Protein 5XU1 (pdb70)

InterPro domains:
  IPR003439 ABC transporter-like, ATP-binding domain [PF00005] (24-172)
  IPR003439 ABC transporter-like, ATP-binding domain [PS50893] (5-233)
  IPR003593 AAA+ ATPase domain [SM00382] (33-220)
  IPR017871 ABC transporter-like, conserved site [PS00211] (145-159)
  IPR017911 MacB-like, ATP-binding domain [cd03255] (5-221)
  IPR027417 P-loop containing nucleoside triphosphate hydrolase [G3DSA:3.40.50.300] (1-233)
  IPR027417 P-loop containing nucleoside triphosphate hydrolase [SSF52540] (4-224)

Structure (mmCIF, N/CA/C/O backbone):
data_5XU1
#
_entry.id   5XU1
#
_cell.length_a   141.053
_cell.length_b   154.987
_cell.length_c   205.892
_cell.angle_alpha   90.00
_cell.angle_beta   90.00
_cell.angle_gamma   90.00
#
_symmetry.space_group_name_H-M   'C 2 2 21'
#
loop_
_entity.id
_entity.type
_entity.pdbx_description
1 polymer 'ABC transporter ATP-binding protein'
2 polymer 'ABC transporter permeae'
3 non-polymer 'MAGNESIUM ION'
4 water water
#
loop_
_atom_site.group_PDB
_atom_site.id
_atom_site.type_symbol
_atom_site.label_atom_id
_atom_site.label_alt_id
_atom_site.label_comp_id
_atom_site.label_asym_id
_atom_site.label_entity_id
_atom_site.label_seq_id
_atom_site.pdbx_PDB_ins_code
_atom_site.Cartn_x
_atom_site.Cartn_y
_atom_site.Cartn_z
_atom_site.occupancy
_atom_site.B_iso_or_equiv
_atom_site.auth_seq_id
_atom_site.auth_comp_id
_atom_site.auth_asym_id
_atom_site.auth_atom_id
_atom_site.pdbx_PDB_model_num
ATOM 1 N N . LYS A 1 14 ? 68.552 23.306 10.829 1.00 91.60 2 LYS A N 1
ATOM 2 C CA . LYS A 1 14 ? 69.183 24.023 9.675 1.00 92.17 2 LYS A CA 1
ATOM 3 C C . LYS A 1 14 ? 68.230 24.997 8.986 1.00 91.58 2 LYS A C 1
ATOM 4 O O . LYS A 1 14 ? 67.016 24.952 9.187 1.00 88.72 2 LYS A O 1
ATOM 10 N N . GLN A 1 15 ? 68.810 25.843 8.142 1.00 92.68 3 GLN A N 1
ATOM 11 C CA . GLN A 1 15 ? 68.088 26.884 7.411 1.00 91.08 3 GLN A CA 1
ATOM 12 C C . GLN A 1 15 ? 67.583 26.333 6.069 1.00 88.21 3 GLN A C 1
ATOM 13 O O . GLN A 1 15 ? 68.324 25.629 5.375 1.00 89.37 3 GLN A O 1
ATOM 19 N N . LEU A 1 16 ? 66.334 26.646 5.714 1.00 81.69 4 LEU A N 1
ATOM 20 C CA . LEU A 1 16 ? 65.763 26.242 4.426 1.00 77.69 4 LEU A CA 1
ATOM 21 C C . LEU A 1 16 ? 65.443 27.447 3.553 1.00 75.52 4 LEU A C 1
ATOM 22 O O . LEU A 1 16 ? 66.021 27.592 2.483 1.00 73.79 4 LEU A O 1
ATOM 27 N N . ILE A 1 17 ? 64.524 28.297 4.005 1.00 76.82 5 ILE A N 1
ATOM 28 C CA . ILE A 1 17 ? 64.163 29.523 3.285 1.00 76.48 5 ILE A CA 1
ATOM 29 C C . ILE A 1 17 ? 65.024 30.667 3.796 1.00 76.21 5 ILE A C 1
ATOM 30 O O . ILE A 1 17 ? 65.230 30.795 4.998 1.00 75.47 5 ILE A O 1
ATOM 35 N N . SER A 1 18 ? 65.523 31.490 2.877 1.00 78.65 6 SER A N 1
ATOM 36 C CA . SER A 1 18 ? 66.193 32.732 3.234 1.00 79.81 6 SER A CA 1
ATOM 37 C C . SER A 1 18 ? 65.993 33.776 2.146 1.00 81.29 6 SER A C 1
ATOM 38 O O . SER A 1 18 ? 66.806 33.909 1.229 1.00 79.86 6 SER A O 1
ATOM 41 N N . LEU A 1 19 ? 64.883 34.499 2.261 1.00 85.85 7 LEU A N 1
ATOM 42 C CA . LEU A 1 19 ? 64.594 35.636 1.395 1.00 90.01 7 LEU A CA 1
ATOM 43 C C . LEU A 1 19 ? 65.357 36.838 1.947 1.00 92.42 7 LEU A C 1
ATOM 44 O O . LEU A 1 19 ? 65.361 37.055 3.159 1.00 92.25 7 LEU A O 1
ATOM 49 N N . LYS A 1 20 ? 66.018 37.596 1.075 1.00 98.54 8 LYS A N 1
ATOM 50 C CA . LYS A 1 20 ? 66.679 38.839 1.491 1.00 104.81 8 LYS A CA 1
ATOM 51 C C . LYS A 1 20 ? 66.621 39.923 0.404 1.00 106.31 8 LYS A C 1
ATOM 52 O O . LYS A 1 20 ? 67.138 39.749 -0.705 1.00 104.69 8 LYS A O 1
ATOM 58 N N . ASN A 1 21 ? 65.960 41.030 0.749 1.00 109.00 9 ASN A N 1
ATOM 59 C CA . ASN A 1 21 ? 65.769 42.197 -0.121 1.00 110.82 9 ASN A CA 1
ATOM 60 C C . ASN A 1 21 ? 64.904 41.870 -1.343 1.00 108.21 9 ASN A C 1
ATOM 61 O O . ASN A 1 21 ? 65.147 42.394 -2.429 1.00 110.57 9 ASN A O 1
ATOM 66 N N . ILE A 1 22 ? 63.882 41.029 -1.149 1.00 102.89 10 ILE A N 1
ATOM 67 C CA . ILE A 1 22 ? 63.018 40.576 -2.251 1.00 96.68 10 ILE A CA 1
ATOM 68 C C . ILE A 1 22 ? 61.973 41.637 -2.609 1.00 95.36 10 ILE A C 1
ATOM 69 O O . ILE A 1 22 ? 61.068 41.929 -1.818 1.00 88.86 10 ILE A O 1
ATOM 74 N N . PHE A 1 23 ? 62.132 42.205 -3.807 1.00 97.93 11 PHE A N 1
ATOM 75 C CA . PHE A 1 23 ? 61.169 43.129 -4.402 1.00 101.03 11 PHE A CA 1
ATOM 76 C C . PHE A 1 23 ? 60.389 42.417 -5.501 1.00 96.23 11 PHE A C 1
ATOM 77 O O . PHE A 1 23 ? 60.959 41.625 -6.258 1.00 87.99 11 PHE A O 1
ATOM 85 N N . ARG A 1 24 ? 59.094 42.716 -5.588 1.00 95.88 12 ARG A N 1
ATOM 86 C CA . ARG A 1 24 ? 58.259 42.293 -6.707 1.00 99.09 12 ARG A CA 1
ATOM 87 C C . ARG A 1 24 ? 57.358 43.447 -7.106 1.00 102.27 12 ARG A C 1
ATOM 88 O O . ARG A 1 24 ? 56.617 43.975 -6.271 1.00 108.99 12 ARG A O 1
ATOM 96 N N . SER A 1 25 ? 57.435 43.820 -8.384 1.00 101.49 13 SER A N 1
ATOM 97 C CA . SER A 1 25 ? 56.661 44.919 -8.956 1.00 99.74 13 SER A CA 1
ATOM 98 C C . SER A 1 25 ? 56.188 44.566 -10.367 1.00 100.58 13 SER A C 1
ATOM 99 O O . SER A 1 25 ? 56.790 43.728 -11.041 1.00 100.03 13 SER A O 1
ATOM 102 N N . TYR A 1 26 ? 55.112 45.227 -10.791 1.00 105.69 14 TYR A N 1
ATOM 103 C CA . TYR A 1 26 ? 54.394 44.937 -12.034 1.00 107.01 14 TYR A CA 1
ATOM 104 C C . TYR A 1 26 ? 54.215 46.224 -12.854 1.00 107.85 14 TYR A C 1
ATOM 105 O O . TYR A 1 26 ? 53.973 46.195 -14.066 1.00 101.54 14 TYR A O 1
ATOM 114 N N . GLU A 1 32 ? 51.792 50.667 -13.303 1.00 126.13 20 GLU A N 1
ATOM 115 C CA . GLU A 1 32 ? 52.968 50.195 -12.573 1.00 129.72 20 GLU A CA 1
ATOM 116 C C . GLU A 1 32 ? 52.672 50.022 -11.070 1.00 130.07 20 GLU A C 1
ATOM 117 O O . GLU A 1 32 ? 52.580 51.011 -10.338 1.00 132.24 20 GLU A O 1
ATOM 123 N N . LEU A 1 33 ? 52.533 48.764 -10.632 1.00 126.20 21 LEU A N 1
ATOM 124 C CA . LEU A 1 33 ? 52.131 48.404 -9.255 1.00 122.85 21 LEU A CA 1
ATOM 125 C C . LEU A 1 33 ? 53.261 47.652 -8.552 1.00 119.29 21 LEU A C 1
ATOM 126 O O . LEU A 1 33 ? 53.880 46.775 -9.148 1.00 118.40 21 LEU A O 1
ATOM 131 N N . GLN A 1 34 ? 53.523 48.002 -7.291 1.00 116.97 22 GLN A N 1
ATOM 132 C CA . GLN A 1 34 ? 54.583 47.382 -6.489 1.00 114.92 22 GLN A CA 1
ATOM 133 C C . GLN A 1 34 ? 53.975 46.499 -5.398 1.00 108.28 22 GLN A C 1
ATOM 134 O O . GLN A 1 34 ? 53.271 47.001 -4.523 1.00 107.43 22 GLN A O 1
ATOM 140 N N . VAL A 1 35 ? 54.253 45.193 -5.448 1.00 98.82 23 VAL A N 1
ATOM 141 C CA . VAL A 1 35 ? 53.616 44.227 -4.549 1.00 93.73 23 VAL A CA 1
ATOM 142 C C . VAL A 1 35 ? 54.484 43.877 -3.357 1.00 87.94 23 VAL A C 1
ATOM 143 O O . VAL A 1 35 ? 54.024 44.003 -2.233 1.00 85.43 23 VAL A O 1
ATOM 147 N N . LEU A 1 36 ? 55.705 43.411 -3.603 1.00 87.09 24 LEU A N 1
ATOM 148 C CA . LEU A 1 36 ? 56.652 43.090 -2.526 1.00 91.33 24 LEU A CA 1
ATOM 149 C C . LEU A 1 36 ? 57.766 44.139 -2.467 1.00 94.09 24 LEU A C 1
ATOM 150 O O . LEU A 1 36 ? 58.177 44.670 -3.504 1.00 93.22 24 LEU A O 1
ATOM 155 N N . LYS A 1 37 ? 58.240 44.428 -1.250 1.00 99.18 25 LYS A N 1
ATOM 156 C CA . LYS A 1 37 ? 59.144 45.564 -0.967 1.00 101.36 25 LYS A CA 1
ATOM 157 C C . LYS A 1 37 ? 60.105 45.249 0.193 1.00 99.62 25 LYS A C 1
ATOM 158 O O . LYS A 1 37 ? 59.725 45.340 1.368 1.00 98.67 25 LYS A O 1
ATOM 164 N N . ASN A 1 38 ? 61.344 44.890 -0.142 1.00 97.35 26 ASN A N 1
ATOM 165 C CA . ASN A 1 38 ? 62.371 44.555 0.845 1.00 97.97 26 ASN A CA 1
ATOM 166 C C . ASN A 1 38 ? 61.830 43.481 1.807 1.00 95.61 26 ASN A C 1
ATOM 167 O O . ASN A 1 38 ? 61.641 43.724 3.005 1.00 96.07 26 ASN A O 1
ATOM 172 N N . ILE A 1 39 ? 61.526 42.311 1.242 1.00 93.03 27 ILE A N 1
ATOM 173 C CA . ILE A 1 39 ? 61.119 41.138 2.024 1.00 90.12 27 ILE A CA 1
ATOM 174 C C . ILE A 1 39 ? 62.387 40.471 2.552 1.00 88.59 27 ILE A C 1
ATOM 175 O O . ILE A 1 39 ? 63.260 40.077 1.770 1.00 86.14 27 ILE A O 1
ATOM 180 N N . ASN A 1 40 ? 62.473 40.352 3.875 1.00 85.60 28 ASN A N 1
ATOM 181 C CA . ASN A 1 40 ? 63.579 39.680 4.535 1.00 83.76 28 ASN A CA 1
ATOM 182 C C . ASN A 1 40 ? 63.021 38.700 5.535 1.00 85.17 28 ASN A C 1
ATOM 183 O O . ASN A 1 40 ? 62.566 39.103 6.602 1.00 91.46 28 ASN A O 1
ATOM 188 N N . LEU A 1 41 ? 63.048 37.418 5.176 1.00 87.52 29 LEU A N 1
ATOM 189 C CA . LEU A 1 41 ? 62.517 36.346 6.020 1.00 90.49 29 LEU A CA 1
ATOM 190 C C . LEU A 1 41 ? 63.435 35.137 5.972 1.00 87.97 29 LEU A C 1
ATOM 191 O O . LEU A 1 41 ? 63.857 34.722 4.890 1.00 85.41 29 LEU A O 1
ATOM 196 N N . GLU A 1 42 ? 63.736 34.578 7.140 1.00 86.26 30 GLU A N 1
ATOM 197 C CA . GLU A 1 42 ? 64.425 33.299 7.222 1.00 90.78 30 GLU A CA 1
ATOM 198 C C . GLU A 1 42 ? 63.490 32.287 7.866 1.00 85.93 30 GLU A C 1
ATOM 199 O O . GLU A 1 42 ? 62.694 32.650 8.733 1.00 87.48 30 GLU A O 1
ATOM 205 N N . VAL A 1 43 ? 63.563 31.036 7.402 1.00 79.95 31 VAL A N 1
ATOM 206 C CA . VAL A 1 43 ? 62.759 29.933 7.942 1.00 75.80 31 VAL A CA 1
ATOM 207 C C . VAL A 1 43 ? 63.612 28.668 8.031 1.00 73.50 31 VAL A C 1
ATOM 208 O O . VAL A 1 43 ? 64.193 28.232 7.036 1.00 69.97 31 VAL A O 1
ATOM 212 N N . ASN A 1 44 ? 63.662 28.081 9.226 1.00 74.46 32 ASN A N 1
ATOM 213 C CA . ASN A 1 44 ? 64.463 26.887 9.494 1.00 74.97 32 ASN A CA 1
ATOM 214 C C . ASN A 1 44 ? 63.622 25.616 9.414 1.00 71.44 32 ASN A C 1
ATOM 215 O O . ASN A 1 44 ? 62.420 25.648 9.671 1.00 66.53 32 ASN A O 1
ATOM 220 N N . GLU A 1 45 ? 64.274 24.499 9.084 1.00 70.69 33 GLU A N 1
ATOM 221 C CA . GLU A 1 45 ? 63.634 23.172 9.058 1.00 72.47 33 GLU A CA 1
ATOM 222 C C . GLU A 1 45 ? 62.812 22.893 10.335 1.00 69.52 33 GLU A C 1
ATOM 223 O O . GLU A 1 45 ? 63.174 23.330 11.427 1.00 68.24 33 GLU A O 1
ATOM 229 N N . GLY A 1 46 ? 61.689 22.194 10.180 1.00 67.93 34 GLY A N 1
ATOM 230 C CA . GLY A 1 46 ? 60.818 21.870 11.305 1.00 67.32 34 GLY A CA 1
ATOM 231 C C . GLY A 1 46 ? 59.845 22.966 11.720 1.00 68.36 34 GLY A C 1
ATOM 232 O O . GLY A 1 46 ? 58.859 22.666 12.406 1.00 67.99 34 GLY A O 1
ATOM 233 N N . GLU A 1 47 ? 60.097 24.221 11.315 1.00 67.13 35 GLU A N 1
ATOM 234 C CA . GLU A 1 47 ? 59.208 25.346 11.644 1.00 68.67 35 GLU A CA 1
ATOM 235 C C . GLU A 1 47 ? 57.784 25.157 11.106 1.00 71.70 35 GLU A C 1
ATOM 236 O O . GLU A 1 47 ? 57.521 24.300 10.260 1.00 76.04 35 GLU A O 1
ATOM 242 N N . PHE A 1 48 ? 56.869 25.968 11.627 1.00 70.54 36 PHE A N 1
ATOM 243 C CA . PHE A 1 48 ? 55.491 26.003 11.156 1.00 66.03 36 PHE A CA 1
ATOM 244 C C . PHE A 1 48 ? 55.082 27.469 11.208 1.00 65.45 36 PHE A C 1
ATOM 245 O O . PHE A 1 48 ? 54.630 27.950 12.237 1.00 69.62 36 PHE A O 1
ATOM 253 N N . VAL A 1 49 ? 55.257 28.167 10.090 1.00 64.42 37 VAL A N 1
ATOM 254 C CA . VAL A 1 49 ? 55.025 29.611 10.007 1.00 66.19 37 VAL A CA 1
ATOM 255 C C . VAL A 1 49 ? 53.626 29.877 9.453 1.00 68.75 37 VAL A C 1
ATOM 256 O O . VAL A 1 49 ? 53.260 29.317 8.416 1.00 77.25 37 VAL A O 1
ATOM 260 N N . ALA A 1 50 ? 52.847 30.720 10.131 1.00 66.65 38 ALA A N 1
ATOM 261 C CA . ALA A 1 50 ? 51.535 31.139 9.617 1.00 69.56 38 ALA A CA 1
ATOM 262 C C . ALA A 1 50 ? 51.590 32.609 9.193 1.00 72.24 38 ALA A C 1
ATOM 263 O O . ALA A 1 50 ? 51.810 33.499 10.021 1.00 80.51 38 ALA A O 1
ATOM 265 N N . ILE A 1 51 ? 51.389 32.850 7.900 1.00 69.11 39 ILE A N 1
ATOM 266 C CA . ILE A 1 51 ? 51.400 34.189 7.329 1.00 66.60 39 ILE A CA 1
ATOM 267 C C . ILE A 1 51 ? 49.965 34.713 7.194 1.00 70.29 39 ILE A C 1
ATOM 268 O O . ILE A 1 51 ? 49.131 34.093 6.533 1.00 67.96 39 ILE A O 1
ATOM 273 N N . MET A 1 52 ? 49.692 35.853 7.830 1.00 74.22 40 MET A N 1
ATOM 274 C CA . MET A 1 52 ? 48.421 36.571 7.688 1.00 74.26 40 MET A CA 1
ATOM 275 C C . MET A 1 52 ? 48.701 37.990 7.212 1.00 75.61 40 MET A C 1
ATOM 276 O O . MET A 1 52 ? 49.844 38.443 7.221 1.00 72.78 40 MET A O 1
ATOM 281 N N . GLY A 1 53 ? 47.651 38.683 6.784 1.00 78.54 41 GLY A N 1
ATOM 282 C CA . GLY A 1 53 ? 47.779 40.066 6.336 1.00 80.42 41 GLY A CA 1
ATOM 283 C C . GLY A 1 53 ? 46.535 40.578 5.635 1.00 83.13 41 GLY A C 1
ATOM 284 O O . GLY A 1 53 ? 45.669 39.781 5.277 1.00 82.03 41 GLY A O 1
ATOM 285 N N . PRO A 1 54 ? 46.427 41.913 5.442 1.00 91.04 42 PRO A N 1
ATOM 286 C CA . PRO A 1 54 ? 45.315 42.472 4.660 1.00 94.35 42 PRO A CA 1
ATOM 287 C C . PRO A 1 54 ? 45.389 42.142 3.164 1.00 94.88 42 PRO A C 1
ATOM 288 O O . PRO A 1 54 ? 46.416 41.650 2.684 1.00 97.64 42 PRO A O 1
ATOM 292 N N . SER A 1 55 ? 44.305 42.425 2.443 1.00 97.56 43 SER A N 1
ATOM 293 C CA . SER A 1 55 ? 44.188 42.053 1.022 1.00 100.99 43 SER A CA 1
ATOM 294 C C . SER A 1 55 ? 45.151 42.838 0.143 1.00 99.96 43 SER A C 1
ATOM 295 O O . SER A 1 55 ? 45.263 44.061 0.270 1.00 95.35 43 SER A O 1
ATOM 298 N N . GLY A 1 56 ? 45.823 42.117 -0.755 1.00 101.79 44 GLY A N 1
ATOM 299 C CA . GLY A 1 56 ? 46.839 42.688 -1.636 1.00 102.55 44 GLY A CA 1
ATOM 300 C C . GLY A 1 56 ? 48.050 43.234 -0.905 1.00 100.19 44 GLY A C 1
ATOM 301 O O . GLY A 1 56 ? 48.578 44.288 -1.269 1.00 93.58 44 GLY A O 1
ATOM 302 N N . SER A 1 57 ? 48.484 42.512 0.126 1.00 100.65 45 SER A N 1
ATOM 303 C CA . SER A 1 57 ? 49.725 42.827 0.826 1.00 103.12 45 SER A CA 1
ATOM 304 C C . SER A 1 57 ? 50.930 42.122 0.183 1.00 103.35 45 SER A C 1
ATOM 305 O O . SER A 1 57 ? 52.062 42.318 0.627 1.00 105.82 45 SER A O 1
ATOM 308 N N . GLY A 1 58 ? 50.695 41.339 -0.874 1.00 103.04 46 GLY A N 1
ATOM 309 C CA . GLY A 1 58 ? 51.694 40.415 -1.418 1.00 100.59 46 GLY A CA 1
ATOM 310 C C . GLY A 1 58 ? 51.660 39.071 -0.710 1.00 95.83 46 GLY A C 1
ATOM 311 O O . GLY A 1 58 ? 52.633 38.316 -0.735 1.00 92.55 46 GLY A O 1
ATOM 312 N N . LYS A 1 59 ? 50.527 38.783 -0.075 1.00 91.28 47 LYS A N 1
ATOM 313 C CA . LYS A 1 59 ? 50.324 37.558 0.684 1.00 88.95 47 LYS A CA 1
ATOM 314 C C . LYS A 1 59 ? 50.633 36.337 -0.180 1.00 86.69 47 LYS A C 1
ATOM 315 O O . LYS A 1 59 ? 51.446 35.487 0.196 1.00 82.35 47 LYS A O 1
ATOM 321 N N . SER A 1 60 ? 50.004 36.287 -1.353 1.00 87.53 48 SER A N 1
ATOM 322 C CA . SER A 1 60 ? 50.171 35.174 -2.298 1.00 87.36 48 SER A CA 1
ATOM 323 C C . SER A 1 60 ? 51.434 35.299 -3.181 1.00 86.74 48 SER A C 1
ATOM 324 O O . SER A 1 60 ? 52.031 34.284 -3.553 1.00 87.41 48 SER A O 1
ATOM 327 N N . THR A 1 61 ? 51.836 36.527 -3.513 1.00 82.11 49 THR A N 1
ATOM 328 C CA . THR A 1 61 ? 53.040 36.760 -4.327 1.00 81.40 49 THR A CA 1
ATOM 329 C C . THR A 1 61 ? 54.317 36.306 -3.609 1.00 78.61 49 THR A C 1
ATOM 330 O O . THR A 1 61 ? 55.268 35.859 -4.244 1.00 80.87 49 THR A O 1
ATOM 334 N N . LEU A 1 62 ? 54.334 36.440 -2.288 1.00 78.59 50 LEU A N 1
ATOM 335 C CA . LEU A 1 62 ? 55.386 35.865 -1.457 1.00 78.60 50 LEU A CA 1
ATOM 336 C C . LEU A 1 62 ? 55.393 34.345 -1.580 1.00 80.99 50 LEU A C 1
ATOM 337 O O . LEU A 1 62 ? 56.438 33.734 -1.817 1.00 84.71 50 LEU A O 1
ATOM 342 N N . MET A 1 63 ? 54.220 33.747 -1.402 1.00 81.95 51 MET A N 1
ATOM 343 C CA . MET A 1 63 ? 54.069 32.289 -1.447 1.00 84.51 51 MET A CA 1
ATOM 344 C C . MET A 1 63 ? 54.502 31.697 -2.792 1.00 84.29 51 MET A C 1
ATOM 345 O O . MET A 1 63 ? 55.275 30.735 -2.830 1.00 83.65 51 MET A O 1
ATOM 350 N N . ASN A 1 64 ? 54.012 32.293 -3.879 1.00 82.17 52 ASN A N 1
ATOM 351 C CA . ASN A 1 64 ? 54.390 31.891 -5.235 1.00 80.11 52 ASN A CA 1
ATOM 352 C C . ASN A 1 64 ? 55.850 32.198 -5.550 1.00 79.55 52 ASN A C 1
ATOM 353 O O . ASN A 1 64 ? 56.422 31.564 -6.430 1.00 85.03 52 ASN A O 1
ATOM 358 N N . THR A 1 65 ? 56.439 33.172 -4.850 1.00 78.97 53 THR A N 1
ATOM 359 C CA . THR A 1 65 ? 57.893 33.396 -4.873 1.00 78.52 53 THR A CA 1
ATOM 360 C C . THR A 1 65 ? 58.649 32.259 -4.170 1.00 77.25 53 THR A C 1
ATOM 361 O O . THR A 1 65 ? 59.645 31.754 -4.700 1.00 75.68 53 THR A O 1
ATOM 365 N N . ILE A 1 66 ? 58.171 31.858 -2.992 1.00 76.97 54 ILE A N 1
ATOM 366 C CA . ILE A 1 66 ? 58.766 30.735 -2.245 1.00 77.98 54 ILE A CA 1
ATOM 367 C C . ILE A 1 66 ? 58.583 29.403 -2.994 1.00 75.89 54 ILE A C 1
ATOM 368 O O . ILE A 1 66 ? 59.442 28.526 -2.928 1.00 77.67 54 ILE A O 1
ATOM 373 N N . GLY A 1 67 ? 57.470 29.264 -3.707 1.00 73.95 55 GLY A N 1
ATOM 374 C CA . GLY A 1 67 ? 57.205 28.072 -4.514 1.00 72.74 55 GLY A CA 1
ATOM 375 C C . GLY A 1 67 ? 57.853 28.055 -5.887 1.00 69.26 55 GLY A C 1
ATOM 376 O O . GLY A 1 67 ? 57.752 27.060 -6.596 1.00 69.66 55 GLY A O 1
ATOM 377 N N . MET A 1 68 ? 58.502 29.153 -6.268 1.00 65.77 56 MET A N 1
ATOM 378 C CA . MET A 1 68 ? 59.173 29.287 -7.563 1.00 65.84 56 MET A CA 1
ATOM 379 C C . MET A 1 68 ? 58.219 29.299 -8.764 1.00 66.90 56 MET A C 1
ATOM 380 O O . MET A 1 68 ? 58.592 28.906 -9.863 1.00 67.31 56 MET A O 1
ATOM 385 N N . LEU A 1 69 ? 56.993 29.770 -8.548 1.00 71.84 57 LEU A N 1
ATOM 386 C CA . LEU A 1 69 ? 56.046 30.047 -9.634 1.00 75.64 57 LEU A CA 1
ATOM 387 C C . LEU A 1 69 ? 56.101 31.518 -10.074 1.00 76.68 57 LEU A C 1
ATOM 388 O O . LEU A 1 69 ? 55.472 31.899 -11.060 1.00 79.70 57 LEU A O 1
ATOM 393 N N . ASP A 1 70 ? 56.856 32.326 -9.333 1.00 78.07 58 ASP A N 1
ATOM 394 C CA . ASP A 1 70 ? 57.025 33.751 -9.575 1.00 80.01 58 ASP A CA 1
ATOM 395 C C . ASP A 1 70 ? 58.491 34.050 -9.265 1.00 82.56 58 ASP A C 1
ATOM 396 O O . ASP A 1 70 ? 59.013 33.590 -8.239 1.00 81.89 58 ASP A O 1
ATOM 401 N N . THR A 1 71 ? 59.166 34.783 -10.150 1.00 85.23 59 THR A N 1
ATOM 402 C CA . THR A 1 71 ? 60.556 35.196 -9.903 1.00 87.31 59 THR A CA 1
ATOM 403 C C . THR A 1 71 ? 60.594 36.686 -9.538 1.00 87.66 59 THR A C 1
ATOM 404 O O . THR A 1 71 ? 59.941 37.496 -10.204 1.00 84.17 59 THR A O 1
ATOM 408 N N . PRO A 1 72 ? 61.360 37.054 -8.483 1.00 90.30 60 PRO A N 1
ATOM 409 C CA . PRO A 1 72 ? 61.275 38.429 -8.000 1.00 93.44 60 PRO A CA 1
ATOM 410 C C . PRO A 1 72 ? 61.952 39.423 -8.955 1.00 93.97 60 PRO A C 1
ATOM 411 O O . PRO A 1 72 ? 62.853 39.034 -9.705 1.00 96.48 60 PRO A O 1
ATOM 415 N N . THR A 1 73 ? 61.508 40.681 -8.935 1.00 88.72 61 THR A N 1
ATOM 416 C CA . THR A 1 73 ? 62.127 41.724 -9.760 1.00 85.62 61 THR A CA 1
ATOM 417 C C . THR A 1 73 ? 63.554 42.029 -9.299 1.00 84.32 61 THR A C 1
ATOM 418 O O . THR A 1 73 ? 64.390 42.373 -10.121 1.00 85.55 61 THR A O 1
ATOM 422 N N . SER A 1 74 ? 63.823 41.912 -7.999 1.00 85.91 62 SER A N 1
ATOM 423 C CA . SER A 1 74 ? 65.199 41.923 -7.478 1.00 85.86 62 SER A CA 1
ATOM 424 C C . SER A 1 74 ? 65.266 41.232 -6.120 1.00 83.97 62 SER A C 1
ATOM 425 O O . SER A 1 74 ? 64.231 40.880 -5.547 1.00 79.55 62 SER A O 1
ATOM 428 N N . GLY A 1 75 ? 66.484 41.053 -5.612 1.00 84.46 63 GLY A N 1
ATOM 429 C CA . GLY A 1 75 ? 66.710 40.393 -4.322 1.00 85.12 63 GLY A CA 1
ATOM 430 C C . GLY A 1 75 ? 66.987 38.924 -4.505 1.00 85.62 63 GLY A C 1
ATOM 431 O O . GLY A 1 75 ? 67.060 38.441 -5.632 1.00 90.25 63 GLY A O 1
ATOM 432 N N . GLU A 1 76 ? 67.110 38.208 -3.393 1.00 89.44 64 GLU A N 1
ATOM 433 C CA . GLU A 1 76 ? 67.630 36.836 -3.399 1.00 94.84 64 GLU A CA 1
ATOM 434 C C . GLU A 1 76 ? 66.777 35.876 -2.567 1.00 89.39 64 GLU A C 1
ATOM 435 O O . GLU A 1 76 ? 66.201 36.274 -1.552 1.00 88.28 64 GLU A O 1
ATOM 441 N N . TYR A 1 77 ? 66.727 34.614 -3.004 1.00 83.36 65 TYR A N 1
ATOM 442 C CA . TYR A 1 77 ? 65.996 33.541 -2.321 1.00 78.80 65 TYR A CA 1
ATOM 443 C C . TYR A 1 77 ? 66.849 32.271 -2.328 1.00 75.97 65 TYR A C 1
ATOM 444 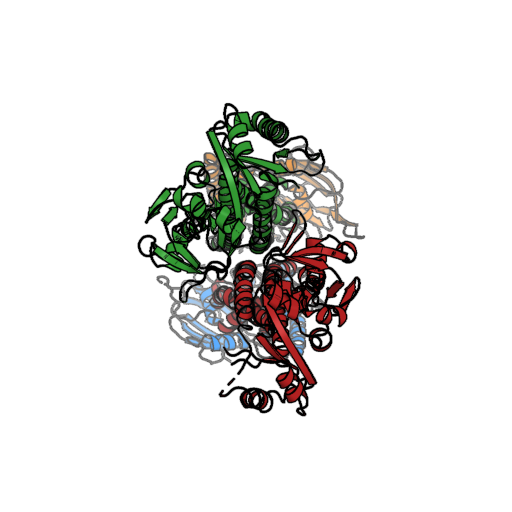O O . TYR A 1 77 ? 67.119 31.711 -3.379 1.00 73.61 65 TYR A O 1
ATOM 453 N N . TYR A 1 78 ? 67.277 31.838 -1.145 1.00 78.89 66 TYR A N 1
ATOM 454 C CA . TYR A 1 78 ? 68.066 30.624 -0.993 1.00 83.94 66 TYR A CA 1
ATOM 455 C C . TYR A 1 78 ? 67.152 29.533 -0.483 1.00 86.43 66 TYR A C 1
ATOM 456 O O . TYR A 1 78 ? 66.613 29.662 0.615 1.00 89.29 66 TYR A O 1
ATOM 465 N N . LEU A 1 79 ? 66.970 28.479 -1.282 1.00 86.83 67 LEU A N 1
ATOM 466 C CA . LEU A 1 79 ? 66.176 27.307 -0.893 1.00 85.99 67 LEU A CA 1
ATOM 467 C C . LEU A 1 79 ? 67.105 26.145 -0.537 1.00 86.10 67 LEU A C 1
ATOM 468 O O . LEU A 1 79 ? 67.852 25.667 -1.393 1.00 86.04 67 LEU A O 1
ATOM 473 N N . GLU A 1 80 ? 67.032 25.692 0.720 1.00 87.74 68 GLU A N 1
ATOM 474 C CA . GLU A 1 80 ? 68.003 24.751 1.333 1.00 87.82 68 GLU A CA 1
ATOM 475 C C . GLU A 1 80 ? 69.471 25.124 1.039 1.00 85.46 68 GLU A C 1
ATOM 476 O O . GLU A 1 80 ? 70.318 24.252 0.830 1.00 83.68 68 GLU A O 1
ATOM 482 N N . GLY A 1 81 ? 69.756 26.428 1.023 1.00 82.85 69 GLY A N 1
ATOM 483 C CA . GLY A 1 81 ? 71.075 26.939 0.662 1.00 80.65 69 GLY A CA 1
ATOM 484 C C . GLY A 1 81 ? 71.315 27.199 -0.819 1.00 79.38 69 GLY A C 1
ATOM 485 O O . GLY A 1 81 ? 72.218 27.961 -1.148 1.00 73.46 69 GLY A O 1
ATOM 486 N N . GLN A 1 82 ? 70.539 26.572 -1.713 1.00 82.54 70 GLN A N 1
ATOM 487 C CA . GLN A 1 82 ? 70.652 26.817 -3.168 1.00 85.21 70 GLN A CA 1
ATOM 488 C C . GLN A 1 82 ? 70.020 28.152 -3.556 1.00 85.51 70 GLN A C 1
ATOM 489 O O . GLN A 1 82 ? 68.899 28.439 -3.148 1.00 83.91 70 GLN A O 1
ATOM 495 N N . GLU A 1 83 ? 70.729 28.940 -4.366 1.00 87.91 71 GLU A N 1
ATOM 496 C CA . GLU A 1 83 ? 70.186 30.185 -4.917 1.00 90.42 71 GLU A CA 1
ATOM 497 C C . GLU A 1 83 ? 69.281 29.853 -6.097 1.00 93.05 71 GLU A C 1
ATOM 498 O O . GLU A 1 83 ? 69.738 29.268 -7.081 1.00 97.44 71 GLU A O 1
ATOM 504 N N . VAL A 1 84 ? 68.013 30.252 -5.994 1.00 92.19 72 VAL A N 1
ATOM 505 C CA . VAL A 1 84 ? 66.975 29.876 -6.961 1.00 86.03 72 VAL A CA 1
ATOM 506 C C . VAL A 1 84 ? 66.344 31.030 -7.729 1.00 85.76 72 VAL A C 1
ATOM 507 O O . VAL A 1 84 ? 65.797 30.801 -8.803 1.00 91.60 72 VAL A O 1
ATOM 511 N N . ALA A 1 85 ? 66.391 32.250 -7.194 1.00 89.22 73 ALA A N 1
ATOM 512 C CA . ALA A 1 85 ? 65.865 33.414 -7.920 1.00 92.31 73 ALA A CA 1
ATOM 513 C C . ALA A 1 85 ? 66.692 33.655 -9.184 1.00 91.34 73 ALA A C 1
ATOM 514 O O . ALA A 1 85 ? 67.924 33.676 -9.131 1.00 87.53 73 ALA A O 1
ATOM 516 N N . GLY A 1 86 ? 66.007 33.802 -10.316 1.00 91.35 74 GLY A N 1
ATOM 517 C CA . GLY A 1 86 ? 66.667 33.942 -11.613 1.00 93.02 74 GLY A CA 1
ATOM 518 C C . GLY A 1 86 ? 67.345 32.687 -12.154 1.00 93.14 74 GLY A C 1
ATOM 519 O O . GLY A 1 86 ? 68.366 32.792 -12.834 1.00 97.20 74 GLY A O 1
ATOM 520 N N . LEU A 1 87 ? 66.798 31.507 -11.853 1.00 88.69 75 LEU A N 1
ATOM 521 C CA . LEU A 1 87 ? 67.203 30.264 -12.524 1.00 85.77 75 LEU A CA 1
ATOM 522 C C . LEU A 1 87 ? 66.332 30.068 -13.767 1.00 87.84 75 LEU A C 1
ATOM 523 O O . LEU A 1 87 ? 65.292 30.716 -13.916 1.00 82.20 75 LEU A O 1
ATOM 528 N N . GLY A 1 88 ? 66.760 29.169 -14.650 1.00 92.35 76 GLY A N 1
ATOM 529 C CA . GLY A 1 88 ? 66.009 28.846 -15.869 1.00 96.46 76 GLY A CA 1
ATOM 530 C C . GLY A 1 88 ? 64.727 28.072 -15.602 1.00 96.33 76 GLY A C 1
ATOM 531 O O . GLY A 1 88 ? 64.566 27.483 -14.535 1.00 101.49 76 GLY A O 1
ATOM 532 N N . GLU A 1 89 ? 63.828 28.059 -16.586 1.00 93.19 77 GLU A N 1
ATOM 533 C CA . GLU A 1 89 ? 62.502 27.435 -16.438 1.00 91.37 77 GLU A CA 1
ATOM 534 C C . GLU A 1 89 ? 62.602 25.920 -16.278 1.00 89.29 77 GLU A C 1
ATOM 535 O O . GLU A 1 89 ? 61.874 25.337 -15.472 1.00 88.42 77 GLU A O 1
ATOM 541 N N . LYS A 1 90 ? 63.506 25.295 -17.031 1.00 88.84 78 LYS A N 1
ATOM 542 C CA . LYS A 1 90 ? 63.722 23.851 -16.923 1.00 93.25 78 LYS A CA 1
ATOM 543 C C . LYS A 1 90 ? 64.323 23.498 -15.563 1.00 90.11 78 LYS A C 1
ATOM 544 O O . LYS A 1 90 ? 63.932 22.502 -14.957 1.00 92.38 78 LYS A O 1
ATOM 550 N N . GLN A 1 91 ? 65.259 24.318 -15.088 1.00 90.11 79 GLN A N 1
ATOM 551 C CA . GLN A 1 91 ? 65.917 24.090 -13.793 1.00 91.70 79 GLN A CA 1
ATOM 552 C C . GLN A 1 91 ? 64.969 24.296 -12.628 1.00 83.91 79 GLN A C 1
ATOM 553 O O . GLN A 1 91 ? 64.922 23.493 -11.698 1.00 75.77 79 GLN A O 1
ATOM 559 N N . LEU A 1 92 ? 64.206 25.378 -12.701 1.00 83.47 80 LEU A N 1
ATOM 560 C CA . LEU A 1 92 ? 63.349 25.795 -11.600 1.00 83.39 80 LEU A CA 1
ATOM 561 C C . LEU A 1 92 ? 62.139 24.876 -11.406 1.00 82.04 80 LEU A C 1
ATOM 562 O O . LEU A 1 92 ? 61.551 24.859 -10.331 1.00 82.25 80 LEU A O 1
ATOM 567 N N . ALA A 1 93 ? 61.779 24.113 -12.437 1.00 82.84 81 ALA A N 1
ATOM 568 C CA . ALA A 1 93 ? 60.761 23.062 -12.316 1.00 80.38 81 ALA A CA 1
ATOM 569 C C . ALA A 1 93 ? 61.257 21.845 -11.533 1.00 77.01 81 ALA A C 1
ATOM 570 O O . ALA A 1 93 ? 60.523 21.308 -10.704 1.00 76.51 81 ALA A O 1
ATOM 572 N N . LYS A 1 94 ? 62.484 21.401 -11.804 1.00 72.75 82 LYS A N 1
ATOM 573 C CA . LYS A 1 94 ? 63.078 20.302 -11.044 1.00 70.86 82 LYS A CA 1
ATOM 574 C C . LYS A 1 94 ? 63.228 20.678 -9.564 1.00 69.68 82 LYS A C 1
ATOM 575 O O . LYS A 1 94 ? 62.928 19.869 -8.690 1.00 64.87 82 LYS A O 1
ATOM 581 N N . VAL A 1 95 ? 63.686 21.902 -9.294 1.00 73.40 83 VAL A N 1
ATOM 582 C CA . VAL A 1 95 ? 63.904 22.374 -7.914 1.00 75.24 83 VAL A CA 1
ATOM 583 C C . VAL A 1 95 ? 62.577 22.356 -7.162 1.00 75.10 83 VAL A C 1
ATOM 584 O O . VAL A 1 95 ? 62.474 21.795 -6.071 1.00 74.78 83 VAL A O 1
ATOM 588 N N . ARG A 1 96 ? 61.583 22.994 -7.775 1.00 74.94 84 ARG A N 1
ATOM 589 C CA . ARG A 1 96 ? 60.186 22.954 -7.345 1.00 70.61 84 ARG A CA 1
ATOM 590 C C . ARG A 1 96 ? 59.738 21.533 -7.004 1.00 67.94 84 ARG A C 1
ATOM 591 O O . ARG A 1 96 ? 59.235 21.286 -5.909 1.00 65.75 84 ARG A O 1
ATOM 599 N N . ASN A 1 97 ? 59.948 20.615 -7.947 1.00 67.64 85 ASN A N 1
ATOM 600 C CA . ASN A 1 97 ? 59.539 19.209 -7.813 1.00 67.16 85 ASN A CA 1
ATOM 601 C C . ASN A 1 97 ? 60.160 18.538 -6.581 1.00 69.57 85 ASN A C 1
ATOM 602 O O . ASN A 1 97 ? 59.441 17.991 -5.739 1.00 68.23 85 ASN A O 1
ATOM 607 N N . GLN A 1 98 ? 61.487 18.607 -6.479 1.00 72.46 86 GLN A N 1
ATOM 608 C CA . GLN A 1 98 ? 62.226 17.988 -5.369 1.00 73.84 86 GLN A CA 1
ATOM 609 C C . GLN A 1 98 ? 61.914 18.626 -4.007 1.00 74.73 86 GLN A C 1
ATOM 610 O O . GLN A 1 98 ? 61.842 17.912 -3.003 1.00 76.70 86 GLN A O 1
ATOM 616 N N . GLN A 1 99 ? 61.715 19.950 -3.984 1.00 70.48 87 GLN A N 1
ATOM 617 C CA . GLN A 1 99 ? 61.724 20.735 -2.740 1.00 66.96 87 GLN A CA 1
ATOM 618 C C . GLN A 1 99 ? 60.380 21.252 -2.209 1.00 65.63 87 GLN A C 1
ATOM 619 O O . GLN A 1 99 ? 60.266 21.517 -1.007 1.00 66.51 87 GLN A O 1
ATOM 625 N N . ILE A 1 100 ? 59.389 21.432 -3.078 1.00 61.90 88 ILE A N 1
ATOM 626 C CA . ILE A 1 100 ? 58.134 22.083 -2.691 1.00 59.19 88 ILE A CA 1
ATOM 627 C C . ILE A 1 100 ? 56.983 21.097 -2.757 1.00 56.79 88 ILE A C 1
ATOM 628 O O . ILE A 1 100 ? 56.947 20.228 -3.622 1.00 59.26 88 ILE A O 1
ATOM 633 N N . GLY A 1 101 ? 56.046 21.247 -1.830 1.00 55.20 89 GLY A N 1
ATOM 634 C CA . GLY A 1 101 ? 54.838 20.441 -1.796 1.00 56.84 89 GLY A CA 1
ATOM 635 C C . GLY A 1 101 ? 53.655 21.365 -1.636 1.00 58.13 89 GLY A C 1
ATOM 636 O O . GLY A 1 101 ? 53.268 21.692 -0.519 1.00 62.19 89 GLY A O 1
ATOM 637 N N . PHE A 1 102 ? 53.082 21.788 -2.757 1.00 57.50 90 PHE A N 1
ATOM 638 C CA . PHE A 1 102 ? 51.972 22.736 -2.735 1.00 54.81 90 PHE A CA 1
ATOM 639 C C . PHE A 1 102 ? 50.714 22.072 -2.199 1.00 53.90 90 PHE A C 1
ATOM 640 O O . PHE A 1 102 ? 50.357 20.976 -2.633 1.00 54.66 90 PHE A O 1
ATOM 648 N N . VAL A 1 103 ? 50.051 22.742 -1.263 1.00 55.11 91 VAL A N 1
ATOM 649 C CA . VAL A 1 103 ? 48.706 22.377 -0.831 1.00 57.04 91 VAL A CA 1
ATOM 650 C C . VAL A 1 103 ? 47.801 23.579 -1.100 1.00 57.03 91 VAL A C 1
ATOM 651 O O . VAL A 1 103 ? 48.187 24.733 -0.891 1.00 54.41 91 VAL A O 1
ATOM 655 N N . PHE A 1 104 ? 46.601 23.279 -1.584 1.00 59.54 92 PHE A N 1
ATOM 656 C CA . PHE A 1 104 ? 45.679 24.271 -2.109 1.00 60.69 92 PHE A CA 1
ATOM 657 C C . PHE A 1 104 ? 44.366 24.185 -1.344 1.00 63.52 92 PHE A C 1
ATOM 658 O O . PHE A 1 104 ? 43.978 23.102 -0.901 1.00 63.00 92 PHE A O 1
ATOM 666 N N . GLN A 1 105 ? 43.679 25.321 -1.216 1.00 68.78 93 GLN A N 1
ATOM 667 C CA . GLN A 1 105 ? 42.364 25.385 -0.552 1.00 72.06 93 GLN A CA 1
ATOM 668 C C . GLN A 1 105 ? 41.366 24.445 -1.204 1.00 72.73 93 GLN A C 1
ATOM 669 O O . GLN A 1 105 ? 40.676 23.676 -0.521 1.00 72.18 93 GLN A O 1
ATOM 675 N N . GLN A 1 106 ? 41.322 24.538 -2.532 1.00 74.09 94 GLN A N 1
ATOM 676 C CA . GLN A 1 106 ? 40.346 23.849 -3.376 1.00 74.78 94 GLN A CA 1
ATOM 677 C C . GLN A 1 106 ? 40.759 22.413 -3.788 1.00 70.87 94 GLN A C 1
ATOM 678 O O . GLN A 1 106 ? 40.008 21.737 -4.493 1.00 67.24 94 GLN A O 1
ATOM 684 N N . PHE A 1 107 ? 41.950 21.977 -3.357 1.00 69.85 95 PHE A N 1
ATOM 685 C CA . PHE A 1 107 ? 42.471 20.586 -3.460 1.00 69.95 95 PHE A CA 1
ATOM 686 C C . PHE A 1 107 ? 43.222 20.327 -4.760 1.00 69.67 95 PHE A C 1
ATOM 687 O O . PHE A 1 107 ? 44.329 19.789 -4.733 1.00 73.46 95 PHE A O 1
ATOM 695 N N . PHE A 1 108 ? 42.599 20.675 -5.883 1.00 68.54 96 PHE A N 1
ATOM 696 C CA . PHE A 1 108 ? 43.223 20.608 -7.213 1.00 69.99 96 PHE A CA 1
ATOM 697 C C . PHE A 1 108 ? 43.691 19.194 -7.558 1.00 69.04 96 PHE A C 1
ATOM 698 O O . PHE A 1 108 ? 44.835 18.978 -7.963 1.00 70.71 96 PHE A O 1
ATOM 706 N N . LEU A 1 109 ? 42.783 18.237 -7.378 1.00 66.31 97 LEU A N 1
ATOM 707 C CA . LEU A 1 109 ? 42.998 16.853 -7.788 1.00 63.82 97 LEU A CA 1
ATOM 708 C C . LEU A 1 109 ? 42.465 16.668 -9.206 1.00 64.13 97 LEU A C 1
ATOM 709 O O . LEU A 1 109 ? 41.420 17.227 -9.555 1.00 69.51 97 LEU A O 1
ATOM 714 N N . LEU A 1 110 ? 43.174 15.885 -10.019 1.00 60.30 98 LEU A N 1
ATOM 715 C CA . LEU A 1 110 ? 42.728 15.602 -11.377 1.00 56.57 98 LEU A CA 1
ATOM 716 C C . LEU A 1 110 ? 41.601 14.598 -11.305 1.00 58.26 98 LEU A C 1
ATOM 717 O O . LEU A 1 110 ? 41.693 13.578 -10.623 1.00 53.95 98 LEU A O 1
ATOM 722 N N . SER A 1 111 ? 40.540 14.919 -12.038 1.00 64.32 99 SER A N 1
ATOM 723 C CA . SER A 1 111 ? 39.228 14.326 -11.860 1.00 63.93 99 SER A CA 1
ATOM 724 C C . SER A 1 111 ? 39.172 12.878 -12.328 1.00 65.10 99 SER A C 1
ATOM 725 O O . SER A 1 111 ? 38.437 12.070 -11.757 1.00 64.92 99 SER A O 1
ATOM 728 N N . LYS A 1 112 ? 39.957 12.564 -13.358 1.00 67.89 100 LYS A N 1
ATOM 729 C CA . LYS A 1 112 ? 39.954 11.248 -13.996 1.00 69.81 100 LYS A CA 1
ATOM 730 C C . LYS A 1 112 ? 40.999 10.295 -13.439 1.00 67.47 100 LYS A C 1
ATOM 731 O O . LYS A 1 112 ? 41.024 9.133 -13.829 1.00 67.95 100 LYS A O 1
ATOM 737 N N . LEU A 1 113 ? 41.867 10.785 -12.556 1.00 67.12 101 LEU A N 1
ATOM 738 C CA . LEU A 1 113 ? 42.828 9.941 -11.850 1.00 66.49 101 LEU A CA 1
ATOM 739 C C . LEU A 1 113 ? 42.303 9.632 -10.457 1.00 63.84 101 LEU A C 1
ATOM 740 O O . LEU A 1 113 ? 41.797 10.529 -9.780 1.00 62.05 101 LEU A O 1
ATOM 745 N N . ASN A 1 114 ? 42.446 8.375 -10.028 1.00 61.70 102 ASN A N 1
ATOM 746 C CA . ASN A 1 114 ? 42.084 7.971 -8.661 1.00 61.48 102 ASN A CA 1
ATOM 747 C C . ASN A 1 114 ? 43.090 8.492 -7.606 1.00 64.23 102 ASN A C 1
ATOM 748 O O . ASN A 1 114 ? 44.100 9.119 -7.947 1.00 65.43 102 ASN A O 1
ATOM 753 N N . ALA A 1 115 ? 42.799 8.250 -6.330 1.00 65.52 103 ALA A N 1
ATOM 754 C CA . ALA A 1 115 ? 43.628 8.769 -5.239 1.00 65.72 103 ALA A CA 1
ATOM 755 C C . ALA A 1 115 ? 45.095 8.404 -5.417 1.00 63.90 103 ALA A C 1
ATOM 756 O O . ALA A 1 115 ? 45.955 9.279 -5.395 1.00 64.47 103 ALA A O 1
ATOM 758 N N . LEU A 1 116 ? 45.358 7.116 -5.623 1.00 62.94 104 LEU A N 1
ATOM 759 C CA . LEU A 1 116 ? 46.725 6.597 -5.771 1.00 61.56 104 LEU A CA 1
ATOM 760 C C . LEU A 1 116 ? 47.473 7.266 -6.911 1.00 62.22 104 LEU A C 1
ATOM 761 O O . LEU A 1 116 ? 48.626 7.650 -6.758 1.00 61.09 104 LEU A O 1
ATOM 766 N N . GLN A 1 117 ? 46.797 7.400 -8.046 1.00 63.89 105 GLN A N 1
ATOM 767 C CA . GLN A 1 117 ? 47.379 7.994 -9.249 1.00 64.15 105 GLN A CA 1
ATOM 768 C C . GLN A 1 117 ? 47.646 9.485 -9.114 1.00 63.43 105 GLN A C 1
ATOM 769 O O . GLN A 1 117 ? 48.665 9.985 -9.596 1.00 64.14 105 GLN A O 1
ATOM 775 N N . ASN A 1 118 ? 46.706 10.188 -8.493 1.00 62.80 106 ASN A N 1
ATOM 776 C CA . ASN A 1 118 ? 46.884 11.605 -8.160 1.00 64.72 106 ASN A CA 1
ATOM 777 C C . ASN A 1 118 ? 48.130 11.865 -7.325 1.00 65.10 106 ASN A C 1
ATOM 778 O O . ASN A 1 118 ? 48.838 12.850 -7.540 1.00 67.58 106 ASN A O 1
ATOM 783 N N . VAL A 1 119 ? 48.352 10.981 -6.360 1.00 63.10 107 VAL A N 1
ATOM 784 C CA . VAL A 1 119 ? 49.514 11.020 -5.486 1.00 63.39 107 VAL A CA 1
ATOM 785 C C . VAL A 1 119 ? 50.779 10.624 -6.254 1.00 63.27 107 VAL A C 1
ATOM 786 O O . VAL A 1 119 ? 51.851 11.163 -5.991 1.00 66.29 107 VAL A O 1
ATOM 790 N N . GLU A 1 120 ? 50.656 9.677 -7.183 1.00 63.11 108 GLU A N 1
ATOM 791 C CA . GLU A 1 120 ? 51.793 9.239 -8.004 1.00 62.06 108 GLU A CA 1
ATOM 792 C C . GLU A 1 120 ? 52.312 10.313 -8.976 1.00 59.69 108 GLU A C 1
ATOM 793 O O . GLU A 1 120 ? 53.445 10.210 -9.433 1.00 57.66 108 GLU A O 1
ATOM 799 N N . LEU A 1 121 ? 51.504 11.330 -9.291 1.00 58.20 109 LEU A N 1
ATOM 800 C CA . LEU A 1 121 ? 51.839 12.269 -10.376 1.00 57.84 109 LEU A CA 1
ATOM 801 C C . LEU A 1 121 ? 53.126 13.087 -10.177 1.00 56.94 109 LEU A C 1
ATOM 802 O O . LEU A 1 121 ? 53.946 13.122 -11.085 1.00 57.98 109 LEU A O 1
ATOM 807 N N . PRO A 1 122 ? 53.319 13.742 -9.011 1.00 56.63 110 PRO A N 1
ATOM 808 C CA . PRO A 1 122 ? 54.623 14.399 -8.805 1.00 58.58 110 PRO A CA 1
ATOM 809 C C . PRO A 1 122 ? 55.838 13.461 -8.972 1.00 60.96 110 PRO A C 1
ATOM 810 O O . PRO A 1 122 ? 56.891 13.911 -9.432 1.00 65.20 110 PRO A O 1
ATOM 814 N N . LEU A 1 123 ? 55.682 12.181 -8.616 1.00 59.37 111 LEU A N 1
ATOM 815 C CA . LEU A 1 123 ? 56.743 11.190 -8.796 1.00 57.67 111 LEU A CA 1
ATOM 816 C C . LEU A 1 123 ? 56.993 10.820 -10.258 1.00 57.08 111 LEU A C 1
ATOM 817 O O . LEU A 1 123 ? 58.085 10.361 -10.580 1.00 60.98 111 LEU A O 1
ATOM 822 N N . ILE A 1 124 ? 55.993 10.975 -11.126 1.00 55.26 112 ILE A N 1
ATOM 823 C CA . ILE A 1 124 ? 56.196 10.818 -12.574 1.00 56.02 112 ILE A CA 1
ATOM 824 C C . ILE A 1 124 ? 57.117 11.915 -13.117 1.00 56.06 112 ILE A C 1
ATOM 825 O O . ILE A 1 124 ? 57.926 11.638 -13.993 1.00 54.18 112 ILE A O 1
ATOM 830 N N . TYR A 1 125 ? 56.997 13.142 -12.594 1.00 60.76 113 TYR A N 1
ATOM 831 C CA . TYR A 1 125 ? 57.816 14.297 -13.041 1.00 61.85 113 TYR A CA 1
ATOM 832 C C . TYR A 1 125 ? 59.217 14.322 -12.413 1.00 64.88 113 TYR A C 1
ATOM 833 O O . TYR A 1 125 ? 60.112 14.991 -12.921 1.00 69.09 113 TYR A O 1
ATOM 842 N N . ALA A 1 126 ? 59.391 13.623 -11.294 1.00 65.89 114 ALA A N 1
ATOM 843 C CA . ALA A 1 126 ? 60.688 13.056 -10.940 1.00 66.33 114 ALA A CA 1
ATOM 844 C C . ALA A 1 126 ? 60.852 11.825 -11.829 1.00 67.25 114 ALA A C 1
ATOM 845 O O . ALA A 1 126 ? 59.901 11.395 -12.459 1.00 69.77 114 ALA A O 1
ATOM 847 N N . GLY A 1 127 ? 62.028 11.226 -11.886 1.00 67.17 115 GLY A N 1
ATOM 848 C CA . GLY A 1 127 ? 62.219 10.102 -12.807 1.00 70.67 115 GLY A CA 1
ATOM 849 C C . GLY A 1 127 ? 62.043 8.714 -12.218 1.00 73.62 115 GLY A C 1
ATOM 850 O O . GLY A 1 127 ? 62.851 7.830 -12.522 1.00 87.50 115 GLY A O 1
ATOM 851 N N . VAL A 1 128 ? 60.996 8.477 -11.422 1.00 69.15 116 VAL A N 1
ATOM 852 C CA . VAL A 1 128 ? 60.975 7.259 -10.580 1.00 69.55 116 VAL A CA 1
ATOM 853 C C . VAL A 1 128 ? 60.224 6.079 -11.218 1.00 71.18 116 VAL A C 1
ATOM 854 O O . VAL A 1 128 ? 59.265 6.280 -11.964 1.00 68.80 116 VAL A O 1
ATOM 858 N N . SER A 1 129 ? 60.681 4.862 -10.891 1.00 75.18 117 SER A N 1
ATOM 859 C CA . SER A 1 129 ? 60.160 3.593 -11.434 1.00 78.80 117 SER A CA 1
ATOM 860 C C . SER A 1 129 ? 58.651 3.496 -11.285 1.00 77.82 117 SER A C 1
ATOM 861 O O . SER A 1 129 ? 58.114 3.845 -10.242 1.00 74.41 117 SER A O 1
ATOM 864 N N . SER A 1 130 ? 57.977 3.005 -12.324 1.00 85.65 118 SER A N 1
ATOM 865 C CA . SER A 1 130 ? 56.512 2.881 -12.328 1.00 86.40 118 SER A CA 1
ATOM 866 C C . SER A 1 130 ? 56.031 1.983 -11.198 1.00 85.01 118 SER A C 1
ATOM 867 O O . SER A 1 130 ? 55.031 2.270 -10.553 1.00 83.79 118 SER A O 1
ATOM 870 N N . SER A 1 131 ? 56.774 0.909 -10.958 1.00 88.49 119 SER A N 1
ATOM 871 C CA . SER A 1 131 ? 56.536 0.009 -9.836 1.00 88.04 119 SER A CA 1
ATOM 872 C C . SER A 1 131 ? 56.771 0.663 -8.469 1.00 84.78 119 SER A C 1
ATOM 873 O O . SER A 1 131 ? 56.003 0.423 -7.543 1.00 85.46 119 SER A O 1
ATOM 876 N N . LYS A 1 132 ? 57.828 1.468 -8.346 1.00 86.73 120 LYS A N 1
ATOM 877 C CA . LYS A 1 132 ? 58.159 2.153 -7.077 1.00 89.76 120 LYS A CA 1
ATOM 878 C C . LYS A 1 132 ? 57.171 3.263 -6.697 1.00 89.86 120 LYS A C 1
ATOM 879 O O . LYS A 1 132 ? 56.951 3.514 -5.507 1.00 89.76 120 LYS A O 1
ATOM 885 N N . ARG A 1 133 ? 56.605 3.935 -7.701 1.00 87.90 121 ARG A N 1
ATOM 886 C CA . ARG A 1 133 ? 55.579 4.961 -7.480 1.00 84.38 121 ARG A CA 1
ATOM 887 C C . ARG A 1 133 ? 54.437 4.399 -6.651 1.00 80.20 121 ARG A C 1
ATOM 888 O O . ARG A 1 133 ? 54.038 4.992 -5.656 1.00 78.01 121 ARG A O 1
ATOM 896 N N . ARG A 1 134 ? 53.939 3.242 -7.074 1.00 81.36 122 ARG A N 1
ATOM 897 C CA . ARG A 1 134 ? 52.876 2.517 -6.378 1.00 86.03 122 ARG A CA 1
ATOM 898 C C . ARG A 1 134 ? 53.204 2.304 -4.892 1.00 81.77 122 ARG A C 1
ATOM 899 O O . ARG A 1 134 ? 52.344 2.496 -4.033 1.00 78.31 122 ARG A O 1
ATOM 907 N N . LYS A 1 135 ? 54.448 1.940 -4.590 1.00 79.26 123 LYS A N 1
ATOM 908 C CA . LYS A 1 135 ? 54.860 1.732 -3.203 1.00 82.16 123 LYS A CA 1
ATOM 909 C C . LYS A 1 135 ? 54.818 3.038 -2.407 1.00 79.42 123 LYS A C 1
ATOM 910 O O . LYS A 1 135 ? 54.198 3.092 -1.346 1.00 77.05 123 LYS A O 1
ATOM 916 N N . LEU A 1 136 ? 55.461 4.082 -2.934 1.00 78.01 124 LEU A N 1
ATOM 917 C CA . LEU A 1 136 ? 55.503 5.410 -2.281 1.00 75.46 124 LEU A CA 1
ATOM 918 C C . LEU A 1 136 ? 54.132 6.084 -2.114 1.00 71.86 124 LEU A C 1
ATOM 919 O O . LEU A 1 136 ? 53.885 6.741 -1.105 1.00 71.24 124 LEU A O 1
ATOM 924 N N . ALA A 1 137 ? 53.258 5.936 -3.104 1.00 68.89 125 ALA A N 1
ATOM 925 C CA . ALA A 1 137 ? 51.919 6.511 -3.030 1.00 66.57 125 ALA A CA 1
ATOM 926 C C . ALA A 1 137 ? 51.108 5.888 -1.907 1.00 67.53 125 ALA A C 1
ATOM 927 O O . ALA A 1 137 ? 50.442 6.602 -1.156 1.00 69.57 125 ALA A O 1
ATOM 929 N N . GLU A 1 138 ? 51.175 4.562 -1.795 1.00 69.48 126 GLU A N 1
ATOM 930 C CA . GLU A 1 138 ? 50.460 3.830 -0.745 1.00 70.69 126 GLU A CA 1
ATOM 931 C C . GLU A 1 138 ? 50.992 4.128 0.653 1.00 68.14 126 GLU A C 1
ATOM 932 O O . GLU A 1 138 ? 50.213 4.165 1.597 1.00 72.33 126 GLU A O 1
ATOM 938 N N . GLU A 1 139 ? 52.306 4.327 0.781 1.00 67.34 127 GLU A N 1
ATOM 939 C CA . GLU A 1 139 ? 52.928 4.728 2.058 1.00 67.67 127 GLU A CA 1
ATOM 940 C C . GLU A 1 139 ? 52.428 6.098 2.526 1.00 65.45 127 GLU A C 1
ATOM 941 O O . GLU A 1 139 ? 52.245 6.318 3.723 1.00 66.22 127 GLU A O 1
ATOM 947 N N . TYR A 1 140 ? 52.207 7.007 1.579 1.00 64.67 128 TYR A N 1
ATOM 948 C CA . TYR A 1 140 ? 51.775 8.373 1.893 1.00 65.26 128 TYR A CA 1
ATOM 949 C C . TYR A 1 140 ? 50.251 8.581 2.007 1.00 66.32 128 TYR A C 1
ATOM 950 O O . TYR A 1 140 ? 49.796 9.546 2.637 1.00 66.02 128 TYR A O 1
ATOM 959 N N . LEU A 1 141 ? 49.470 7.689 1.401 1.00 64.89 129 LEU A N 1
ATOM 960 C CA . LEU A 1 141 ? 48.044 7.586 1.713 1.00 61.26 129 LEU A CA 1
ATOM 961 C C . LEU A 1 141 ? 47.852 7.015 3.120 1.00 61.66 129 LEU A C 1
ATOM 962 O O . LEU A 1 141 ? 46.880 7.346 3.797 1.00 59.90 129 LEU A O 1
ATOM 967 N N . ASP A 1 142 ? 48.787 6.166 3.549 1.00 64.67 130 ASP A N 1
ATOM 968 C CA . ASP A 1 142 ? 48.843 5.677 4.935 1.00 68.82 130 ASP A CA 1
ATOM 969 C C . ASP A 1 142 ? 49.230 6.752 5.940 1.00 68.83 130 ASP A C 1
ATOM 970 O O . ASP A 1 142 ? 48.644 6.831 7.020 1.00 67.81 130 ASP A O 1
ATOM 975 N N . LYS A 1 143 ? 50.225 7.564 5.595 1.00 68.37 131 LYS A N 1
ATOM 976 C CA . LYS A 1 143 ? 50.657 8.649 6.475 1.00 69.99 131 LYS A CA 1
ATOM 977 C C . LYS A 1 143 ? 49.521 9.622 6.805 1.00 67.42 131 LYS A C 1
ATOM 978 O O . LYS A 1 143 ? 49.475 10.166 7.906 1.00 65.87 131 LYS A O 1
ATOM 984 N N . VAL A 1 144 ? 48.601 9.807 5.860 1.00 68.07 132 VAL A N 1
ATOM 985 C CA . VAL A 1 144 ? 47.474 10.736 6.018 1.00 67.90 132 VAL A CA 1
ATOM 986 C C . VAL A 1 144 ? 46.158 10.060 6.425 1.00 68.87 132 VAL A C 1
ATOM 987 O O . VAL A 1 144 ? 45.098 10.665 6.271 1.00 71.97 132 VAL A O 1
ATOM 991 N N . GLU A 1 145 ? 46.216 8.833 6.949 1.00 71.42 133 GLU A N 1
ATOM 992 C CA . GLU A 1 145 ? 45.019 8.105 7.427 1.00 75.45 133 GLU A CA 1
ATOM 993 C C . GLU A 1 145 ? 43.872 8.108 6.413 1.00 73.94 133 GLU A C 1
ATOM 994 O O . GLU A 1 145 ? 42.820 8.718 6.633 1.00 73.05 133 GLU A O 1
ATOM 1000 N N . LEU A 1 146 ? 44.122 7.437 5.293 1.00 73.11 134 LEU A N 1
ATOM 1001 C CA . LEU A 1 146 ? 43.162 7.277 4.210 1.00 71.51 134 LEU A CA 1
ATOM 1002 C C . LEU A 1 146 ? 43.184 5.790 3.870 1.00 71.21 134 LEU A C 1
ATOM 1003 O O . LEU A 1 146 ? 44.122 5.307 3.239 1.00 70.71 134 LEU A O 1
ATOM 1008 N N . THR A 1 147 ? 42.178 5.056 4.337 1.00 72.78 135 THR A N 1
ATOM 1009 C CA . THR A 1 147 ? 42.185 3.595 4.233 1.00 76.64 135 THR A CA 1
ATOM 1010 C C . THR A 1 147 ? 41.130 3.108 3.229 1.00 74.60 135 THR A C 1
ATOM 1011 O O . THR A 1 147 ? 39.991 3.572 3.246 1.00 73.09 135 THR A O 1
ATOM 1015 N N . GLU A 1 148 ? 41.532 2.193 2.347 1.00 75.16 136 GLU A N 1
ATOM 1016 C CA . GLU A 1 148 ? 40.636 1.535 1.387 1.00 75.70 136 GLU A CA 1
ATOM 1017 C C . GLU A 1 148 ? 39.961 2.480 0.380 1.00 74.38 136 GLU A C 1
ATOM 1018 O O . GLU A 1 148 ? 38.927 2.130 -0.189 1.00 75.30 136 GLU A O 1
ATOM 1024 N N . ARG A 1 149 ? 40.542 3.661 0.150 1.00 75.55 137 ARG A N 1
ATOM 1025 C CA . ARG A 1 149 ? 40.104 4.547 -0.942 1.00 76.52 137 ARG A CA 1
ATOM 1026 C C . ARG A 1 149 ? 41.291 4.800 -1.902 1.00 70.62 137 ARG A C 1
ATOM 1027 O O . ARG A 1 149 ? 41.416 5.878 -2.483 1.00 64.31 137 ARG A O 1
ATOM 1035 N N . SER A 1 150 ? 42.136 3.776 -2.066 1.00 71.43 138 SER A N 1
ATOM 1036 C CA . SER A 1 150 ? 43.309 3.793 -2.956 1.00 67.73 138 SER A CA 1
ATOM 1037 C C . SER A 1 150 ? 42.875 4.078 -4.389 1.00 64.56 138 SER A C 1
ATOM 1038 O O . SER A 1 150 ? 43.481 4.895 -5.071 1.00 61.53 138 SER A O 1
ATOM 1041 N N . HIS A 1 151 ? 41.804 3.407 -4.813 1.00 64.96 139 HIS A N 1
ATOM 1042 C CA . HIS A 1 151 ? 41.274 3.479 -6.185 1.00 64.58 139 HIS A CA 1
ATOM 1043 C C . HIS A 1 151 ? 39.985 4.294 -6.359 1.00 61.15 139 HIS A C 1
ATOM 1044 O O . HIS A 1 151 ? 39.344 4.233 -7.412 1.00 58.84 139 HIS A O 1
ATOM 1051 N N . HIS A 1 152 ? 39.609 5.071 -5.352 1.00 60.92 140 HIS A N 1
ATOM 1052 C CA . HIS A 1 152 ? 38.471 5.978 -5.495 1.00 60.75 140 HIS A CA 1
ATOM 1053 C C . HIS A 1 152 ? 38.889 7.189 -6.339 1.00 58.84 140 HIS A C 1
ATOM 1054 O O . HIS A 1 152 ? 40.003 7.699 -6.194 1.00 58.56 140 HIS A O 1
ATOM 1061 N N . LEU A 1 153 ? 38.000 7.635 -7.225 1.00 57.01 141 LEU A N 1
ATOM 1062 C CA . LEU A 1 153 ? 38.147 8.944 -7.881 1.00 55.37 141 LEU A CA 1
ATOM 1063 C C . LEU A 1 153 ? 37.774 10.052 -6.875 1.00 54.40 141 LEU A C 1
ATOM 1064 O O . LEU A 1 153 ? 37.099 9.781 -5.877 1.00 55.46 141 LEU A O 1
ATOM 1069 N N . PRO A 1 154 ? 38.172 11.310 -7.138 1.00 52.79 142 PRO A N 1
ATOM 1070 C CA . PRO A 1 154 ? 37.683 12.403 -6.290 1.00 53.23 142 PRO A CA 1
ATOM 1071 C C . PRO A 1 154 ? 36.154 12.532 -6.278 1.00 53.90 142 PRO A C 1
ATOM 1072 O O . PRO A 1 154 ? 35.598 12.958 -5.270 1.00 51.54 142 PRO A O 1
ATOM 1076 N N . SER A 1 155 ? 35.498 12.148 -7.380 1.00 56.43 143 SER A N 1
ATOM 1077 C CA . SER A 1 155 ? 34.034 11.998 -7.447 1.00 57.17 143 SER A CA 1
ATOM 1078 C C . SER A 1 155 ? 33.486 11.307 -6.226 1.00 58.64 143 SER A C 1
ATOM 1079 O O . SER A 1 155 ? 32.456 11.720 -5.693 1.00 62.28 143 SER A O 1
ATOM 1082 N N . GLU A 1 156 ? 34.190 10.254 -5.802 1.00 59.24 144 GLU A N 1
ATOM 1083 C CA . GLU A 1 156 ? 33.746 9.354 -4.738 1.00 60.69 144 GLU A CA 1
ATOM 1084 C C . GLU A 1 156 ? 34.248 9.702 -3.322 1.00 58.65 144 GLU A C 1
ATOM 1085 O O . GLU A 1 156 ? 33.917 8.993 -2.376 1.00 61.79 144 GLU A O 1
ATOM 1091 N N . LEU A 1 157 ? 35.015 10.784 -3.165 1.00 57.30 145 LEU A N 1
ATOM 1092 C CA . LEU A 1 157 ? 35.629 11.148 -1.872 1.00 55.06 145 LEU A CA 1
ATOM 1093 C C . LEU A 1 157 ? 34.967 12.380 -1.269 1.00 55.24 145 LEU A C 1
ATOM 1094 O O . LEU A 1 157 ? 34.491 13.244 -1.993 1.00 55.08 145 LEU A O 1
ATOM 1099 N N . SER A 1 158 ? 34.953 12.457 0.061 1.00 58.27 146 SER A N 1
ATOM 1100 C CA . SER A 1 158 ? 34.563 13.677 0.788 1.00 58.79 146 SER A CA 1
ATOM 1101 C C . SER A 1 158 ? 35.669 14.736 0.722 1.00 60.28 146 SER A C 1
ATOM 1102 O O . SER A 1 158 ? 36.797 14.458 0.309 1.00 62.71 146 SER A O 1
ATOM 1105 N N . GLY A 1 159 ? 35.348 15.949 1.151 1.00 60.55 147 GLY A N 1
ATOM 1106 C CA . GLY A 1 159 ? 36.295 17.062 1.083 1.00 58.89 147 GLY A CA 1
ATOM 1107 C C . GLY A 1 159 ? 37.527 16.826 1.923 1.00 56.70 147 GLY A C 1
ATOM 1108 O O . GLY A 1 159 ? 38.638 17.158 1.506 1.00 53.72 147 GLY A O 1
ATOM 1109 N N . GLY A 1 160 ? 37.312 16.267 3.116 1.00 57.47 148 GLY A N 1
ATOM 1110 C CA . GLY A 1 160 ? 38.397 15.864 4.009 1.00 57.03 148 GLY A CA 1
ATOM 1111 C C . GLY A 1 160 ? 39.260 14.829 3.328 1.00 57.15 148 GLY A C 1
ATOM 1112 O O . GLY A 1 160 ? 40.484 14.973 3.278 1.00 57.25 148 GLY A O 1
ATOM 1113 N N . GLN A 1 161 ? 38.608 13.805 2.776 1.00 55.67 149 GLN A N 1
ATOM 1114 C CA . GLN A 1 161 ? 39.296 12.765 2.004 1.00 56.34 149 GLN A CA 1
ATOM 1115 C C . GLN A 1 161 ? 40.091 13.352 0.826 1.00 57.39 149 GLN A C 1
ATOM 1116 O O . GLN A 1 161 ? 41.249 12.984 0.599 1.00 53.36 149 GLN A O 1
ATOM 1122 N N . LYS A 1 162 ? 39.478 14.288 0.108 1.00 60.67 150 LYS A N 1
ATOM 1123 C CA . LYS A 1 162 ? 40.141 14.946 -1.019 1.00 63.24 150 LYS A CA 1
ATOM 1124 C C . LYS A 1 162 ? 41.408 15.681 -0.586 1.00 61.95 150 LYS A C 1
ATOM 1125 O O . LYS A 1 162 ? 42.470 15.461 -1.160 1.00 65.01 150 LYS A O 1
ATOM 1131 N N . GLN A 1 163 ? 41.307 16.535 0.429 1.00 60.25 151 GLN A N 1
ATOM 1132 C CA . GLN A 1 163 ? 42.483 17.278 0.898 1.00 60.01 151 GLN A CA 1
ATOM 1133 C C . GLN A 1 163 ? 43.527 16.350 1.513 1.00 60.73 151 GLN A C 1
ATOM 1134 O O . GLN A 1 163 ? 44.722 16.614 1.397 1.00 56.61 151 GLN A O 1
ATOM 1140 N N . ARG A 1 164 ? 43.069 15.276 2.162 1.00 63.35 152 ARG A N 1
ATOM 1141 C CA . ARG A 1 164 ? 43.952 14.190 2.592 1.00 64.38 152 ARG A CA 1
ATOM 1142 C C . ARG A 1 164 ? 44.745 13.596 1.426 1.00 63.79 152 ARG A C 1
ATOM 1143 O O . ARG A 1 164 ? 45.961 13.414 1.531 1.00 61.65 152 ARG A O 1
ATOM 1151 N N . VAL A 1 165 ? 44.058 13.316 0.317 1.00 64.25 153 VAL A N 1
ATOM 1152 C CA . VAL A 1 165 ? 44.731 12.853 -0.907 1.00 63.49 153 VAL A CA 1
ATOM 1153 C C . VAL A 1 165 ? 45.711 13.931 -1.395 1.00 63.50 153 VAL A C 1
ATOM 1154 O O . VAL A 1 165 ? 46.868 13.623 -1.674 1.00 66.74 153 VAL A O 1
ATOM 1158 N N . ALA A 1 166 ? 45.255 15.183 -1.468 1.00 62.19 154 ALA A N 1
ATOM 1159 C CA . ALA A 1 166 ? 46.088 16.296 -1.951 1.00 64.03 154 ALA A CA 1
ATOM 1160 C C . ALA A 1 166 ? 47.312 16.548 -1.075 1.00 65.58 154 ALA A C 1
ATOM 1161 O O . ALA A 1 166 ? 48.363 16.950 -1.585 1.00 65.36 154 ALA A O 1
ATOM 1163 N N . ILE A 1 167 ? 47.162 16.326 0.235 1.00 66.08 155 ILE A N 1
ATOM 1164 C CA . ILE A 1 167 ? 48.267 16.462 1.194 1.00 62.28 155 ILE A CA 1
ATOM 1165 C C . ILE A 1 167 ? 49.254 15.320 1.038 1.00 58.21 155 ILE A C 1
ATOM 1166 O O . ILE A 1 167 ? 50.445 15.546 1.137 1.00 56.20 155 ILE A O 1
ATOM 1171 N N . ALA A 1 168 ? 48.768 14.107 0.791 1.00 57.78 156 ALA A N 1
ATOM 1172 C CA . ALA A 1 168 ? 49.656 12.991 0.436 1.00 60.01 156 ALA A CA 1
ATOM 1173 C C . ALA A 1 168 ? 50.510 13.284 -0.829 1.00 59.66 156 ALA A C 1
ATOM 1174 O O . ALA A 1 168 ? 51.707 12.965 -0.874 1.00 57.94 156 ALA A O 1
ATOM 1176 N N . ARG A 1 169 ? 49.898 13.912 -1.832 1.00 58.04 157 ARG A N 1
ATOM 1177 C CA . ARG A 1 169 ? 50.606 14.324 -3.047 1.00 58.87 157 ARG A CA 1
ATOM 1178 C C . ARG A 1 169 ? 51.743 15.332 -2.767 1.00 61.27 157 ARG A C 1
ATOM 1179 O O . ARG A 1 169 ? 52.790 15.306 -3.434 1.00 61.72 157 ARG A O 1
ATOM 1187 N N . ALA A 1 170 ? 51.529 16.222 -1.796 1.00 62.00 158 ALA A N 1
ATOM 1188 C CA . ALA A 1 170 ? 52.564 17.184 -1.371 1.00 62.29 158 ALA A CA 1
ATOM 1189 C C . ALA A 1 170 ? 53.733 16.523 -0.639 1.00 60.36 158 ALA A C 1
ATOM 1190 O O . ALA A 1 170 ? 54.858 16.992 -0.736 1.00 61.00 158 ALA A O 1
ATOM 1192 N N . LEU A 1 171 ? 53.459 15.441 0.081 1.00 58.06 159 LEU A N 1
ATOM 1193 C CA . LEU A 1 171 ? 54.468 14.761 0.873 1.00 58.53 159 LEU A CA 1
ATOM 1194 C C . LEU A 1 171 ? 55.311 13.745 0.093 1.00 61.33 159 LEU A C 1
ATOM 1195 O O . LEU A 1 171 ? 56.448 13.490 0.494 1.00 59.96 159 LEU A O 1
ATOM 1200 N N . VAL A 1 172 ? 54.770 13.160 -0.987 1.00 66.28 160 VAL A N 1
ATOM 1201 C CA . VAL A 1 172 ? 55.413 11.986 -1.647 1.00 69.80 160 VAL A CA 1
ATOM 1202 C C . VAL A 1 172 ? 56.838 12.163 -2.125 1.00 71.30 160 VAL A C 1
ATOM 1203 O O . VAL A 1 172 ? 57.574 11.175 -2.173 1.00 74.99 160 VAL A O 1
ATOM 1207 N N . ASN A 1 173 ? 57.216 13.390 -2.491 1.00 70.53 161 ASN A N 1
ATOM 1208 C CA . ASN A 1 173 ? 58.566 13.656 -2.996 1.00 70.06 161 ASN A CA 1
ATOM 1209 C C . ASN A 1 173 ? 59.548 14.148 -1.904 1.00 68.72 161 ASN A C 1
ATOM 1210 O O . ASN A 1 173 ? 60.625 14.662 -2.228 1.00 69.36 161 ASN A O 1
ATOM 1215 N N . ASN A 1 174 ? 59.192 13.961 -0.628 1.00 66.09 162 ASN A N 1
ATOM 1216 C CA . ASN A 1 174 ? 60.003 14.407 0.501 1.00 66.11 162 ASN A CA 1
ATOM 1217 C C . ASN A 1 174 ? 60.477 15.846 0.294 1.00 63.64 162 ASN A C 1
ATOM 1218 O O . ASN A 1 174 ? 61.670 16.100 0.151 1.00 63.05 162 ASN A O 1
ATOM 1223 N N . PRO A 1 175 ? 59.532 16.791 0.244 1.00 63.56 163 PRO A N 1
ATOM 1224 C CA . PRO A 1 175 ? 59.905 18.175 0.042 1.00 66.49 163 PRO A CA 1
ATOM 1225 C C . PRO A 1 175 ? 60.479 18.806 1.317 1.00 70.83 163 PRO A C 1
ATOM 1226 O O . PRO A 1 175 ? 60.215 18.330 2.427 1.00 74.75 163 PRO A O 1
ATOM 1230 N N . SER A 1 176 ? 61.266 19.865 1.140 1.00 70.34 164 SER A N 1
ATOM 1231 C CA . SER A 1 176 ? 61.742 20.683 2.248 1.00 68.01 164 SER A CA 1
ATOM 1232 C C . SER A 1 176 ? 60.613 21.524 2.819 1.00 65.43 164 SER A C 1
ATOM 1233 O O . SER A 1 176 ? 60.605 21.788 4.017 1.00 67.70 164 SER A O 1
ATOM 1236 N N . ILE A 1 177 ? 59.677 21.935 1.957 1.00 63.56 165 ILE A N 1
ATOM 1237 C CA . ILE A 1 177 ? 58.623 22.884 2.306 1.00 65.03 165 ILE A CA 1
ATOM 1238 C C . ILE A 1 177 ? 57.251 22.406 1.857 1.00 62.59 165 ILE A C 1
ATOM 1239 O O . ILE A 1 177 ? 57.071 22.001 0.713 1.00 62.41 165 ILE A O 1
ATOM 1244 N N . ILE A 1 178 ? 56.285 22.504 2.761 1.00 62.20 166 ILE A N 1
ATOM 1245 C CA . ILE A 1 178 ? 54.876 22.388 2.432 1.00 61.76 166 ILE A CA 1
ATOM 1246 C C . ILE A 1 178 ? 54.275 23.796 2.388 1.00 62.78 166 ILE A C 1
ATOM 1247 O O . ILE A 1 178 ? 54.103 24.432 3.432 1.00 61.74 166 ILE A O 1
ATOM 1252 N N . LEU A 1 179 ? 53.977 24.279 1.177 1.00 64.35 167 LEU A N 1
ATOM 1253 C CA . LEU A 1 179 ? 53.248 25.544 0.980 1.00 63.66 167 LEU A CA 1
ATOM 1254 C C . LEU A 1 179 ? 51.740 25.299 0.989 1.00 63.51 167 LEU A C 1
ATOM 1255 O O . LEU A 1 179 ? 51.222 24.593 0.135 1.00 65.51 167 LEU A O 1
ATOM 1260 N N . ALA A 1 180 ? 51.044 25.900 1.947 1.00 64.53 168 ALA A N 1
ATOM 1261 C CA . ALA A 1 180 ? 49.632 25.626 2.191 1.00 65.23 168 ALA A CA 1
ATOM 1262 C C . ALA A 1 180 ? 48.832 26.923 2.111 1.00 65.92 168 ALA A C 1
ATOM 1263 O O . ALA A 1 180 ? 49.161 27.890 2.783 1.00 68.96 168 ALA A O 1
ATOM 1265 N N . ASP A 1 181 ? 47.787 26.945 1.293 1.00 66.41 169 ASP A N 1
ATOM 1266 C CA . ASP A 1 181 ? 47.037 28.168 1.038 1.00 68.81 169 ASP A CA 1
ATOM 1267 C C . ASP A 1 181 ? 45.604 27.958 1.492 1.00 68.18 169 ASP A C 1
ATOM 1268 O O . ASP A 1 181 ? 44.777 27.446 0.746 1.00 69.35 169 ASP A O 1
ATOM 1273 N N . GLU A 1 182 ? 45.325 28.357 2.725 1.00 69.35 170 GLU A N 1
ATOM 1274 C CA . GLU A 1 182 ? 44.001 28.218 3.331 1.00 71.95 170 GLU A CA 1
ATOM 1275 C C . GLU A 1 182 ? 43.466 26.783 3.223 1.00 70.60 170 GLU A C 1
ATOM 1276 O O . GLU A 1 182 ? 42.434 26.551 2.599 1.00 71.03 170 GLU A O 1
ATOM 1282 N N . PRO A 1 183 ? 44.175 25.812 3.832 1.00 71.76 171 PRO A N 1
ATOM 1283 C CA . PRO A 1 183 ? 43.849 24.394 3.605 1.00 72.45 171 PRO A CA 1
ATOM 1284 C C . PRO A 1 183 ? 42.424 23.969 3.962 1.00 73.32 171 PRO A C 1
ATOM 1285 O O . PRO A 1 183 ? 41.873 23.079 3.309 1.00 74.31 171 PRO A O 1
ATOM 1289 N N . THR A 1 184 ? 41.831 24.620 4.958 1.00 74.60 172 THR A N 1
ATOM 1290 C CA . THR A 1 184 ? 40.504 24.248 5.456 1.00 75.82 172 THR A CA 1
ATOM 1291 C C . THR A 1 184 ? 39.375 25.197 5.013 1.00 73.27 172 THR A C 1
ATOM 1292 O O . THR A 1 184 ? 38.331 25.286 5.674 1.00 69.73 172 THR A O 1
ATOM 1296 N N . GLY A 1 185 ? 39.571 25.874 3.882 1.00 72.21 173 GLY A N 1
ATOM 1297 C CA . GLY A 1 185 ? 38.614 26.862 3.390 1.00 73.71 173 GLY A CA 1
ATOM 1298 C C . GLY A 1 185 ? 37.386 26.227 2.763 1.00 75.18 173 GLY A C 1
ATOM 1299 O O . GLY A 1 185 ? 36.256 26.673 2.990 1.00 74.35 173 GLY A O 1
ATOM 1300 N N . ALA A 1 186 ? 37.620 25.186 1.969 1.00 76.36 174 ALA A N 1
ATOM 1301 C CA . ALA A 1 186 ? 36.548 24.377 1.390 1.00 75.43 174 ALA A CA 1
ATOM 1302 C C . ALA A 1 186 ? 35.938 23.403 2.396 1.00 73.98 174 ALA A C 1
ATOM 1303 O O . ALA A 1 186 ? 34.845 22.894 2.163 1.00 78.13 174 ALA A O 1
ATOM 1305 N N . LEU A 1 187 ? 36.651 23.129 3.488 1.00 74.65 175 LEU A N 1
ATOM 1306 C CA . LEU A 1 187 ? 36.170 22.250 4.557 1.00 77.61 175 LEU A CA 1
ATOM 1307 C C . LEU A 1 187 ? 35.333 23.002 5.599 1.00 77.23 175 LEU A C 1
ATOM 1308 O O . LEU A 1 187 ? 35.570 24.188 5.862 1.00 76.54 175 LEU A O 1
ATOM 1313 N N . ASP A 1 188 ? 34.370 22.287 6.189 1.00 76.79 176 ASP A N 1
ATOM 1314 C CA . ASP A 1 188 ? 33.637 22.740 7.395 1.00 80.02 176 ASP A CA 1
ATOM 1315 C C . ASP A 1 188 ? 34.542 22.800 8.640 1.00 83.33 176 ASP A C 1
ATOM 1316 O O . ASP A 1 188 ? 35.636 22.232 8.642 1.00 85.89 176 ASP A O 1
ATOM 1321 N N . THR A 1 189 ? 34.079 23.477 9.696 1.00 83.62 177 THR A N 1
ATOM 1322 C CA . THR A 1 189 ? 34.915 23.747 10.890 1.00 78.98 177 THR A CA 1
ATOM 1323 C C . THR A 1 189 ? 35.376 22.482 11.608 1.00 72.98 177 THR A C 1
ATOM 1324 O O . THR A 1 189 ? 36.491 22.437 12.110 1.00 68.03 177 THR A O 1
ATOM 1328 N N . LYS A 1 190 ? 34.512 21.473 11.660 1.00 73.97 178 LYS A N 1
ATOM 1329 C CA . LYS A 1 190 ? 34.853 20.166 12.241 1.00 78.01 178 LYS A CA 1
ATOM 1330 C C . LYS A 1 190 ? 36.012 19.502 11.494 1.00 75.90 178 LYS A C 1
ATOM 1331 O O . LYS A 1 190 ? 37.033 19.141 12.092 1.00 78.63 178 LYS A O 1
ATOM 1337 N N . THR A 1 191 ? 35.824 19.339 10.188 1.00 72.48 179 THR A N 1
ATOM 1338 C CA . THR A 1 191 ? 36.765 18.626 9.329 1.00 68.80 179 THR A CA 1
ATOM 1339 C C . THR A 1 191 ? 38.060 19.410 9.107 1.00 68.53 179 THR A C 1
ATOM 1340 O O . THR A 1 191 ? 39.109 18.823 8.882 1.00 67.41 179 THR A O 1
ATOM 1344 N N . GLY A 1 192 ? 37.988 20.735 9.176 1.00 72.84 180 GLY A N 1
ATOM 1345 C CA . GLY A 1 192 ? 39.184 21.568 9.157 1.00 73.14 180 GLY A CA 1
ATOM 1346 C C . GLY A 1 192 ? 40.103 21.262 10.326 1.00 73.04 180 GLY A C 1
ATOM 1347 O O . GLY A 1 192 ? 41.280 20.992 10.129 1.00 73.04 180 GLY A O 1
ATOM 1348 N N . ASN A 1 193 ? 39.549 21.285 11.538 1.00 77.60 181 ASN A N 1
ATOM 1349 C CA . ASN A 1 193 ? 40.279 20.933 12.763 1.00 79.58 181 ASN A CA 1
ATOM 1350 C C . ASN A 1 193 ? 40.983 19.579 12.642 1.00 78.88 181 ASN A C 1
ATOM 1351 O O . ASN A 1 193 ? 42.137 19.452 13.065 1.00 81.16 181 ASN A O 1
ATOM 1356 N N . GLN A 1 194 ? 40.296 18.587 12.061 1.00 74.35 182 GLN A N 1
ATOM 1357 C CA . GLN A 1 194 ? 40.905 17.275 11.762 1.00 71.12 182 GLN A CA 1
ATOM 1358 C C . GLN A 1 194 ? 42.101 17.384 10.805 1.00 66.69 182 GLN A C 1
ATOM 1359 O O . GLN A 1 194 ? 43.152 16.802 11.061 1.00 60.12 182 GLN A O 1
ATOM 1365 N N . ILE A 1 195 ? 41.922 18.127 9.708 1.00 67.39 183 ILE A N 1
ATOM 1366 C CA . ILE A 1 195 ? 42.983 18.353 8.700 1.00 65.00 183 ILE A CA 1
ATOM 1367 C C . ILE A 1 195 ? 44.109 19.219 9.245 1.00 66.54 183 ILE A C 1
ATOM 1368 O O . ILE A 1 195 ? 45.269 19.022 8.891 1.00 66.91 183 ILE A O 1
ATOM 1373 N N . MET A 1 196 ? 43.760 20.184 10.090 1.00 68.77 184 MET A N 1
ATOM 1374 C CA . MET A 1 196 ? 44.753 21.021 10.756 1.00 70.27 184 MET A CA 1
ATOM 1375 C C . MET A 1 196 ? 45.603 20.239 11.750 1.00 72.75 184 MET A C 1
ATOM 1376 O O . MET A 1 196 ? 46.810 20.479 11.855 1.00 71.66 184 MET A O 1
ATOM 1381 N N . GLN A 1 197 ? 44.973 19.309 12.469 1.00 74.73 185 GLN A N 1
ATOM 1382 C CA . GLN A 1 197 ? 45.705 18.364 13.316 1.00 75.44 185 GLN A CA 1
ATOM 1383 C C . GLN A 1 197 ? 46.655 17.493 12.478 1.00 69.62 185 GLN A C 1
ATOM 1384 O O . GLN A 1 197 ? 47.799 17.285 12.867 1.00 70.92 185 GLN A O 1
ATOM 1390 N N . LEU A 1 198 ? 46.191 17.009 11.330 1.00 64.41 186 LEU A N 1
ATOM 1391 C CA . LEU A 1 198 ? 47.046 16.239 10.428 1.00 64.07 186 LEU A CA 1
ATOM 1392 C C . LEU A 1 198 ? 48.337 16.984 10.088 1.00 64.30 186 LEU A C 1
ATOM 1393 O O . LEU A 1 198 ? 49.411 16.401 10.133 1.00 66.04 186 LEU A O 1
ATOM 1398 N N . LEU A 1 199 ? 48.226 18.264 9.748 1.00 64.96 187 LEU A N 1
ATOM 1399 C CA . LEU A 1 199 ? 49.403 19.079 9.430 1.00 66.46 187 LEU A CA 1
ATOM 1400 C C . LEU A 1 199 ? 50.345 19.214 10.629 1.00 66.87 187 LEU A C 1
ATOM 1401 O O . LEU A 1 199 ? 51.560 19.056 10.484 1.00 62.59 187 LEU A O 1
ATOM 1406 N N . VAL A 1 200 ? 49.767 19.503 11.799 1.00 70.48 188 VAL A N 1
ATOM 1407 C CA . VAL A 1 200 ? 50.508 19.600 13.074 1.00 71.88 188 VAL A CA 1
ATOM 1408 C C . VAL A 1 200 ? 51.342 18.349 13.344 1.00 72.08 188 VAL A C 1
ATOM 1409 O O . VAL A 1 200 ? 52.506 18.458 13.740 1.00 72.61 188 VAL A O 1
ATOM 1413 N N . ASP A 1 201 ? 50.731 17.180 13.134 1.00 72.28 189 ASP A N 1
ATOM 1414 C CA . ASP A 1 201 ? 51.398 15.881 13.309 1.00 72.24 189 ASP A CA 1
ATOM 1415 C C . ASP A 1 201 ? 52.556 15.708 12.347 1.00 72.42 189 ASP A C 1
ATOM 1416 O O . ASP A 1 201 ? 53.600 15.181 12.724 1.00 78.31 189 ASP A O 1
ATOM 1421 N N . LEU A 1 202 ? 52.357 16.141 11.107 1.00 73.55 190 LEU A N 1
ATOM 1422 C CA . LEU A 1 202 ? 53.406 16.103 10.091 1.00 75.52 190 LEU A CA 1
ATOM 1423 C C . LEU A 1 202 ? 54.512 17.118 10.407 1.00 76.13 190 LEU A C 1
ATOM 1424 O O . LEU A 1 202 ? 55.683 16.865 10.119 1.00 74.49 190 LEU A O 1
ATOM 1429 N N . ASN A 1 203 ? 54.143 18.253 11.006 1.00 79.70 191 ASN A N 1
ATOM 1430 C CA . ASN A 1 203 ? 55.130 19.213 11.528 1.00 84.23 191 ASN A CA 1
ATOM 1431 C C . ASN A 1 203 ? 55.922 18.641 12.708 1.00 82.84 191 ASN A C 1
ATOM 1432 O O . ASN A 1 203 ? 57.112 18.931 12.861 1.00 79.60 191 ASN A O 1
ATOM 1437 N N . LYS A 1 204 ? 55.253 17.834 13.528 1.00 84.80 192 LYS A N 1
ATOM 1438 C CA . LYS A 1 204 ? 55.887 17.162 14.671 1.00 85.47 192 LYS A CA 1
ATOM 1439 C C . LYS A 1 204 ? 56.941 16.131 14.233 1.00 82.37 192 LYS A C 1
ATOM 1440 O O . LYS A 1 204 ? 57.992 16.025 14.864 1.00 80.69 192 LYS A O 1
ATOM 1446 N N . GLU A 1 205 ? 56.651 15.386 13.161 1.00 79.81 193 GLU A N 1
ATOM 1447 C CA . GLU A 1 205 ? 57.618 14.457 12.548 1.00 77.12 193 GLU A CA 1
ATOM 1448 C C . GLU A 1 205 ? 58.768 15.152 11.803 1.00 71.77 193 GLU A C 1
ATOM 1449 O O . GLU A 1 205 ? 59.763 14.496 11.491 1.00 70.93 193 GLU A O 1
ATOM 1455 N N . GLY A 1 206 ? 58.614 16.441 11.479 1.00 67.28 194 GLY A N 1
ATOM 1456 C CA . GLY A 1 206 ? 59.734 17.295 11.042 1.00 67.38 194 GLY A CA 1
ATOM 1457 C C . GLY A 1 206 ? 59.643 18.046 9.719 1.00 68.03 194 GLY A C 1
ATOM 1458 O O . GLY A 1 206 ? 60.648 18.629 9.282 1.00 65.24 194 GLY A O 1
ATOM 1459 N N . LYS A 1 207 ? 58.465 18.052 9.086 1.00 69.97 195 LYS A N 1
ATOM 1460 C CA . LYS A 1 207 ? 58.261 18.768 7.815 1.00 71.43 195 LYS A CA 1
ATOM 1461 C C . LYS A 1 207 ? 57.929 20.235 8.061 1.00 68.31 195 LYS A C 1
ATOM 1462 O O . LYS A 1 207 ? 57.050 20.554 8.860 1.00 64.17 195 LYS A O 1
ATOM 1468 N N . THR A 1 208 ? 58.635 21.113 7.351 1.00 67.02 196 THR A N 1
ATOM 1469 C CA . THR A 1 208 ? 58.454 22.560 7.453 1.00 64.44 196 THR A CA 1
ATOM 1470 C C . THR A 1 208 ? 57.194 23.005 6.700 1.00 65.88 196 THR A C 1
ATOM 1471 O O . THR A 1 208 ? 57.011 22.633 5.538 1.00 68.81 196 THR A O 1
ATOM 1475 N N . ILE A 1 209 ? 56.339 23.799 7.349 1.00 65.85 197 ILE A N 1
ATOM 1476 C CA . ILE A 1 209 ? 55.096 24.292 6.730 1.00 65.80 197 ILE A CA 1
ATOM 1477 C C . ILE A 1 209 ? 55.031 25.820 6.777 1.00 65.31 197 ILE A C 1
ATOM 1478 O O . ILE A 1 209 ? 54.970 26.409 7.850 1.00 64.80 197 ILE A O 1
ATOM 1483 N N . ILE A 1 210 ? 55.034 26.452 5.611 1.00 66.32 198 ILE A N 1
ATOM 1484 C CA . ILE A 1 210 ? 54.674 27.856 5.499 1.00 70.77 198 ILE A CA 1
ATOM 1485 C C . ILE A 1 210 ? 53.241 27.861 4.985 1.00 70.87 198 ILE A C 1
ATOM 1486 O O . ILE A 1 210 ? 53.011 27.477 3.837 1.00 69.58 198 ILE A O 1
ATOM 1491 N N . MET A 1 211 ? 52.285 28.264 5.833 1.00 70.14 199 MET A N 1
ATOM 1492 C CA . MET A 1 211 ? 50.868 28.368 5.429 1.00 68.89 199 MET A CA 1
ATOM 1493 C C . MET A 1 211 ? 50.340 29.805 5.449 1.00 69.22 199 MET A C 1
ATOM 1494 O O . MET A 1 211 ? 50.879 30.658 6.151 1.00 72.55 199 MET A O 1
ATOM 1499 N N . VAL A 1 212 ? 49.268 30.032 4.687 1.00 68.77 200 VAL A N 1
ATOM 1500 C CA . VAL A 1 212 ? 48.575 31.320 4.595 1.00 68.13 200 VAL A CA 1
ATOM 1501 C C . VAL A 1 212 ? 47.095 31.128 4.912 1.00 70.04 200 VAL A C 1
ATOM 1502 O O . VAL A 1 212 ? 46.485 30.148 4.494 1.00 71.18 200 VAL A O 1
ATOM 1506 N N . THR A 1 213 ? 46.520 32.084 5.634 1.00 73.82 201 THR A N 1
ATOM 1507 C CA . THR A 1 213 ? 45.156 31.957 6.135 1.00 76.74 201 THR A CA 1
ATOM 1508 C C . THR A 1 213 ? 44.541 33.326 6.481 1.00 80.59 201 THR A C 1
ATOM 1509 O O . THR A 1 213 ? 45.247 34.257 6.867 1.00 82.24 201 THR A O 1
ATOM 1513 N N . HIS A 1 214 ? 43.228 33.442 6.313 1.00 85.17 202 HIS A N 1
ATOM 1514 C CA . HIS A 1 214 ? 42.489 34.629 6.733 1.00 87.77 202 HIS A CA 1
ATOM 1515 C C . HIS A 1 214 ? 41.967 34.499 8.167 1.00 92.43 202 HIS A C 1
ATOM 1516 O O . HIS A 1 214 ? 41.630 35.515 8.773 1.00 101.41 202 HIS A O 1
ATOM 1523 N N . GLU A 1 215 ? 41.912 33.273 8.708 1.00 94.25 203 GLU A N 1
ATOM 1524 C CA . GLU A 1 215 ? 41.285 32.998 10.017 1.00 94.52 203 GLU A CA 1
ATOM 1525 C C . GLU A 1 215 ? 42.330 32.888 11.131 1.00 89.59 203 GLU A C 1
ATOM 1526 O O . GLU A 1 215 ? 43.318 32.176 10.963 1.00 85.99 203 GLU A O 1
ATOM 1532 N N . PRO A 1 216 ? 42.115 33.583 12.271 1.00 87.84 204 PRO A N 1
ATOM 1533 C CA . PRO A 1 216 ? 42.991 33.334 13.419 1.00 86.64 204 PRO A CA 1
ATOM 1534 C C . PRO A 1 216 ? 42.805 31.937 14.041 1.00 83.54 204 PRO A C 1
ATOM 1535 O O . PRO A 1 216 ? 43.759 31.390 14.592 1.00 79.85 204 PRO A O 1
ATOM 1539 N N . GLU A 1 217 ? 41.607 31.360 13.941 1.00 81.45 205 GLU A N 1
ATOM 1540 C CA . GLU A 1 217 ? 41.360 30.016 14.477 1.00 84.51 205 GLU A CA 1
ATOM 1541 C C . GLU A 1 217 ? 42.241 28.942 13.828 1.00 83.22 205 GLU A C 1
ATOM 1542 O O . GLU A 1 217 ? 42.509 27.902 14.437 1.00 79.96 205 GLU A O 1
ATOM 1548 N N . ILE A 1 218 ? 42.662 29.212 12.589 1.00 83.39 206 ILE A N 1
ATOM 1549 C CA . ILE A 1 218 ? 43.546 28.349 11.787 1.00 81.37 206 ILE A CA 1
ATOM 1550 C C . ILE A 1 218 ? 45.045 28.654 12.000 1.00 82.67 206 ILE A C 1
ATOM 1551 O O . ILE A 1 218 ? 45.871 27.734 12.018 1.00 80.30 206 ILE A O 1
ATOM 1556 N N . ALA A 1 219 ? 45.393 29.936 12.129 1.00 84.49 207 ALA A N 1
ATOM 1557 C CA . ALA A 1 219 ? 46.789 30.353 12.352 1.00 83.27 207 ALA A CA 1
ATOM 1558 C C . ALA A 1 219 ? 47.314 29.891 13.717 1.00 83.82 207 ALA A C 1
ATOM 1559 O O . ALA A 1 219 ? 48.481 29.503 13.840 1.00 81.34 207 ALA A O 1
ATOM 1561 N N . ALA A 1 220 ? 46.433 29.938 14.723 1.00 83.30 208 ALA A N 1
ATOM 1562 C CA . ALA A 1 220 ? 46.640 29.355 16.066 1.00 80.68 208 ALA A CA 1
ATOM 1563 C C . ALA A 1 220 ? 47.511 28.094 16.107 1.00 78.55 208 ALA A C 1
ATOM 1564 O O . ALA A 1 220 ? 48.390 27.963 16.961 1.00 84.84 208 ALA A O 1
ATOM 1566 N N . TYR A 1 221 ? 47.250 27.180 15.176 1.00 74.19 209 TYR A N 1
ATOM 1567 C CA . TYR A 1 221 ? 47.931 25.887 15.105 1.00 68.54 209 TYR A CA 1
ATOM 1568 C C . TYR A 1 221 ? 49.430 25.984 14.839 1.00 65.36 209 TYR A C 1
ATOM 1569 O O . TYR A 1 221 ? 50.161 25.052 15.147 1.00 65.02 209 TYR A O 1
ATOM 1578 N N . ALA A 1 222 ? 49.884 27.092 14.264 1.00 66.09 210 ALA A N 1
ATOM 1579 C CA . ALA A 1 222 ? 51.297 27.259 13.913 1.00 73.03 210 ALA A CA 1
ATOM 1580 C C . ALA A 1 222 ? 52.168 27.773 15.079 1.00 74.95 210 ALA A C 1
ATOM 1581 O O . ALA A 1 222 ? 51.676 28.428 16.002 1.00 76.39 210 ALA A O 1
ATOM 1583 N N . LYS A 1 223 ? 53.463 27.457 15.015 1.00 74.92 211 LYS A N 1
ATOM 1584 C CA . LYS A 1 223 ? 54.472 27.953 15.965 1.00 75.63 211 LYS A CA 1
ATOM 1585 C C . LYS A 1 223 ? 54.638 29.461 15.843 1.00 71.73 211 LYS A C 1
ATOM 1586 O O . LYS A 1 223 ? 54.396 30.200 16.787 1.00 74.48 211 LYS A O 1
ATOM 1592 N N . ARG A 1 224 ? 55.051 29.884 14.656 1.00 69.91 212 ARG A N 1
ATOM 1593 C CA . ARG A 1 224 ? 55.425 31.260 14.355 1.00 70.20 212 ARG A CA 1
ATOM 1594 C C . ARG A 1 224 ? 54.234 31.982 13.710 1.00 71.11 212 ARG A C 1
ATOM 1595 O O . ARG A 1 224 ? 53.298 31.332 13.250 1.00 72.38 212 ARG A O 1
ATOM 1603 N N . GLN A 1 225 ? 54.259 33.318 13.712 1.00 72.53 213 GLN A N 1
ATOM 1604 C CA . GLN A 1 225 ? 53.162 34.151 13.186 1.00 70.63 213 GLN A CA 1
ATOM 1605 C C . GLN A 1 225 ? 53.710 35.397 12.479 1.00 71.79 213 GLN A C 1
ATOM 1606 O O . GLN A 1 225 ? 54.126 36.352 13.142 1.00 74.41 213 GLN A O 1
ATOM 1612 N N . ILE A 1 226 ? 53.707 35.387 11.145 1.00 71.02 214 ILE A N 1
ATOM 1613 C CA . ILE A 1 226 ? 54.143 36.538 10.339 1.00 72.03 214 ILE A CA 1
ATOM 1614 C C . ILE A 1 226 ? 52.917 37.335 9.914 1.00 73.61 214 ILE A C 1
ATOM 1615 O O . ILE A 1 226 ? 51.866 36.752 9.647 1.00 72.40 214 ILE A O 1
ATOM 1620 N N . VAL A 1 227 ? 53.061 38.662 9.858 1.00 76.58 215 VAL A N 1
ATOM 1621 C CA . VAL A 1 227 ? 52.032 39.552 9.304 1.00 79.22 215 VAL A CA 1
ATOM 1622 C C . VAL A 1 227 ? 52.667 40.481 8.271 1.00 82.55 215 VAL A C 1
ATOM 1623 O O . VAL A 1 227 ? 53.571 41.248 8.602 1.00 82.34 215 VAL A O 1
ATOM 1627 N N . ILE A 1 228 ? 52.199 40.397 7.025 1.00 87.74 216 ILE A N 1
ATOM 1628 C CA . ILE A 1 228 ? 52.641 41.290 5.952 1.00 92.67 216 ILE A CA 1
ATOM 1629 C C . ILE A 1 228 ? 51.611 42.401 5.753 1.00 91.32 216 ILE A C 1
ATOM 1630 O O . ILE A 1 228 ? 50.416 42.127 5.646 1.00 90.79 216 ILE A O 1
ATOM 1635 N N . ARG A 1 229 ? 52.093 43.647 5.706 1.00 90.10 217 ARG A N 1
ATOM 1636 C CA . ARG A 1 229 ? 51.298 44.809 5.303 1.00 88.62 217 ARG A CA 1
ATOM 1637 C C . ARG A 1 229 ? 52.041 45.534 4.184 1.00 88.64 217 ARG A C 1
ATOM 1638 O O . ARG A 1 229 ? 53.169 45.983 4.385 1.00 88.12 217 ARG A O 1
ATOM 1646 N N . ASP A 1 230 ? 51.413 45.622 3.010 1.00 91.48 218 ASP A N 1
ATOM 1647 C CA . ASP A 1 230 ? 51.947 46.357 1.846 1.00 96.26 218 ASP A CA 1
ATOM 1648 C C . ASP A 1 230 ? 53.409 45.995 1.496 1.00 98.29 218 ASP A C 1
ATOM 1649 O O . ASP A 1 230 ? 54.331 46.812 1.625 1.00 100.26 218 ASP A O 1
ATOM 1654 N N . GLY A 1 231 ? 53.603 44.746 1.085 1.00 97.17 219 GLY A N 1
ATOM 1655 C CA . GLY A 1 231 ? 54.880 44.284 0.551 1.00 93.58 219 GLY A CA 1
ATOM 1656 C C . GLY A 1 231 ? 56.027 44.103 1.517 1.00 93.39 219 GLY A C 1
ATOM 1657 O O . GLY A 1 231 ? 57.127 43.748 1.094 1.00 90.24 219 GLY A O 1
ATOM 1658 N N . VAL A 1 232 ? 55.788 44.331 2.803 1.00 95.79 220 VAL A N 1
ATOM 1659 C CA . VAL A 1 232 ? 56.842 44.236 3.799 1.00 99.88 220 VAL A CA 1
ATOM 1660 C C . VAL A 1 232 ? 56.280 43.638 5.084 1.00 98.08 220 VAL A C 1
ATOM 1661 O O . VAL A 1 232 ? 55.141 43.919 5.477 1.00 93.98 220 VAL A O 1
ATOM 1665 N N . ILE A 1 233 ? 57.100 42.810 5.723 1.00 96.25 221 ILE A N 1
ATOM 1666 C CA . ILE A 1 233 ? 56.728 42.147 6.960 1.00 95.54 221 ILE A CA 1
ATOM 1667 C C . ILE A 1 233 ? 56.579 43.237 8.017 1.00 93.65 221 ILE A C 1
ATOM 1668 O O . ILE A 1 233 ? 57.442 44.108 8.127 1.00 98.90 221 ILE A O 1
ATOM 1673 N N . SER A 1 234 ? 55.478 43.197 8.764 1.00 90.06 222 SER A N 1
ATOM 1674 C CA . SER A 1 234 ? 55.241 44.141 9.862 1.00 88.44 222 SER A CA 1
ATOM 1675 C C . SER A 1 234 ? 55.398 43.494 11.255 1.00 88.47 222 SER A C 1
ATOM 1676 O O . SER A 1 234 ? 56.013 44.086 12.151 1.00 89.41 222 SER A O 1
ATOM 1679 N N . SER A 1 235 ? 54.854 42.288 11.425 1.00 85.73 223 SER A N 1
ATOM 1680 C CA . SER A 1 235 ? 54.972 41.528 12.668 1.00 82.24 223 SER A CA 1
ATOM 1681 C C . SER A 1 235 ? 55.696 40.206 12.415 1.00 82.26 223 SER A C 1
ATOM 1682 O O . SER A 1 235 ? 55.911 39.804 11.271 1.00 77.12 223 SER A O 1
ATOM 1685 N N . ASP A 1 236 ? 56.065 39.543 13.506 1.00 84.61 224 ASP A N 1
ATOM 1686 C CA . ASP A 1 236 ? 56.791 38.263 13.482 1.00 83.41 224 ASP A CA 1
ATOM 1687 C C . ASP A 1 236 ? 56.875 37.780 14.931 1.00 85.80 224 ASP A C 1
ATOM 1688 O O . ASP A 1 236 ? 57.637 38.343 15.722 1.00 86.11 224 ASP A O 1
ATOM 1693 N N . SER A 1 237 ? 56.114 36.744 15.286 1.00 85.67 225 SER A N 1
ATOM 1694 C CA . SER A 1 237 ? 56.123 36.239 16.668 1.00 86.43 225 SER A CA 1
ATOM 1695 C C . SER A 1 237 ? 57.452 35.588 17.082 1.00 88.53 225 SER A C 1
ATOM 1696 O O . SER A 1 237 ? 57.629 35.253 18.249 1.00 92.35 225 SER A O 1
ATOM 1699 N N . ALA A 1 238 ? 58.365 35.394 16.131 1.00 93.23 226 ALA A N 1
ATOM 1700 C CA . ALA A 1 238 ? 59.757 35.043 16.426 1.00 99.98 226 ALA A CA 1
ATOM 1701 C C . ALA A 1 238 ? 60.668 36.262 16.650 1.00 106.27 226 ALA A C 1
ATOM 1702 O O . ALA A 1 238 ? 61.819 36.085 17.052 1.00 108.94 226 ALA A O 1
ATOM 1704 N N . GLN A 1 239 ? 60.154 37.475 16.402 1.00 110.86 227 GLN A N 1
ATOM 1705 C CA . GLN A 1 239 ? 60.930 38.733 16.394 1.00 109.69 227 GLN A CA 1
ATOM 1706 C C . GLN A 1 239 ? 62.030 38.729 15.333 1.00 106.41 227 GLN A C 1
ATOM 1707 O O . GLN A 1 239 ? 62.242 39.729 14.649 1.00 103.49 227 GLN A O 1
ATOM 1713 N N . LYS B 1 14 ? -0.098 35.250 5.698 1.00 118.83 2 LYS B N 1
ATOM 1714 C CA . LYS B 1 14 ? 1.257 35.031 6.299 1.00 114.68 2 LYS B CA 1
ATOM 1715 C C . LYS B 1 14 ? 1.819 33.610 6.078 1.00 111.14 2 LYS B C 1
ATOM 1716 O O . LYS B 1 14 ? 3.034 33.437 6.073 1.00 116.38 2 LYS B O 1
ATOM 1722 N N . GLN B 1 15 ? 0.963 32.600 5.921 1.00 101.77 3 GLN B N 1
ATOM 1723 C CA . GLN B 1 15 ? 1.419 31.204 5.850 1.00 98.16 3 GLN B CA 1
ATOM 1724 C C . GLN B 1 15 ? 1.928 30.835 4.434 1.00 97.27 3 GLN B C 1
ATOM 1725 O O . GLN B 1 15 ? 1.151 30.869 3.472 1.00 94.49 3 GLN B O 1
ATOM 1731 N N . LEU B 1 16 ? 3.226 30.500 4.323 1.00 92.92 4 LEU B N 1
ATOM 1732 C CA . LEU B 1 16 ? 3.871 30.139 3.044 1.00 86.47 4 LEU B CA 1
ATOM 1733 C C . LEU B 1 16 ? 4.061 28.626 2.916 1.00 84.50 4 LEU B C 1
ATOM 1734 O O . LEU B 1 16 ? 3.238 27.961 2.289 1.00 92.73 4 LEU B O 1
ATOM 1739 N N . ILE B 1 17 ? 5.115 28.078 3.520 1.00 79.25 5 ILE B N 1
ATOM 1740 C CA . ILE B 1 17 ? 5.474 26.671 3.325 1.00 77.43 5 ILE B CA 1
ATOM 1741 C C . ILE B 1 17 ? 4.628 25.832 4.274 1.00 74.66 5 ILE B C 1
ATOM 1742 O O . ILE B 1 17 ? 4.466 26.183 5.437 1.00 70.80 5 ILE B O 1
ATOM 1747 N N . SER B 1 18 ? 4.109 24.719 3.771 1.00 75.14 6 SER B N 1
ATOM 1748 C CA . SER B 1 18 ? 3.312 23.809 4.572 1.00 73.69 6 SER B CA 1
ATOM 1749 C C . SER B 1 18 ? 3.529 22.400 4.059 1.00 71.30 6 SER B C 1
ATOM 1750 O O . SER B 1 18 ? 2.786 21.914 3.227 1.00 70.38 6 SER B O 1
ATOM 1753 N N . LEU B 1 19 ? 4.592 21.766 4.528 1.00 72.95 7 LEU B N 1
ATOM 1754 C CA . LEU B 1 19 ? 4.834 20.359 4.224 1.00 75.62 7 LEU B CA 1
ATOM 1755 C C . LEU B 1 19 ? 3.934 19.537 5.132 1.00 77.68 7 LEU B C 1
ATOM 1756 O O . LEU B 1 19 ? 3.358 20.065 6.085 1.00 79.85 7 LEU B O 1
ATOM 1761 N N . LYS B 1 20 ? 3.805 18.253 4.819 1.00 81.21 8 LYS B N 1
ATOM 1762 C CA . LYS B 1 20 ? 2.831 17.378 5.469 1.00 84.94 8 LYS B CA 1
ATOM 1763 C C . LYS B 1 20 ? 3.029 15.934 5.018 1.00 81.25 8 LYS B C 1
ATOM 1764 O O . LYS B 1 20 ? 2.796 15.607 3.859 1.00 76.57 8 LYS B O 1
ATOM 1770 N N . ASN B 1 21 ? 3.463 15.083 5.940 1.00 86.34 9 ASN B N 1
ATOM 1771 C CA . ASN B 1 21 ? 3.596 13.639 5.699 1.00 89.63 9 ASN B CA 1
ATOM 1772 C C . ASN B 1 21 ? 4.503 13.330 4.505 1.00 87.28 9 ASN B C 1
ATOM 1773 O O . ASN B 1 21 ? 4.277 12.368 3.770 1.00 89.35 9 ASN B O 1
ATOM 1778 N N . ILE B 1 22 ? 5.538 14.154 4.350 1.00 82.20 10 ILE B N 1
ATOM 1779 C CA . ILE B 1 22 ? 6.414 14.130 3.187 1.00 77.72 10 ILE B CA 1
ATOM 1780 C C . ILE B 1 22 ? 7.405 12.981 3.335 1.00 78.73 10 ILE B C 1
ATOM 1781 O O . ILE B 1 22 ? 8.105 12.894 4.339 1.00 78.93 10 ILE B O 1
ATOM 1786 N N . PHE B 1 23 ? 7.435 12.099 2.336 1.00 82.31 11 PHE B N 1
ATOM 1787 C CA . PHE B 1 23 ? 8.460 11.061 2.209 1.00 86.03 11 PHE B CA 1
ATOM 1788 C C . PHE B 1 23 ? 9.227 11.281 0.910 1.00 87.56 11 PHE B C 1
ATOM 1789 O O . PHE B 1 23 ? 8.698 11.862 -0.038 1.00 84.70 11 PHE B O 1
ATOM 1797 N N . ARG B 1 24 ? 10.474 10.824 0.875 1.00 92.95 12 ARG B N 1
ATOM 1798 C CA . ARG B 1 24 ? 11.253 10.781 -0.365 1.00 98.62 12 ARG B CA 1
ATOM 1799 C C . ARG B 1 24 ? 12.167 9.556 -0.337 1.00 101.07 12 ARG B C 1
ATOM 1800 O O . ARG B 1 24 ? 13.110 9.483 0.464 1.00 96.28 12 ARG B O 1
ATOM 1808 N N . SER B 1 25 ? 11.860 8.600 -1.213 1.00 103.28 13 SER B N 1
ATOM 1809 C CA . SER B 1 25 ? 12.564 7.330 -1.299 1.00 106.04 13 SER B CA 1
ATOM 1810 C C . SER B 1 25 ? 13.333 7.295 -2.613 1.00 106.27 13 SER B C 1
ATOM 1811 O O . SER B 1 25 ? 12.732 7.432 -3.677 1.00 110.04 13 SER B O 1
ATOM 1814 N N . TYR B 1 26 ? 14.653 7.129 -2.543 1.00 108.37 14 TYR B N 1
ATOM 1815 C CA . TYR B 1 26 ? 15.490 7.088 -3.749 1.00 110.78 14 TYR B CA 1
ATOM 1816 C C . TYR B 1 26 ? 15.844 5.665 -4.177 1.00 109.26 14 TYR B C 1
ATOM 1817 O O . TYR B 1 26 ? 16.932 5.159 -3.888 1.00 107.89 14 TYR B O 1
ATOM 1826 N N . ARG B 1 27 ? 14.870 5.028 -4.828 1.00 108.63 15 ARG B N 1
ATOM 1827 C CA . ARG B 1 27 ? 15.076 3.897 -5.763 1.00 108.49 15 ARG B CA 1
ATOM 1828 C C . ARG B 1 27 ? 16.439 3.884 -6.495 1.00 102.17 15 ARG B C 1
ATOM 1829 O O . ARG B 1 27 ? 16.907 4.921 -6.962 1.00 103.37 15 ARG B O 1
ATOM 1837 N N . ASN B 1 28 ? 17.063 2.711 -6.595 1.00 100.32 16 ASN B N 1
ATOM 1838 C CA . ASN B 1 28 ? 18.397 2.584 -7.211 1.00 103.29 16 ASN B CA 1
ATOM 1839 C C . ASN B 1 28 ? 18.709 1.113 -7.540 1.00 106.22 16 ASN B C 1
ATOM 1840 O O . ASN B 1 28 ? 19.616 0.503 -6.960 1.00 110.78 16 ASN B O 1
ATOM 1845 N N . GLY B 1 29 ? 17.960 0.556 -8.488 1.00 104.33 17 GLY B N 1
ATOM 1846 C CA . GLY B 1 29 ? 18.017 -0.874 -8.785 1.00 103.69 17 GLY B CA 1
ATOM 1847 C C . GLY B 1 29 ? 17.094 -1.605 -7.832 1.00 104.81 17 GLY B C 1
ATOM 1848 O O . GLY B 1 29 ? 15.878 -1.542 -7.990 1.00 104.95 17 GLY B O 1
ATOM 1849 N N . ASP B 1 30 ? 17.666 -2.289 -6.842 1.00 110.27 18 ASP B N 1
ATOM 1850 C CA . ASP B 1 30 ? 16.886 -2.932 -5.772 1.00 115.02 18 ASP B CA 1
ATOM 1851 C C . ASP B 1 30 ? 16.662 -2.014 -4.566 1.00 115.99 18 ASP B C 1
ATOM 1852 O O . ASP B 1 30 ? 15.597 -2.068 -3.943 1.00 111.57 18 ASP B O 1
ATOM 1857 N N . GLN B 1 31 ? 17.662 -1.185 -4.244 1.00 120.17 19 GLN B N 1
ATOM 1858 C CA . GLN B 1 31 ? 17.621 -0.318 -3.056 1.00 124.97 19 GLN B CA 1
ATOM 1859 C C . GLN B 1 31 ? 16.542 0.759 -3.164 1.00 125.16 19 GLN B C 1
ATOM 1860 O O . GLN B 1 31 ? 16.743 1.782 -3.817 1.00 131.12 19 GLN B O 1
ATOM 1866 N N . GLU B 1 32 ? 15.399 0.507 -2.532 1.00 125.53 20 GLU B N 1
ATOM 1867 C CA . GLU B 1 32 ? 14.441 1.563 -2.199 1.00 127.33 20 GLU B CA 1
ATOM 1868 C C . GLU B 1 32 ? 14.974 2.258 -0.940 1.00 133.01 20 GLU B C 1
ATOM 1869 O O . GLU B 1 32 ? 14.542 1.961 0.180 1.00 140.94 20 GLU B O 1
ATOM 1875 N N . LEU B 1 33 ? 15.935 3.164 -1.137 1.00 133.91 21 LEU B N 1
ATOM 1876 C CA . LEU B 1 33 ? 16.605 3.862 -0.032 1.00 126.75 21 LEU B CA 1
ATOM 1877 C C . LEU B 1 33 ? 15.781 5.069 0.422 1.00 121.52 21 LEU B C 1
ATOM 1878 O O . LEU B 1 33 ? 15.591 6.014 -0.347 1.00 115.48 21 LEU B O 1
ATOM 1883 N N . GLN B 1 34 ? 15.296 5.031 1.665 1.00 117.85 22 GLN B N 1
ATOM 1884 C CA . GLN B 1 34 ? 14.484 6.116 2.221 1.00 114.01 22 GLN B CA 1
ATOM 1885 C C . GLN B 1 34 ? 15.381 7.231 2.760 1.00 108.28 22 GLN B C 1
ATOM 1886 O O . GLN B 1 34 ? 16.421 6.956 3.370 1.00 98.00 22 GLN B O 1
ATOM 1892 N N . VAL B 1 35 ? 14.972 8.480 2.518 1.00 103.15 23 VAL B N 1
ATOM 1893 C CA . VAL B 1 35 ? 15.682 9.655 3.028 1.00 98.59 23 VAL B CA 1
ATOM 1894 C C . VAL B 1 35 ? 14.739 10.488 3.889 1.00 94.30 23 VAL B C 1
ATOM 1895 O O . VAL B 1 35 ? 14.833 10.423 5.104 1.00 97.79 23 VAL B O 1
ATOM 1899 N N . LEU B 1 36 ? 13.831 11.252 3.287 1.00 89.99 24 LEU B N 1
ATOM 1900 C CA . LEU B 1 36 ? 12.830 11.973 4.073 1.00 92.42 24 LEU B CA 1
ATOM 1901 C C . LEU B 1 36 ? 11.700 11.012 4.455 1.00 98.86 24 LEU B C 1
ATOM 1902 O O . LEU B 1 36 ? 11.313 10.148 3.654 1.00 101.40 24 LEU B O 1
ATOM 1907 N N . LYS B 1 37 ? 11.207 11.161 5.690 1.00 99.49 25 LYS B N 1
ATOM 1908 C CA . LYS B 1 37 ? 10.070 10.389 6.216 1.00 93.60 25 LYS B CA 1
ATOM 1909 C C . LYS B 1 37 ? 9.277 11.235 7.213 1.00 85.88 25 LYS B C 1
ATOM 1910 O O . LYS B 1 37 ? 9.842 11.900 8.074 1.00 78.52 25 LYS B O 1
ATOM 1916 N N . ASN B 1 38 ? 7.960 11.202 7.048 1.00 88.87 26 ASN B N 1
ATOM 1917 C CA . ASN B 1 38 ? 6.991 12.045 7.748 1.00 91.45 26 ASN B CA 1
ATOM 1918 C C . ASN B 1 38 ? 7.508 13.427 8.178 1.00 93.03 26 ASN B C 1
ATOM 1919 O O . ASN B 1 38 ? 7.403 13.820 9.340 1.00 97.78 26 ASN B O 1
ATOM 1924 N N . ILE B 1 39 ? 8.058 14.163 7.213 1.00 96.19 27 ILE B N 1
ATOM 1925 C CA . ILE B 1 39 ? 8.432 15.562 7.431 1.00 96.92 27 ILE B CA 1
ATOM 1926 C C . ILE B 1 39 ? 7.135 16.362 7.550 1.00 96.31 27 ILE B C 1
ATOM 1927 O O . ILE B 1 39 ? 6.439 16.595 6.553 1.00 98.53 27 ILE B O 1
ATOM 1932 N N . ASN B 1 40 ? 6.793 16.738 8.777 1.00 90.25 28 ASN B N 1
ATOM 1933 C CA . ASN B 1 40 ? 5.739 17.710 8.995 1.00 88.91 28 ASN B CA 1
ATOM 1934 C C . ASN B 1 40 ? 6.415 19.007 9.359 1.00 83.21 28 ASN B C 1
ATOM 1935 O O . ASN B 1 40 ? 7.352 19.011 10.153 1.00 81.91 28 ASN B O 1
ATOM 1940 N N . LEU B 1 41 ? 5.954 20.097 8.752 1.00 79.41 29 LEU B N 1
ATOM 1941 C CA . LEU B 1 41 ? 6.598 21.395 8.897 1.00 82.43 29 LEU B CA 1
ATOM 1942 C C . LEU B 1 41 ? 5.714 22.495 8.333 1.00 79.95 29 LEU B C 1
ATOM 1943 O O . LEU B 1 41 ? 5.058 22.290 7.314 1.00 86.13 29 LEU B O 1
ATOM 1948 N N . GLU B 1 42 ? 5.688 23.653 8.990 1.00 77.62 30 GLU B N 1
ATOM 1949 C CA . GLU B 1 42 ? 5.067 24.857 8.411 1.00 79.00 30 GLU B CA 1
ATOM 1950 C C . GLU B 1 42 ? 5.942 26.070 8.668 1.00 73.92 30 GLU B C 1
ATOM 1951 O O . GLU B 1 42 ? 6.607 26.141 9.696 1.00 76.96 30 GLU B O 1
ATOM 1957 N N . VAL B 1 43 ? 5.941 27.002 7.714 1.00 70.68 31 VAL B N 1
ATOM 1958 C CA . VAL B 1 43 ? 6.753 28.230 7.760 1.00 70.25 31 VAL B CA 1
ATOM 1959 C C . VAL B 1 43 ? 5.894 29.425 7.332 1.00 69.65 31 VAL B C 1
ATOM 1960 O O . VAL B 1 43 ? 5.261 29.385 6.272 1.00 71.31 31 VAL B O 1
ATOM 1964 N N . ASN B 1 44 ? 5.892 30.484 8.142 1.00 69.40 32 ASN B N 1
ATOM 1965 C CA . ASN B 1 44 ? 5.123 31.699 7.850 1.00 72.38 32 ASN B CA 1
ATOM 1966 C C . ASN B 1 44 ? 6.000 32.834 7.330 1.00 72.01 32 ASN B C 1
ATOM 1967 O O . ASN B 1 44 ? 7.220 32.783 7.421 1.00 73.27 32 ASN B O 1
ATOM 1972 N N . GLU B 1 45 ? 5.354 33.860 6.788 1.00 72.82 33 GLU B N 1
ATOM 1973 C CA . GLU B 1 45 ? 6.032 34.932 6.064 1.00 78.86 33 GLU B CA 1
ATOM 1974 C C . GLU B 1 45 ? 6.885 35.767 7.027 1.00 83.15 33 GLU B C 1
ATOM 1975 O O . GLU B 1 45 ? 6.538 35.919 8.199 1.00 87.05 33 GLU B O 1
ATOM 1981 N N . GLY B 1 46 ? 8.013 36.278 6.535 1.00 86.67 34 GLY B N 1
ATOM 1982 C CA . GLY B 1 46 ? 8.948 37.058 7.355 1.00 85.19 34 GLY B CA 1
ATOM 1983 C C . GLY B 1 46 ? 9.805 36.257 8.330 1.00 83.04 34 GLY B C 1
ATOM 1984 O O . GLY B 1 46 ? 10.559 36.845 9.111 1.00 82.77 34 GLY B O 1
ATOM 1985 N N . GLU B 1 47 ? 9.721 34.927 8.267 1.00 78.19 35 GLU B N 1
ATOM 1986 C CA . GLU B 1 47 ? 10.458 34.051 9.171 1.00 78.04 35 GLU B CA 1
ATOM 1987 C C . GLU B 1 47 ? 11.904 33.901 8.690 1.00 80.59 35 GLU B C 1
ATOM 1988 O O . GLU B 1 47 ? 12.216 34.165 7.524 1.00 84.23 35 GLU B O 1
ATOM 1994 N N . PHE B 1 48 ? 12.783 33.495 9.602 1.00 78.31 36 PHE B N 1
ATOM 1995 C CA . PHE B 1 48 ? 14.175 33.175 9.275 1.00 76.41 36 PHE B CA 1
ATOM 1996 C C . PHE B 1 48 ? 14.468 31.850 9.979 1.00 78.29 36 PHE B C 1
ATOM 1997 O O . PHE B 1 48 ? 14.864 31.816 11.144 1.00 81.67 36 PHE B O 1
ATOM 2005 N N . VAL B 1 49 ? 14.225 30.759 9.259 1.00 77.82 37 VAL B N 1
ATOM 2006 C CA . VAL B 1 49 ? 14.453 29.410 9.766 1.00 75.51 37 VAL B CA 1
ATOM 2007 C C . VAL B 1 49 ? 15.860 28.991 9.389 1.00 73.26 37 VAL B C 1
ATOM 2008 O O . VAL B 1 49 ? 16.360 29.369 8.328 1.00 70.85 37 VAL B O 1
ATOM 2012 N N . ALA B 1 50 ? 16.492 28.217 10.267 1.00 72.73 38 ALA B N 1
ATOM 2013 C CA . ALA B 1 50 ? 17.797 27.624 9.999 1.00 72.60 38 ALA B CA 1
ATOM 2014 C C . ALA B 1 50 ? 17.710 26.123 10.253 1.00 70.52 38 ALA B C 1
ATOM 2015 O O . ALA B 1 50 ? 17.335 25.703 11.345 1.00 69.99 38 ALA B O 1
ATOM 2017 N N . ILE B 1 51 ? 18.046 25.329 9.238 1.00 72.54 39 ILE B N 1
ATOM 2018 C CA . ILE B 1 51 ? 17.945 23.866 9.300 1.00 74.89 39 ILE B CA 1
ATOM 2019 C C . ILE B 1 51 ? 19.345 23.262 9.424 1.00 77.62 39 ILE B C 1
ATOM 2020 O O . ILE B 1 51 ? 20.223 23.520 8.598 1.00 76.46 39 ILE B O 1
ATOM 2025 N N . MET B 1 52 ? 19.524 22.439 10.455 1.00 80.04 40 MET B N 1
ATOM 2026 C CA . MET B 1 52 ? 20.816 21.852 10.792 1.00 81.99 40 MET B CA 1
ATOM 2027 C C . MET B 1 52 ? 20.699 20.327 10.842 1.00 84.51 40 MET B C 1
ATOM 2028 O O . MET B 1 52 ? 19.595 19.777 10.843 1.00 86.93 40 MET B O 1
ATOM 2033 N N . GLY B 1 53 ? 21.838 19.645 10.861 1.00 83.28 41 GLY B N 1
ATOM 2034 C CA . GLY B 1 53 ? 21.846 18.188 10.957 1.00 82.78 41 GLY B CA 1
ATOM 2035 C C . GLY B 1 53 ? 23.051 17.562 10.287 1.00 84.72 41 GLY B C 1
ATOM 2036 O O . GLY B 1 53 ? 23.747 18.227 9.514 1.00 80.22 41 GLY B O 1
ATOM 2037 N N . PRO B 1 54 ? 23.301 16.270 10.573 1.00 89.59 42 PRO B N 1
ATOM 2038 C CA . PRO B 1 54 ? 24.435 15.553 9.988 1.00 92.72 42 PRO B CA 1
ATOM 2039 C C . PRO B 1 54 ? 24.231 15.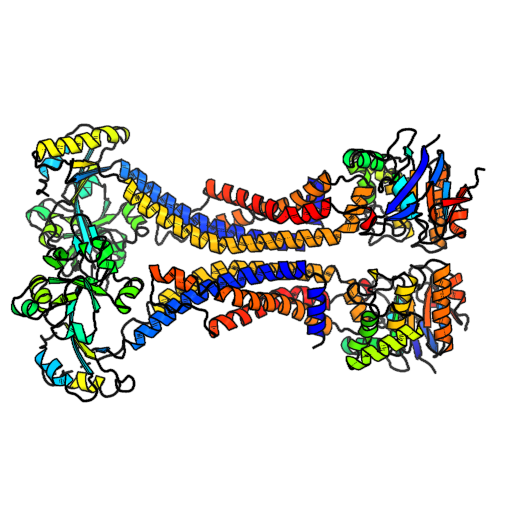216 8.504 1.00 94.15 42 PRO B C 1
ATOM 2040 O O . PRO B 1 54 ? 23.149 15.450 7.955 1.00 96.40 42 PRO B O 1
ATOM 2044 N N . SER B 1 55 ? 25.274 14.681 7.870 1.00 93.20 43 SER B N 1
ATOM 2045 C CA . SER B 1 55 ? 25.196 14.225 6.478 1.00 93.74 43 SER B CA 1
ATOM 2046 C C . SER B 1 55 ? 24.330 12.973 6.381 1.00 96.69 43 SER B C 1
ATOM 2047 O O . SER B 1 55 ? 24.314 12.148 7.300 1.00 98.91 43 SER B O 1
ATOM 2050 N N . GLY B 1 56 ? 23.593 12.856 5.276 1.00 97.94 44 GLY B N 1
ATOM 2051 C CA . GLY B 1 56 ? 22.607 11.787 5.097 1.00 95.86 44 GLY B CA 1
ATOM 2052 C C . GLY B 1 56 ? 21.207 12.103 5.608 1.00 93.24 44 GLY B C 1
ATOM 2053 O O . GLY B 1 56 ? 20.262 11.389 5.270 1.00 88.37 44 GLY B O 1
ATOM 2054 N N . SER B 1 57 ? 21.063 13.163 6.411 1.00 95.02 45 SER B N 1
ATOM 2055 C CA . SER B 1 57 ? 19.749 13.594 6.917 1.00 98.74 45 SER B CA 1
ATOM 2056 C C . SER B 1 57 ? 18.832 14.138 5.823 1.00 97.46 45 SER B C 1
ATOM 2057 O O . SER B 1 57 ? 17.609 14.163 5.997 1.00 92.84 45 SER B O 1
ATOM 2060 N N . GLY B 1 58 ? 19.427 14.593 4.718 1.00 94.47 46 GLY B N 1
ATOM 2061 C CA . GLY B 1 58 ? 18.677 15.098 3.578 1.00 89.71 46 GLY B CA 1
ATOM 2062 C C . GLY B 1 58 ? 18.089 16.469 3.835 1.00 85.54 46 GLY B C 1
ATOM 2063 O O . GLY B 1 58 ? 16.890 16.686 3.621 1.00 76.21 46 GLY B O 1
ATOM 2064 N N . LYS B 1 59 ? 18.933 17.387 4.312 1.00 84.32 47 LYS B N 1
ATOM 2065 C CA . LYS B 1 59 ? 18.589 18.813 4.342 1.00 85.26 47 LYS B CA 1
ATOM 2066 C C . LYS B 1 59 ? 18.471 19.249 2.884 1.00 85.27 47 LYS B C 1
ATOM 2067 O O . LYS B 1 59 ? 17.530 19.939 2.494 1.00 87.55 47 LYS B O 1
ATOM 2073 N N . SER B 1 60 ? 19.469 18.836 2.104 1.00 84.09 48 SER B N 1
ATOM 2074 C CA . SER B 1 60 ? 19.453 18.867 0.642 1.00 80.44 48 SER B CA 1
ATOM 2075 C C . SER B 1 60 ? 18.106 18.470 0.028 1.00 75.41 48 SER B C 1
ATOM 2076 O O . SER B 1 60 ? 17.498 19.252 -0.696 1.00 72.40 48 SER B O 1
ATOM 2079 N N . THR B 1 61 ? 17.654 17.257 0.333 1.00 73.84 49 THR B N 1
ATOM 2080 C CA . THR B 1 61 ? 16.407 16.716 -0.212 1.00 72.82 49 THR B CA 1
ATOM 2081 C C . THR B 1 61 ? 15.174 17.486 0.267 1.00 71.07 49 THR B C 1
ATOM 2082 O O . THR B 1 61 ? 14.220 17.671 -0.491 1.00 69.56 49 THR B O 1
ATOM 2086 N N . LEU B 1 62 ? 15.195 17.923 1.524 1.00 72.80 50 LEU B N 1
ATOM 2087 C CA . LEU B 1 62 ? 14.128 18.770 2.064 1.00 73.23 50 LEU B CA 1
ATOM 2088 C C . LEU B 1 62 ? 14.081 20.107 1.333 1.00 71.34 50 LEU B C 1
ATOM 2089 O O . LEU B 1 62 ? 13.013 20.563 0.920 1.00 71.60 50 LEU B O 1
ATOM 2094 N N . MET B 1 63 ? 15.252 20.719 1.190 1.00 71.09 51 MET B N 1
ATOM 2095 C CA . MET B 1 63 ? 15.396 22.040 0.565 1.00 72.32 51 MET B CA 1
ATOM 2096 C C . MET B 1 63 ? 14.926 22.094 -0.882 1.00 68.66 51 MET B C 1
ATOM 2097 O O . MET B 1 63 ? 14.228 23.029 -1.270 1.00 67.68 51 MET B O 1
ATOM 2102 N N . ASN B 1 64 ? 15.336 21.106 -1.673 1.00 65.16 52 ASN B N 1
ATOM 2103 C CA . ASN B 1 64 ? 14.904 21.004 -3.064 1.00 63.10 52 ASN B CA 1
ATOM 2104 C C . ASN B 1 64 ? 13.410 20.714 -3.137 1.00 61.89 52 ASN B C 1
ATOM 2105 O O . ASN B 1 64 ? 12.708 21.261 -4.000 1.00 62.00 52 ASN B O 1
ATOM 2110 N N . THR B 1 65 ? 12.928 19.861 -2.233 1.00 59.59 53 THR B N 1
ATOM 2111 C CA . THR B 1 65 ? 11.493 19.618 -2.115 1.00 60.58 53 THR B CA 1
ATOM 2112 C C . THR B 1 65 ? 10.759 20.968 -2.002 1.00 58.64 53 THR B C 1
ATOM 2113 O O . THR B 1 65 ? 9.867 21.253 -2.796 1.00 56.44 53 THR B O 1
ATOM 2117 N N . ILE B 1 66 ? 11.195 21.813 -1.073 1.00 58.23 54 ILE B N 1
ATOM 2118 C CA . ILE B 1 66 ? 10.582 23.130 -0.876 1.00 59.46 54 ILE B CA 1
ATOM 2119 C C . ILE B 1 66 ? 10.807 24.055 -2.092 1.00 59.79 54 ILE B C 1
ATOM 2120 O O . ILE B 1 66 ? 9.894 24.764 -2.515 1.00 60.68 54 ILE B O 1
ATOM 2125 N N . GLY B 1 67 ? 12.011 24.027 -2.658 1.00 59.87 55 GLY B N 1
ATOM 2126 C CA . GLY B 1 67 ? 12.357 24.858 -3.816 1.00 58.82 55 GLY B CA 1
ATOM 2127 C C . GLY B 1 67 ? 11.803 24.379 -5.147 1.00 59.74 55 GLY B C 1
ATOM 2128 O O . GLY B 1 67 ? 12.028 25.024 -6.172 1.00 55.14 55 GLY B O 1
ATOM 2129 N N . MET B 1 68 ? 11.102 23.239 -5.134 1.00 62.41 56 MET B N 1
ATOM 2130 C CA . MET B 1 68 ? 10.410 22.677 -6.302 1.00 63.87 56 MET B CA 1
ATOM 2131 C C . MET B 1 68 ? 11.371 22.144 -7.369 1.00 65.67 56 MET B C 1
ATOM 2132 O O . MET B 1 68 ? 11.025 22.090 -8.555 1.00 68.37 56 MET B O 1
ATOM 2137 N N . LEU B 1 69 ? 12.573 21.755 -6.941 1.00 66.12 57 LEU B N 1
ATOM 2138 C CA . LEU B 1 69 ? 13.518 21.038 -7.794 1.00 66.20 57 LEU B CA 1
ATOM 2139 C C . LEU B 1 69 ? 13.417 19.529 -7.587 1.00 66.36 57 LEU B C 1
ATOM 2140 O O . LEU B 1 69 ? 13.996 18.771 -8.360 1.00 68.31 57 LEU B O 1
ATOM 2145 N N . ASP B 1 70 ? 12.680 19.109 -6.556 1.00 65.35 58 ASP B N 1
ATOM 2146 C CA . ASP B 1 70 ? 12.448 17.706 -6.250 1.00 66.70 58 ASP B CA 1
ATOM 2147 C C . ASP B 1 70 ? 10.978 17.526 -5.884 1.00 68.26 58 ASP B C 1
ATOM 2148 O O . ASP B 1 70 ? 10.411 18.361 -5.168 1.00 66.76 58 ASP B O 1
ATOM 2153 N N . THR B 1 71 ? 10.360 16.452 -6.379 1.00 69.67 59 THR B N 1
ATOM 2154 C CA . THR B 1 71 ? 8.970 16.127 -6.021 1.00 71.09 59 THR B CA 1
ATOM 2155 C C . THR B 1 71 ? 8.966 14.950 -5.037 1.00 73.94 59 THR B C 1
ATOM 2156 O O . THR B 1 71 ? 9.610 13.928 -5.291 1.00 73.28 59 THR B O 1
ATOM 2160 N N . PRO B 1 72 ? 8.239 15.091 -3.913 1.00 75.86 60 PRO B N 1
ATOM 2161 C CA . PRO B 1 72 ? 8.226 14.067 -2.873 1.00 76.88 60 PRO B CA 1
ATOM 2162 C C . PRO B 1 72 ? 7.463 12.801 -3.286 1.00 77.10 60 PRO B C 1
ATOM 2163 O O . PRO B 1 72 ? 6.463 12.900 -4.007 1.00 69.95 60 PRO B O 1
ATOM 2167 N N . THR B 1 73 ? 7.936 11.642 -2.803 1.00 80.17 61 THR B N 1
ATOM 2168 C CA . THR B 1 73 ? 7.353 10.316 -3.094 1.00 79.86 61 THR B CA 1
ATOM 2169 C C . THR B 1 73 ? 5.887 10.218 -2.687 1.00 81.85 61 THR B C 1
ATOM 2170 O O . THR B 1 73 ? 5.054 9.769 -3.469 1.00 84.93 61 THR B O 1
ATOM 2174 N N . SER B 1 74 ? 5.602 10.608 -1.448 1.00 84.44 62 SER B N 1
ATOM 2175 C CA . SER B 1 74 ? 4.233 10.736 -0.934 1.00 85.75 62 SER B CA 1
ATOM 2176 C C . SER B 1 74 ? 4.158 11.943 -0.001 1.00 86.23 62 SER B C 1
ATOM 2177 O O . SER B 1 74 ? 5.189 12.501 0.377 1.00 87.48 62 SER B O 1
ATOM 2180 N N . GLY B 1 75 ? 2.942 12.344 0.360 1.00 86.36 63 GLY B N 1
ATOM 2181 C CA . GLY B 1 75 ? 2.722 13.524 1.205 1.00 85.78 63 GLY B CA 1
ATOM 2182 C C . GLY B 1 75 ? 2.244 14.730 0.419 1.00 83.41 63 GLY B C 1
ATOM 2183 O O . GLY B 1 75 ? 1.843 14.605 -0.738 1.00 86.74 63 GLY B O 1
ATOM 2184 N N . GLU B 1 76 ? 2.277 15.895 1.064 1.00 82.00 64 GLU B N 1
ATOM 2185 C CA . GLU B 1 76 ? 1.759 17.142 0.490 1.00 81.61 64 GLU B CA 1
ATOM 2186 C C . GLU B 1 76 ? 2.645 18.341 0.804 1.00 76.20 64 GLU B C 1
ATOM 2187 O O . GLU B 1 76 ? 3.281 18.391 1.852 1.00 77.46 64 GLU B O 1
ATOM 2193 N N . TYR B 1 77 ? 2.663 19.305 -0.111 1.00 71.94 65 TYR B N 1
ATOM 2194 C CA . TYR B 1 77 ? 3.374 20.567 0.078 1.00 72.03 65 TYR B CA 1
ATOM 2195 C C . TYR B 1 77 ? 2.497 21.694 -0.468 1.00 71.70 65 TYR B C 1
ATOM 2196 O O . TYR B 1 77 ? 2.270 21.774 -1.677 1.00 74.30 65 TYR B O 1
ATOM 2205 N N . TYR B 1 78 ? 2.009 22.550 0.433 1.00 71.54 66 TYR B N 1
ATOM 2206 C CA . TYR B 1 78 ? 1.082 23.623 0.077 1.00 75.88 66 TYR B CA 1
ATOM 2207 C C . TYR B 1 78 ? 1.844 24.939 0.114 1.00 73.59 66 TYR B C 1
ATOM 2208 O O . TYR B 1 78 ? 2.114 25.471 1.192 1.00 72.45 66 TYR B O 1
ATOM 2217 N N . LEU B 1 79 ? 2.209 25.443 -1.062 1.00 71.66 67 LEU B N 1
ATOM 2218 C CA . LEU B 1 79 ? 2.794 26.774 -1.178 1.00 74.61 67 LEU B CA 1
ATOM 2219 C C . LEU B 1 79 ? 1.674 27.802 -1.284 1.00 77.65 67 LEU B C 1
ATOM 2220 O O . LEU B 1 79 ? 0.909 27.790 -2.254 1.00 80.53 67 LEU B O 1
ATOM 2225 N N . GLU B 1 80 ? 1.608 28.702 -0.301 1.00 81.40 68 GLU B N 1
ATOM 2226 C CA . GLU B 1 80 ? 0.505 29.660 -0.155 1.00 82.59 68 GLU B CA 1
ATOM 2227 C C . GLU B 1 80 ? -0.855 28.960 -0.234 1.00 83.58 68 GLU B C 1
ATOM 2228 O O . GLU B 1 80 ? -1.774 29.443 -0.898 1.00 85.76 68 GLU B O 1
ATOM 2234 N N . GLY B 1 81 ? -0.962 27.798 0.415 1.00 83.20 69 GLY B N 1
ATOM 2235 C CA . GLY B 1 81 ? -2.214 27.038 0.458 1.00 85.49 69 GLY B CA 1
ATOM 2236 C C . GLY B 1 81 ? -2.499 26.098 -0.707 1.00 85.64 69 GLY B C 1
ATOM 2237 O O . GLY B 1 81 ? -3.154 25.071 -0.515 1.00 88.82 69 GLY B O 1
ATOM 2238 N N . GLN B 1 82 ? -2.024 26.436 -1.906 1.00 83.91 70 GLN B N 1
ATOM 2239 C CA . GLN B 1 82 ? -2.237 25.607 -3.091 1.00 80.47 70 GLN B CA 1
ATOM 2240 C C . GLN B 1 82 ? -1.167 24.506 -3.165 1.00 77.78 70 GLN B C 1
ATOM 2241 O O . GLN B 1 82 ? 0.019 24.765 -2.965 1.00 72.90 70 GLN B O 1
ATOM 2247 N N . GLU B 1 83 ? -1.609 23.279 -3.437 1.00 77.57 71 GLU B N 1
ATOM 2248 C CA . GLU B 1 83 ? -0.732 22.106 -3.468 1.00 77.32 71 GLU B CA 1
ATOM 2249 C C . GLU B 1 83 ? 0.116 22.215 -4.714 1.00 76.93 71 GLU B C 1
ATOM 2250 O O . GLU B 1 83 ? -0.418 22.494 -5.787 1.00 81.00 71 GLU B O 1
ATOM 2256 N N . VAL B 1 84 ? 1.422 21.989 -4.571 1.00 74.19 72 VAL B N 1
ATOM 2257 C CA . VAL B 1 84 ? 2.375 22.135 -5.687 1.00 70.24 72 VAL B CA 1
ATOM 2258 C C . VAL B 1 84 ? 3.252 20.922 -5.984 1.00 68.49 72 VAL B C 1
ATOM 2259 O O . VAL B 1 84 ? 3.974 20.945 -6.967 1.00 68.05 72 VAL B O 1
ATOM 2263 N N . ALA B 1 85 ? 3.206 19.878 -5.160 1.00 73.60 73 ALA B N 1
ATOM 2264 C CA . ALA B 1 85 ? 3.885 18.616 -5.480 1.00 80.18 73 ALA B CA 1
ATOM 2265 C C . ALA B 1 85 ? 3.023 17.833 -6.461 1.00 88.70 73 ALA B C 1
ATOM 2266 O O . ALA B 1 85 ? 2.001 17.263 -6.071 1.00 98.37 73 ALA B O 1
ATOM 2268 N N . GLY B 1 86 ? 3.427 17.818 -7.731 1.00 96.07 74 GLY B N 1
ATOM 2269 C CA . GLY B 1 86 ? 2.670 17.148 -8.791 1.00 95.46 74 GLY B CA 1
ATOM 2270 C C . GLY B 1 86 ? 2.435 17.969 -10.053 1.00 95.69 74 GLY B C 1
ATOM 2271 O O . GLY B 1 86 ? 2.139 17.397 -11.108 1.00 101.44 74 GLY B O 1
ATOM 2272 N N . LEU B 1 87 ? 2.551 19.297 -9.959 1.00 89.33 75 LEU B N 1
ATOM 2273 C CA . LEU B 1 87 ? 2.415 20.164 -11.134 1.00 87.97 75 LEU B CA 1
ATOM 2274 C C . LEU B 1 87 ? 3.374 19.748 -12.239 1.00 90.21 75 LEU B C 1
ATOM 2275 O O . LEU B 1 87 ? 4.494 19.293 -11.967 1.00 89.00 75 LEU B O 1
ATOM 2280 N N . GLY B 1 88 ? 2.932 19.921 -13.483 1.00 89.81 76 GLY B N 1
ATOM 2281 C CA . GLY B 1 88 ? 3.779 19.678 -14.638 1.00 86.12 76 GLY B CA 1
ATOM 2282 C C . GLY B 1 88 ? 5.000 20.578 -14.610 1.00 81.76 76 GLY B C 1
ATOM 2283 O O . GLY B 1 88 ? 4.931 21.715 -14.134 1.00 79.70 76 GLY B O 1
ATOM 2284 N N . GLU B 1 89 ? 6.114 20.055 -15.115 1.00 77.76 77 GLU B N 1
ATOM 2285 C CA . GLU B 1 89 ? 7.403 20.764 -15.158 1.00 75.39 77 GLU B CA 1
ATOM 2286 C C . GLU B 1 89 ? 7.303 22.183 -15.737 1.00 70.60 77 GLU B C 1
ATOM 2287 O O . GLU B 1 89 ? 7.873 23.124 -15.182 1.00 66.28 77 GLU B O 1
ATOM 2293 N N . LYS B 1 90 ? 6.554 22.315 -16.829 1.00 70.46 78 LYS B N 1
ATOM 2294 C CA . LYS B 1 90 ? 6.393 23.584 -17.547 1.00 73.56 78 LYS B CA 1
ATOM 2295 C C . LYS B 1 90 ? 5.697 24.641 -16.693 1.00 74.02 78 LYS B C 1
ATOM 2296 O O . LYS B 1 90 ? 6.050 25.820 -16.747 1.00 71.25 78 LYS B O 1
ATOM 2302 N N . GLN B 1 91 ? 4.706 24.200 -15.920 1.00 77.35 79 GLN B N 1
ATOM 2303 C CA . GLN B 1 91 ? 3.957 25.060 -14.990 1.00 78.63 79 GLN B CA 1
ATOM 2304 C C . GLN B 1 91 ? 4.710 25.244 -13.666 1.00 76.86 79 GLN B C 1
ATOM 2305 O O . GLN B 1 91 ? 4.720 26.352 -13.109 1.00 75.23 79 GLN B O 1
ATOM 2311 N N . LEU B 1 92 ? 5.312 24.157 -13.168 1.00 71.36 80 LEU B N 1
ATOM 2312 C CA . LEU B 1 92 ? 6.112 24.166 -11.930 1.00 67.43 80 LEU B CA 1
ATOM 2313 C C . LEU B 1 92 ? 7.315 25.099 -12.037 1.00 65.92 80 LEU B C 1
ATOM 2314 O O . LEU B 1 92 ? 7.623 25.814 -11.091 1.00 62.90 80 LEU B O 1
ATOM 2319 N N . ALA B 1 93 ? 7.981 25.084 -13.192 1.00 67.43 81 ALA B N 1
ATOM 2320 C CA . ALA B 1 93 ? 9.072 26.025 -13.488 1.00 67.40 81 ALA B CA 1
ATOM 2321 C C . ALA B 1 93 ? 8.649 27.506 -13.530 1.00 66.35 81 ALA B C 1
ATOM 2322 O O . ALA B 1 93 ? 9.472 28.380 -13.290 1.00 63.85 81 ALA B O 1
ATOM 2324 N N . LYS B 1 94 ? 7.383 27.784 -13.838 1.00 70.38 82 LYS B N 1
ATOM 2325 C CA . LYS B 1 94 ? 6.819 29.129 -13.641 1.00 75.07 82 LYS B CA 1
ATOM 2326 C C . LYS B 1 94 ? 6.728 29.498 -12.154 1.00 77.32 82 LYS B C 1
ATOM 2327 O O . LYS B 1 94 ? 7.121 30.597 -11.754 1.00 75.61 82 LYS B O 1
ATOM 2333 N N . VAL B 1 95 ? 6.206 28.574 -11.347 1.00 80.18 83 VAL B N 1
ATOM 2334 C CA . VAL B 1 95 ? 6.013 28.804 -9.902 1.00 80.85 83 VAL B CA 1
ATOM 2335 C C . VAL B 1 95 ? 7.362 29.038 -9.209 1.00 75.63 83 VAL B C 1
ATOM 2336 O O . VAL B 1 95 ? 7.480 29.906 -8.343 1.00 71.27 83 VAL B O 1
ATOM 2340 N N . ARG B 1 96 ? 8.362 28.252 -9.608 1.00 72.19 84 ARG B N 1
ATOM 2341 C CA . ARG B 1 96 ? 9.730 28.361 -9.098 1.00 67.51 84 ARG B CA 1
ATOM 2342 C C . ARG B 1 96 ? 10.310 29.747 -9.360 1.00 64.39 84 ARG B C 1
ATOM 2343 O O . ARG B 1 96 ? 10.845 30.376 -8.452 1.00 60.09 84 ARG B O 1
ATOM 2351 N N . ASN B 1 97 ? 10.179 30.213 -10.603 1.00 66.43 85 ASN B N 1
ATOM 2352 C CA . ASN B 1 97 ? 10.672 31.537 -11.028 1.00 68.40 85 ASN B CA 1
ATOM 2353 C C . ASN B 1 97 ? 10.084 32.699 -10.223 1.00 68.67 85 ASN B C 1
ATOM 2354 O O . ASN B 1 97 ? 10.774 33.673 -9.920 1.00 63.49 85 ASN B O 1
ATOM 2359 N N . GLN B 1 98 ? 8.806 32.581 -9.884 1.00 75.24 86 GLN B N 1
ATOM 2360 C CA . GLN B 1 98 ? 8.098 33.626 -9.153 1.00 77.35 86 GLN B CA 1
ATOM 2361 C C . GLN B 1 98 ? 8.236 33.550 -7.636 1.00 76.61 86 GLN B C 1
ATOM 2362 O O . GLN B 1 98 ? 8.151 34.587 -6.986 1.00 80.96 86 GLN B O 1
ATOM 2368 N N . GLN B 1 99 ? 8.454 32.354 -7.079 1.00 75.33 87 GLN B N 1
ATOM 2369 C CA . GLN B 1 99 ? 8.364 32.137 -5.618 1.00 75.64 87 GLN B CA 1
ATOM 2370 C C . GLN B 1 99 ? 9.666 31.792 -4.871 1.00 74.36 87 GLN B C 1
ATOM 2371 O O . GLN B 1 99 ? 9.745 32.024 -3.661 1.00 76.47 87 GLN B O 1
ATOM 2377 N N . ILE B 1 100 ? 10.660 31.236 -5.566 1.00 70.33 88 ILE B N 1
ATOM 2378 C CA . ILE B 1 100 ? 11.899 30.780 -4.932 1.00 65.21 88 ILE B CA 1
ATOM 2379 C C . ILE B 1 100 ? 13.097 31.588 -5.429 1.00 63.95 88 ILE B C 1
ATOM 2380 O O . ILE B 1 100 ? 13.310 31.733 -6.632 1.00 65.14 88 ILE B O 1
ATOM 2385 N N . GLY B 1 101 ? 13.871 32.112 -4.486 1.00 62.15 89 GLY B N 1
ATOM 2386 C CA . GLY B 1 101 ? 15.144 32.754 -4.776 1.00 63.08 89 GLY B CA 1
ATOM 2387 C C . GLY B 1 101 ? 16.233 31.855 -4.242 1.00 64.39 89 GLY B C 1
ATOM 2388 O O . GLY B 1 101 ? 16.358 31.691 -3.029 1.00 64.59 89 GLY B O 1
ATOM 2389 N N . PHE B 1 102 ? 17.012 31.254 -5.137 1.00 66.52 90 PHE B N 1
ATOM 2390 C CA . PHE B 1 102 ? 18.054 30.310 -4.729 1.00 65.82 90 PHE B CA 1
ATOM 2391 C C . PHE B 1 102 ? 19.375 31.044 -4.455 1.00 66.69 90 PHE B C 1
ATOM 2392 O O . PHE B 1 102 ? 19.853 31.809 -5.307 1.00 64.66 90 PHE B O 1
ATOM 2400 N N . VAL B 1 103 ? 19.939 30.808 -3.262 1.00 67.60 91 VAL B N 1
ATOM 2401 C CA . VAL B 1 103 ? 21.272 31.294 -2.869 1.00 69.06 91 VAL B CA 1
ATOM 2402 C C . VAL B 1 103 ? 22.156 30.080 -2.572 1.00 67.92 91 VAL B C 1
ATOM 2403 O O . VAL B 1 103 ? 21.820 29.254 -1.718 1.00 64.10 91 VAL B O 1
ATOM 2407 N N . PHE B 1 104 ? 23.293 29.996 -3.265 1.00 67.81 92 PHE B N 1
ATOM 2408 C CA . PHE B 1 104 ? 24.175 28.821 -3.206 1.00 66.76 92 PHE B CA 1
ATOM 2409 C C . PHE B 1 104 ? 25.515 29.116 -2.497 1.00 69.57 92 PHE B C 1
ATOM 2410 O O . PHE B 1 104 ? 25.949 30.281 -2.439 1.00 67.72 92 PHE B O 1
ATOM 2418 N N . GLN B 1 105 ? 26.173 28.053 -2.005 1.00 68.88 93 GLN B N 1
ATOM 2419 C CA . GLN B 1 105 ? 27.411 28.174 -1.207 1.00 69.99 93 GLN B CA 1
ATOM 2420 C C . GLN B 1 105 ? 28.565 28.727 -2.019 1.00 71.78 93 GLN B C 1
ATOM 2421 O O . GLN B 1 105 ? 29.129 29.766 -1.664 1.00 73.86 93 GLN B O 1
ATOM 2427 N N . GLN B 1 106 ? 28.933 28.019 -3.084 1.00 77.31 94 GLN B N 1
ATOM 2428 C CA . GLN B 1 106 ? 29.688 28.649 -4.171 1.00 85.95 94 GLN B CA 1
ATOM 2429 C C . GLN B 1 106 ? 28.564 29.318 -4.917 1.00 83.50 94 GLN B C 1
ATOM 2430 O O . GLN B 1 106 ? 27.444 28.827 -4.903 1.00 96.46 94 GLN B O 1
ATOM 2436 N N . PHE B 1 107 ? 28.852 30.410 -5.593 1.00 75.34 95 PHE B N 1
ATOM 2437 C CA . PHE B 1 107 ? 27.822 31.421 -5.847 1.00 72.78 95 PHE B CA 1
ATOM 2438 C C . PHE B 1 107 ? 27.031 31.179 -7.142 1.00 69.90 95 PHE B C 1
ATOM 2439 O O . PHE B 1 107 ? 25.929 31.714 -7.314 1.00 65.38 95 PHE B O 1
ATOM 2447 N N . PHE B 1 108 ? 27.589 30.339 -8.018 1.00 68.48 96 PHE B N 1
ATOM 2448 C CA . PHE B 1 108 ? 26.981 29.951 -9.295 1.00 67.98 96 PHE B CA 1
ATOM 2449 C C . PHE B 1 108 ? 26.612 31.178 -10.103 1.00 66.06 96 PHE B C 1
ATOM 2450 O O . PHE B 1 108 ? 25.439 31.425 -10.396 1.00 64.47 96 PHE B O 1
ATOM 2458 N N . LEU B 1 109 ? 27.641 31.954 -10.423 1.00 62.35 97 LEU B N 1
ATOM 2459 C CA . LEU B 1 109 ? 27.512 33.041 -11.364 1.00 60.76 97 LEU B CA 1
ATOM 2460 C C . LEU B 1 109 ? 28.037 32.569 -12.713 1.00 61.00 97 LEU B C 1
ATOM 2461 O O . LEU B 1 109 ? 29.115 31.973 -12.799 1.00 60.88 97 LEU B O 1
ATOM 2466 N N . LEU B 1 110 ? 27.252 32.829 -13.758 1.00 63.08 98 LEU B N 1
ATOM 2467 C CA . LEU B 1 110 ? 27.637 32.518 -15.129 1.00 67.12 98 LEU B CA 1
ATOM 2468 C C . LEU B 1 110 ? 28.780 33.445 -15.545 1.00 69.58 98 LEU B C 1
ATOM 2469 O O . LEU B 1 110 ? 28.618 34.666 -15.590 1.00 70.41 98 LEU B O 1
ATOM 2474 N N . SER B 1 111 ? 29.933 32.853 -15.842 1.00 72.35 99 SER B N 1
ATOM 2475 C CA . SER B 1 111 ? 31.186 33.601 -15.967 1.00 75.00 99 SER B CA 1
ATOM 2476 C C . SER B 1 111 ? 31.313 34.479 -17.221 1.00 75.40 99 SER B C 1
ATOM 2477 O O . SER B 1 111 ? 32.172 35.357 -17.260 1.00 78.06 99 SER B O 1
ATOM 2480 N N . LYS B 1 112 ? 30.477 34.242 -18.233 1.00 76.51 100 LYS B N 1
ATOM 2481 C CA . LYS B 1 112 ? 30.443 35.076 -19.450 1.00 75.33 100 LYS B CA 1
ATOM 2482 C C . LYS B 1 112 ? 29.445 36.234 -19.376 1.00 73.63 100 LYS B C 1
ATOM 2483 O O . LYS B 1 112 ? 29.341 37.010 -20.324 1.00 76.82 100 LYS B O 1
ATOM 2489 N N . LEU B 1 113 ? 28.701 36.332 -18.275 1.00 70.34 101 LEU B N 1
ATOM 2490 C CA . LEU B 1 113 ? 27.779 37.432 -18.036 1.00 68.43 101 LEU B CA 1
ATOM 2491 C C . LEU B 1 113 ? 28.340 38.286 -16.923 1.00 69.61 101 LEU B C 1
ATOM 2492 O O . LEU B 1 113 ? 28.874 37.754 -15.951 1.00 73.89 101 LEU B O 1
ATOM 2497 N N . ASN B 1 114 ? 28.220 39.604 -17.063 1.00 67.46 102 ASN B N 1
ATOM 2498 C CA . ASN B 1 114 ? 28.525 40.517 -15.967 1.00 65.30 102 ASN B CA 1
ATOM 2499 C C . ASN B 1 114 ? 27.494 40.409 -14.840 1.00 66.66 102 ASN B C 1
ATOM 2500 O O . ASN B 1 114 ? 26.423 39.833 -15.023 1.00 64.71 102 ASN B O 1
ATOM 2505 N N . ALA B 1 115 ? 27.830 40.988 -13.689 1.00 69.25 103 ALA B N 1
ATOM 2506 C CA . ALA B 1 115 ? 26.945 41.025 -12.516 1.00 70.40 103 ALA B CA 1
ATOM 2507 C C . ALA B 1 115 ? 25.532 41.527 -12.827 1.00 69.84 103 ALA B C 1
ATOM 2508 O O . ALA B 1 115 ? 24.553 40.991 -12.309 1.00 68.29 103 ALA B O 1
ATOM 2510 N N . LEU B 1 116 ? 25.438 42.547 -13.674 1.00 71.75 104 LEU B N 1
ATOM 2511 C CA . LEU B 1 116 ? 24.152 43.157 -14.007 1.00 74.45 104 LEU B CA 1
ATOM 2512 C C . LEU B 1 116 ? 23.259 42.135 -14.701 1.00 71.70 104 LEU B C 1
ATOM 2513 O O . LEU B 1 116 ? 22.185 41.810 -14.202 1.00 72.74 104 LEU B O 1
ATOM 2518 N N . GLN B 1 117 ? 23.736 41.604 -15.823 1.00 68.81 105 GLN B N 1
ATOM 2519 C CA . GLN B 1 117 ? 22.955 40.664 -16.636 1.00 67.46 105 GLN B CA 1
ATOM 2520 C C . GLN B 1 117 ? 22.884 39.248 -16.032 1.00 67.17 105 GLN B C 1
ATOM 2521 O O . GLN B 1 117 ? 22.020 38.455 -16.412 1.00 67.85 105 GLN B O 1
ATOM 2527 N N . ASN B 1 118 ? 23.767 38.944 -15.082 1.00 66.94 106 ASN B N 1
ATOM 2528 C CA . ASN B 1 118 ? 23.659 37.709 -14.295 1.00 66.06 106 ASN B CA 1
ATOM 2529 C C . ASN B 1 118 ? 22.473 37.803 -13.336 1.00 63.12 106 ASN B C 1
ATOM 2530 O O . ASN B 1 118 ? 21.826 36.797 -13.038 1.00 64.70 106 ASN B O 1
ATOM 2535 N N . VAL B 1 119 ? 22.226 39.018 -12.851 1.00 61.38 107 VAL B N 1
ATOM 2536 C CA . VAL B 1 119 ? 21.067 39.343 -12.016 1.00 62.34 107 VAL B CA 1
ATOM 2537 C C . VAL B 1 119 ? 19.783 39.486 -12.841 1.00 61.46 107 VAL B C 1
ATOM 2538 O O . VAL B 1 119 ? 18.708 39.193 -12.342 1.00 56.69 107 VAL B O 1
ATOM 2542 N N . GLU B 1 120 ? 19.900 39.965 -14.079 1.00 65.04 108 GLU B N 1
ATOM 2543 C CA . GLU B 1 120 ? 18.759 40.062 -15.008 1.00 67.88 108 GLU B CA 1
ATOM 2544 C C . GLU B 1 120 ? 18.175 38.706 -15.410 1.00 66.69 108 GLU B C 1
ATOM 2545 O O . GLU B 1 120 ? 16.989 38.611 -15.724 1.00 63.47 108 GLU B O 1
ATOM 2551 N N . LEU B 1 121 ? 19.016 37.670 -15.420 1.00 66.68 109 LEU B N 1
ATOM 2552 C CA . LEU B 1 121 ? 18.649 36.359 -15.963 1.00 65.50 109 LEU B CA 1
ATOM 2553 C C . LEU B 1 121 ? 17.286 35.830 -15.501 1.00 63.94 109 LEU B C 1
ATOM 2554 O O . LEU B 1 121 ? 16.495 35.405 -16.339 1.00 66.18 109 LEU B O 1
ATOM 2559 N N . PRO B 1 122 ? 16.994 35.863 -14.184 1.00 60.60 110 PRO B N 1
ATOM 2560 C CA . PRO B 1 122 ? 15.673 35.387 -13.780 1.00 60.40 110 PRO B CA 1
ATOM 2561 C C . PRO B 1 122 ? 14.524 36.220 -14.347 1.00 62.52 110 PRO B C 1
ATOM 2562 O O . PRO B 1 122 ? 13.457 35.658 -14.604 1.00 65.33 110 PRO B O 1
ATOM 2566 N N . LEU B 1 123 ? 14.737 37.525 -14.555 1.00 63.12 111 LEU B N 1
ATOM 2567 C CA . LEU B 1 123 ? 13.711 38.370 -15.175 1.00 65.88 111 LEU B CA 1
ATOM 2568 C C . LEU B 1 123 ? 13.374 37.943 -16.605 1.00 68.22 111 LEU B C 1
ATOM 2569 O O . LEU B 1 123 ? 12.228 38.105 -17.022 1.00 75.31 111 LEU B O 1
ATOM 2574 N N . ILE B 1 124 ? 14.340 37.409 -17.356 1.00 66.93 112 ILE B N 1
ATOM 2575 C CA . ILE B 1 124 ? 14.044 36.923 -18.713 1.00 66.41 112 ILE B CA 1
ATOM 2576 C C . ILE B 1 124 ? 13.018 35.797 -18.643 1.00 67.41 112 ILE B C 1
ATOM 2577 O O . ILE B 1 124 ? 11.972 35.868 -19.295 1.00 70.67 112 ILE B O 1
ATOM 2582 N N . TYR B 1 125 ? 13.296 34.790 -17.824 1.00 65.95 113 TYR B N 1
ATOM 2583 C CA . TYR B 1 125 ? 12.374 33.673 -17.665 1.00 66.68 113 TYR B CA 1
ATOM 2584 C C . TYR B 1 125 ? 11.022 34.116 -17.074 1.00 67.79 113 TYR B C 1
ATOM 2585 O O . TYR B 1 125 ? 9.998 33.509 -17.357 1.00 66.19 113 TYR B O 1
ATOM 2594 N N . ALA B 1 126 ? 11.022 35.181 -16.274 1.00 72.12 114 ALA B N 1
ATOM 2595 C CA . ALA B 1 126 ? 9.776 35.844 -15.853 1.00 75.76 114 ALA B CA 1
ATOM 2596 C C . ALA B 1 126 ? 9.039 36.537 -17.014 1.00 75.98 114 ALA B C 1
ATOM 2597 O O . ALA B 1 126 ? 7.817 36.665 -16.980 1.00 79.60 114 ALA B O 1
ATOM 2599 N N . GLY B 1 127 ? 9.781 36.997 -18.019 1.00 73.00 115 GLY B N 1
ATOM 2600 C CA . GLY B 1 127 ? 9.199 37.585 -19.223 1.00 74.20 115 GLY B CA 1
ATOM 2601 C C . GLY B 1 127 ? 9.046 39.083 -19.085 1.00 75.02 115 GLY B C 1
ATOM 2602 O O . GLY B 1 127 ? 8.000 39.647 -19.397 1.00 77.96 115 GLY B O 1
ATOM 2603 N N . VAL B 1 128 ? 10.119 39.723 -18.642 1.00 76.71 116 VAL B N 1
ATOM 2604 C CA . VAL B 1 128 ? 10.144 41.148 -18.359 1.00 78.19 116 VAL B CA 1
ATOM 2605 C C . VAL B 1 128 ? 10.774 41.868 -19.557 1.00 82.42 116 VAL B C 1
ATOM 2606 O O . VAL B 1 128 ? 11.651 41.322 -20.228 1.00 82.31 116 VAL B O 1
ATOM 2610 N N . SER B 1 129 ? 10.315 43.087 -19.823 1.00 89.61 117 SER B N 1
ATOM 2611 C CA . SER B 1 129 ? 10.837 43.901 -20.928 1.00 99.41 117 SER B CA 1
ATOM 2612 C C . SER B 1 129 ? 12.253 44.398 -20.625 1.00 101.45 117 SER B C 1
ATOM 2613 O O . SER B 1 129 ? 12.599 44.602 -19.461 1.00 107.12 117 SER B O 1
ATOM 2616 N N . SER B 1 130 ? 13.060 44.606 -21.666 1.00 101.50 118 SER B N 1
ATOM 2617 C CA . SER B 1 130 ? 14.472 44.999 -21.489 1.00 104.30 118 SER B CA 1
ATOM 2618 C C . SER B 1 130 ? 14.667 46.347 -20.791 1.00 108.68 118 SER B C 1
ATOM 2619 O O . SER B 1 130 ? 15.627 46.514 -20.032 1.00 107.31 118 SER B O 1
ATOM 2622 N N . SER B 1 131 ? 13.765 47.296 -21.060 1.00 114.08 119 SER B N 1
ATOM 2623 C CA . SER B 1 131 ? 13.715 48.584 -20.349 1.00 113.19 119 SER B CA 1
ATOM 2624 C C . SER B 1 131 ? 13.739 48.374 -18.840 1.00 110.25 119 SER B C 1
ATOM 2625 O O . SER B 1 131 ? 14.593 48.912 -18.135 1.00 106.51 119 SER B O 1
ATOM 2628 N N . LYS B 1 132 ? 12.809 47.549 -18.372 1.00 110.17 120 LYS B N 1
ATOM 2629 C CA . LYS B 1 132 ? 12.618 47.308 -16.948 1.00 110.23 120 LYS B CA 1
ATOM 2630 C C . LYS B 1 132 ? 13.777 46.488 -16.389 1.00 107.49 120 LYS B C 1
ATOM 2631 O O . LYS B 1 132 ? 14.351 46.866 -15.370 1.00 112.42 120 LYS B O 1
ATOM 2637 N N . ARG B 1 133 ? 14.116 45.386 -17.071 1.00 100.97 121 ARG B N 1
ATOM 2638 C CA . ARG B 1 133 ? 15.126 44.412 -16.602 1.00 96.10 121 ARG B CA 1
ATOM 2639 C C . ARG B 1 133 ? 16.433 45.015 -16.082 1.00 96.51 121 ARG B C 1
ATOM 2640 O O . ARG B 1 133 ? 16.923 44.603 -15.026 1.00 93.84 121 ARG B O 1
ATOM 2648 N N . ARG B 1 134 ? 16.992 45.972 -16.825 1.00 95.09 122 ARG B N 1
ATOM 2649 C CA . ARG B 1 134 ? 18.231 46.642 -16.409 1.00 94.65 122 ARG B CA 1
ATOM 2650 C C . ARG B 1 134 ? 18.016 47.502 -15.162 1.00 89.79 122 ARG B C 1
ATOM 2651 O O . ARG B 1 134 ? 18.910 47.608 -14.331 1.00 84.56 122 ARG B O 1
ATOM 2659 N N . LYS B 1 135 ? 16.836 48.107 -15.037 1.00 92.49 123 LYS B N 1
ATOM 2660 C CA . LYS B 1 135 ? 16.523 48.972 -13.894 1.00 96.70 123 LYS B CA 1
ATOM 2661 C C . LYS B 1 135 ? 16.079 48.189 -12.655 1.00 94.40 123 LYS B C 1
ATOM 2662 O O . LYS B 1 135 ? 16.399 48.587 -11.534 1.00 94.88 123 LYS B O 1
ATOM 2668 N N . LEU B 1 136 ? 15.335 47.096 -12.852 1.00 91.19 124 LEU B N 1
ATOM 2669 C CA . LEU B 1 136 ? 15.050 46.144 -11.760 1.00 90.20 124 LEU B CA 1
ATOM 2670 C C . LEU B 1 136 ? 16.369 45.605 -11.206 1.00 86.74 124 LEU B C 1
ATOM 2671 O O . LEU B 1 136 ? 16.573 45.600 -9.992 1.00 81.78 124 LEU B O 1
ATOM 2676 N N . ALA B 1 137 ? 17.258 45.182 -12.109 1.00 84.45 125 ALA B N 1
ATOM 2677 C CA . ALA B 1 137 ? 18.598 44.696 -11.745 1.00 83.59 125 ALA B CA 1
ATOM 2678 C C . ALA B 1 137 ? 19.396 45.735 -10.954 1.00 83.71 125 ALA B C 1
ATOM 2679 O O . ALA B 1 137 ? 19.964 45.424 -9.905 1.00 81.66 125 ALA B O 1
ATOM 2681 N N . GLU B 1 138 ? 19.423 46.966 -11.461 1.00 85.45 126 GLU B N 1
ATOM 2682 C CA . GLU B 1 138 ? 20.147 48.059 -10.810 1.00 86.46 126 GLU B CA 1
ATOM 2683 C C . GLU B 1 138 ? 19.644 48.299 -9.389 1.00 85.19 126 GLU B C 1
ATOM 2684 O O . GLU B 1 138 ? 20.441 48.381 -8.456 1.00 81.56 126 GLU B O 1
ATOM 2690 N N . GLU B 1 139 ? 18.324 48.386 -9.235 1.00 88.81 127 GLU B N 1
ATOM 2691 C CA . GLU B 1 139 ? 17.700 48.621 -7.925 1.00 93.15 127 GLU B CA 1
ATOM 2692 C C . GLU B 1 139 ? 18.078 47.543 -6.906 1.00 91.10 127 GLU B C 1
ATOM 2693 O O . GLU B 1 139 ? 18.384 47.853 -5.753 1.00 93.36 127 GLU B O 1
ATOM 2699 N N . TYR B 1 140 ? 18.077 46.287 -7.345 1.00 87.79 128 TYR B N 1
ATOM 2700 C CA . TYR B 1 140 ? 18.377 45.153 -6.462 1.00 82.72 128 TYR B CA 1
ATOM 2701 C C . TYR B 1 140 ? 19.877 44.971 -6.176 1.00 80.06 128 TYR B C 1
ATOM 2702 O O . TYR B 1 140 ? 20.242 44.517 -5.087 1.00 77.80 128 TYR B O 1
ATOM 2711 N N . LEU B 1 141 ? 20.738 45.317 -7.133 1.00 77.20 129 LEU B N 1
ATOM 2712 C CA . LEU B 1 141 ? 22.173 45.415 -6.849 1.00 76.76 129 LEU B CA 1
ATOM 2713 C C . LEU B 1 141 ? 22.473 46.552 -5.874 1.00 81.81 129 LEU B C 1
ATOM 2714 O O . LEU B 1 141 ? 23.457 46.471 -5.137 1.00 84.71 129 LEU B O 1
ATOM 2719 N N . ASP B 1 142 ? 21.639 47.600 -5.882 1.00 85.63 130 ASP B N 1
ATOM 2720 C CA . ASP B 1 142 ? 21.679 48.659 -4.850 1.00 88.35 130 ASP B CA 1
ATOM 2721 C C . ASP B 1 142 ? 21.237 48.124 -3.488 1.00 86.43 130 ASP B C 1
ATOM 2722 O O . ASP B 1 142 ? 21.860 48.437 -2.473 1.00 85.70 130 ASP B O 1
ATOM 2727 N N . LYS B 1 143 ? 20.172 47.324 -3.470 1.00 84.76 131 LYS B N 1
ATOM 2728 C CA . LYS B 1 143 ? 19.643 46.760 -2.220 1.00 85.13 131 LYS B CA 1
ATOM 2729 C C . LYS B 1 143 ? 20.677 45.930 -1.450 1.00 86.54 131 LYS B C 1
ATOM 2730 O O . LYS B 1 143 ? 20.742 46.012 -0.222 1.00 90.35 131 LYS B O 1
ATOM 2736 N N . VAL B 1 144 ? 21.475 45.144 -2.174 1.00 87.12 132 VAL B N 1
ATOM 2737 C CA . VAL B 1 144 ? 22.544 44.321 -1.568 1.00 87.58 132 VAL B CA 1
ATOM 2738 C C . VAL B 1 144 ? 23.876 45.062 -1.314 1.00 88.17 132 VAL B C 1
ATOM 2739 O O . VAL B 1 144 ? 24.788 44.486 -0.705 1.00 92.26 132 VAL B O 1
ATOM 2743 N N . GLU B 1 145 ? 23.984 46.315 -1.776 1.00 81.71 133 GLU B N 1
ATOM 2744 C CA . GLU B 1 145 ? 25.127 47.201 -1.490 1.00 81.17 133 GLU B CA 1
ATOM 2745 C C . GLU B 1 145 ? 26.375 46.748 -2.263 1.00 78.43 133 GLU B C 1
ATOM 2746 O O . GLU B 1 145 ? 27.358 46.322 -1.662 1.00 82.52 133 GLU B O 1
ATOM 2752 N N . LEU B 1 146 ? 26.326 46.833 -3.591 1.00 78.39 134 LEU B N 1
ATOM 2753 C CA . LEU B 1 146 ? 27.464 46.478 -4.455 1.00 82.42 134 LEU B CA 1
ATOM 2754 C C . LEU B 1 146 ? 28.212 47.736 -4.907 1.00 90.28 134 LEU B C 1
ATOM 2755 O O . LEU B 1 146 ? 27.644 48.566 -5.625 1.00 90.89 134 LEU B O 1
ATOM 2760 N N . THR B 1 147 ? 29.487 47.856 -4.514 1.00 102.05 135 THR B N 1
ATOM 2761 C CA . THR B 1 147 ? 30.328 49.034 -4.839 1.00 109.95 135 THR B CA 1
ATOM 2762 C C . THR B 1 147 ? 31.105 48.876 -6.162 1.00 111.29 135 THR B C 1
ATOM 2763 O O . THR B 1 147 ? 31.030 49.752 -7.031 1.00 106.33 135 THR B O 1
ATOM 2767 N N . GLU B 1 148 ? 31.864 47.779 -6.288 1.00 113.00 136 GLU B N 1
ATOM 2768 C CA . GLU B 1 148 ? 32.509 47.384 -7.557 1.00 113.08 136 GLU B CA 1
ATOM 2769 C C . GLU B 1 148 ? 31.450 47.291 -8.646 1.00 109.10 136 GLU B C 1
ATOM 2770 O O . GLU B 1 148 ? 30.399 46.680 -8.460 1.00 106.65 136 GLU B O 1
ATOM 2776 N N . ARG B 1 149 ? 31.756 47.878 -9.793 1.00 109.41 137 ARG B N 1
ATOM 2777 C CA . ARG B 1 149 ? 30.742 48.179 -10.795 1.00 108.37 137 ARG B CA 1
ATOM 2778 C C . ARG B 1 149 ? 30.031 46.911 -11.286 1.00 99.26 137 ARG B C 1
ATOM 2779 O O . ARG B 1 149 ? 30.612 45.816 -11.328 1.00 87.57 137 ARG B O 1
ATOM 2787 N N . SER B 1 150 ? 28.759 47.088 -11.631 1.00 94.47 138 SER B N 1
ATOM 2788 C CA . SER B 1 150 ? 27.904 46.002 -12.086 1.00 92.50 138 SER B CA 1
ATOM 2789 C C . SER B 1 150 ? 28.306 45.447 -13.455 1.00 91.05 138 SER B C 1
ATOM 2790 O O . SER B 1 150 ? 27.941 44.320 -13.778 1.00 89.75 138 SER B O 1
ATOM 2793 N N . HIS B 1 151 ? 29.062 46.218 -14.244 1.00 91.72 139 HIS B N 1
ATOM 2794 C CA . HIS B 1 151 ? 29.501 45.799 -15.585 1.00 93.29 139 HIS B CA 1
ATOM 2795 C C . HIS B 1 151 ? 30.816 44.989 -15.583 1.00 91.22 139 HIS B C 1
ATOM 2796 O O . HIS B 1 151 ? 31.576 45.053 -16.550 1.00 94.49 139 HIS B O 1
ATOM 2803 N N . HIS B 1 152 ? 31.068 44.218 -14.519 1.00 90.19 140 HIS B N 1
ATOM 2804 C CA . HIS B 1 152 ? 32.255 43.354 -14.401 1.00 89.00 140 HIS B CA 1
ATOM 2805 C C . HIS B 1 152 ? 31.833 41.887 -14.414 1.00 79.96 140 HIS B C 1
ATOM 2806 O O . HIS B 1 152 ? 30.762 41.538 -13.917 1.00 76.68 140 HIS B O 1
ATOM 2813 N N . LEU B 1 153 ? 32.682 41.029 -14.971 1.00 74.63 141 LEU B N 1
ATOM 2814 C CA . LEU B 1 153 ? 32.451 39.587 -14.912 1.00 74.65 141 LEU B CA 1
ATOM 2815 C C . LEU B 1 153 ? 32.707 39.095 -13.480 1.00 73.08 141 LEU B C 1
ATOM 2816 O O . LEU B 1 153 ? 33.429 39.757 -12.729 1.00 73.79 141 LEU B O 1
ATOM 2821 N N . PRO B 1 154 ? 32.138 37.928 -13.098 1.00 69.53 142 PRO B N 1
ATOM 2822 C CA . PRO B 1 154 ? 32.472 37.355 -11.785 1.00 69.56 142 PRO B CA 1
ATOM 2823 C C . PRO B 1 154 ? 33.969 37.035 -11.616 1.00 72.73 142 PRO B C 1
ATOM 2824 O O . PRO B 1 154 ? 34.437 36.915 -10.486 1.00 71.38 142 PRO B O 1
ATOM 2828 N N . SER B 1 155 ? 34.687 36.884 -12.737 1.00 77.61 143 SER B N 1
ATOM 2829 C CA . SER B 1 155 ? 36.165 36.836 -12.791 1.00 77.77 143 SER B CA 1
ATOM 2830 C C . SER B 1 155 ? 36.865 37.911 -11.950 1.00 75.08 143 SER B C 1
ATOM 2831 O O . SER B 1 155 ? 37.796 37.611 -11.206 1.00 70.98 143 SER B O 1
ATOM 2834 N N . GLU B 1 156 ? 36.400 39.153 -12.083 1.00 76.69 144 GLU B N 1
ATOM 2835 C CA . GLU B 1 156 ? 37.010 40.326 -11.437 1.00 78.27 144 GLU B CA 1
ATOM 2836 C C . GLU B 1 156 ? 36.280 40.755 -10.145 1.00 75.87 144 GLU B C 1
ATOM 2837 O O . GLU B 1 156 ? 36.479 41.874 -9.661 1.00 73.67 144 GLU B O 1
ATOM 2843 N N . LEU B 1 157 ? 35.432 39.880 -9.601 1.00 74.26 145 LEU B N 1
ATOM 2844 C CA . LEU B 1 157 ? 34.694 40.142 -8.366 1.00 70.69 145 LEU B CA 1
ATOM 2845 C C . LEU B 1 157 ? 35.303 39.339 -7.229 1.00 68.93 145 LEU B C 1
ATOM 2846 O O . LEU B 1 157 ? 35.874 38.279 -7.453 1.00 70.23 145 LEU B O 1
ATOM 2851 N N . SER B 1 158 ? 35.152 39.844 -6.008 1.00 69.57 146 SER B N 1
ATOM 2852 C CA . SER B 1 158 ? 35.597 39.149 -4.800 1.00 70.23 146 SER B CA 1
ATOM 2853 C C . SER B 1 158 ? 34.518 38.157 -4.349 1.00 71.37 146 SER B C 1
ATOM 2854 O O . SER B 1 158 ? 33.507 37.993 -5.026 1.00 72.56 146 SER B O 1
ATOM 2857 N N . GLY B 1 159 ? 34.733 37.500 -3.210 1.00 72.80 147 GLY B N 1
ATOM 2858 C CA . GLY B 1 159 ? 33.790 36.508 -2.699 1.00 70.18 147 GLY B CA 1
ATOM 2859 C C . GLY B 1 159 ? 32.473 37.136 -2.309 1.00 68.51 147 GLY B C 1
ATOM 2860 O O . GLY B 1 159 ? 31.429 36.821 -2.887 1.00 68.66 147 GLY B O 1
ATOM 2861 N N . GLY B 1 160 ? 32.539 38.043 -1.340 1.00 68.90 148 GLY B N 1
ATOM 2862 C CA . GLY B 1 160 ? 31.361 38.718 -0.804 1.00 71.37 148 GLY B CA 1
ATOM 2863 C C . GLY B 1 160 ? 30.590 39.503 -1.844 1.00 72.75 148 GLY B C 1
ATOM 2864 O O . GLY B 1 160 ? 29.366 39.639 -1.749 1.00 71.23 148 GLY B O 1
ATOM 2865 N N . GLN B 1 161 ? 31.310 40.005 -2.844 1.00 76.61 149 GLN B N 1
ATOM 2866 C CA . GLN B 1 161 ? 30.689 40.689 -3.982 1.00 79.53 149 GLN B CA 1
ATOM 2867 C C . GLN B 1 161 ? 29.946 39.727 -4.912 1.00 72.37 149 GLN B C 1
ATOM 2868 O O . GLN B 1 161 ? 28.857 40.049 -5.387 1.00 67.92 149 GLN B O 1
ATOM 2874 N N . LYS B 1 162 ? 30.521 38.549 -5.146 1.00 66.69 150 LYS B N 1
ATOM 2875 C CA . LYS B 1 162 ? 29.852 37.524 -5.936 1.00 65.39 150 LYS B CA 1
ATOM 2876 C C . LYS B 1 162 ? 28.608 37.009 -5.232 1.00 65.57 150 LYS B C 1
ATOM 2877 O O . LYS B 1 162 ? 27.574 36.803 -5.877 1.00 68.41 150 LYS B O 1
ATOM 2883 N N . GLN B 1 163 ? 28.696 36.806 -3.918 1.00 65.09 151 GLN B N 1
ATOM 2884 C CA . GLN B 1 163 ? 27.536 36.337 -3.152 1.00 65.68 151 GLN B CA 1
ATOM 2885 C C . GLN B 1 163 ? 26.459 37.415 -3.038 1.00 66.71 151 GLN B C 1
ATOM 2886 O O . GLN B 1 163 ? 25.281 37.084 -2.913 1.00 66.52 151 GLN B O 1
ATOM 2892 N N . ARG B 1 164 ? 26.859 38.690 -3.088 1.00 67.91 152 ARG B N 1
ATOM 2893 C CA . ARG B 1 164 ? 25.903 39.809 -3.190 1.00 69.50 152 ARG B CA 1
ATOM 2894 C C . ARG B 1 164 ? 25.106 39.760 -4.499 1.00 65.84 152 ARG B C 1
ATOM 2895 O O . ARG B 1 164 ? 23.878 39.861 -4.495 1.00 63.97 152 ARG B O 1
ATOM 2903 N N . VAL B 1 165 ? 25.814 39.595 -5.610 1.00 63.86 153 VAL B N 1
ATOM 2904 C CA . VAL B 1 165 ? 25.185 39.478 -6.927 1.00 64.69 153 VAL B CA 1
ATOM 2905 C C . VAL B 1 165 ? 24.233 38.279 -6.894 1.00 64.27 153 VAL B C 1
ATOM 2906 O O . VAL B 1 165 ? 23.072 38.394 -7.265 1.00 67.39 153 VAL B O 1
ATOM 2910 N N . ALA B 1 166 ? 24.729 37.146 -6.415 1.00 63.76 154 ALA B N 1
ATOM 2911 C CA . ALA B 1 166 ? 23.917 35.943 -6.269 1.00 66.87 154 ALA B CA 1
ATOM 2912 C C . ALA B 1 166 ? 22.641 36.151 -5.450 1.00 64.74 154 ALA B C 1
ATOM 2913 O O . ALA B 1 166 ? 21.622 35.541 -5.752 1.00 67.84 154 ALA B O 1
ATOM 2915 N N . ILE B 1 167 ? 22.713 36.986 -4.413 1.00 62.41 155 ILE B N 1
ATOM 2916 C CA . ILE B 1 167 ? 21.544 37.333 -3.594 1.00 61.24 155 ILE B CA 1
ATOM 2917 C C . ILE B 1 167 ? 20.659 38.372 -4.293 1.00 60.09 155 ILE B C 1
ATOM 2918 O O . ILE B 1 167 ? 19.442 38.335 -4.151 1.00 58.55 155 ILE B O 1
ATOM 2923 N N . ALA B 1 168 ? 21.254 39.295 -5.043 1.00 61.68 156 ALA B N 1
ATOM 2924 C CA . ALA B 1 168 ? 20.468 40.206 -5.885 1.00 63.91 156 ALA B CA 1
ATOM 2925 C C . ALA B 1 168 ? 19.626 39.415 -6.887 1.00 64.84 156 ALA B C 1
ATOM 2926 O O . ALA B 1 168 ? 18.416 39.619 -6.983 1.00 67.17 156 ALA B O 1
ATOM 2928 N N . ARG B 1 169 ? 20.272 38.491 -7.596 1.00 63.76 157 ARG B N 1
ATOM 2929 C CA . ARG B 1 169 ? 19.596 37.574 -8.525 1.00 62.64 157 ARG B CA 1
ATOM 2930 C C . ARG B 1 169 ? 18.492 36.759 -7.838 1.00 61.45 157 ARG B C 1
ATOM 2931 O O . ARG B 1 169 ? 17.448 36.496 -8.433 1.00 62.35 157 ARG B O 1
ATOM 2939 N N . ALA B 1 170 ? 18.728 36.355 -6.592 1.00 59.31 158 ALA B N 1
ATOM 2940 C CA . ALA B 1 170 ? 17.710 35.656 -5.801 1.00 60.30 158 ALA B CA 1
ATOM 2941 C C . ALA B 1 170 ? 16.498 36.537 -5.454 1.00 62.13 158 ALA B C 1
ATOM 2942 O O . ALA B 1 170 ? 15.422 36.024 -5.180 1.00 61.54 158 ALA B O 1
ATOM 2944 N N . LEU B 1 171 ? 16.682 37.854 -5.470 1.00 63.68 159 LEU B N 1
ATOM 2945 C CA . LEU B 1 171 ? 15.649 38.813 -5.082 1.00 64.72 159 LEU B CA 1
ATOM 2946 C C . LEU B 1 171 ? 14.865 39.437 -6.249 1.00 66.66 159 LEU B C 1
ATOM 2947 O O . LEU B 1 171 ? 13.753 39.924 -6.026 1.00 70.76 159 LEU B O 1
ATOM 2952 N N . VAL B 1 172 ? 15.432 39.444 -7.459 1.00 64.30 160 VAL B N 1
ATOM 2953 C CA . VAL B 1 172 ? 14.875 40.228 -8.582 1.00 66.86 160 VAL B CA 1
ATOM 2954 C C . VAL B 1 172 ? 13.407 40.042 -8.931 1.00 70.32 160 VAL B C 1
ATOM 2955 O O . VAL B 1 172 ? 12.757 40.997 -9.362 1.00 74.19 160 VAL B O 1
ATOM 2959 N N . ASN B 1 173 ? 12.897 38.822 -8.779 1.00 72.72 161 ASN B N 1
ATOM 2960 C CA . ASN B 1 173 ? 11.502 38.520 -9.106 1.00 73.14 161 ASN B CA 1
ATOM 2961 C C . ASN B 1 173 ? 10.620 38.485 -7.835 1.00 73.37 161 ASN B C 1
ATOM 2962 O O . ASN B 1 173 ? 9.610 37.777 -7.795 1.00 72.91 161 ASN B O 1
ATOM 2967 N N . ASN B 1 174 ? 11.005 39.274 -6.822 1.00 74.47 162 ASN B N 1
ATOM 2968 C CA . ASN B 1 174 ? 10.296 39.409 -5.534 1.00 75.30 162 ASN B CA 1
ATOM 2969 C C . ASN B 1 174 ? 9.693 38.090 -5.031 1.00 70.39 162 ASN B C 1
ATOM 2970 O O . ASN B 1 174 ? 8.476 37.952 -4.922 1.00 67.10 162 ASN B O 1
ATOM 2975 N N . PRO B 1 175 ? 10.556 37.111 -4.733 1.00 68.74 163 PRO B N 1
ATOM 2976 C CA . PRO B 1 175 ? 10.072 35.794 -4.325 1.00 69.63 163 PRO B CA 1
ATOM 2977 C C . PRO B 1 175 ? 9.566 35.710 -2.892 1.00 68.75 163 PRO B C 1
ATOM 2978 O O . PRO B 1 175 ? 9.885 36.555 -2.060 1.00 68.03 163 PRO B O 1
ATOM 2982 N N . SER B 1 176 ? 8.801 34.659 -2.627 1.00 70.98 164 SER B N 1
ATOM 2983 C CA . SER B 1 176 ? 8.246 34.390 -1.306 1.00 74.48 164 SER B CA 1
ATOM 2984 C C . SER B 1 176 ? 9.302 33.829 -0.349 1.00 74.81 164 SER B C 1
ATOM 2985 O O . SER B 1 176 ? 9.405 34.287 0.788 1.00 80.72 164 SER B O 1
ATOM 2988 N N . ILE B 1 177 ? 10.071 32.842 -0.809 1.00 72.37 165 ILE B N 1
ATOM 2989 C CA . ILE B 1 177 ? 11.102 32.197 0.008 1.00 73.45 165 ILE B CA 1
ATOM 2990 C C . ILE B 1 177 ? 12.470 32.409 -0.627 1.00 70.78 165 ILE B C 1
ATOM 2991 O O . ILE B 1 177 ? 12.609 32.302 -1.849 1.00 70.72 165 ILE B O 1
ATOM 2996 N N . ILE B 1 178 ? 13.462 32.725 0.212 1.00 65.57 166 ILE B N 1
ATOM 2997 C CA . ILE B 1 178 ? 14.869 32.633 -0.152 1.00 61.33 166 ILE B CA 1
ATOM 2998 C C . ILE B 1 178 ? 15.379 31.349 0.476 1.00 58.37 166 ILE B C 1
ATOM 2999 O O . ILE B 1 178 ? 15.381 31.212 1.692 1.00 57.32 166 ILE B O 1
ATOM 3004 N N . LEU B 1 179 ? 15.770 30.393 -0.354 1.00 59.15 167 LEU B N 1
ATOM 3005 C CA . LEU B 1 179 ? 16.459 29.205 0.127 1.00 62.67 167 LEU B CA 1
ATOM 3006 C C . LEU B 1 179 ? 17.951 29.459 0.008 1.00 66.16 167 LEU B C 1
ATOM 3007 O O . LEU B 1 179 ? 18.464 29.682 -1.094 1.00 68.79 167 LEU B O 1
ATOM 3012 N N . ALA B 1 180 ? 18.634 29.443 1.150 1.00 69.10 168 ALA B N 1
ATOM 3013 C CA . ALA B 1 180 ? 20.078 29.636 1.210 1.00 69.60 168 ALA B CA 1
ATOM 3014 C C . ALA B 1 180 ? 20.716 28.348 1.721 1.00 68.95 168 ALA B C 1
ATOM 3015 O O . ALA B 1 180 ? 20.206 27.733 2.651 1.00 65.81 168 ALA B O 1
ATOM 3017 N N . ASP B 1 181 ? 21.806 27.926 1.080 1.00 70.64 169 ASP B N 1
ATOM 3018 C CA . ASP B 1 181 ? 22.519 26.699 1.450 1.00 72.65 169 ASP B CA 1
ATOM 3019 C C . ASP B 1 181 ? 23.965 27.060 1.774 1.00 73.44 169 ASP B C 1
ATOM 3020 O O . ASP B 1 181 ? 24.822 27.111 0.887 1.00 78.47 169 ASP B O 1
ATOM 3025 N N . GLU B 1 182 ? 24.217 27.332 3.048 1.00 70.50 170 GLU B N 1
ATOM 3026 C CA . GLU B 1 182 ? 25.557 27.600 3.545 1.00 70.96 170 GLU B CA 1
ATOM 3027 C C . GLU B 1 182 ? 26.219 28.764 2.797 1.00 70.49 170 GLU B C 1
ATOM 3028 O O . GLU B 1 182 ? 27.240 28.566 2.131 1.00 72.89 170 GLU B O 1
ATOM 3034 N N . PRO B 1 183 ? 25.638 29.980 2.897 1.00 66.46 171 PRO B N 1
ATOM 3035 C CA . PRO B 1 183 ? 26.103 31.104 2.067 1.00 68.23 171 PRO B CA 1
ATOM 3036 C C . PRO B 1 183 ? 27.524 31.561 2.401 1.00 72.71 171 PRO B C 1
ATOM 3037 O O . PRO B 1 183 ? 28.311 31.921 1.505 1.00 69.45 171 PRO B O 1
ATOM 3041 N N . THR B 1 184 ? 27.835 31.505 3.694 1.00 76.37 172 THR B N 1
ATOM 3042 C CA . THR B 1 184 ? 29.152 31.833 4.227 1.00 75.99 172 THR B CA 1
ATOM 3043 C C . THR B 1 184 ? 30.215 30.747 3.970 1.00 76.01 172 THR B C 1
ATOM 3044 O O . THR B 1 184 ? 31.385 30.927 4.342 1.00 75.61 172 THR B O 1
ATOM 3048 N N . GLY B 1 185 ? 29.810 29.640 3.337 1.00 72.00 173 GLY B N 1
ATOM 3049 C CA . GLY B 1 185 ? 30.640 28.452 3.191 1.00 69.98 173 GLY B CA 1
ATOM 3050 C C . GLY B 1 185 ? 31.859 28.606 2.317 1.00 66.97 173 GLY B C 1
ATOM 3051 O O . GLY B 1 185 ? 32.819 27.857 2.469 1.00 66.23 173 GLY B O 1
ATOM 3052 N N . ALA B 1 186 ? 31.817 29.570 1.403 1.00 66.84 174 ALA B N 1
ATOM 3053 C CA . ALA B 1 186 ? 32.950 29.887 0.550 1.00 67.84 174 ALA B CA 1
ATOM 3054 C C . ALA B 1 186 ? 33.572 31.227 0.939 1.00 69.43 174 ALA B C 1
ATOM 3055 O O . ALA B 1 186 ? 34.177 31.885 0.097 1.00 71.67 174 ALA B O 1
ATOM 3057 N N . LEU B 1 187 ? 33.449 31.621 2.209 1.00 72.92 175 LEU B N 1
ATOM 3058 C CA . LEU B 1 187 ? 33.844 32.963 2.658 1.00 74.22 175 LEU B CA 1
ATOM 3059 C C . LEU B 1 187 ? 34.535 32.949 4.022 1.00 76.80 175 LEU B C 1
ATOM 3060 O O . LEU B 1 187 ? 34.271 32.069 4.861 1.00 83.74 175 LEU B O 1
ATOM 3065 N N . ASP B 1 188 ? 35.402 33.943 4.231 1.00 72.57 176 ASP B N 1
ATOM 3066 C CA . ASP B 1 188 ? 36.113 34.122 5.507 1.00 71.96 176 ASP B CA 1
ATOM 3067 C C . ASP B 1 188 ? 35.213 34.803 6.520 1.00 72.44 176 ASP B C 1
ATOM 3068 O O . ASP B 1 188 ? 34.383 35.625 6.148 1.00 73.31 176 ASP B O 1
ATOM 3073 N N . THR B 1 189 ? 35.390 34.444 7.795 1.00 75.93 177 THR B N 1
ATOM 3074 C CA . THR B 1 189 ? 34.626 34.996 8.933 1.00 77.95 177 THR B CA 1
ATOM 3075 C C . THR B 1 189 ? 34.284 36.485 8.765 1.00 79.00 177 THR B C 1
ATOM 3076 O O . THR B 1 189 ? 33.126 36.873 8.895 1.00 77.08 177 THR B O 1
ATOM 3080 N N . LYS B 1 190 ? 35.287 37.296 8.437 1.00 82.64 178 LYS B N 1
ATOM 3081 C CA . LYS B 1 190 ? 35.117 38.750 8.357 1.00 85.85 178 LYS B CA 1
ATOM 3082 C C . LYS B 1 190 ? 34.059 39.179 7.328 1.00 82.56 178 LYS B C 1
ATOM 3083 O O . LYS B 1 190 ? 33.168 39.976 7.653 1.00 81.94 178 LYS B O 1
ATOM 3089 N N . THR B 1 191 ? 34.151 38.642 6.110 1.00 80.18 179 THR B N 1
ATOM 3090 C CA . THR B 1 191 ? 33.217 39.015 5.027 1.00 83.50 179 THR B CA 1
ATOM 3091 C C . THR B 1 191 ? 31.958 38.131 5.017 1.00 80.16 179 THR B C 1
ATOM 3092 O O . THR B 1 191 ? 30.955 38.487 4.402 1.00 80.33 179 THR B O 1
ATOM 3096 N N . GLY B 1 192 ? 32.023 36.976 5.675 1.00 78.18 180 GLY B N 1
ATOM 3097 C CA . GLY B 1 192 ? 30.850 36.139 5.885 1.00 76.18 180 GLY B CA 1
ATOM 3098 C C . GLY B 1 192 ? 29.849 36.808 6.802 1.00 73.96 180 GLY B C 1
ATOM 3099 O O . GLY B 1 192 ? 28.650 36.762 6.550 1.00 72.41 180 GLY B O 1
ATOM 3100 N N . ASN B 1 193 ? 30.352 37.440 7.860 1.00 76.91 181 ASN B N 1
ATOM 3101 C CA . ASN B 1 193 ? 29.510 38.153 8.831 1.00 80.74 181 ASN B CA 1
ATOM 3102 C C . ASN B 1 193 ? 28.852 39.395 8.201 1.00 78.74 181 ASN B C 1
ATOM 3103 O O . ASN B 1 193 ? 27.756 39.799 8.598 1.00 74.91 181 ASN B O 1
ATOM 3108 N N . GLN B 1 194 ? 29.544 39.994 7.234 1.00 78.68 182 GLN B N 1
ATOM 3109 C CA . GLN B 1 194 ? 28.977 41.041 6.375 1.00 81.94 182 GLN B CA 1
ATOM 3110 C C . GLN B 1 194 ? 27.764 40.555 5.557 1.00 78.20 182 GLN B C 1
ATOM 3111 O O . GLN B 1 194 ? 26.750 41.253 5.487 1.00 75.17 182 GLN B O 1
ATOM 3117 N N . ILE B 1 195 ? 27.886 39.377 4.937 1.00 76.76 183 ILE B N 1
ATOM 3118 C CA . ILE B 1 195 ? 26.779 38.737 4.178 1.00 73.80 183 ILE B CA 1
ATOM 3119 C C . ILE B 1 195 ? 25.636 38.275 5.089 1.00 70.75 183 ILE B C 1
ATOM 3120 O O . ILE B 1 195 ? 24.471 38.346 4.697 1.00 68.63 183 ILE B O 1
ATOM 3125 N N . MET B 1 196 ? 25.974 37.789 6.284 1.00 69.69 184 MET B N 1
ATOM 3126 C CA . MET B 1 196 ? 24.969 37.339 7.248 1.00 70.39 184 MET B CA 1
ATOM 3127 C C . MET B 1 196 ? 24.112 38.473 7.794 1.00 70.77 184 MET B C 1
ATOM 3128 O O . MET B 1 196 ? 22.919 38.274 8.035 1.00 73.10 184 MET B O 1
ATOM 3133 N N . GLN B 1 197 ? 24.705 39.651 7.985 1.00 71.56 185 GLN B N 1
ATOM 3134 C CA . GLN B 1 197 ? 23.924 40.852 8.310 1.00 72.74 185 GLN B CA 1
ATOM 3135 C C . GLN B 1 197 ? 22.972 41.202 7.159 1.00 73.16 185 GLN B C 1
ATOM 3136 O O . GLN B 1 197 ? 21.803 41.488 7.414 1.00 77.35 185 GLN B O 1
ATOM 3142 N N . LEU B 1 198 ? 23.467 41.168 5.913 1.00 68.78 186 LEU B N 1
ATOM 3143 C CA . LEU B 1 198 ? 22.636 41.415 4.713 1.00 64.03 186 LEU B CA 1
ATOM 3144 C C . LEU B 1 198 ? 21.383 40.543 4.750 1.00 64.15 186 LEU B C 1
ATOM 3145 O O . LEU B 1 198 ? 20.277 41.042 4.565 1.00 64.98 186 LEU B O 1
ATOM 3150 N N . LEU B 1 199 ? 21.566 39.249 5.008 1.00 62.97 187 LEU B N 1
ATOM 3151 C CA . LEU B 1 199 ? 20.442 38.310 5.118 1.00 61.67 187 LEU B CA 1
ATOM 3152 C C . LEU B 1 199 ? 19.515 38.673 6.279 1.00 61.17 187 LEU B C 1
ATOM 3153 O O . LEU B 1 199 ? 18.292 38.597 6.146 1.00 60.22 187 LEU B O 1
ATOM 3158 N N . VAL B 1 200 ? 20.099 39.079 7.402 1.00 61.85 188 VAL B N 1
ATOM 3159 C CA . VAL B 1 200 ? 19.321 39.589 8.538 1.00 63.16 188 VAL B CA 1
ATOM 3160 C C . VAL B 1 200 ? 18.521 40.842 8.139 1.00 62.26 188 VAL B C 1
ATOM 3161 O O . VAL B 1 200 ? 17.317 40.902 8.357 1.00 60.70 188 VAL B O 1
ATOM 3165 N N . ASP B 1 201 ? 19.188 41.816 7.536 1.00 65.89 189 ASP B N 1
ATOM 3166 C CA . ASP B 1 201 ? 18.526 43.043 7.062 1.00 72.59 189 ASP B CA 1
ATOM 3167 C C . ASP B 1 201 ? 17.388 42.753 6.063 1.00 73.88 189 ASP B C 1
ATOM 3168 O O . ASP B 1 201 ? 16.346 43.411 6.110 1.00 70.60 189 ASP B O 1
ATOM 3173 N N . LEU B 1 202 ? 17.608 41.786 5.163 1.00 75.28 190 LEU B N 1
ATOM 3174 C CA . LEU B 1 202 ? 16.612 41.392 4.150 1.00 74.75 190 LEU B CA 1
ATOM 3175 C C . LEU B 1 202 ? 15.371 40.769 4.788 1.00 76.49 190 LEU B C 1
ATOM 3176 O O . LEU B 1 202 ? 14.246 41.124 4.437 1.00 76.52 190 LEU B O 1
ATOM 3181 N N . ASN B 1 203 ? 15.598 39.833 5.710 1.00 77.67 191 ASN B N 1
ATOM 3182 C CA . ASN B 1 203 ? 14.532 39.201 6.505 1.00 76.03 191 ASN B CA 1
ATOM 3183 C C . ASN B 1 203 ? 13.819 40.174 7.459 1.00 79.11 191 ASN B C 1
ATOM 3184 O O . ASN B 1 203 ? 12.631 39.999 7.776 1.00 75.05 191 ASN B O 1
ATOM 3189 N N . LYS B 1 204 ? 14.549 41.192 7.911 1.00 84.90 192 LYS B N 1
ATOM 3190 C CA . LYS B 1 204 ? 13.970 42.292 8.691 1.00 89.37 192 LYS B CA 1
ATOM 3191 C C . LYS B 1 204 ? 12.931 43.060 7.862 1.00 87.34 192 LYS B C 1
ATOM 3192 O O . LYS B 1 204 ? 11.860 43.386 8.367 1.00 82.26 192 LYS B O 1
ATOM 3198 N N . GLU B 1 205 ? 13.232 43.294 6.581 1.00 90.47 193 GLU B N 1
ATOM 3199 C CA . GLU B 1 205 ? 12.279 43.921 5.644 1.00 88.21 193 GLU B CA 1
ATOM 3200 C C . GLU B 1 205 ? 11.063 43.040 5.351 1.00 83.76 193 GLU B C 1
ATOM 3201 O O . GLU B 1 205 ? 10.137 43.482 4.676 1.00 87.53 193 GLU B O 1
ATOM 3207 N N . GLY B 1 206 ? 11.084 41.795 5.824 1.00 79.94 194 GLY B N 1
ATOM 3208 C CA . GLY B 1 206 ? 9.943 40.896 5.746 1.00 82.68 194 GLY B CA 1
ATOM 3209 C C . GLY B 1 206 ? 10.088 39.743 4.767 1.00 80.36 194 GLY B C 1
ATOM 3210 O O . GLY B 1 206 ? 9.127 38.988 4.588 1.00 80.51 194 GLY B O 1
ATOM 3211 N N . LYS B 1 207 ? 11.263 39.600 4.138 1.00 76.63 195 LYS B N 1
ATOM 3212 C CA . LYS B 1 207 ? 11.517 38.492 3.212 1.00 74.23 195 LYS B CA 1
ATOM 3213 C C . LYS B 1 207 ? 11.880 37.215 3.950 1.00 70.43 195 LYS B C 1
ATOM 3214 O O . LYS B 1 207 ? 12.873 37.168 4.665 1.00 72.67 195 LYS B O 1
ATOM 3220 N N . THR B 1 208 ? 11.077 36.177 3.745 1.00 67.03 196 THR B N 1
ATOM 3221 C CA . THR B 1 208 ? 11.281 34.890 4.389 1.00 65.41 196 THR B CA 1
ATOM 3222 C C . THR B 1 208 ? 12.590 34.256 3.912 1.00 66.04 196 THR B C 1
ATOM 3223 O O . THR B 1 208 ? 12.968 34.406 2.742 1.00 64.17 196 THR B O 1
ATOM 3227 N N . ILE B 1 209 ? 13.283 33.578 4.830 1.00 64.46 197 ILE B N 1
ATOM 3228 C CA . ILE B 1 209 ? 14.529 32.863 4.519 1.00 64.55 197 ILE B CA 1
ATOM 3229 C C . ILE B 1 209 ? 14.526 31.480 5.199 1.00 62.35 197 ILE B C 1
ATOM 3230 O O . ILE B 1 209 ? 14.033 31.339 6.314 1.00 61.71 197 ILE B O 1
ATOM 3235 N N . ILE B 1 210 ? 15.045 30.461 4.509 1.00 60.61 198 ILE B N 1
ATOM 3236 C CA . ILE B 1 210 ? 15.270 29.135 5.107 1.00 62.00 198 ILE B CA 1
ATOM 3237 C C . ILE B 1 210 ? 16.658 28.646 4.693 1.00 63.18 198 ILE B C 1
ATOM 3238 O O . ILE B 1 210 ? 16.891 28.335 3.523 1.00 63.02 198 ILE B O 1
ATOM 3243 N N . MET B 1 211 ? 17.560 28.557 5.669 1.00 64.74 199 MET B N 1
ATOM 3244 C CA . MET B 1 211 ? 18.988 28.362 5.420 1.00 64.10 199 MET B CA 1
ATOM 3245 C C . MET B 1 211 ? 19.500 27.047 6.019 1.00 63.04 199 MET B C 1
ATOM 3246 O O . MET B 1 211 ? 19.184 26.701 7.155 1.00 60.42 199 MET B O 1
ATOM 3251 N N . VAL B 1 212 ? 20.301 26.325 5.245 1.00 63.39 200 VAL B N 1
ATOM 3252 C CA . VAL B 1 212 ? 20.975 25.130 5.726 1.00 64.74 200 VAL B CA 1
ATOM 3253 C C . VAL B 1 212 ? 22.401 25.493 6.047 1.00 66.41 200 VAL B C 1
ATOM 3254 O O . VAL B 1 212 ? 23.031 26.231 5.299 1.00 72.17 200 VAL B O 1
ATOM 3258 N N . THR B 1 213 ? 22.911 24.964 7.151 1.00 68.70 201 THR B N 1
ATOM 3259 C CA . THR B 1 213 ? 24.310 25.156 7.519 1.00 70.90 201 THR B CA 1
ATOM 3260 C C . THR B 1 213 ? 24.750 24.047 8.469 1.00 76.57 201 THR B C 1
ATOM 3261 O O . THR B 1 213 ? 23.925 23.457 9.176 1.00 79.71 201 THR B O 1
ATOM 3265 N N . HIS B 1 214 ? 26.053 23.779 8.469 1.00 82.79 202 HIS B N 1
ATOM 3266 C CA . HIS B 1 214 ? 26.677 22.796 9.369 1.00 88.87 202 HIS B CA 1
ATOM 3267 C C . HIS B 1 214 ? 27.416 23.541 10.491 1.00 87.58 202 HIS B C 1
ATOM 3268 O O . HIS B 1 214 ? 28.244 22.956 11.194 1.00 87.31 202 HIS B O 1
ATOM 3275 N N . GLU B 1 215 ? 27.054 24.816 10.682 1.00 87.75 203 GLU B N 1
ATOM 3276 C CA . GLU B 1 215 ? 27.788 25.768 11.509 1.00 90.18 203 GLU B CA 1
ATOM 3277 C C . GLU B 1 215 ? 26.843 26.404 12.564 1.00 87.51 203 GLU B C 1
ATOM 3278 O O . GLU B 1 215 ? 25.900 27.116 12.197 1.00 83.78 203 GLU B O 1
ATOM 3284 N N . PRO B 1 216 ? 27.080 26.134 13.874 1.00 84.30 204 PRO B N 1
ATOM 3285 C CA . PRO B 1 216 ? 26.289 26.782 14.933 1.00 80.08 204 PRO B CA 1
ATOM 3286 C C . PRO B 1 216 ? 26.411 28.298 14.944 1.00 78.86 204 PRO B C 1
ATOM 3287 O O . PRO B 1 216 ? 25.437 28.992 15.235 1.00 73.46 204 PRO B O 1
ATOM 3291 N N . GLU B 1 217 ? 27.604 28.787 14.614 1.00 82.82 205 GLU B N 1
ATOM 3292 C CA . GLU B 1 217 ? 27.897 30.227 14.536 1.00 87.27 205 GLU B CA 1
ATOM 3293 C C . GLU B 1 217 ? 26.966 30.966 13.540 1.00 86.50 205 GLU B C 1
ATOM 3294 O O . GLU B 1 217 ? 26.578 32.119 13.776 1.00 81.41 205 GLU B O 1
ATOM 3300 N N . ILE B 1 218 ? 26.611 30.287 12.445 1.00 85.33 206 ILE B N 1
ATOM 3301 C CA . ILE B 1 218 ? 25.820 30.871 11.351 1.00 82.19 206 ILE B CA 1
ATOM 3302 C C . ILE B 1 218 ? 24.314 30.686 11.562 1.00 81.41 206 ILE B C 1
ATOM 3303 O O . ILE B 1 218 ? 23.534 31.604 11.300 1.00 82.21 206 ILE B O 1
ATOM 3308 N N . ALA B 1 219 ? 23.902 29.505 12.016 1.00 80.50 207 ALA B N 1
ATOM 3309 C CA . ALA B 1 219 ? 22.485 29.249 12.335 1.00 80.02 207 ALA B CA 1
ATOM 3310 C C . ALA B 1 219 ? 21.954 30.213 13.405 1.00 76.20 207 ALA B C 1
ATOM 3311 O O . ALA B 1 219 ? 20.769 30.550 13.421 1.00 68.76 207 ALA B O 1
ATOM 3313 N N . ALA B 1 220 ? 22.857 30.649 14.285 1.00 77.57 208 ALA B N 1
ATOM 3314 C CA . ALA B 1 220 ? 22.587 31.655 15.322 1.00 77.85 208 ALA B CA 1
ATOM 3315 C C . ALA B 1 220 ? 21.939 32.968 14.851 1.00 75.67 208 ALA B C 1
ATOM 3316 O O . ALA B 1 220 ? 21.262 33.630 15.640 1.00 75.40 208 ALA B O 1
ATOM 3318 N N . TYR B 1 221 ? 22.164 33.351 13.593 1.00 72.09 209 TYR B N 1
ATOM 3319 C CA . TYR B 1 221 ? 21.609 34.593 13.042 1.00 70.20 209 TYR B CA 1
ATOM 3320 C C . TYR B 1 221 ? 20.109 34.499 12.722 1.00 71.50 209 TYR B C 1
ATOM 3321 O O . TYR B 1 221 ? 19.473 35.525 12.498 1.00 74.15 209 TYR B O 1
ATOM 3330 N N . ALA B 1 222 ? 19.557 33.284 12.672 1.00 74.48 210 ALA B N 1
ATOM 3331 C CA . ALA B 1 222 ? 18.167 33.057 12.260 1.00 78.16 210 ALA B CA 1
ATOM 3332 C C . ALA B 1 222 ? 17.212 32.971 13.462 1.00 84.39 210 ALA B C 1
ATOM 3333 O O . ALA B 1 222 ? 17.545 32.378 14.492 1.00 94.25 210 ALA B O 1
ATOM 3335 N N . LYS B 1 223 ? 16.013 33.531 13.297 1.00 81.24 211 LYS B N 1
ATOM 3336 C CA . LYS B 1 223 ? 14.945 33.545 14.316 1.00 78.55 211 LYS B CA 1
ATOM 3337 C C . LYS B 1 223 ? 14.422 32.182 14.851 1.00 80.95 211 LYS B C 1
ATOM 3338 O O . LYS B 1 223 ? 13.646 32.178 15.806 1.00 84.71 211 LYS B O 1
ATOM 3344 N N . ARG B 1 224 ? 14.825 31.048 14.265 1.00 82.54 212 ARG B N 1
ATOM 3345 C CA . ARG B 1 224 ? 14.203 29.738 14.557 1.00 84.32 212 ARG B CA 1
ATOM 3346 C C . ARG B 1 224 ? 15.126 28.585 14.150 1.00 82.15 212 ARG B C 1
ATOM 3347 O O . ARG B 1 224 ? 15.571 28.545 13.001 1.00 84.83 212 ARG B O 1
ATOM 3355 N N . GLN B 1 225 ? 15.398 27.649 15.064 1.00 78.61 213 GLN B N 1
ATOM 3356 C CA . GLN B 1 225 ? 16.316 26.530 14.772 1.00 80.43 213 GLN B CA 1
ATOM 3357 C C . GLN B 1 225 ? 15.553 25.247 14.554 1.00 80.97 213 GLN B C 1
ATOM 3358 O O . GLN B 1 225 ? 14.649 24.927 15.324 1.00 85.14 213 GLN B O 1
ATOM 3364 N N . ILE B 1 226 ? 15.935 24.518 13.506 1.00 80.74 214 ILE B N 1
ATOM 3365 C CA . ILE B 1 226 ? 15.383 23.200 13.194 1.00 79.96 214 ILE B CA 1
ATOM 3366 C C . ILE B 1 226 ? 16.557 22.240 13.068 1.00 78.69 214 ILE B C 1
ATOM 3367 O O . ILE B 1 226 ? 17.630 22.628 12.591 1.00 74.98 214 ILE B O 1
ATOM 3372 N N . VAL B 1 227 ? 16.354 21.001 13.517 1.00 78.14 215 VAL B N 1
ATOM 3373 C CA . VAL B 1 227 ? 17.357 19.946 13.371 1.00 81.70 215 VAL B CA 1
ATOM 3374 C C . VAL B 1 227 ? 16.712 18.707 12.771 1.00 84.95 215 VAL B C 1
ATOM 3375 O O . VAL B 1 227 ? 15.577 18.377 13.106 1.00 84.98 215 VAL B O 1
ATOM 3379 N N . ILE B 1 228 ? 17.454 18.042 11.884 1.00 91.81 216 ILE B N 1
ATOM 3380 C CA . ILE B 1 228 ? 17.035 16.797 11.250 1.00 97.60 216 ILE B CA 1
ATOM 3381 C C . ILE B 1 228 ? 18.012 15.721 11.685 1.00 100.73 216 ILE B C 1
ATOM 3382 O O . ILE B 1 228 ? 19.219 15.955 11.729 1.00 104.69 216 ILE B O 1
ATOM 3387 N N . ARG B 1 229 ? 17.472 14.554 12.023 1.00 104.38 217 ARG B N 1
ATOM 3388 C CA . ARG B 1 229 ? 18.258 13.349 12.248 1.00 107.39 217 ARG B CA 1
ATOM 3389 C C . ARG B 1 229 ? 17.579 12.232 11.459 1.00 104.00 217 ARG B C 1
ATOM 3390 O O . ARG B 1 229 ? 16.396 11.947 11.675 1.00 95.55 217 ARG B O 1
ATOM 3398 N N . ASP B 1 230 ? 18.326 11.632 10.531 1.00 104.77 218 ASP B N 1
ATOM 3399 C CA . ASP B 1 230 ? 17.848 10.513 9.717 1.00 105.92 218 ASP B CA 1
ATOM 3400 C C . ASP B 1 230 ? 16.507 10.811 9.023 1.00 108.23 218 ASP B C 1
ATOM 3401 O O . ASP B 1 230 ? 15.541 10.054 9.143 1.00 102.99 218 ASP B O 1
ATOM 3406 N N . GLY B 1 231 ? 16.462 11.945 8.325 1.00 113.48 219 GLY B N 1
ATOM 3407 C CA . GLY B 1 231 ? 15.288 12.368 7.561 1.00 111.69 219 GLY B CA 1
ATOM 3408 C C . GLY B 1 231 ? 14.025 12.690 8.339 1.00 109.83 219 GLY B C 1
ATOM 3409 O O . GLY B 1 231 ? 12.936 12.678 7.765 1.00 107.21 219 GLY B O 1
ATOM 3410 N N . VAL B 1 232 ? 14.162 12.975 9.633 1.00 111.08 220 VAL B N 1
ATOM 3411 C CA . VAL B 1 232 ? 13.023 13.306 10.491 1.00 114.98 220 VAL B CA 1
ATOM 3412 C C . VAL B 1 232 ? 13.352 14.588 11.245 1.00 112.44 220 VAL B C 1
ATOM 3413 O O . VAL B 1 232 ? 14.297 14.609 12.039 1.00 116.20 220 VAL B O 1
ATOM 3417 N N . ILE B 1 233 ? 12.607 15.657 10.955 1.00 105.27 221 ILE B N 1
ATOM 3418 C CA . ILE B 1 233 ? 12.563 16.844 11.813 1.00 102.08 221 ILE B CA 1
ATOM 3419 C C . ILE B 1 233 ? 12.522 16.387 13.277 1.00 104.77 221 ILE B C 1
ATOM 3420 O O . ILE B 1 233 ? 11.565 15.726 13.688 1.00 109.93 221 ILE B O 1
ATOM 3425 N N . SER B 1 234 ? 13.579 16.709 14.035 1.00 104.30 222 SER B N 1
ATOM 3426 C CA . SER B 1 234 ? 13.768 16.203 15.414 1.00 98.21 222 SER B CA 1
ATOM 3427 C C . SER B 1 234 ? 13.873 17.260 16.528 1.00 92.46 222 SER B C 1
ATOM 3428 O O . SER B 1 234 ? 14.118 16.894 17.673 1.00 92.43 222 SER B O 1
ATOM 3431 N N . SER B 1 235 ? 13.695 18.544 16.200 1.00 90.91 223 SER B N 1
ATOM 3432 C CA . SER B 1 235 ? 13.562 19.629 17.201 1.00 91.44 223 SER B CA 1
ATOM 3433 C C . SER B 1 235 ? 13.352 20.988 16.530 1.00 93.42 223 SER B C 1
ATOM 3434 O O . SER B 1 235 ? 14.160 21.400 15.699 1.00 93.20 223 SER B O 1
ATOM 3437 N N . ASP B 1 236 ? 12.275 21.673 16.909 1.00 95.93 224 ASP B N 1
ATOM 3438 C CA . ASP B 1 236 ? 11.908 22.984 16.358 1.00 99.30 224 ASP B CA 1
ATOM 3439 C C . ASP B 1 236 ? 12.027 24.026 17.499 1.00 102.78 224 ASP B C 1
ATOM 3440 O O . ASP B 1 236 ? 12.558 23.716 18.574 1.00 102.40 224 ASP B O 1
ATOM 3445 N N . SER B 1 237 ? 11.571 25.256 17.248 1.00 103.58 225 SER B N 1
ATOM 3446 C CA . SER B 1 237 ? 11.426 26.287 18.282 1.00 101.84 225 SER B CA 1
ATOM 3447 C C . SER B 1 237 ? 9.996 26.853 18.299 1.00 113.94 225 SER B C 1
ATOM 3448 O O . SER B 1 237 ? 9.792 27.997 18.711 1.00 119.50 225 SER B O 1
ATOM 3451 N N . ALA B 1 238 ? 9.018 26.046 17.865 1.00 127.82 226 ALA B N 1
ATOM 3452 C CA . ALA B 1 238 ? 7.600 26.430 17.831 1.00 136.10 226 ALA B CA 1
ATOM 3453 C C . ALA B 1 238 ? 6.852 25.799 19.014 1.00 145.35 226 ALA B C 1
ATOM 3454 O O . ALA B 1 238 ? 6.270 26.520 19.831 1.00 160.21 226 ALA B O 1
ATOM 3456 N N . GLN B 1 239 ? 6.877 24.463 19.097 1.00 144.90 227 GLN B N 1
ATOM 3457 C CA . GLN B 1 239 ? 6.293 23.696 20.218 1.00 140.83 227 GLN B CA 1
ATOM 3458 C C . GLN B 1 239 ? 4.803 23.987 20.444 1.00 136.52 227 GLN B C 1
ATOM 3459 O O . GLN B 1 239 ? 3.951 23.566 19.658 1.00 129.22 227 GLN B O 1
ATOM 3465 N N . GLN C 2 2 ? 14.708 35.712 -25.073 1.00 96.06 2 GLN M N 1
ATOM 3466 C CA . GLN C 2 2 ? 14.131 34.516 -25.776 1.00 92.98 2 GLN M CA 1
ATOM 3467 C C . GLN C 2 2 ? 15.209 33.511 -26.204 1.00 95.02 2 GLN M C 1
ATOM 3468 O O . GLN C 2 2 ? 16.406 33.755 -26.026 1.00 103.08 2 GLN M O 1
ATOM 3474 N N . ASN C 2 3 ? 14.775 32.394 -26.780 1.00 92.62 3 ASN M N 1
ATOM 3475 C CA . ASN C 2 3 ? 15.682 31.294 -27.112 1.00 88.60 3 ASN M CA 1
ATOM 3476 C C . ASN C 2 3 ? 16.660 31.593 -28.260 1.00 86.58 3 ASN M C 1
ATOM 3477 O O . ASN C 2 3 ? 17.739 31.000 -28.298 1.00 87.46 3 ASN M O 1
ATOM 3482 N N . LEU C 2 4 ? 16.307 32.503 -29.173 1.00 85.59 4 LEU M N 1
ATOM 3483 C CA . LEU C 2 4 ? 17.243 32.923 -30.243 1.00 83.65 4 LEU M CA 1
ATOM 3484 C C . LEU C 2 4 ? 18.422 33.754 -29.716 1.00 79.35 4 LEU M C 1
ATOM 3485 O O . LEU C 2 4 ? 19.540 33.632 -30.225 1.00 74.79 4 LEU M O 1
ATOM 3490 N N . LYS C 2 5 ? 18.174 34.589 -28.706 1.00 78.49 5 LYS M N 1
ATOM 3491 C CA . LYS C 2 5 ? 19.203 35.496 -28.180 1.00 78.80 5 LYS M CA 1
ATOM 3492 C C . LYS C 2 5 ? 20.235 34.747 -27.351 1.00 74.82 5 LYS M C 1
ATOM 3493 O O . LYS C 2 5 ? 21.438 34.981 -27.499 1.00 70.78 5 LYS M O 1
ATOM 3499 N N . PHE C 2 6 ? 19.757 33.837 -26.501 1.00 72.71 6 PHE M N 1
ATOM 3500 C CA . PHE C 2 6 ? 20.632 32.892 -25.791 1.00 74.26 6 PHE M CA 1
ATOM 3501 C C . PHE C 2 6 ? 21.500 32.074 -26.741 1.00 75.71 6 PHE M C 1
ATOM 3502 O O . PHE C 2 6 ? 22.651 31.775 -26.420 1.00 76.91 6 PHE M O 1
ATOM 3510 N N . ALA C 2 7 ? 20.938 31.698 -27.890 1.00 77.65 7 ALA M N 1
ATOM 3511 C CA . ALA C 2 7 ? 21.697 31.017 -28.935 1.00 77.57 7 ALA M CA 1
ATOM 3512 C C . ALA C 2 7 ? 22.841 31.895 -29.416 1.00 77.52 7 ALA M C 1
ATOM 3513 O O . ALA C 2 7 ? 23.995 31.466 -29.389 1.00 77.53 7 ALA M O 1
ATOM 3515 N N . PHE C 2 8 ? 22.531 33.128 -29.819 1.00 76.77 8 PHE M N 1
ATOM 3516 C CA . PHE C 2 8 ? 23.568 34.023 -30.334 1.00 78.77 8 PHE M CA 1
ATOM 3517 C C . PHE C 2 8 ? 24.620 34.403 -29.273 1.00 78.12 8 PHE M C 1
ATOM 3518 O O . PHE C 2 8 ? 25.813 34.490 -29.583 1.00 72.59 8 PHE M O 1
ATOM 3526 N N . SER C 2 9 ? 24.183 34.606 -28.029 1.00 78.18 9 SER M N 1
ATOM 3527 C CA . SER C 2 9 ? 25.104 34.895 -26.914 1.00 76.44 9 SER M CA 1
ATOM 3528 C C . SER C 2 9 ? 26.167 33.822 -26.718 1.00 73.18 9 SER M C 1
ATOM 3529 O O . SER C 2 9 ? 27.334 34.143 -26.482 1.00 73.36 9 SER M O 1
ATOM 3532 N N . SER C 2 10 ? 25.752 32.558 -26.808 1.00 69.23 10 SER M N 1
ATOM 3533 C CA . SER C 2 10 ? 26.654 31.431 -26.611 1.00 68.79 10 SER M CA 1
ATOM 3534 C C . SER C 2 10 ? 27.689 31.329 -27.712 1.00 69.12 10 SER M C 1
ATOM 3535 O O . SER C 2 10 ? 28.846 30.993 -27.449 1.00 69.53 10 SER M O 1
ATOM 3538 N N . ILE C 2 11 ? 27.268 31.618 -28.940 1.00 68.43 11 ILE M N 1
ATOM 3539 C CA . ILE C 2 11 ? 28.157 31.537 -30.091 1.00 67.93 11 ILE M CA 1
ATOM 3540 C C . ILE C 2 11 ? 29.208 32.623 -29.959 1.00 69.12 11 ILE M C 1
ATOM 3541 O O . ILE C 2 11 ? 30.387 32.368 -30.170 1.00 71.61 11 ILE M O 1
ATOM 3546 N N . MET C 2 12 ? 28.767 33.823 -29.592 1.00 72.14 12 MET M N 1
ATOM 3547 C CA . MET C 2 12 ? 29.673 34.945 -29.335 1.00 73.94 12 MET M CA 1
ATOM 3548 C C . MET C 2 12 ? 30.586 34.730 -28.120 1.00 71.25 12 MET M C 1
ATOM 3549 O O . MET C 2 12 ? 31.665 35.321 -28.053 1.00 68.67 12 MET M O 1
ATOM 3554 N N . ALA C 2 13 ? 30.149 33.907 -27.166 1.00 69.63 13 ALA M N 1
ATOM 3555 C CA . ALA C 2 13 ? 30.946 33.587 -25.979 1.00 71.33 13 ALA M CA 1
ATOM 3556 C C . ALA C 2 13 ? 32.257 32.874 -26.301 1.00 72.91 13 ALA M C 1
ATOM 3557 O O . ALA C 2 13 ? 33.285 33.168 -25.688 1.00 75.10 13 ALA M O 1
ATOM 3559 N N . HIS C 2 14 ? 32.211 31.933 -27.244 1.00 74.06 14 HIS M N 1
ATOM 3560 C CA . HIS C 2 14 ? 33.405 31.202 -27.697 1.00 74.73 14 HIS M CA 1
ATOM 3561 C C . HIS C 2 14 ? 33.548 31.415 -29.208 1.00 73.87 14 HIS M C 1
ATOM 3562 O O . HIS C 2 14 ? 33.155 30.572 -30.016 1.00 70.31 14 HIS M O 1
ATOM 3569 N N . LYS C 2 15 ? 34.103 32.570 -29.573 1.00 75.48 15 LYS M N 1
ATOM 3570 C CA . LYS C 2 15 ? 34.117 33.024 -30.965 1.00 75.62 15 LYS M CA 1
ATOM 3571 C C . LYS C 2 15 ? 34.979 32.131 -31.838 1.00 76.16 15 LYS M C 1
ATOM 3572 O O . LYS C 2 15 ? 34.528 31.633 -32.874 1.00 76.17 15 LYS M O 1
ATOM 3578 N N . MET C 2 16 ? 36.212 31.921 -31.396 1.00 76.04 16 MET M N 1
ATOM 3579 C CA . MET C 2 16 ? 37.189 31.169 -32.172 1.00 79.50 16 MET M CA 1
ATOM 3580 C C . MET C 2 16 ? 36.877 29.659 -32.211 1.00 77.96 16 MET M C 1
ATOM 3581 O O . MET C 2 16 ? 37.291 28.969 -33.139 1.00 75.09 16 MET M O 1
ATOM 3586 N N . ARG C 2 17 ? 36.143 29.154 -31.217 1.00 79.02 17 ARG M N 1
ATOM 3587 C CA . ARG C 2 17 ? 35.606 27.783 -31.254 1.00 74.81 17 ARG M CA 1
ATOM 3588 C C . ARG C 2 17 ? 34.505 27.669 -32.297 1.00 70.02 17 ARG M C 1
ATOM 3589 O O . ARG C 2 17 ? 34.512 26.753 -33.106 1.00 69.16 17 ARG M O 1
ATOM 3597 N N . SER C 2 18 ? 33.554 28.599 -32.240 1.00 69.58 18 SER M N 1
ATOM 3598 C CA . SER C 2 18 ? 32.434 28.671 -33.181 1.00 67.79 18 SER M CA 1
ATOM 3599 C C . SER C 2 18 ? 32.913 28.900 -34.597 1.00 65.89 18 SER M C 1
ATOM 3600 O O . SER C 2 18 ? 32.448 28.252 -35.537 1.00 66.02 18 SER M O 1
ATOM 3603 N N . LEU C 2 19 ? 33.829 29.849 -34.741 1.00 64.57 19 LEU M N 1
ATOM 3604 C CA . LEU C 2 19 ? 34.415 30.167 -36.032 1.00 64.57 19 LEU M CA 1
ATOM 3605 C C . LEU C 2 19 ? 34.978 28.918 -36.680 1.00 63.03 19 LEU M C 1
ATOM 3606 O O . LEU C 2 19 ? 34.616 28.582 -37.797 1.00 67.53 19 LEU M O 1
ATOM 3611 N N . LEU C 2 20 ? 35.844 28.231 -35.945 1.00 62.46 20 LEU M N 1
ATOM 3612 C CA . LEU C 2 20 ? 36.496 27.004 -36.411 1.00 61.08 20 LEU M CA 1
ATOM 3613 C C . LEU C 2 20 ? 35.482 25.937 -36.835 1.00 59.98 20 LEU M C 1
ATOM 3614 O O . LEU C 2 20 ? 35.647 25.302 -37.871 1.00 61.32 20 LEU M O 1
ATOM 3619 N N . THR C 2 21 ? 34.433 25.763 -36.034 1.00 59.74 21 THR M N 1
ATOM 3620 C CA . THR C 2 21 ? 33.333 24.854 -36.355 1.00 59.45 21 THR M CA 1
ATOM 3621 C C . THR C 2 21 ? 32.672 25.231 -37.674 1.00 60.35 21 THR M C 1
ATOM 3622 O O . THR C 2 21 ? 32.474 24.370 -38.528 1.00 60.49 21 THR M O 1
ATOM 3626 N N . MET C 2 22 ? 32.334 26.511 -37.831 1.00 63.21 22 MET M N 1
ATOM 3627 C CA . MET C 2 22 ? 31.764 27.012 -39.089 1.00 67.26 22 MET M CA 1
ATOM 3628 C C . MET C 2 22 ? 32.634 26.660 -40.300 1.00 67.01 22 MET M C 1
ATOM 3629 O O . MET C 2 22 ? 32.103 26.188 -41.306 1.00 69.65 22 MET M O 1
ATOM 3634 N N . ILE C 2 23 ? 33.951 26.867 -40.190 1.00 64.01 23 ILE M N 1
ATOM 3635 C CA . ILE C 2 23 ? 34.908 26.589 -41.284 1.00 63.57 23 ILE M CA 1
ATOM 3636 C C . ILE C 2 23 ? 34.764 25.169 -41.859 1.00 66.61 23 ILE M C 1
ATOM 3637 O O . ILE C 2 23 ? 34.884 24.976 -43.069 1.00 69.64 23 ILE M O 1
ATOM 3642 N N . GLY C 2 24 ? 34.495 24.192 -40.998 1.00 68.80 24 GLY M N 1
ATOM 3643 C CA . GLY C 2 24 ? 34.166 22.836 -41.435 1.00 67.47 24 GLY M CA 1
ATOM 3644 C C . GLY C 2 24 ? 32.925 22.795 -42.303 1.00 66.49 24 GLY M C 1
ATOM 3645 O O . GLY C 2 24 ? 32.898 22.094 -43.310 1.00 73.04 24 GLY M O 1
ATOM 3646 N N . ILE C 2 25 ? 31.902 23.552 -41.925 1.00 63.15 25 ILE M N 1
ATOM 3647 C CA . ILE C 2 25 ? 30.701 23.672 -42.750 1.00 65.18 25 ILE M CA 1
ATOM 3648 C C . ILE C 2 25 ? 30.923 24.570 -43.981 1.00 67.22 25 ILE M C 1
ATOM 3649 O O . ILE C 2 25 ? 30.358 24.281 -45.039 1.00 68.83 25 ILE M O 1
ATOM 3654 N N . ILE C 2 26 ? 31.732 25.635 -43.865 1.00 67.12 26 ILE M N 1
ATOM 3655 C CA . ILE C 2 26 ? 32.054 26.491 -45.037 1.00 65.95 26 ILE M CA 1
ATOM 3656 C C . ILE C 2 26 ? 32.668 25.584 -46.108 1.00 65.88 26 ILE M C 1
ATOM 3657 O O . ILE C 2 26 ? 32.099 25.408 -47.192 1.00 64.70 26 ILE M O 1
ATOM 3662 N N . ILE C 2 27 ? 33.803 24.980 -45.757 1.00 63.49 27 ILE M N 1
ATOM 3663 C CA . ILE C 2 27 ? 34.572 24.119 -46.650 1.00 62.36 27 ILE M CA 1
ATOM 3664 C C . ILE C 2 27 ? 33.657 23.117 -47.357 1.00 63.69 27 ILE M C 1
ATOM 3665 O O . ILE C 2 27 ? 33.687 22.996 -48.581 1.00 62.60 27 ILE M O 1
ATOM 3670 N N . GLY C 2 28 ? 32.836 22.420 -46.578 1.00 65.98 28 GLY M N 1
ATOM 3671 C CA . GLY C 2 28 ? 32.003 21.342 -47.102 1.00 67.00 28 GLY M CA 1
ATOM 3672 C C . GLY C 2 28 ? 30.899 21.805 -48.035 1.00 64.91 28 GLY M C 1
ATOM 3673 O O . GLY C 2 28 ? 30.649 21.175 -49.063 1.00 63.60 28 GLY M O 1
ATOM 3674 N N . VAL C 2 29 ? 30.236 22.900 -47.673 1.00 63.58 29 VAL M N 1
ATOM 3675 C CA . VAL C 2 29 ? 29.138 23.435 -48.476 1.00 63.06 29 VAL M CA 1
ATOM 3676 C C . VAL C 2 29 ? 29.691 23.988 -49.783 1.00 61.42 29 VAL M C 1
ATOM 3677 O O . VAL C 2 29 ? 29.154 23.691 -50.846 1.00 61.70 29 VAL M O 1
ATOM 3681 N N . SER C 2 30 ? 30.766 24.771 -49.701 1.00 60.95 30 SER M N 1
ATOM 3682 C CA . SER C 2 30 ? 31.372 25.366 -50.898 1.00 59.72 30 SER M CA 1
ATOM 3683 C C . SER C 2 30 ? 31.931 24.325 -51.868 1.00 58.68 30 SER M C 1
ATOM 3684 O O . SER C 2 30 ? 31.848 24.519 -53.072 1.00 60.41 30 SER M O 1
ATOM 3687 N N . SER C 2 31 ? 32.479 23.229 -51.348 1.00 58.54 31 SER M N 1
ATOM 3688 C CA . SER C 2 31 ? 32.917 22.102 -52.185 1.00 58.79 31 SER M CA 1
ATOM 3689 C C . SER C 2 31 ? 31.751 21.488 -52.956 1.00 57.72 31 SER M C 1
ATOM 3690 O O . SER C 2 31 ? 31.815 21.341 -54.169 1.00 56.32 31 SER M O 1
ATOM 3693 N N . VAL C 2 32 ? 30.681 21.156 -52.240 1.00 59.18 32 VAL M N 1
ATOM 3694 C CA . VAL C 2 32 ? 29.487 20.549 -52.842 1.00 60.75 32 VAL M CA 1
ATOM 3695 C C . VAL C 2 32 ? 28.799 21.497 -53.834 1.00 62.27 32 VAL M C 1
ATOM 3696 O O . VAL C 2 32 ? 28.456 21.087 -54.939 1.00 67.38 32 VAL M O 1
ATOM 3700 N N . VAL C 2 33 ? 28.609 22.753 -53.447 1.00 61.57 33 VAL M N 1
ATOM 3701 C CA . VAL C 2 33 ? 27.979 23.735 -54.332 1.00 62.80 33 VAL M CA 1
ATOM 3702 C C . VAL C 2 33 ? 28.833 24.014 -55.582 1.00 64.73 33 VAL M C 1
ATOM 3703 O O . VAL C 2 33 ? 28.277 24.130 -56.674 1.00 64.79 33 VAL M O 1
ATOM 3707 N N . VAL C 2 34 ? 30.158 24.112 -55.431 1.00 66.24 34 VAL M N 1
ATOM 3708 C CA . VAL C 2 34 ? 31.055 24.303 -56.589 1.00 66.72 34 VAL M CA 1
ATOM 3709 C C . VAL C 2 34 ? 30.939 23.148 -57.575 1.00 68.47 34 VAL M C 1
ATOM 3710 O O . VAL C 2 34 ? 30.830 23.389 -58.774 1.00 71.22 34 VAL M O 1
ATOM 3714 N N . ILE C 2 35 ? 30.970 21.911 -57.074 1.00 67.65 35 ILE M N 1
ATOM 3715 C CA . ILE C 2 35 ? 30.831 20.723 -57.934 1.00 65.73 35 ILE M CA 1
ATOM 3716 C C . ILE C 2 35 ? 29.426 20.667 -58.540 1.00 67.49 35 ILE M C 1
ATOM 3717 O O . ILE C 2 35 ? 29.289 20.440 -59.736 1.00 68.05 35 ILE M O 1
ATOM 3722 N N . MET C 2 36 ? 28.395 20.880 -57.723 1.00 72.37 36 MET M N 1
ATOM 3723 C CA . MET C 2 36 ? 26.999 20.912 -58.212 1.00 76.45 36 MET M CA 1
ATOM 3724 C C . MET C 2 36 ? 26.709 22.039 -59.209 1.00 78.41 36 MET M C 1
ATOM 3725 O O . MET C 2 36 ? 25.826 21.910 -60.058 1.00 77.44 36 MET M O 1
ATOM 3730 N N . ALA C 2 37 ? 27.425 23.149 -59.078 1.00 80.42 37 ALA M N 1
ATOM 3731 C CA . ALA C 2 37 ? 27.279 24.263 -60.002 1.00 81.38 37 ALA M CA 1
ATOM 3732 C C . ALA C 2 37 ? 27.668 23.855 -61.417 1.00 79.62 37 ALA M C 1
ATOM 3733 O O . ALA C 2 37 ? 26.902 24.062 -62.359 1.00 85.69 37 ALA M O 1
ATOM 3735 N N . LEU C 2 38 ? 28.844 23.247 -61.551 1.00 73.70 38 LEU M N 1
ATOM 3736 C CA . LEU C 2 38 ? 29.417 22.959 -62.863 1.00 71.13 38 LEU M CA 1
ATOM 3737 C C . LEU C 2 38 ? 28.553 21.929 -63.569 1.00 71.32 38 LEU M C 1
ATOM 3738 O O . LEU C 2 38 ? 28.087 22.161 -64.682 1.00 73.88 38 LEU M O 1
ATOM 3743 N N . GLY C 2 39 ? 28.295 20.822 -62.883 1.00 71.56 39 GLY M N 1
ATOM 3744 C CA . GLY C 2 39 ? 27.373 19.791 -63.359 1.00 73.56 39 GLY M CA 1
ATOM 3745 C C . GLY C 2 39 ? 25.970 20.255 -63.737 1.00 74.10 39 GLY M C 1
ATOM 3746 O O . GLY C 2 39 ? 25.304 19.609 -64.549 1.00 77.00 39 GLY M O 1
ATOM 3747 N N . ASP C 2 40 ? 25.507 21.353 -63.142 1.00 73.10 40 ASP M N 1
ATOM 3748 C CA . ASP C 2 40 ? 24.241 21.961 -63.538 1.00 74.04 40 ASP M CA 1
ATOM 3749 C C . ASP C 2 40 ? 24.425 22.819 -64.775 1.00 75.78 40 ASP M C 1
ATOM 3750 O O . ASP C 2 40 ? 23.676 22.700 -65.742 1.00 73.73 40 ASP M O 1
ATOM 3755 N N . SER C 2 41 ? 25.422 23.694 -64.733 1.00 79.26 41 SER M N 1
ATOM 3756 C CA . SER C 2 41 ? 25.707 24.582 -65.850 1.00 83.35 41 SER M CA 1
ATOM 3757 C C . SER C 2 41 ? 25.975 23.794 -67.127 1.00 82.52 41 SER M C 1
ATOM 3758 O O . SER C 2 41 ? 25.486 24.157 -68.195 1.00 81.86 41 SER M O 1
ATOM 3761 N N . LEU C 2 42 ? 26.725 22.702 -66.995 1.00 82.36 42 LEU M N 1
ATOM 3762 C CA . LEU C 2 42 ? 26.926 21.747 -68.086 1.00 81.92 42 LEU M CA 1
ATOM 3763 C C . LEU C 2 42 ? 25.597 21.168 -68.561 1.00 82.72 42 LEU M C 1
ATOM 3764 O O . LEU C 2 42 ? 25.359 21.077 -69.759 1.00 85.95 42 LEU M O 1
ATOM 3769 N N . SER C 2 43 ? 24.746 20.785 -67.610 1.00 86.05 43 SER M N 1
ATOM 3770 C CA . SER C 2 43 ? 23.391 20.280 -67.889 1.00 89.56 43 SER M CA 1
ATOM 3771 C C . SER C 2 43 ? 22.470 21.301 -68.573 1.00 90.35 43 SER M C 1
ATOM 3772 O O . SER C 2 43 ? 21.757 20.952 -69.511 1.00 85.90 43 SER M O 1
ATOM 3775 N N . ARG C 2 44 ? 22.476 22.545 -68.099 1.00 95.41 44 ARG M N 1
ATOM 3776 C CA . ARG C 2 44 ? 21.617 23.596 -68.670 1.00 100.36 44 ARG M CA 1
ATOM 3777 C C . ARG C 2 44 ? 22.059 24.009 -70.076 1.00 100.22 44 ARG M C 1
ATOM 3778 O O . ARG C 2 44 ? 21.224 24.402 -70.888 1.00 100.27 44 ARG M O 1
ATOM 3786 N N . GLN C 2 45 ? 23.358 23.914 -70.360 1.00 103.68 45 GLN M N 1
ATOM 3787 C CA . GLN C 2 45 ? 23.887 24.229 -71.696 1.00 105.76 45 GLN M CA 1
ATOM 3788 C C . GLN C 2 45 ? 23.591 23.131 -72.713 1.00 98.56 45 GLN M C 1
ATOM 3789 O O . GLN C 2 45 ? 23.714 23.368 -73.911 1.00 98.98 45 GLN M O 1
ATOM 3795 N N . VAL C 2 46 ? 23.242 21.936 -72.229 1.00 92.60 46 VAL M N 1
ATOM 3796 C CA . VAL C 2 46 ? 22.634 20.880 -73.049 1.00 89.06 46 VAL M CA 1
ATOM 3797 C C . VAL C 2 46 ? 21.134 21.139 -73.231 1.00 93.45 46 VAL M C 1
ATOM 3798 O O . VAL C 2 46 ? 20.614 20.963 -74.326 1.00 99.37 46 VAL M O 1
ATOM 3802 N N . ASN C 2 47 ? 20.441 21.541 -72.165 1.00 103.91 47 ASN M N 1
ATOM 3803 C CA . ASN C 2 47 ? 18.992 21.840 -72.234 1.00 109.96 47 ASN M CA 1
ATOM 3804 C C . ASN C 2 47 ? 18.632 23.076 -73.072 1.00 111.57 47 ASN M C 1
ATOM 3805 O O . ASN C 2 47 ? 17.454 23.294 -73.370 1.00 114.10 47 ASN M O 1
ATOM 3810 N N . LYS C 2 48 ? 19.628 23.892 -73.419 1.00 113.26 48 LYS M N 1
ATOM 3811 C CA . LYS C 2 48 ? 19.481 24.887 -74.483 1.00 114.41 48 LYS M CA 1
ATOM 3812 C C . LYS C 2 48 ? 19.340 24.173 -75.839 1.00 108.99 48 LYS M C 1
ATOM 3813 O O . LYS C 2 48 ? 18.359 24.389 -76.554 1.00 105.89 48 LYS M O 1
ATOM 3819 N N . ASP C 2 49 ? 20.305 23.308 -76.163 1.00 103.71 49 ASP M N 1
ATOM 3820 C CA . ASP C 2 49 ? 20.283 22.506 -77.405 1.00 101.05 49 ASP M CA 1
ATOM 3821 C C . ASP C 2 49 ? 19.039 21.611 -77.533 1.00 102.31 49 ASP M C 1
ATOM 3822 O O . ASP C 2 49 ? 18.532 21.404 -78.637 1.00 105.10 49 ASP M O 1
ATOM 3827 N N . MET C 2 50 ? 18.572 21.080 -76.402 1.00 104.55 50 MET M N 1
ATOM 3828 C CA . MET C 2 50 ? 17.312 20.320 -76.310 1.00 104.92 50 MET M CA 1
ATOM 3829 C C . MET C 2 50 ? 16.150 21.037 -76.997 1.00 99.22 50 MET M C 1
ATOM 3830 O O . MET C 2 50 ? 15.406 20.425 -77.762 1.00 93.35 50 MET M O 1
ATOM 3835 N N . THR C 2 51 ? 16.016 22.334 -76.717 1.00 96.66 51 THR M N 1
ATOM 3836 C CA . THR C 2 51 ? 14.879 23.142 -77.174 1.00 93.72 51 THR M CA 1
ATOM 3837 C C . THR C 2 51 ? 15.089 23.795 -78.558 1.00 94.90 51 THR M C 1
ATOM 3838 O O . THR C 2 51 ? 14.112 24.133 -79.233 1.00 96.39 51 THR M O 1
ATOM 3842 N N . LYS C 2 52 ? 16.344 23.973 -78.974 1.00 94.74 52 LYS M N 1
ATOM 3843 C CA . LYS C 2 52 ? 16.665 24.285 -80.376 1.00 97.30 52 LYS M CA 1
ATOM 3844 C C . LYS C 2 52 ? 16.251 23.113 -81.273 1.00 98.46 52 LYS M C 1
ATOM 3845 O O . LYS C 2 52 ? 15.724 23.326 -82.366 1.00 103.19 52 LYS M O 1
ATOM 3851 N N . SER C 2 53 ? 16.478 21.886 -80.799 1.00 99.25 53 SER M N 1
ATOM 3852 C CA . SER C 2 53 ? 16.119 20.665 -81.545 1.00 102.91 53 SER M CA 1
ATOM 3853 C C . SER C 2 53 ? 14.616 20.412 -81.748 1.00 102.58 53 SER M C 1
ATOM 3854 O O . SER C 2 53 ? 14.246 19.588 -82.585 1.00 98.29 53 SER M O 1
ATOM 3857 N N . GLN C 2 54 ? 13.762 21.088 -80.982 1.00 106.91 54 GLN M N 1
ATOM 3858 C CA . GLN C 2 54 ? 12.305 20.940 -81.121 1.00 108.05 54 GLN M CA 1
ATOM 3859 C C . GLN C 2 54 ? 11.746 21.593 -82.393 1.00 102.70 54 GLN M C 1
ATOM 3860 O O . GLN C 2 54 ? 10.666 21.223 -82.858 1.00 97.82 54 GLN M O 1
ATOM 3866 N N . LYS C 2 55 ? 12.489 22.547 -82.955 1.00 99.53 55 LYS M N 1
ATOM 3867 C CA . LYS C 2 55 ? 12.190 23.080 -84.287 1.00 97.11 55 LYS M CA 1
ATOM 3868 C C . LYS C 2 55 ? 12.398 22.036 -85.388 1.00 85.24 55 LYS M C 1
ATOM 3869 O O . LYS C 2 55 ? 11.728 22.081 -86.410 1.00 82.74 55 LYS M O 1
ATOM 3875 N N . ASN C 2 56 ? 13.326 21.106 -85.178 1.00 78.67 56 ASN M N 1
ATOM 3876 C CA . ASN C 2 56 ? 13.531 19.989 -86.104 1.00 76.65 56 ASN M CA 1
ATOM 3877 C C . ASN C 2 56 ? 12.472 18.896 -85.941 1.00 72.27 56 ASN M C 1
ATOM 3878 O O . ASN C 2 56 ? 11.902 18.730 -84.860 1.00 75.67 56 ASN M O 1
ATOM 3883 N N . ILE C 2 57 ? 12.223 18.171 -87.035 1.00 64.42 57 ILE M N 1
ATOM 3884 C CA . ILE C 2 57 ? 11.344 17.001 -87.063 1.00 60.82 57 ILE M CA 1
ATOM 3885 C C . ILE C 2 57 ? 12.097 15.898 -87.780 1.00 60.98 57 ILE M C 1
ATOM 3886 O O . ILE C 2 57 ? 12.219 15.938 -88.996 1.00 62.61 57 ILE M O 1
ATOM 3891 N N . SER C 2 58 ? 12.602 14.921 -87.031 1.00 63.57 58 SER M N 1
ATOM 3892 C CA . SER C 2 58 ? 13.365 13.822 -87.624 1.00 68.79 58 SER M CA 1
ATOM 3893 C C . SER C 2 58 ? 12.430 12.694 -88.039 1.00 72.12 58 SER M C 1
ATOM 3894 O O . SER C 2 58 ? 11.630 12.235 -87.228 1.00 76.74 58 SER M O 1
ATOM 3897 N N . VAL C 2 59 ? 12.527 12.256 -89.296 1.00 76.12 59 VAL M N 1
ATOM 3898 C CA . VAL C 2 59 ? 11.735 11.134 -89.812 1.00 77.64 59 VAL M CA 1
ATOM 3899 C C . VAL C 2 59 ? 12.686 9.984 -90.147 1.00 82.40 59 VAL M C 1
ATOM 3900 O O . VAL C 2 59 ? 13.793 10.215 -90.644 1.00 82.89 59 VAL M O 1
ATOM 3904 N N . PHE C 2 60 ? 12.251 8.756 -89.857 1.00 90.44 60 PHE M N 1
ATOM 3905 C CA . PHE C 2 60 ? 13.062 7.551 -90.080 1.00 98.22 60 PHE M CA 1
ATOM 3906 C C . PHE C 2 60 ? 12.209 6.341 -90.457 1.00 104.85 60 PHE M C 1
ATOM 3907 O O . PHE C 2 60 ? 11.003 6.309 -90.196 1.00 101.03 60 PHE M O 1
ATOM 3915 N N . PHE C 2 61 ? 12.861 5.350 -91.064 1.00 116.76 61 PHE M N 1
ATOM 3916 C CA . PHE C 2 61 ? 12.207 4.122 -91.524 1.00 123.62 61 PHE M CA 1
ATOM 3917 C C . PHE C 2 61 ? 12.091 3.110 -90.382 1.00 125.73 61 PHE M C 1
ATOM 3918 O O . PHE C 2 61 ? 13.090 2.510 -89.970 1.00 121.25 61 PHE M O 1
ATOM 3926 N N . SER C 2 62 ? 10.875 2.950 -89.860 1.00 128.54 62 SER M N 1
ATOM 3927 C CA . SER C 2 62 ? 10.561 1.879 -88.914 1.00 130.18 62 SER M CA 1
ATOM 3928 C C . SER C 2 62 ? 10.182 0.647 -89.736 1.00 132.72 62 SER M C 1
ATOM 3929 O O . SER C 2 62 ? 9.301 0.749 -90.588 1.00 131.09 62 SER M O 1
ATOM 3932 N N . PRO C 2 63 ? 10.857 -0.506 -89.517 1.00 133.10 63 PRO M N 1
ATOM 3933 C CA . PRO C 2 63 ? 10.470 -1.701 -90.283 1.00 130.00 63 PRO M CA 1
ATOM 3934 C C . PRO C 2 63 ? 9.026 -2.197 -90.063 1.00 128.42 63 PRO M C 1
ATOM 3935 O O . PRO C 2 63 ? 8.427 -2.723 -91.003 1.00 123.86 63 PRO M O 1
ATOM 3939 N N . LYS C 2 64 ? 8.479 -2.026 -88.856 1.00 126.61 64 LYS M N 1
ATOM 3940 C CA . LYS C 2 64 ? 7.112 -2.475 -88.540 1.00 127.56 64 LYS M CA 1
ATOM 3941 C C . LYS C 2 64 ? 6.197 -1.324 -88.095 1.00 127.67 64 LYS M C 1
ATOM 3942 O O . LYS C 2 64 ? 6.577 -0.523 -87.238 1.00 133.77 64 LYS M O 1
ATOM 3948 N N . LYS C 2 65 ? 5.000 -1.256 -88.691 1.00 120.48 65 LYS M N 1
ATOM 3949 C CA . LYS C 2 65 ? 3.976 -0.252 -88.342 1.00 114.62 65 LYS M CA 1
ATOM 3950 C C . LYS C 2 65 ? 3.665 -0.247 -86.844 1.00 110.45 65 LYS M C 1
ATOM 3951 O O . LYS C 2 65 ? 3.040 0.681 -86.337 1.00 108.81 65 LYS M O 1
ATOM 3957 N N . PRO C 2 91 ? 14.320 -2.116 -96.310 1.00 112.07 91 PRO M N 1
ATOM 3958 C CA . PRO C 2 91 ? 15.082 -0.917 -95.961 1.00 114.87 91 PRO M CA 1
ATOM 3959 C C . PRO C 2 91 ? 15.332 0.008 -97.174 1.00 122.98 91 PRO M C 1
ATOM 3960 O O . PRO C 2 91 ? 16.456 0.483 -97.357 1.00 122.17 91 PRO M O 1
ATOM 3964 N N . PRO C 2 92 ? 14.275 0.307 -97.966 1.00 130.70 92 PRO M N 1
ATOM 3965 C CA . PRO C 2 92 ? 14.431 0.827 -99.341 1.00 130.00 92 PRO M CA 1
ATOM 3966 C C . PRO C 2 92 ? 15.075 2.214 -99.475 1.00 131.07 92 PRO M C 1
ATOM 3967 O O . PRO C 2 92 ? 14.916 3.066 -98.597 1.00 125.43 92 PRO M O 1
ATOM 3971 N N . LYS C 2 93 ? 15.808 2.396 -100.577 1.00 131.73 93 LYS M N 1
ATOM 3972 C CA . LYS C 2 93 ? 16.522 3.645 -100.905 1.00 123.08 93 LYS M CA 1
ATOM 3973 C C . LYS C 2 93 ? 15.612 4.889 -100.895 1.00 113.76 93 LYS M C 1
ATOM 3974 O O . LYS C 2 93 ? 14.644 4.953 -101.658 1.00 112.58 93 LYS M O 1
ATOM 3980 N N . PRO C 2 94 ? 15.907 5.868 -100.013 1.00 105.57 94 PRO M N 1
ATOM 3981 C CA . PRO C 2 94 ? 15.086 7.083 -99.923 1.00 103.35 94 PRO M CA 1
ATOM 3982 C C . PRO C 2 94 ? 15.473 8.190 -100.913 1.00 100.51 94 PRO M C 1
ATOM 3983 O O . PRO C 2 94 ? 16.556 8.764 -100.791 1.00 97.46 94 PRO M O 1
ATOM 3987 N N . GLN C 2 95 ? 14.590 8.486 -101.871 1.00 99.12 95 GLN M N 1
ATOM 3988 C CA . GLN C 2 95 ? 14.799 9.596 -102.819 1.00 99.86 95 GLN M CA 1
ATOM 3989 C C . GLN C 2 95 ? 14.770 10.963 -102.114 1.00 91.54 95 GLN M C 1
ATOM 3990 O O . GLN C 2 95 ? 13.898 11.209 -101.284 1.00 89.53 95 GLN M O 1
ATOM 3996 N N . GLU C 2 96 ? 15.717 11.840 -102.453 1.00 84.62 96 GLU M N 1
ATOM 3997 C CA . GLU C 2 96 ? 15.776 13.189 -101.878 1.00 81.01 96 GLU M CA 1
ATOM 3998 C C . GLU C 2 96 ? 14.547 14.031 -102.235 1.00 81.13 96 GLU M C 1
ATOM 3999 O O . GLU C 2 96 ? 14.051 14.777 -101.393 1.00 80.78 96 GLU M O 1
ATOM 4005 N N . SER C 2 97 ? 14.064 13.919 -103.472 1.00 84.55 97 SER M N 1
ATOM 4006 C CA . SER C 2 97 ? 12.923 14.736 -103.935 1.00 84.25 97 SER M CA 1
ATOM 4007 C C . SER C 2 97 ? 11.569 14.342 -103.343 1.00 77.71 97 SER M C 1
ATOM 4008 O O . SER C 2 97 ? 10.598 15.080 -103.502 1.00 69.10 97 SER M O 1
ATOM 4011 N N . TRP C 2 98 ? 11.502 13.185 -102.681 1.00 77.78 98 TRP M N 1
ATOM 4012 C CA . TRP C 2 98 ? 10.407 12.902 -101.752 1.00 76.43 98 TRP M CA 1
ATOM 4013 C C . TRP C 2 98 ? 10.406 13.949 -100.638 1.00 75.45 98 TRP M C 1
ATOM 4014 O O . TRP C 2 98 ? 9.383 14.576 -100.359 1.00 79.55 98 TRP M O 1
ATOM 4025 N N . VAL C 2 99 ? 11.562 14.128 -100.005 1.00 71.82 99 VAL M N 1
ATOM 4026 C CA . VAL C 2 99 ? 11.684 15.002 -98.834 1.00 68.67 99 VAL M CA 1
ATOM 4027 C C . VAL C 2 99 ? 11.384 16.465 -99.184 1.00 68.27 99 VAL M C 1
ATOM 4028 O O . VAL C 2 99 ? 10.770 17.169 -98.380 1.00 65.08 99 VAL M O 1
ATOM 4032 N N . GLN C 2 100 ? 11.798 16.915 -100.371 1.00 69.60 100 GLN M N 1
ATOM 4033 C CA . GLN C 2 100 ? 11.447 18.260 -100.852 1.00 72.56 100 GLN M CA 1
ATOM 4034 C C . GLN C 2 100 ? 9.936 18.399 -101.036 1.00 77.36 100 GLN M C 1
ATOM 4035 O O . GLN C 2 100 ? 9.358 19.447 -100.718 1.00 82.62 100 GLN M O 1
ATOM 4041 N N . GLU C 2 101 ? 9.311 17.344 -101.560 1.00 79.22 101 GLU M N 1
ATOM 4042 C CA . GLU C 2 101 ? 7.867 17.330 -101.796 1.00 78.20 101 GLU M CA 1
ATOM 4043 C C . GLU C 2 101 ? 7.099 17.311 -100.480 1.00 74.92 101 GLU M C 1
ATOM 4044 O O . GLU C 2 101 ? 6.160 18.088 -100.306 1.00 80.75 101 GLU M O 1
ATOM 4050 N N . ALA C 2 102 ? 7.501 16.447 -99.551 1.00 71.25 102 ALA M N 1
ATOM 4051 C CA . ALA C 2 102 ? 6.919 16.464 -98.204 1.00 70.71 102 ALA M CA 1
ATOM 4052 C C . ALA C 2 102 ? 7.003 17.870 -97.604 1.00 70.02 102 ALA M C 1
ATOM 4053 O O . ALA C 2 102 ? 5.996 18.403 -97.164 1.00 70.47 102 ALA M O 1
ATOM 4055 N N . ALA C 2 103 ? 8.189 18.480 -97.669 1.00 70.70 103 ALA M N 1
ATOM 4056 C CA . ALA C 2 103 ? 8.454 19.820 -97.099 1.00 71.09 103 ALA M CA 1
ATOM 4057 C C . ALA C 2 103 ? 7.607 20.976 -97.644 1.00 72.36 103 ALA M C 1
ATOM 4058 O O . ALA C 2 103 ? 7.620 22.064 -97.062 1.00 71.60 103 ALA M O 1
ATOM 4060 N N . LYS C 2 104 ? 6.908 20.756 -98.761 1.00 73.59 104 LYS M N 1
ATOM 4061 C CA . LYS C 2 104 ? 5.901 21.700 -99.271 1.00 74.15 104 LYS M CA 1
ATOM 4062 C C . LYS C 2 104 ? 4.863 22.030 -98.192 1.00 71.19 104 LYS M C 1
ATOM 4063 O O . LYS C 2 104 ? 4.495 23.191 -98.019 1.00 66.34 104 LYS M O 1
ATOM 4069 N N . LEU C 2 105 ? 4.388 20.981 -97.510 1.00 72.54 105 LEU M N 1
ATOM 4070 C CA . LEU C 2 105 ? 3.509 21.050 -96.313 1.00 72.79 105 LEU M CA 1
ATOM 4071 C C . LEU C 2 105 ? 3.620 22.376 -95.537 1.00 70.88 105 LEU M C 1
ATOM 4072 O O . LEU C 2 105 ? 4.705 22.753 -95.093 1.00 71.85 105 LEU M O 1
ATOM 4077 N N . LYS C 2 106 ? 2.496 23.076 -95.386 1.00 69.57 106 LYS M N 1
ATOM 4078 C CA . LYS C 2 106 ? 2.478 24.427 -94.791 1.00 67.63 106 LYS M CA 1
ATOM 4079 C C . LYS C 2 106 ? 2.927 24.428 -93.324 1.00 65.23 106 LYS M C 1
ATOM 4080 O O . LYS C 2 106 ? 2.458 23.620 -92.530 1.00 62.28 106 LYS M O 1
ATOM 4086 N N . GLY C 2 107 ? 3.819 25.355 -92.977 1.00 64.74 107 GLY M N 1
ATOM 4087 C CA . GLY C 2 107 ? 4.414 25.425 -91.636 1.00 64.69 107 GLY M CA 1
ATOM 4088 C C . GLY C 2 107 ? 5.857 24.939 -91.584 1.00 63.84 107 GLY M C 1
ATOM 4089 O O . GLY C 2 107 ? 6.584 25.236 -90.627 1.00 61.49 107 GLY M O 1
ATOM 4090 N N . VAL C 2 108 ? 6.269 24.198 -92.612 1.00 62.30 108 VAL M N 1
ATOM 4091 C CA . VAL C 2 108 ? 7.630 23.706 -92.727 1.00 62.92 108 VAL M CA 1
ATOM 4092 C C . VAL C 2 108 ? 8.453 24.780 -93.443 1.00 61.37 108 VAL M C 1
ATOM 4093 O O . VAL C 2 108 ? 8.212 25.075 -94.610 1.00 59.57 108 VAL M O 1
ATOM 4097 N N . ASP C 2 109 ? 9.414 25.359 -92.727 1.00 63.37 109 ASP M N 1
ATOM 4098 C CA . ASP C 2 109 ? 10.276 26.422 -93.259 1.00 66.50 109 ASP M CA 1
ATOM 4099 C C . ASP C 2 109 ? 11.424 25.915 -94.143 1.00 64.72 109 ASP M C 1
ATOM 4100 O O . ASP C 2 109 ? 11.822 26.600 -95.080 1.00 68.29 109 ASP M O 1
ATOM 4105 N N . SER C 2 110 ? 11.984 24.752 -93.822 1.00 62.18 110 SER M N 1
ATOM 4106 C CA . SER C 2 110 ? 13.084 24.176 -94.610 1.00 60.14 110 SER M CA 1
ATOM 4107 C C . SER C 2 110 ? 13.218 22.679 -94.348 1.00 61.26 110 SER M C 1
ATOM 4108 O O . SER C 2 110 ? 12.537 22.129 -93.482 1.00 63.75 110 SER M O 1
ATOM 4111 N N . TYR C 2 111 ? 14.069 22.021 -95.125 1.00 61.09 111 TYR M N 1
ATOM 4112 C CA . TYR C 2 111 ? 14.373 20.609 -94.916 1.00 62.29 111 TYR M CA 1
ATOM 4113 C C . TYR C 2 111 ? 15.825 20.347 -95.295 1.00 63.59 111 TYR M C 1
ATOM 4114 O O . TYR C 2 111 ? 16.461 21.139 -96.003 1.00 62.91 111 TYR M O 1
ATOM 4123 N N . TYR C 2 112 ? 16.320 19.202 -94.845 1.00 63.17 112 TYR M N 1
ATOM 4124 C CA . TYR C 2 112 ? 17.632 18.722 -95.226 1.00 61.51 112 TYR M CA 1
ATOM 4125 C C . TYR C 2 112 ? 17.789 17.237 -94.914 1.00 60.95 112 TYR M C 1
ATOM 4126 O O . TYR C 2 112 ? 17.052 16.683 -94.091 1.00 61.30 112 TYR M O 1
ATOM 4135 N N . VAL C 2 113 ? 18.755 16.615 -95.588 1.00 60.23 113 VAL M N 1
ATOM 4136 C CA . VAL C 2 113 ? 19.135 15.220 -95.367 1.00 61.75 113 VAL M CA 1
ATOM 4137 C C . VAL C 2 113 ? 20.647 15.116 -95.200 1.00 63.00 113 VAL M C 1
ATOM 4138 O O . VAL C 2 113 ? 21.393 15.861 -95.838 1.00 64.37 113 VAL M O 1
ATOM 4142 N N . THR C 2 114 ? 21.096 14.203 -94.337 1.00 64.73 114 THR M N 1
ATOM 4143 C CA . THR C 2 114 ? 22.529 14.042 -94.084 1.00 65.59 114 THR M CA 1
ATOM 4144 C C . THR C 2 114 ? 23.036 12.593 -93.958 1.00 69.62 114 THR M C 1
ATOM 4145 O O . THR C 2 114 ? 22.295 11.669 -93.601 1.00 64.78 114 THR M O 1
ATOM 4149 N N . ASN C 2 115 ? 24.318 12.443 -94.292 1.00 75.24 115 ASN M N 1
ATOM 4150 C CA . ASN C 2 115 ? 25.142 11.316 -93.885 1.00 74.79 115 ASN M CA 1
ATOM 4151 C C . ASN C 2 115 ? 25.872 11.697 -92.632 1.00 77.80 115 ASN M C 1
ATOM 4152 O O . ASN C 2 115 ? 25.941 12.867 -92.263 1.00 80.98 115 ASN M O 1
ATOM 4157 N N . SER C 2 116 ? 26.444 10.691 -91.997 1.00 81.56 116 SER M N 1
ATOM 4158 C CA . SER C 2 116 ? 27.424 10.912 -90.961 1.00 82.83 116 SER M CA 1
ATOM 4159 C C . SER C 2 116 ? 28.464 9.798 -91.021 1.00 86.82 116 SER M C 1
ATOM 4160 O O . SER C 2 116 ? 28.276 8.775 -91.696 1.00 80.91 116 SER M O 1
ATOM 4163 N N . THR C 2 117 ? 29.566 10.035 -90.321 1.00 90.51 117 THR M N 1
ATOM 4164 C CA . THR C 2 117 ? 30.639 9.065 -90.158 1.00 91.00 117 THR M CA 1
ATOM 4165 C C . THR C 2 117 ? 31.640 9.615 -89.150 1.00 92.19 117 THR M C 1
ATOM 4166 O O . THR C 2 117 ? 31.534 10.773 -88.725 1.00 86.56 117 THR M O 1
ATOM 4170 N N . ASN C 2 118 ? 32.589 8.770 -88.755 1.00 98.24 118 ASN M N 1
ATOM 4171 C CA . ASN C 2 118 ? 33.755 9.203 -87.982 1.00 100.59 118 ASN M CA 1
ATOM 4172 C C . ASN C 2 118 ? 34.914 9.471 -88.921 1.00 104.45 118 ASN M C 1
ATOM 4173 O O . ASN C 2 118 ? 34.939 8.974 -90.053 1.00 109.13 118 ASN M O 1
ATOM 4178 N N . ALA C 2 119 ? 35.872 10.262 -88.450 1.00 102.46 119 ALA M N 1
ATOM 4179 C CA . ALA C 2 119 ? 37.067 10.540 -89.236 1.00 101.74 119 ALA M CA 1
ATOM 4180 C C . ALA C 2 119 ? 38.248 10.879 -88.354 1.00 98.13 119 ALA M C 1
ATOM 4181 O O . ALA C 2 119 ? 38.076 11.496 -87.300 1.00 96.91 119 ALA M O 1
ATOM 4183 N N . ILE C 2 120 ? 39.440 10.480 -88.804 1.00 95.57 120 ILE M N 1
ATOM 4184 C CA . ILE C 2 120 ? 40.676 10.692 -88.041 1.00 96.43 120 ILE M CA 1
ATOM 4185 C C . ILE C 2 120 ? 41.511 11.890 -88.528 1.00 95.94 120 ILE M C 1
ATOM 4186 O O . ILE C 2 120 ? 42.458 12.273 -87.846 1.00 100.49 120 ILE M O 1
ATOM 4191 N N . LEU C 2 121 ? 41.163 12.460 -89.691 1.00 92.31 121 LEU M N 1
ATOM 4192 C CA . LEU C 2 121 ? 41.518 13.853 -90.096 1.00 92.74 121 LEU M CA 1
ATOM 4193 C C . LEU C 2 121 ? 42.995 14.354 -89.975 1.00 100.58 121 LEU M C 1
ATOM 4194 O O . LEU C 2 121 ? 43.255 15.392 -89.340 1.00 98.62 121 LEU M O 1
ATOM 4199 N N . THR C 2 122 ? 43.944 13.653 -90.614 1.00 106.15 122 THR M N 1
ATOM 4200 C CA . THR C 2 122 ? 45.374 14.054 -90.582 1.00 105.21 122 THR M CA 1
ATOM 4201 C C . THR C 2 122 ? 45.670 15.181 -91.577 1.00 107.68 122 THR M C 1
ATOM 4202 O O . THR C 2 122 ? 45.253 15.109 -92.737 1.00 111.18 122 THR M O 1
ATOM 4206 N N . TYR C 2 123 ? 46.377 16.214 -91.112 1.00 105.65 123 TYR M N 1
ATOM 4207 C CA . TYR C 2 123 ? 47.004 17.208 -91.992 1.00 103.73 123 TYR M CA 1
ATOM 4208 C C . TYR C 2 123 ? 48.470 17.391 -91.628 1.00 106.96 123 TYR M C 1
ATOM 4209 O O . TYR C 2 123 ? 48.775 17.841 -90.519 1.00 115.29 123 TYR M O 1
ATOM 4218 N N . GLN C 2 124 ? 49.364 17.070 -92.567 1.00 103.07 124 GLN M N 1
ATOM 4219 C CA . GLN C 2 124 ? 50.797 17.310 -92.399 1.00 100.32 124 GLN M CA 1
ATOM 4220 C C . GLN C 2 124 ? 51.298 16.510 -91.169 1.00 102.72 124 GLN M C 1
ATOM 4221 O O . GLN C 2 124 ? 51.371 15.281 -91.256 1.00 98.45 124 GLN M O 1
ATOM 4227 N N . ASP C 2 125 ? 51.599 17.166 -90.040 1.00 108.85 125 ASP M N 1
ATOM 4228 C CA . ASP C 2 125 ? 51.927 16.470 -88.780 1.00 113.93 125 ASP M CA 1
ATOM 4229 C C . ASP C 2 125 ? 50.833 16.569 -87.700 1.00 111.10 125 ASP M C 1
ATOM 4230 O O . ASP C 2 125 ? 50.981 15.983 -86.628 1.00 115.77 125 ASP M O 1
ATOM 4235 N N . LYS C 2 126 ? 49.758 17.309 -87.978 1.00 104.43 126 LYS M N 1
ATOM 4236 C CA . LYS C 2 126 ? 48.668 17.501 -87.019 1.00 102.32 126 LYS M CA 1
ATOM 4237 C C . LYS C 2 126 ? 47.626 16.395 -87.168 1.00 103.21 126 LYS M C 1
ATOM 4238 O O . LYS C 2 126 ? 47.629 15.655 -88.157 1.00 107.57 126 LYS M O 1
ATOM 4244 N N . LYS C 2 127 ? 46.746 16.280 -86.174 1.00 101.01 127 LYS M N 1
ATOM 4245 C CA . LYS C 2 127 ? 45.720 15.235 -86.158 1.00 97.80 127 LYS M CA 1
ATOM 4246 C C . LYS C 2 127 ? 44.610 15.517 -85.135 1.00 98.69 127 LYS M C 1
ATOM 4247 O O . LYS C 2 127 ? 44.885 15.934 -84.005 1.00 94.53 127 LYS M O 1
ATOM 4253 N N . VAL C 2 128 ? 43.361 15.300 -85.550 1.00 100.72 128 VAL M N 1
ATOM 4254 C CA . VAL C 2 128 ? 42.214 15.257 -84.640 1.00 102.90 128 VAL M CA 1
ATOM 4255 C C . VAL C 2 128 ? 41.455 13.967 -84.960 1.00 106.45 128 VAL M C 1
ATOM 4256 O O . VAL C 2 128 ? 40.744 13.921 -85.966 1.00 108.21 128 VAL M O 1
ATOM 4260 N N . GLU C 2 129 ? 41.615 12.929 -84.123 1.00 110.53 129 GLU M N 1
ATOM 4261 C CA . GLU C 2 129 ? 41.181 11.555 -84.487 1.00 112.37 129 GLU M CA 1
ATOM 4262 C C . GLU C 2 129 ? 39.736 11.158 -84.122 1.00 109.92 129 GLU M C 1
ATOM 4263 O O . GLU C 2 129 ? 39.357 9.994 -84.288 1.00 106.22 129 GLU M O 1
ATOM 4269 N N . ASN C 2 130 ? 38.938 12.102 -83.624 1.00 105.46 130 ASN M N 1
ATOM 4270 C CA . ASN C 2 130 ? 37.501 11.876 -83.500 1.00 101.46 130 ASN M CA 1
ATOM 4271 C C . ASN C 2 130 ? 36.719 13.166 -83.750 1.00 101.45 130 ASN M C 1
ATOM 4272 O O . ASN C 2 130 ? 36.311 13.887 -82.827 1.00 99.52 130 ASN M O 1
ATOM 4277 N N . ALA C 2 131 ? 36.556 13.447 -85.037 1.00 95.88 131 ALA M N 1
ATOM 4278 C CA . ALA C 2 131 ? 35.681 14.491 -85.516 1.00 91.33 131 ALA M CA 1
ATOM 4279 C C . ALA C 2 131 ? 34.524 13.799 -86.212 1.00 89.86 131 ALA M C 1
ATOM 4280 O O . ALA C 2 131 ? 34.688 12.699 -86.773 1.00 82.50 131 ALA M O 1
ATOM 4282 N N . ASN C 2 132 ? 33.360 14.449 -86.162 1.00 88.00 132 ASN M N 1
ATOM 4283 C CA . ASN C 2 132 ? 32.129 13.918 -86.738 1.00 87.44 132 ASN M CA 1
ATOM 4284 C C . ASN C 2 132 ? 31.852 14.556 -88.095 1.00 83.48 132 ASN M C 1
ATOM 4285 O O . ASN C 2 132 ? 31.340 15.683 -88.190 1.00 84.10 132 ASN M O 1
ATOM 4290 N N . LEU C 2 133 ? 32.188 13.811 -89.142 1.00 78.43 133 LEU M N 1
ATOM 4291 C CA . LEU C 2 133 ? 32.082 14.295 -90.509 1.00 75.09 133 LEU M CA 1
ATOM 4292 C C . LEU C 2 133 ? 30.636 14.233 -91.003 1.00 74.36 133 LEU M C 1
ATOM 4293 O O . LEU C 2 133 ? 30.072 13.144 -91.143 1.00 76.05 133 LEU M O 1
ATOM 4298 N N . THR C 2 134 ? 30.060 15.403 -91.288 1.00 71.82 134 THR M N 1
ATOM 4299 C CA . THR C 2 134 ? 28.658 15.531 -91.717 1.00 67.43 134 THR M CA 1
ATOM 4300 C C . THR C 2 134 ? 28.533 15.628 -93.239 1.00 63.71 134 THR M C 1
ATOM 4301 O O . THR C 2 134 ? 29.412 16.174 -93.904 1.00 62.33 134 THR M O 1
ATOM 4305 N N . GLY C 2 135 ? 27.435 15.091 -93.771 1.00 62.96 135 GLY M N 1
ATOM 4306 C CA . GLY C 2 135 ? 27.212 14.986 -95.219 1.00 63.88 135 GLY M CA 1
ATOM 4307 C C . GLY C 2 135 ? 25.987 15.768 -95.646 1.00 65.47 135 GLY M C 1
ATOM 4308 O O . GLY C 2 135 ? 24.887 15.241 -95.619 1.00 64.73 135 GLY M O 1
ATOM 4309 N N . GLY C 2 136 ? 26.176 17.027 -96.038 1.00 64.58 136 GLY M N 1
ATOM 4310 C CA . GLY C 2 136 ? 25.063 17.905 -96.410 1.00 62.15 136 GLY M CA 1
ATOM 4311 C C . GLY C 2 136 ? 24.495 17.641 -97.793 1.00 61.17 136 GLY M C 1
ATOM 4312 O O . GLY C 2 136 ? 25.035 16.846 -98.556 1.00 59.63 136 GLY M O 1
ATOM 4313 N N . ASN C 2 137 ? 23.405 18.330 -98.113 1.00 62.92 137 ASN M N 1
ATOM 4314 C CA . ASN C 2 137 ? 22.727 18.190 -99.396 1.00 66.58 137 ASN M CA 1
ATOM 4315 C C . ASN C 2 137 ? 22.254 19.543 -99.941 1.00 70.80 137 ASN M C 1
ATOM 4316 O O . ASN C 2 137 ? 21.080 19.712 -100.262 1.00 74.40 137 ASN M O 1
ATOM 4321 N N . ARG C 2 138 ? 23.153 20.514 -100.031 1.00 73.48 138 ARG M N 1
ATOM 4322 C CA . ARG C 2 138 ? 22.885 21.829 -100.646 1.00 75.87 138 ARG M CA 1
ATOM 4323 C C . ARG C 2 138 ? 21.850 22.667 -99.875 1.00 78.79 138 ARG M C 1
ATOM 4324 O O . ARG C 2 138 ? 22.111 23.852 -99.631 1.00 92.18 138 ARG M O 1
ATOM 4332 N N . THR C 2 139 ? 20.716 22.080 -99.468 1.00 72.82 139 THR M N 1
ATOM 4333 C CA . THR C 2 139 ? 19.839 22.724 -98.474 1.00 69.24 139 THR M CA 1
ATOM 4334 C C . THR C 2 139 ? 20.408 22.719 -97.053 1.00 71.22 139 THR M C 1
ATOM 4335 O O . THR C 2 139 ? 20.043 23.592 -96.269 1.00 74.86 139 THR M O 1
ATOM 4339 N N . TYR C 2 140 ? 21.284 21.764 -96.716 1.00 70.87 140 TYR M N 1
ATOM 4340 C CA . TYR C 2 140 ? 21.731 21.582 -95.320 1.00 71.80 140 TYR M CA 1
ATOM 4341 C C . TYR C 2 140 ? 22.393 22.819 -94.725 1.00 73.82 140 TYR M C 1
ATOM 4342 O O . TYR C 2 140 ? 21.970 23.303 -93.675 1.00 76.00 140 TYR M O 1
ATOM 4351 N N . MET C 2 141 ? 23.436 23.310 -95.390 1.00 74.31 141 MET M N 1
ATOM 4352 C CA . MET C 2 141 ? 24.171 24.501 -94.929 1.00 71.74 141 MET M CA 1
ATOM 4353 C C . MET C 2 141 ? 23.274 25.710 -94.645 1.00 67.68 141 MET M C 1
ATOM 4354 O O . MET C 2 141 ? 23.380 26.343 -93.591 1.00 58.81 141 MET M O 1
ATOM 4359 N N . ASP C 2 142 ? 22.389 26.007 -95.592 1.00 72.22 142 ASP M N 1
ATOM 4360 C CA . ASP C 2 142 ? 21.415 27.095 -95.445 1.00 76.08 142 ASP M CA 1
ATOM 4361 C C . ASP C 2 142 ? 20.374 26.831 -94.350 1.00 74.85 142 ASP M C 1
ATOM 4362 O O . ASP C 2 142 ? 20.075 27.724 -93.548 1.00 75.50 142 ASP M O 1
ATOM 4367 N N . ALA C 2 143 ? 19.834 25.612 -94.324 1.00 70.95 143 ALA M N 1
ATOM 4368 C CA . ALA C 2 143 ? 18.782 25.233 -93.376 1.00 68.56 143 ALA M CA 1
ATOM 4369 C C . ALA C 2 143 ? 19.212 25.377 -91.916 1.00 67.44 143 ALA M C 1
ATOM 4370 O O . ALA C 2 143 ? 18.460 25.899 -91.095 1.00 66.19 143 ALA M O 1
ATOM 4372 N N . VAL C 2 144 ? 20.423 24.923 -91.607 1.00 67.07 144 VAL M N 1
ATOM 4373 C CA . VAL C 2 144 ? 20.942 24.976 -90.237 1.00 67.88 144 VAL M CA 1
ATOM 4374 C C . VAL C 2 144 ? 21.596 26.308 -89.900 1.00 68.74 144 VAL M C 1
ATOM 4375 O O . VAL C 2 144 ? 22.062 26.478 -88.775 1.00 69.26 144 VAL M O 1
ATOM 4379 N N . LYS C 2 145 ? 21.651 27.225 -90.872 1.00 70.76 145 LYS M N 1
ATOM 4380 C CA . LYS C 2 145 ? 22.112 28.611 -90.681 1.00 72.69 145 LYS M CA 1
ATOM 4381 C C . LYS C 2 145 ? 23.575 28.724 -90.202 1.00 74.18 145 LYS M C 1
ATOM 4382 O O . LYS C 2 145 ? 23.869 29.416 -89.225 1.00 74.49 145 LYS M O 1
ATOM 4388 N N . ASN C 2 146 ? 24.482 28.051 -90.910 1.00 75.59 146 ASN M N 1
ATOM 4389 C CA . ASN C 2 146 ? 25.916 28.115 -90.605 1.00 79.11 146 ASN M CA 1
ATOM 4390 C C . ASN C 2 146 ? 26.560 29.330 -91.267 1.00 78.47 146 ASN M C 1
ATOM 4391 O O . ASN C 2 146 ? 26.390 29.545 -92.463 1.00 76.70 146 ASN M O 1
ATOM 4396 N N . GLU C 2 147 ? 27.315 30.102 -90.484 1.00 81.85 147 GLU M N 1
ATOM 4397 C CA . GLU C 2 147 ? 27.889 31.367 -90.943 1.00 84.80 147 GLU M CA 1
ATOM 4398 C C . GLU C 2 147 ? 29.318 31.175 -91.456 1.00 82.85 147 GLU M C 1
ATOM 4399 O O . GLU C 2 147 ? 30.226 30.850 -90.683 1.00 76.74 147 GLU M O 1
ATOM 4405 N N . ILE C 2 148 ? 29.497 31.416 -92.757 1.00 83.87 148 ILE M N 1
ATOM 4406 C CA . ILE C 2 148 ? 30.785 31.265 -93.447 1.00 85.22 148 ILE M CA 1
ATOM 4407 C C . ILE C 2 148 ? 31.719 32.434 -93.110 1.00 85.34 148 ILE M C 1
ATOM 4408 O O . ILE C 2 148 ? 31.396 33.587 -93.414 1.00 87.26 148 ILE M O 1
ATOM 4413 N N . ILE C 2 149 ? 32.869 32.128 -92.498 1.00 81.52 149 ILE M N 1
ATOM 4414 C CA . ILE C 2 149 ? 33.835 33.154 -92.067 1.00 82.44 149 ILE M CA 1
ATOM 4415 C C . ILE C 2 149 ? 35.071 33.261 -92.967 1.00 82.91 149 ILE M C 1
ATOM 4416 O O . ILE C 2 149 ? 35.660 34.338 -93.087 1.00 87.47 149 ILE M O 1
ATOM 4421 N N . ALA C 2 150 ? 35.482 32.146 -93.563 1.00 81.01 150 ALA M N 1
ATOM 4422 C CA . ALA C 2 150 ? 36.559 32.137 -94.548 1.00 81.55 150 ALA M CA 1
ATOM 4423 C C . ALA C 2 150 ? 36.095 31.310 -95.731 1.00 81.26 150 ALA M C 1
ATOM 4424 O O . ALA C 2 150 ? 35.295 30.389 -95.566 1.00 83.35 150 ALA M O 1
ATOM 4426 N N . GLY C 2 151 ? 36.581 31.646 -96.921 1.00 80.33 151 GLY M N 1
ATOM 4427 C CA . GLY C 2 151 ? 36.257 30.880 -98.120 1.00 80.45 151 GLY M CA 1
ATOM 4428 C C . GLY C 2 151 ? 34.767 30.818 -98.427 1.00 80.22 151 GLY M C 1
ATOM 4429 O O . GLY C 2 151 ? 34.033 31.775 -98.168 1.00 81.15 151 GLY M O 1
ATOM 4430 N N . ARG C 2 152 ? 34.323 29.671 -98.939 1.00 76.43 152 ARG M N 1
ATOM 4431 C CA . ARG C 2 152 ? 32.979 29.514 -99.500 1.00 71.79 152 ARG M CA 1
ATOM 4432 C C . ARG C 2 152 ? 32.241 28.341 -98.874 1.00 67.57 152 ARG M C 1
ATOM 4433 O O . ARG C 2 152 ? 32.862 27.372 -98.433 1.00 62.92 152 ARG M O 1
ATOM 4441 N N . SER C 2 153 ? 30.914 28.426 -98.868 1.00 64.96 153 SER M N 1
ATOM 4442 C CA . SER C 2 153 ? 30.060 27.278 -98.548 1.00 65.41 153 SER M CA 1
ATOM 4443 C C . SER C 2 153 ? 30.032 26.289 -99.730 1.00 65.06 153 SER M C 1
ATOM 4444 O O . SER C 2 153 ? 30.508 26.597 -100.819 1.00 64.71 153 SER M O 1
ATOM 4447 N N . LEU C 2 154 ? 29.467 25.106 -99.499 1.00 67.48 154 LEU M N 1
ATOM 4448 C CA . LEU C 2 154 ? 29.243 24.122 -100.555 1.00 69.27 154 LEU M CA 1
ATOM 4449 C C . LEU C 2 154 ? 28.432 24.775 -101.655 1.00 72.75 154 LEU M C 1
ATOM 4450 O O . LEU C 2 154 ? 27.481 25.495 -101.356 1.00 75.15 154 LEU M O 1
ATOM 4455 N N . ARG C 2 155 ? 28.809 24.539 -102.913 1.00 79.19 155 ARG M N 1
ATOM 4456 C CA . ARG C 2 155 ? 28.047 25.042 -104.072 1.00 83.50 155 ARG M CA 1
ATOM 4457 C C . ARG C 2 155 ? 27.459 23.890 -104.906 1.00 79.98 155 ARG M C 1
ATOM 4458 O O . ARG C 2 155 ? 27.724 22.719 -104.633 1.00 79.33 155 ARG M O 1
ATOM 4466 N N . GLU C 2 156 ? 26.654 24.245 -105.906 1.00 79.07 156 GLU M N 1
ATOM 4467 C CA . GLU C 2 156 ? 25.985 23.286 -106.814 1.00 78.63 156 GLU M CA 1
ATOM 4468 C C . GLU C 2 156 ? 26.965 22.452 -107.648 1.00 81.01 156 GLU M C 1
ATOM 4469 O O . GLU C 2 156 ? 26.713 21.277 -107.904 1.00 79.58 156 GLU M O 1
ATOM 4475 N N . GLN C 2 157 ? 28.049 23.081 -108.103 1.00 85.21 157 GLN M N 1
ATOM 4476 C CA . GLN C 2 157 ? 29.142 22.396 -108.815 1.00 86.15 157 GLN M CA 1
ATOM 4477 C C . GLN C 2 157 ? 29.695 21.185 -108.043 1.00 83.30 157 GLN M C 1
ATOM 4478 O O . GLN C 2 157 ? 29.866 20.113 -108.624 1.00 85.27 157 GLN M O 1
ATOM 4484 N N . ASP C 2 158 ? 29.938 21.367 -106.738 1.00 77.28 158 ASP M N 1
ATOM 4485 C CA . ASP C 2 158 ? 30.509 20.333 -105.844 1.00 69.81 158 ASP M CA 1
ATOM 4486 C C . ASP C 2 158 ? 29.697 19.047 -105.763 1.00 69.73 158 ASP M C 1
ATOM 4487 O O . ASP C 2 158 ? 30.246 17.991 -105.443 1.00 74.42 158 ASP M O 1
ATOM 4492 N N . PHE C 2 159 ? 28.391 19.144 -106.002 1.00 67.54 159 PHE M N 1
ATOM 4493 C CA . PHE C 2 159 ? 27.520 17.969 -106.070 1.00 67.36 159 PHE M CA 1
ATOM 4494 C C . PHE C 2 159 ? 27.572 17.271 -107.433 1.00 72.27 159 PHE M C 1
ATOM 4495 O O . PHE C 2 159 ? 27.588 16.041 -107.513 1.00 68.88 159 PHE M O 1
ATOM 4503 N N . LYS C 2 160 ? 27.572 18.062 -108.504 1.00 79.87 160 LYS M N 1
ATOM 4504 C CA . LYS C 2 160 ? 27.534 17.522 -109.861 1.00 84.22 160 LYS M CA 1
ATOM 4505 C C . LYS C 2 160 ? 28.903 17.011 -110.312 1.00 85.97 160 LYS M C 1
ATOM 4506 O O . LYS C 2 160 ? 28.979 16.202 -111.225 1.00 91.95 160 LYS M O 1
ATOM 4512 N N . GLU C 2 161 ? 29.973 17.472 -109.665 1.00 87.18 161 GLU M N 1
ATOM 4513 C CA . GLU C 2 161 ? 31.336 16.978 -109.923 1.00 87.70 161 GLU M CA 1
ATOM 4514 C C . GLU C 2 161 ? 31.810 15.883 -108.935 1.00 80.40 161 GLU M C 1
ATOM 4515 O O . GLU C 2 161 ? 32.950 15.418 -109.020 1.00 75.65 161 GLU M O 1
ATOM 4521 N N . PHE C 2 162 ? 30.947 15.483 -108.002 1.00 76.53 162 PHE M N 1
ATOM 4522 C CA . PHE C 2 162 ? 31.278 14.482 -106.984 1.00 77.27 162 PHE M CA 1
ATOM 4523 C C . PHE C 2 162 ? 32.551 14.850 -106.206 1.00 77.41 162 PHE M C 1
ATOM 4524 O O . PHE C 2 162 ? 33.359 13.990 -105.861 1.00 82.00 162 PHE M O 1
ATOM 4532 N N . ALA C 2 163 ? 32.695 16.139 -105.911 1.00 78.09 163 ALA M N 1
ATOM 4533 C CA . ALA C 2 163 ? 33.942 16.693 -105.385 1.00 78.53 163 ALA M CA 1
ATOM 4534 C C . ALA C 2 163 ? 34.164 16.339 -103.912 1.00 77.69 163 ALA M C 1
ATOM 4535 O O . ALA C 2 163 ? 33.235 16.417 -103.092 1.00 78.89 163 ALA M O 1
ATOM 4537 N N . SER C 2 164 ? 35.400 15.958 -103.590 1.00 75.01 164 SER M N 1
ATOM 4538 C CA . SER C 2 164 ? 35.807 15.676 -102.211 1.00 75.09 164 SER M CA 1
ATOM 4539 C C . SER C 2 164 ? 36.215 16.988 -101.525 1.00 70.54 164 SER M C 1
ATOM 4540 O O . SER C 2 164 ? 37.380 17.188 -101.175 1.00 65.03 164 SER M O 1
ATOM 4543 N N . VAL C 2 165 ? 35.236 17.869 -101.323 1.00 68.07 165 VAL M N 1
ATOM 4544 C CA . VAL C 2 165 ? 35.483 19.183 -100.718 1.00 66.90 165 VAL M CA 1
ATOM 4545 C C . VAL C 2 165 ? 34.989 19.161 -99.281 1.00 65.62 165 VAL M C 1
ATOM 4546 O O . VAL C 2 165 ? 34.039 18.450 -98.964 1.00 66.72 165 VAL M O 1
ATOM 4550 N N . ILE C 2 166 ? 35.639 19.943 -98.427 1.00 64.41 166 ILE M N 1
ATOM 4551 C CA . ILE C 2 166 ? 35.418 19.886 -96.985 1.00 66.13 166 ILE M CA 1
ATOM 4552 C C . ILE C 2 166 ? 35.326 21.307 -96.415 1.00 64.63 166 ILE M C 1
ATOM 4553 O O . ILE C 2 166 ? 36.098 22.181 -96.790 1.00 64.28 166 ILE M O 1
ATOM 4558 N N . LEU C 2 167 ? 34.347 21.542 -95.546 1.00 65.47 167 LEU M N 1
ATOM 4559 C CA . LEU C 2 167 ? 34.354 22.721 -94.676 1.00 67.22 167 LEU M CA 1
ATOM 4560 C C . LEU C 2 167 ? 34.765 22.284 -93.280 1.00 69.51 167 LEU M C 1
ATOM 4561 O O . LEU C 2 167 ? 34.437 21.174 -92.857 1.00 71.72 167 LEU M O 1
ATOM 4566 N N . LEU C 2 168 ? 35.461 23.170 -92.571 1.00 68.68 168 LEU M N 1
ATOM 4567 C CA . LEU C 2 168 ? 35.868 22.948 -91.187 1.00 66.38 168 LEU M CA 1
ATOM 4568 C C . LEU C 2 168 ? 35.201 23.997 -90.299 1.00 66.72 168 LEU M C 1
ATOM 4569 O O . LEU C 2 168 ? 34.970 25.113 -90.732 1.00 65.77 168 LEU M O 1
ATOM 4574 N N . ASP C 2 169 ? 34.867 23.624 -89.069 1.00 70.74 169 ASP M N 1
ATOM 4575 C CA . ASP C 2 169 ? 34.369 24.586 -88.068 1.00 74.16 169 ASP M CA 1
ATOM 4576 C C . ASP C 2 169 ? 35.516 25.461 -87.534 1.00 76.75 169 ASP M C 1
ATOM 4577 O O . ASP C 2 169 ? 36.671 25.033 -87.558 1.00 77.39 169 ASP M O 1
ATOM 4582 N N . GLU C 2 170 ? 35.194 26.661 -87.035 1.00 79.62 170 GLU M N 1
ATOM 4583 C CA . GLU C 2 170 ? 36.212 27.682 -86.666 1.00 82.26 170 GLU M CA 1
ATOM 4584 C C . GLU C 2 170 ? 37.431 27.145 -85.904 1.00 84.72 170 GLU M C 1
ATOM 4585 O O . GLU C 2 170 ? 38.564 27.440 -86.271 1.00 86.79 170 GLU M O 1
ATOM 4591 N N . GLU C 2 171 ? 37.185 26.336 -84.877 1.00 88.83 171 GLU M N 1
ATOM 4592 C CA . GLU C 2 171 ? 38.244 25.893 -83.941 1.00 92.20 171 GLU M CA 1
ATOM 4593 C C . GLU C 2 171 ? 38.909 24.588 -84.378 1.00 86.19 171 GLU M C 1
ATOM 4594 O O . GLU C 2 171 ? 39.918 24.184 -83.806 1.00 88.81 171 GLU M O 1
ATOM 4600 N N . LEU C 2 172 ? 38.340 23.931 -85.383 1.00 83.14 172 LEU M N 1
ATOM 4601 C CA . LEU C 2 172 ? 39.005 22.826 -86.061 1.00 82.19 172 LEU M CA 1
ATOM 4602 C C . LEU C 2 172 ? 40.042 23.381 -87.028 1.00 84.27 172 LEU M C 1
ATOM 4603 O O . LEU C 2 172 ? 41.136 22.834 -87.144 1.00 82.54 172 LEU M O 1
ATOM 4608 N N . SER C 2 173 ? 39.678 24.460 -87.726 1.00 88.22 173 SER M N 1
ATOM 4609 C CA . SER C 2 173 ? 40.590 25.175 -88.631 1.00 85.50 173 SER M CA 1
ATOM 4610 C C . SER C 2 173 ? 41.767 25.787 -87.866 1.00 89.99 173 SER M C 1
ATOM 4611 O O . SER C 2 173 ? 42.911 25.732 -88.323 1.00 92.76 173 SER M O 1
ATOM 4614 N N . ILE C 2 174 ? 41.471 26.364 -86.703 1.00 93.03 174 ILE M N 1
ATOM 4615 C CA . ILE C 2 174 ? 42.498 26.934 -85.820 1.00 92.06 174 ILE M CA 1
ATOM 4616 C C . ILE C 2 174 ? 43.443 25.845 -85.301 1.00 91.46 174 ILE M C 1
ATOM 4617 O O . ILE C 2 174 ? 44.657 26.042 -85.299 1.00 99.45 174 ILE M O 1
ATOM 4622 N N . SER C 2 175 ? 42.891 24.707 -84.882 1.00 88.52 175 SER M N 1
ATOM 4623 C CA . SER C 2 175 ? 43.703 23.579 -84.408 1.00 87.80 175 SER M CA 1
ATOM 4624 C C . SER C 2 175 ? 44.579 22.967 -85.505 1.00 83.86 175 SER M C 1
ATOM 4625 O O . SER C 2 175 ? 45.718 22.582 -85.246 1.00 79.77 175 SER M O 1
ATOM 4628 N N . LEU C 2 176 ? 44.037 22.890 -86.721 1.00 84.27 176 LEU M N 1
ATOM 4629 C CA . LEU C 2 176 ? 44.675 22.179 -87.835 1.00 85.42 176 LEU M CA 1
ATOM 4630 C C . LEU C 2 176 ? 45.529 23.104 -88.730 1.00 87.46 176 LEU M C 1
ATOM 4631 O O . LEU C 2 176 ? 46.536 22.659 -89.289 1.00 87.57 176 LEU M O 1
ATOM 4636 N N . PHE C 2 177 ? 45.141 24.379 -88.848 1.00 88.99 177 PHE M N 1
ATOM 4637 C CA . PHE C 2 177 ? 45.782 25.333 -89.774 1.00 89.72 177 PHE M CA 1
ATOM 4638 C C . PHE C 2 177 ? 46.101 26.713 -89.172 1.00 90.52 177 PHE M C 1
ATOM 4639 O O . PHE C 2 177 ? 46.310 27.674 -89.920 1.00 91.14 177 PHE M O 1
ATOM 4647 N N . GLU C 2 178 ? 46.128 26.826 -87.841 1.00 89.12 178 GLU M N 1
A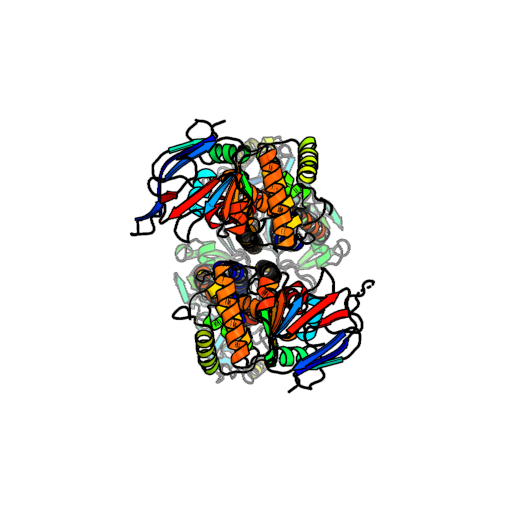TOM 4648 C CA . GLU C 2 178 ? 46.425 28.097 -87.132 1.00 89.11 178 GLU M CA 1
ATOM 4649 C C . GLU C 2 178 ? 45.370 29.208 -87.263 1.00 83.98 178 GLU M C 1
ATOM 4650 O O . GLU C 2 178 ? 45.333 30.114 -86.432 1.00 82.32 178 GLU M O 1
ATOM 4656 N N . SER C 2 179 ? 44.510 29.139 -88.276 1.00 82.75 179 SER M N 1
ATOM 4657 C CA . SER C 2 179 ? 43.681 30.271 -88.671 1.00 81.46 179 SER M CA 1
ATOM 4658 C C . SER C 2 179 ? 42.626 29.793 -89.676 1.00 81.07 179 SER M C 1
ATOM 4659 O O . SER C 2 179 ? 42.950 28.990 -90.561 1.00 77.38 179 SER M O 1
ATOM 4662 N N . PRO C 2 180 ? 41.365 30.266 -89.543 1.00 81.79 180 PRO M N 1
ATOM 4663 C CA . PRO C 2 180 ? 40.361 30.003 -90.582 1.00 84.45 180 PRO M CA 1
ATOM 4664 C C . PRO C 2 180 ? 40.778 30.486 -91.976 1.00 88.14 180 PRO M C 1
ATOM 4665 O O . PRO C 2 180 ? 40.477 29.821 -92.969 1.00 87.60 180 PRO M O 1
ATOM 4669 N N . GLN C 2 181 ? 41.485 31.618 -92.030 1.00 91.48 181 GLN M N 1
ATOM 4670 C CA . GLN C 2 181 ? 41.964 32.188 -93.297 1.00 91.20 181 GLN M CA 1
ATOM 4671 C C . GLN C 2 181 ? 43.014 31.252 -93.905 1.00 87.66 181 GLN M C 1
ATOM 4672 O O . GLN C 2 181 ? 42.914 30.874 -95.070 1.00 91.99 181 GLN M O 1
ATOM 4678 N N . GLU C 2 182 ? 44.001 30.875 -93.093 1.00 82.57 182 GLU M N 1
ATOM 4679 C CA . GLU C 2 182 ? 45.083 29.969 -93.501 1.00 82.66 182 GLU M CA 1
ATOM 4680 C C . GLU C 2 182 ? 44.592 28.584 -93.913 1.00 80.92 182 GLU M C 1
ATOM 4681 O O . GLU C 2 182 ? 45.233 27.909 -94.716 1.00 76.11 182 GLU M O 1
ATOM 4687 N N . ALA C 2 183 ? 43.466 28.159 -93.347 1.00 85.32 183 ALA M N 1
ATOM 4688 C CA . ALA C 2 183 ? 42.905 26.836 -93.627 1.00 87.19 183 ALA M CA 1
ATOM 4689 C C . ALA C 2 183 ? 42.390 26.651 -95.051 1.00 83.23 183 ALA M C 1
ATOM 4690 O O . ALA C 2 183 ? 42.313 25.518 -95.525 1.00 80.83 183 ALA M O 1
ATOM 4692 N N . ILE C 2 184 ? 42.052 27.751 -95.724 1.00 85.00 184 ILE M N 1
ATOM 4693 C CA . ILE C 2 184 ? 41.398 27.699 -97.036 1.00 88.52 184 ILE M CA 1
ATOM 4694 C C . ILE C 2 184 ? 42.335 27.140 -98.117 1.00 86.57 184 ILE M C 1
ATOM 4695 O O . ILE C 2 184 ? 43.516 27.493 -98.186 1.00 86.69 184 ILE M O 1
ATOM 4700 N N . ASN C 2 185 ? 41.779 26.255 -98.943 1.00 84.45 185 ASN M N 1
ATOM 4701 C CA . ASN C 2 185 ? 42.480 25.621 -100.059 1.00 82.96 185 ASN M CA 1
ATOM 4702 C C . ASN C 2 185 ? 43.723 24.808 -99.630 1.00 80.06 185 ASN M C 1
ATOM 4703 O O . ASN C 2 185 ? 44.732 24.775 -100.333 1.00 79.09 185 ASN M O 1
ATOM 4708 N N . LYS C 2 186 ? 43.621 24.154 -98.473 1.00 79.44 186 LYS M N 1
ATOM 4709 C CA . LYS C 2 186 ? 44.591 23.159 -98.022 1.00 82.25 186 LYS M CA 1
ATOM 4710 C C . LYS C 2 186 ? 43.997 21.763 -98.214 1.00 82.30 186 LYS M C 1
ATOM 4711 O O . LYS C 2 186 ? 42.785 21.583 -98.065 1.00 83.82 186 LYS M O 1
ATOM 4717 N N . VAL C 2 187 ? 44.838 20.782 -98.546 1.00 80.26 187 VAL M N 1
ATOM 4718 C CA . VAL C 2 187 ? 44.410 19.376 -98.562 1.00 81.58 187 VAL M CA 1
ATOM 4719 C C . VAL C 2 187 ? 44.557 18.779 -97.173 1.00 82.11 187 VAL M C 1
ATOM 4720 O O . VAL C 2 187 ? 45.632 18.827 -96.584 1.00 78.86 187 VAL M O 1
ATOM 4724 N N . VAL C 2 188 ? 43.474 18.180 -96.691 1.00 86.06 188 VAL M N 1
ATOM 4725 C CA . VAL C 2 188 ? 43.457 17.475 -95.418 1.00 90.91 188 VAL M CA 1
ATOM 4726 C C . VAL C 2 188 ? 43.019 16.046 -95.710 1.00 93.97 188 VAL M C 1
ATOM 4727 O O . VAL C 2 188 ? 41.990 15.837 -96.346 1.00 96.34 188 VAL M O 1
ATOM 4731 N N . GLU C 2 189 ? 43.822 15.072 -95.277 1.00 100.06 189 GLU M N 1
ATOM 4732 C CA . GLU C 2 189 ? 43.459 13.657 -95.390 1.00 101.18 189 GLU M CA 1
ATOM 4733 C C . GLU C 2 189 ? 42.389 13.370 -94.350 1.00 102.64 189 GLU M C 1
ATOM 4734 O O . GLU C 2 189 ? 42.601 13.643 -93.169 1.00 102.36 189 GLU M O 1
ATOM 4740 N N . VAL C 2 190 ? 41.250 12.834 -94.794 1.00 103.99 190 VAL M N 1
ATOM 4741 C CA . VAL C 2 190 ? 40.091 12.605 -93.926 1.00 102.45 190 VAL M CA 1
ATOM 4742 C C . VAL C 2 190 ? 40.193 11.223 -93.263 1.00 103.25 190 VAL M C 1
ATOM 4743 O O . VAL C 2 190 ? 40.468 11.132 -92.062 1.00 103.91 190 VAL M O 1
ATOM 4747 N N . ASN C 2 191 ? 39.965 10.161 -94.034 1.00 100.42 191 ASN M N 1
ATOM 4748 C CA . ASN C 2 191 ? 40.215 8.792 -93.570 1.00 100.58 191 ASN M CA 1
ATOM 4749 C C . ASN C 2 191 ? 41.089 8.128 -94.604 1.00 98.86 191 ASN M C 1
ATOM 4750 O O . ASN C 2 191 ? 40.718 7.106 -95.191 1.00 97.10 191 ASN M O 1
ATOM 4755 N N . GLY C 2 192 ? 42.259 8.736 -94.815 1.00 97.63 192 GLY M N 1
ATOM 4756 C CA . GLY C 2 192 ? 43.160 8.382 -95.918 1.00 98.10 192 GLY M CA 1
ATOM 4757 C C . GLY C 2 192 ? 42.625 8.791 -97.285 1.00 97.17 192 GLY M C 1
ATOM 4758 O O . GLY C 2 192 ? 43.050 8.246 -98.308 1.00 94.03 192 GLY M O 1
ATOM 4759 N N . PHE C 2 193 ? 41.699 9.755 -97.289 1.00 95.65 193 PHE M N 1
ATOM 4760 C CA . PHE C 2 193 ? 41.034 10.253 -98.488 1.00 88.97 193 PHE M CA 1
ATOM 4761 C C . PHE C 2 193 ? 41.284 11.749 -98.531 1.00 85.88 193 PHE M C 1
ATOM 4762 O O . PHE C 2 193 ? 40.960 12.443 -97.568 1.00 87.05 193 PHE M O 1
ATOM 4770 N N . SER C 2 194 ? 41.854 12.237 -99.631 1.00 81.20 194 SER M N 1
ATOM 4771 C CA . SER C 2 194 ? 42.228 13.650 -99.760 1.00 77.49 194 SER M CA 1
ATOM 4772 C C . SER C 2 194 ? 41.000 14.532 -99.966 1.00 72.77 194 SER M C 1
ATOM 4773 O O . SER C 2 194 ? 40.205 14.277 -100.866 1.00 69.48 194 SER M O 1
ATOM 4776 N N . TYR C 2 195 ? 40.845 15.553 -99.122 1.00 73.06 195 TYR M N 1
ATOM 4777 C CA . TYR C 2 195 ? 39.775 16.552 -99.264 1.00 75.08 195 TYR M CA 1
ATOM 4778 C C . TYR C 2 195 ? 40.359 17.973 -99.309 1.00 78.18 195 TYR M C 1
ATOM 4779 O O . TYR C 2 195 ? 41.317 18.282 -98.594 1.00 80.34 195 TYR M O 1
ATOM 4788 N N . ARG C 2 196 ? 39.756 18.830 -100.133 1.00 76.43 196 ARG M N 1
ATOM 4789 C CA . ARG C 2 196 ? 40.185 20.216 -100.299 1.00 72.86 196 ARG M CA 1
ATOM 4790 C C . ARG C 2 196 ? 39.315 21.139 -99.460 1.00 69.63 196 ARG M C 1
ATOM 4791 O O . ARG C 2 196 ? 38.092 21.115 -99.600 1.00 71.14 196 ARG M O 1
ATOM 4799 N N . VAL C 2 197 ? 39.934 21.965 -98.617 1.00 64.87 197 VAL M N 1
ATOM 4800 C CA . VAL C 2 197 ? 39.187 22.841 -97.700 1.00 63.69 197 VAL M CA 1
ATOM 4801 C C . VAL C 2 197 ? 38.623 24.052 -98.447 1.00 62.50 197 VAL M C 1
ATOM 4802 O O . VAL C 2 197 ? 39.375 24.892 -98.920 1.00 66.85 197 VAL M O 1
ATOM 4806 N N . ILE C 2 198 ? 37.302 24.148 -98.532 1.00 61.31 198 ILE M N 1
ATOM 4807 C CA . ILE C 2 198 ? 36.654 25.231 -99.284 1.00 63.74 198 ILE M CA 1
ATOM 4808 C C . ILE C 2 198 ? 36.247 26.409 -98.402 1.00 66.78 198 ILE M C 1
ATOM 4809 O O . ILE C 2 198 ? 36.304 27.566 -98.828 1.00 69.98 198 ILE M O 1
ATOM 4814 N N . GLY C 2 199 ? 35.821 26.119 -97.183 1.00 67.75 199 GLY M N 1
ATOM 4815 C CA . GLY C 2 199 ? 35.392 27.159 -96.278 1.00 70.74 199 GLY M CA 1
ATOM 4816 C C . GLY C 2 199 ? 35.633 26.788 -94.839 1.00 73.97 199 GLY M C 1
ATOM 4817 O O . GLY C 2 199 ? 35.932 25.637 -94.514 1.00 76.55 199 GLY M O 1
ATOM 4818 N N . VAL C 2 200 ? 35.532 27.801 -93.988 1.00 74.04 200 VAL M N 1
ATOM 4819 C CA . VAL C 2 200 ? 35.471 27.624 -92.558 1.00 70.94 200 VAL M CA 1
ATOM 4820 C C . VAL C 2 200 ? 34.195 28.313 -92.106 1.00 72.89 200 VAL M C 1
ATOM 4821 O O . VAL C 2 200 ? 33.902 29.441 -92.517 1.00 71.72 200 VAL M O 1
ATOM 4825 N N . TYR C 2 201 ? 33.434 27.604 -91.280 1.00 77.36 201 TYR M N 1
ATOM 4826 C CA . TYR C 2 201 ? 32.172 28.094 -90.744 1.00 77.48 201 TYR M CA 1
ATOM 4827 C C . TYR C 2 201 ? 32.248 28.170 -89.231 1.00 78.33 201 TYR M C 1
ATOM 4828 O O . TYR C 2 201 ? 33.205 27.704 -88.601 1.00 69.20 201 TYR M O 1
ATOM 4837 N N . THR C 2 202 ? 31.222 28.783 -88.663 1.00 85.51 202 THR M N 1
ATOM 4838 C CA . THR C 2 202 ? 30.995 28.720 -87.235 1.00 91.67 202 THR M CA 1
ATOM 4839 C C . THR C 2 202 ? 29.529 28.990 -86.947 1.00 96.84 202 THR M C 1
ATOM 4840 O O . THR C 2 202 ? 28.838 29.651 -87.728 1.00 101.14 202 THR M O 1
ATOM 4844 N N . SER C 2 203 ? 29.078 28.467 -85.815 1.00 100.99 203 SER M N 1
ATOM 4845 C CA . SER C 2 203 ? 27.713 28.637 -85.351 1.00 102.14 203 SER M CA 1
ATOM 4846 C C . SER C 2 203 ? 27.747 28.720 -83.834 1.00 104.59 203 SER M C 1
ATOM 4847 O O . SER C 2 203 ? 28.819 28.600 -83.229 1.00 103.93 203 SER M O 1
ATOM 4850 N N . PRO C 2 204 ? 26.578 28.935 -83.211 1.00 108.91 204 PRO M N 1
ATOM 4851 C CA . PRO C 2 204 ? 26.492 28.711 -81.774 1.00 109.13 204 PRO M CA 1
ATOM 4852 C C . PRO C 2 204 ? 26.832 27.259 -81.403 1.00 110.12 204 PRO M C 1
ATOM 4853 O O . PRO C 2 204 ? 27.674 27.030 -80.532 1.00 111.48 204 PRO M O 1
ATOM 4857 N N . GLU C 2 205 ? 26.217 26.302 -82.097 1.00 108.93 205 GLU M N 1
ATOM 4858 C CA . GLU C 2 205 ? 26.365 24.882 -81.763 1.00 111.00 205 GLU M CA 1
ATOM 4859 C C . GLU C 2 205 ? 27.803 24.387 -81.901 1.00 106.89 205 GLU M C 1
ATOM 4860 O O . GLU C 2 205 ? 28.260 23.611 -81.071 1.00 109.73 205 GLU M O 1
ATOM 4866 N N . ALA C 2 206 ? 28.506 24.840 -82.935 1.00 105.30 206 ALA M N 1
ATOM 4867 C CA . ALA C 2 206 ? 29.889 24.423 -83.167 1.00 104.97 206 ALA M CA 1
ATOM 4868 C C . ALA C 2 206 ? 30.819 24.909 -82.062 1.00 103.85 206 ALA M C 1
ATOM 4869 O O . ALA C 2 206 ? 31.666 24.150 -81.592 1.00 107.42 206 ALA M O 1
ATOM 4871 N N . LYS C 2 207 ? 30.657 26.167 -81.657 1.00 101.93 207 LYS M N 1
ATOM 4872 C CA . LYS C 2 207 ? 31.454 26.749 -80.568 1.00 106.17 207 LYS M CA 1
ATOM 4873 C C . LYS C 2 207 ? 31.424 25.904 -79.279 1.00 115.03 207 LYS M C 1
ATOM 4874 O O . LYS C 2 207 ? 32.465 25.673 -78.647 1.00 113.61 207 LYS M O 1
ATOM 4880 N N . ARG C 2 208 ? 30.231 25.418 -78.930 1.00 124.91 208 ARG M N 1
ATOM 4881 C CA . ARG C 2 208 ? 29.972 24.734 -77.654 1.00 121.16 208 ARG M CA 1
ATOM 4882 C C . ARG C 2 208 ? 29.975 23.196 -77.736 1.00 112.11 208 ARG M C 1
ATOM 4883 O O . ARG C 2 208 ? 29.726 22.539 -76.732 1.00 114.08 208 ARG M O 1
ATOM 4891 N N . SER C 2 209 ? 30.292 22.624 -78.901 1.00 107.83 209 SER M N 1
ATOM 4892 C CA . SER C 2 209 ? 30.159 21.173 -79.132 1.00 106.12 209 SER M CA 1
ATOM 4893 C C . SER C 2 209 ? 31.375 20.333 -78.717 1.00 105.04 209 SER M C 1
ATOM 4894 O O . SER C 2 209 ? 31.506 19.174 -79.133 1.00 101.00 209 SER M O 1
ATOM 4897 N N . LYS C 2 210 ? 32.259 20.908 -77.902 1.00 106.16 210 LYS M N 1
ATOM 4898 C CA . LYS C 2 210 ? 33.342 20.146 -77.283 1.00 106.03 210 LYS M CA 1
ATOM 4899 C C . LYS C 2 210 ? 32.781 19.243 -76.170 1.00 102.92 210 LYS M C 1
ATOM 4900 O O . LYS C 2 210 ? 33.276 18.128 -75.969 1.00 100.03 210 LYS M O 1
ATOM 4906 N N . ILE C 2 211 ? 31.728 19.706 -75.485 1.00 96.47 211 ILE M N 1
ATOM 4907 C CA . ILE C 2 211 ? 31.108 18.948 -74.377 1.00 93.48 211 ILE M CA 1
ATOM 4908 C C . ILE C 2 211 ? 30.541 17.588 -74.797 1.00 91.29 211 ILE M C 1
ATOM 4909 O O . ILE C 2 211 ? 30.550 16.642 -74.015 1.00 97.07 211 ILE M O 1
ATOM 4914 N N . TYR C 2 212 ? 30.060 17.492 -76.031 1.00 88.41 212 TYR M N 1
ATOM 4915 C CA . TYR C 2 212 ? 29.544 16.231 -76.557 1.00 87.21 212 TYR M CA 1
ATOM 4916 C C . TYR C 2 212 ? 30.665 15.254 -76.965 1.00 91.89 212 TYR M C 1
ATOM 4917 O O . TYR C 2 212 ? 30.378 14.140 -77.426 1.00 89.21 212 TYR M O 1
ATOM 4926 N N . GLY C 2 213 ? 31.927 15.672 -76.809 1.00 95.84 213 GLY M N 1
ATOM 4927 C CA . GLY C 2 213 ? 33.084 14.793 -76.968 1.00 102.80 213 GLY M CA 1
ATOM 4928 C C . GLY C 2 213 ? 33.552 14.697 -78.407 1.00 109.04 213 GLY M C 1
ATOM 4929 O O . GLY C 2 213 ? 33.888 13.609 -78.886 1.00 114.58 213 GLY M O 1
ATOM 4930 N N . PHE C 2 214 ? 33.587 15.842 -79.088 1.00 111.26 214 PHE M N 1
ATOM 4931 C CA . PHE C 2 214 ? 33.920 15.899 -80.503 1.00 108.76 214 PHE M CA 1
ATOM 4932 C C . PHE C 2 214 ? 35.128 16.799 -80.736 1.00 111.75 214 PHE M C 1
ATOM 4933 O O . PHE C 2 214 ? 35.177 17.933 -80.240 1.00 109.14 214 PHE M O 1
ATOM 4941 N N . GLY C 2 215 ? 36.098 16.272 -81.484 1.00 113.00 215 GLY M N 1
ATOM 4942 C CA . GLY C 2 215 ? 37.282 17.023 -81.890 1.00 109.69 215 GLY M CA 1
ATOM 4943 C C . GLY C 2 215 ? 37.011 18.008 -83.014 1.00 103.09 215 GLY M C 1
ATOM 4944 O O . GLY C 2 215 ? 37.777 18.956 -83.206 1.00 101.33 215 GLY M O 1
ATOM 4945 N N . GLY C 2 216 ? 35.925 17.791 -83.758 1.00 94.49 216 GLY M N 1
ATOM 4946 C CA . GLY C 2 216 ? 35.537 18.699 -84.829 1.00 88.85 216 GLY M CA 1
ATOM 4947 C C . GLY C 2 216 ? 34.235 18.325 -85.503 1.00 84.04 216 GLY M C 1
ATOM 4948 O O . GLY C 2 216 ? 33.745 17.204 -85.344 1.00 81.78 216 GLY M O 1
ATOM 4949 N N . LEU C 2 217 ? 33.702 19.267 -86.283 1.00 81.19 217 LEU M N 1
ATOM 4950 C CA . LEU C 2 217 ? 32.443 19.102 -87.014 1.00 79.67 217 LEU M CA 1
ATOM 4951 C C . LEU C 2 217 ? 32.632 19.508 -88.470 1.00 76.62 217 LEU M C 1
ATOM 4952 O O . LEU C 2 217 ? 32.038 20.493 -88.926 1.00 71.11 217 LEU M O 1
ATOM 4957 N N . PRO C 2 218 ? 33.460 18.744 -89.214 1.00 75.62 218 PRO M N 1
ATOM 4958 C CA . PRO C 2 218 ? 33.661 19.064 -90.617 1.00 74.68 218 PRO M CA 1
ATOM 4959 C C . PRO C 2 218 ? 32.451 18.661 -91.444 1.00 72.30 218 PRO M C 1
ATOM 4960 O O . PRO C 2 218 ? 31.792 17.673 -91.128 1.00 77.83 218 PRO M O 1
ATOM 4964 N N . ILE C 2 219 ? 32.165 19.428 -92.486 1.00 68.25 219 ILE M N 1
ATOM 4965 C CA . ILE C 2 219 ? 31.008 19.178 -93.333 1.00 67.07 219 ILE M CA 1
ATOM 4966 C C . ILE C 2 219 ? 31.462 19.015 -94.777 1.00 64.76 219 ILE M C 1
ATOM 4967 O O . ILE C 2 219 ? 32.286 19.787 -95.269 1.00 62.79 219 ILE M O 1
ATOM 4972 N N . THR C 2 220 ? 30.907 18.003 -95.439 1.00 64.24 220 THR M N 1
ATOM 4973 C CA . THR C 2 220 ? 31.118 17.752 -96.870 1.00 64.62 220 THR M CA 1
ATOM 4974 C C . THR C 2 220 ? 29.788 17.330 -97.512 1.00 65.85 220 THR M C 1
ATOM 4975 O O . THR C 2 220 ? 28.759 17.295 -96.838 1.00 65.87 220 THR M O 1
ATOM 4979 N N . THR C 2 221 ? 29.798 17.045 -98.812 1.00 67.85 221 THR M N 1
ATOM 4980 C CA . THR C 2 221 ? 28.580 16.611 -99.495 1.00 71.25 221 THR M CA 1
ATOM 4981 C C . THR C 2 221 ? 28.263 15.186 -99.053 1.00 71.74 221 THR M C 1
ATOM 4982 O O . THR C 2 221 ? 29.184 14.390 -98.831 1.00 73.53 221 THR M O 1
ATOM 4986 N N . ASN C 2 222 ? 26.973 14.884 -98.882 1.00 70.65 222 ASN M N 1
ATOM 4987 C CA . ASN C 2 222 ? 26.530 13.511 -98.591 1.00 67.67 222 ASN M CA 1
ATOM 4988 C C . ASN C 2 222 ? 26.996 12.535 -99.684 1.00 68.31 222 ASN M C 1
ATOM 4989 O O . ASN C 2 222 ? 27.417 11.425 -99.375 1.00 72.78 222 ASN M O 1
ATOM 4994 N N . ILE C 2 223 ? 26.952 12.966 -100.944 1.00 65.94 223 ILE M N 1
ATOM 4995 C CA . ILE C 2 223 ? 27.423 12.130 -102.062 1.00 67.62 223 ILE M CA 1
ATOM 4996 C C . ILE C 2 223 ? 28.921 11.841 -102.059 1.00 68.17 223 ILE M C 1
ATOM 4997 O O . ILE C 2 223 ? 29.347 10.892 -102.721 1.00 74.43 223 ILE M O 1
ATOM 5002 N N . SER C 2 224 ? 29.720 12.644 -101.355 1.00 66.87 224 SER M N 1
ATOM 5003 C CA . SER C 2 224 ? 31.129 12.303 -101.157 1.00 67.46 224 SER M CA 1
ATOM 5004 C C . SER C 2 224 ? 31.232 11.231 -100.082 1.00 68.42 224 SER M C 1
ATOM 5005 O O . SER C 2 224 ? 31.790 10.170 -100.350 1.00 72.19 224 SER M O 1
ATOM 5008 N N . LEU C 2 225 ? 30.673 11.476 -98.892 1.00 68.04 225 LEU M N 1
ATOM 5009 C CA . LEU C 2 225 ? 30.589 10.423 -97.851 1.00 71.46 225 LEU M CA 1
ATOM 5010 C C . LEU C 2 225 ? 30.084 9.097 -98.404 1.00 76.36 225 LEU M C 1
ATOM 5011 O O . LEU C 2 225 ? 30.672 8.052 -98.154 1.00 78.90 225 LEU M O 1
ATOM 5016 N N . ALA C 2 226 ? 29.001 9.158 -99.169 1.00 82.38 226 ALA M N 1
ATOM 5017 C CA . ALA C 2 226 ? 28.385 7.964 -99.733 1.00 85.44 226 ALA M CA 1
ATOM 5018 C C . ALA C 2 226 ? 29.228 7.221 -100.764 1.00 85.30 226 ALA M C 1
ATOM 5019 O O . ALA C 2 226 ? 29.030 6.023 -100.957 1.00 88.90 226 ALA M O 1
ATOM 5021 N N . ALA C 2 227 ? 30.135 7.933 -101.430 1.00 83.21 227 ALA M N 1
ATOM 5022 C CA . ALA C 2 227 ? 30.981 7.362 -102.473 1.00 84.56 227 ALA M CA 1
ATOM 5023 C C . ALA C 2 227 ? 32.361 6.940 -101.956 1.00 86.09 227 ALA M C 1
ATOM 5024 O O . ALA C 2 227 ? 32.852 5.879 -102.340 1.00 90.82 227 ALA M O 1
ATOM 5026 N N . ASN C 2 228 ? 32.989 7.762 -101.110 1.00 87.20 228 ASN M N 1
ATOM 5027 C CA . ASN C 2 228 ? 34.308 7.427 -100.539 1.00 89.48 228 ASN M CA 1
ATOM 5028 C C . ASN C 2 228 ? 34.168 6.266 -99.582 1.00 93.05 228 ASN M C 1
ATOM 5029 O O . ASN C 2 228 ? 34.754 5.207 -99.796 1.00 104.77 228 ASN M O 1
ATOM 5034 N N . PHE C 2 229 ? 33.379 6.470 -98.533 1.00 92.55 229 PHE M N 1
ATOM 5035 C CA . PHE C 2 229 ? 33.068 5.406 -97.586 1.00 92.18 229 PHE M CA 1
ATOM 5036 C C . PHE C 2 229 ? 31.850 4.727 -98.188 1.00 98.96 229 PHE M C 1
ATOM 5037 O O . PHE C 2 229 ? 31.151 5.337 -98.999 1.00 108.56 229 PHE M O 1
ATOM 5045 N N . ASN C 2 230 ? 31.605 3.470 -97.844 1.00 102.15 230 ASN M N 1
ATOM 5046 C CA . ASN C 2 230 ? 30.556 2.708 -98.532 1.00 109.42 230 ASN M CA 1
ATOM 5047 C C . ASN C 2 230 ? 29.138 3.272 -98.313 1.00 110.90 230 ASN M C 1
ATOM 5048 O O . ASN C 2 230 ? 28.300 3.149 -99.208 1.00 118.29 230 ASN M O 1
ATOM 5053 N N . ILE C 2 231 ? 28.891 3.881 -97.140 1.00 104.21 231 ILE M N 1
ATOM 5054 C CA . ILE C 2 231 ? 27.529 4.240 -96.658 1.00 97.54 231 ILE M CA 1
ATOM 5055 C C . ILE C 2 231 ? 26.612 4.867 -97.713 1.00 93.76 231 ILE M C 1
ATOM 5056 O O . ILE C 2 231 ? 27.077 5.584 -98.590 1.00 87.25 231 ILE M O 1
ATOM 5061 N N . ASP C 2 232 ? 25.314 4.575 -97.631 1.00 92.88 232 ASP M N 1
ATOM 5062 C CA . ASP C 2 232 ? 24.337 5.167 -98.563 1.00 88.59 232 ASP M CA 1
ATOM 5063 C C . ASP C 2 232 ? 24.012 6.589 -98.112 1.00 82.65 232 ASP M C 1
ATOM 5064 O O . ASP C 2 232 ? 24.298 6.969 -96.966 1.00 71.41 232 ASP M O 1
ATOM 5069 N N . GLU C 2 233 ? 23.404 7.352 -99.020 1.00 82.71 233 GLU M N 1
ATOM 5070 C CA . GLU C 2 233 ? 23.512 8.831 -99.022 1.00 83.87 233 GLU M CA 1
ATOM 5071 C C . GLU C 2 233 ? 22.501 9.631 -98.177 1.00 85.21 233 GLU M C 1
ATOM 5072 O O . GLU C 2 233 ? 22.676 10.844 -98.001 1.00 84.68 233 GLU M O 1
ATOM 5078 N N . ILE C 2 234 ? 21.478 8.968 -97.641 1.00 83.98 234 ILE M N 1
ATOM 5079 C CA . ILE C 2 234 ? 20.574 9.592 -96.675 1.00 84.06 234 ILE M CA 1
ATOM 5080 C C . ILE C 2 234 ? 20.476 8.687 -95.458 1.00 79.55 234 ILE M C 1
ATOM 5081 O O . ILE C 2 234 ? 20.345 7.479 -95.597 1.00 79.50 234 ILE M O 1
ATOM 5086 N N . ALA C 2 235 ? 20.552 9.285 -94.273 1.00 79.48 235 ALA M N 1
ATOM 5087 C CA . ALA C 2 235 ? 20.398 8.566 -93.012 1.00 81.26 235 ALA M CA 1
ATOM 5088 C C . ALA C 2 235 ? 19.368 9.276 -92.136 1.00 81.25 235 ALA M C 1
ATOM 5089 O O . ALA C 2 235 ? 18.311 8.714 -91.830 1.00 82.70 235 ALA M O 1
ATOM 5091 N N . SER C 2 236 ? 19.673 10.507 -91.737 1.00 78.25 236 SER M N 1
ATOM 5092 C CA . SER C 2 236 ? 18.707 11.340 -91.037 1.00 81.01 236 SER M CA 1
ATOM 5093 C C . SER C 2 236 ? 17.978 12.218 -92.066 1.00 81.02 236 SER M C 1
ATOM 5094 O O . SER C 2 236 ? 18.611 12.778 -92.965 1.00 75.59 236 SER M O 1
ATOM 5097 N N . ILE C 2 237 ? 16.648 12.283 -91.941 1.00 81.06 237 ILE M N 1
ATOM 5098 C CA . ILE C 2 237 ? 15.785 13.184 -92.715 1.00 76.65 237 ILE M CA 1
ATOM 5099 C C . ILE C 2 237 ? 15.168 14.181 -91.730 1.00 75.77 237 ILE M C 1
ATOM 5100 O O . ILE C 2 237 ? 14.525 13.766 -90.766 1.00 78.13 237 ILE M O 1
ATOM 5105 N N . VAL C 2 238 ? 15.346 15.479 -91.979 1.00 70.42 238 VAL M N 1
ATOM 5106 C CA . VAL C 2 238 ? 14.904 16.516 -91.041 1.00 68.03 238 VAL M CA 1
ATOM 5107 C C . VAL C 2 238 ? 14.042 17.577 -91.739 1.00 65.22 238 VAL M C 1
ATOM 5108 O O . VAL C 2 238 ? 14.299 17.939 -92.886 1.00 62.45 238 VAL M O 1
ATOM 5112 N N . PHE C 2 239 ? 13.012 18.042 -91.028 1.00 64.15 239 PHE M N 1
ATOM 5113 C CA . PHE C 2 239 ? 12.191 19.191 -91.423 1.00 64.77 239 PHE M CA 1
ATOM 5114 C C . PHE C 2 239 ? 12.236 20.234 -90.320 1.00 68.11 239 PHE M C 1
ATOM 5115 O O . PHE C 2 239 ? 12.011 19.900 -89.162 1.00 70.06 239 PHE M O 1
ATOM 5123 N N . ARG C 2 240 ? 12.518 21.486 -90.679 1.00 74.27 240 ARG M N 1
ATOM 5124 C CA . ARG C 2 240 ? 12.499 22.597 -89.729 1.00 76.71 240 ARG M CA 1
ATOM 5125 C C . ARG C 2 240 ? 11.152 23.279 -89.793 1.00 75.30 240 ARG M C 1
ATOM 5126 O O . ARG C 2 240 ? 10.686 23.630 -90.873 1.00 73.83 240 ARG M O 1
ATOM 5134 N N . VAL C 2 241 ? 10.545 23.457 -88.624 1.00 75.20 241 VAL M N 1
ATOM 5135 C CA . VAL C 2 241 ? 9.203 23.995 -88.479 1.00 75.83 241 VAL M CA 1
ATOM 5136 C C . VAL C 2 241 ? 9.330 25.064 -87.412 1.00 80.33 241 VAL M C 1
ATOM 5137 O O . VAL C 2 241 ? 9.293 24.756 -86.219 1.00 86.16 241 VAL M O 1
ATOM 5141 N N . ASN C 2 242 ? 9.501 26.315 -87.834 1.00 85.14 242 ASN M N 1
ATOM 5142 C CA . ASN C 2 242 ? 9.858 27.395 -86.899 1.00 88.01 242 ASN M CA 1
ATOM 5143 C C . ASN C 2 242 ? 8.769 27.751 -85.869 1.00 87.23 242 ASN M C 1
ATOM 5144 O O . ASN C 2 242 ? 9.099 28.217 -84.778 1.00 89.60 242 ASN M O 1
ATOM 5149 N N . ASP C 2 243 ? 7.499 27.508 -86.196 1.00 86.26 243 ASP M N 1
ATOM 5150 C CA . ASP C 2 243 ? 6.406 27.594 -85.210 1.00 88.22 243 ASP M CA 1
ATOM 5151 C C . ASP C 2 243 ? 6.210 26.228 -84.506 1.00 88.95 243 ASP M C 1
ATOM 5152 O O . ASP C 2 243 ? 5.494 25.349 -85.006 1.00 83.09 243 ASP M O 1
ATOM 5157 N N . THR C 2 244 ? 6.812 26.085 -83.321 1.00 89.85 244 THR M N 1
ATOM 5158 C CA . THR C 2 244 ? 6.996 24.767 -82.677 1.00 86.67 244 THR M CA 1
ATOM 5159 C C . THR C 2 244 ? 5.712 24.097 -82.219 1.00 83.06 244 THR M C 1
ATOM 5160 O O . THR C 2 244 ? 5.699 22.889 -81.999 1.00 80.16 244 THR M O 1
ATOM 5164 N N . SER C 2 245 ? 4.648 24.881 -82.053 1.00 84.14 245 SER M N 1
ATOM 5165 C CA . SER C 2 245 ? 3.337 24.345 -81.672 1.00 84.67 245 SER M CA 1
ATOM 5166 C C . SER C 2 245 ? 2.689 23.454 -82.733 1.00 81.33 245 SER M C 1
ATOM 5167 O O . SER C 2 245 ? 1.725 22.760 -82.430 1.00 81.01 245 SER M O 1
ATOM 5170 N N . LEU C 2 246 ? 3.199 23.493 -83.965 1.00 81.27 246 LEU M N 1
ATOM 5171 C CA . LEU C 2 246 ? 2.698 22.648 -85.053 1.00 81.41 246 LEU M CA 1
ATOM 5172 C C . LEU C 2 246 ? 3.261 21.223 -85.051 1.00 80.62 246 LEU M C 1
ATOM 5173 O O . LEU C 2 246 ? 2.680 20.337 -85.686 1.00 81.81 246 LEU M O 1
ATOM 5178 N N . THR C 2 247 ? 4.373 21.003 -84.343 1.00 79.40 247 THR M N 1
ATOM 5179 C CA . THR C 2 247 ? 5.126 19.741 -84.435 1.00 78.81 247 THR M CA 1
ATOM 5180 C C . THR C 2 247 ? 4.355 18.473 -84.054 1.00 77.66 247 THR M C 1
ATOM 5181 O O . THR C 2 247 ? 4.581 17.433 -84.675 1.00 77.61 247 THR M O 1
ATOM 5185 N N . PRO C 2 248 ? 3.444 18.545 -83.054 1.00 76.82 248 PRO M N 1
ATOM 5186 C CA . PRO C 2 248 ? 2.677 17.324 -82.748 1.00 76.59 248 PRO M CA 1
ATOM 5187 C C . PRO C 2 248 ? 1.779 16.834 -83.893 1.00 75.82 248 PRO M C 1
ATOM 5188 O O . PRO C 2 248 ? 1.462 15.643 -83.946 1.00 75.71 248 PRO M O 1
ATOM 5192 N N . THR C 2 249 ? 1.383 17.751 -84.782 1.00 76.56 249 THR M N 1
ATOM 5193 C CA . THR C 2 249 ? 0.528 17.458 -85.939 1.00 75.53 249 THR M CA 1
ATOM 5194 C C . THR C 2 249 ? 1.303 17.349 -87.254 1.00 74.99 249 THR M C 1
ATOM 5195 O O . THR C 2 249 ? 1.124 16.380 -88.002 1.00 74.35 249 THR M O 1
ATOM 5199 N N . LEU C 2 250 ? 2.139 18.348 -87.538 1.00 73.43 250 LEU M N 1
ATOM 5200 C CA . LEU C 2 250 ? 2.964 18.355 -88.761 1.00 76.85 250 LEU M CA 1
ATOM 5201 C C . LEU C 2 250 ? 3.961 17.203 -88.828 1.00 79.72 250 LEU M C 1
ATOM 5202 O O . LEU C 2 250 ? 4.229 16.679 -89.908 1.00 80.62 250 LEU M O 1
ATOM 5207 N N . GLY C 2 251 ? 4.525 16.839 -87.679 1.00 82.49 251 GLY M N 1
ATOM 5208 C CA . GLY C 2 251 ? 5.471 15.726 -87.587 1.00 82.41 251 GLY M CA 1
ATOM 5209 C C . GLY C 2 251 ? 4.949 14.425 -88.176 1.00 79.88 251 GLY M C 1
ATOM 5210 O O . GLY C 2 251 ? 5.468 13.968 -89.197 1.00 78.04 251 GLY M O 1
ATOM 5211 N N . PRO C 2 252 ? 3.913 13.824 -87.548 1.00 77.93 252 PRO M N 1
ATOM 5212 C CA . PRO C 2 252 ? 3.336 12.581 -88.092 1.00 76.98 252 PRO M CA 1
ATOM 5213 C C . PRO C 2 252 ? 2.738 12.734 -89.503 1.00 75.93 252 PRO M C 1
ATOM 5214 O O . PRO C 2 252 ? 2.704 11.758 -90.259 1.00 70.41 252 PRO M O 1
ATOM 5218 N N . GLU C 2 253 ? 2.286 13.944 -89.843 1.00 75.57 253 GLU M N 1
ATOM 5219 C CA . GLU C 2 253 ? 1.830 14.257 -91.198 1.00 76.98 253 GLU M CA 1
ATOM 5220 C C . GLU C 2 253 ? 2.981 14.167 -92.211 1.00 76.66 253 GLU M C 1
ATOM 5221 O O . GLU C 2 253 ? 2.803 13.595 -93.286 1.00 77.79 253 GLU M O 1
ATOM 5227 N N . LEU C 2 254 ? 4.146 14.727 -91.871 1.00 76.02 254 LEU M N 1
ATOM 5228 C CA . LEU C 2 254 ? 5.344 14.631 -92.730 1.00 72.69 254 LEU M CA 1
ATOM 5229 C C . LEU C 2 254 ? 5.809 13.190 -92.892 1.00 75.55 254 LEU M C 1
ATOM 5230 O O . LEU C 2 254 ? 6.330 12.819 -93.942 1.00 75.41 254 LEU M O 1
ATOM 5235 N N . ALA C 2 255 ? 5.619 12.390 -91.845 1.00 81.71 255 ALA M N 1
ATOM 5236 C CA . ALA C 2 255 ? 5.906 10.959 -91.885 1.00 85.84 255 ALA M CA 1
ATOM 5237 C C . ALA C 2 255 ? 4.905 10.213 -92.777 1.00 91.88 255 ALA M C 1
ATOM 5238 O O . ALA C 2 255 ? 5.315 9.390 -93.602 1.00 98.99 255 ALA M O 1
ATOM 5240 N N . ARG C 2 256 ? 3.609 10.504 -92.618 1.00 94.26 256 ARG M N 1
ATOM 5241 C CA . ARG C 2 256 ? 2.561 9.947 -93.496 1.00 96.17 256 ARG M CA 1
ATOM 5242 C C . ARG C 2 256 ? 2.853 10.328 -94.941 1.00 95.70 256 ARG M C 1
ATOM 5243 O O . ARG C 2 256 ? 2.891 9.463 -95.819 1.00 94.37 256 ARG M O 1
ATOM 5251 N N . LYS C 2 257 ? 3.071 11.624 -95.169 1.00 97.53 257 LYS M N 1
ATOM 5252 C CA . LYS C 2 257 ? 3.352 12.152 -96.503 1.00 98.65 257 LYS M CA 1
ATOM 5253 C C . LYS C 2 257 ? 4.580 11.482 -97.107 1.00 96.12 257 LYS M C 1
ATOM 5254 O O . LYS C 2 257 ? 4.628 11.255 -98.314 1.00 96.39 257 LYS M O 1
ATOM 5260 N N . MET C 2 258 ? 5.559 11.155 -96.265 1.00 93.63 258 MET M N 1
ATOM 5261 C CA . MET C 2 258 ? 6.732 10.422 -96.721 1.00 94.80 258 MET M CA 1
ATOM 5262 C C . MET C 2 258 ? 6.356 9.041 -97.247 1.00 98.57 258 MET M C 1
ATOM 5263 O O . MET C 2 258 ? 6.849 8.631 -98.295 1.00 110.21 258 MET M O 1
ATOM 5268 N N . THR C 2 259 ? 5.465 8.348 -96.543 1.00 96.08 259 THR M N 1
ATOM 5269 C CA . THR C 2 259 ? 5.035 7.007 -96.943 1.00 93.33 259 THR M CA 1
ATOM 5270 C C . THR C 2 259 ? 4.094 7.016 -98.167 1.00 89.87 259 THR M C 1
ATOM 5271 O O . THR C 2 259 ? 4.141 6.100 -98.986 1.00 86.04 259 THR M O 1
ATOM 5275 N N . GLU C 2 260 ? 3.257 8.044 -98.293 1.00 93.25 260 GLU M N 1
ATOM 5276 C CA . GLU C 2 260 ? 2.447 8.250 -99.508 1.00 97.83 260 GLU M CA 1
ATOM 5277 C C . GLU C 2 260 ? 3.316 8.487 -100.756 1.00 102.80 260 GLU M C 1
ATOM 5278 O O . GLU C 2 260 ? 2.911 8.122 -101.857 1.00 111.61 260 GLU M O 1
ATOM 5284 N N . LEU C 2 261 ? 4.491 9.099 -100.584 1.00 105.43 261 LEU M N 1
ATOM 5285 C CA . LEU C 2 261 ? 5.422 9.363 -101.700 1.00 104.22 261 LEU M CA 1
ATOM 5286 C C . LEU C 2 261 ? 6.402 8.219 -101.925 1.00 100.11 261 LEU M C 1
ATOM 5287 O O . LEU C 2 261 ? 6.687 7.852 -103.068 1.00 95.82 261 LEU M O 1
ATOM 5292 N N . ALA C 2 262 ? 6.911 7.655 -100.834 1.00 98.59 262 ALA M N 1
ATOM 5293 C CA . ALA C 2 262 ? 7.841 6.534 -100.909 1.00 101.95 262 ALA M CA 1
ATOM 5294 C C . ALA C 2 262 ? 7.229 5.282 -101.520 1.00 105.87 262 ALA M C 1
ATOM 5295 O O . ALA C 2 262 ? 7.964 4.385 -101.932 1.00 103.53 262 ALA M O 1
ATOM 5297 N N . GLY C 2 263 ? 5.895 5.215 -101.565 1.00 112.07 263 GLY M N 1
ATOM 5298 C CA . GLY C 2 263 ? 5.188 4.009 -101.964 1.00 115.74 263 GLY M CA 1
ATOM 5299 C C . GLY C 2 263 ? 5.098 3.108 -100.750 1.00 120.00 263 GLY M C 1
ATOM 5300 O O . GLY C 2 263 ? 6.030 3.049 -99.935 1.00 118.09 263 GLY M O 1
ATOM 5301 N N . LEU C 2 264 ? 3.979 2.406 -100.613 1.00 124.95 264 LEU M N 1
ATOM 5302 C CA . LEU C 2 264 ? 3.786 1.526 -99.467 1.00 133.23 264 LEU M CA 1
ATOM 5303 C C . LEU C 2 264 ? 4.746 0.338 -99.637 1.00 136.54 264 LEU M C 1
ATOM 5304 O O . LEU C 2 264 ? 4.395 -0.703 -100.197 1.00 132.84 264 LEU M O 1
ATOM 5309 N N . GLN C 2 265 ? 5.979 0.543 -99.166 1.00 142.86 265 GLN M N 1
ATOM 5310 C CA . GLN C 2 265 ? 7.038 -0.473 -99.198 1.00 147.92 265 GLN M CA 1
ATOM 5311 C C . GLN C 2 265 ? 6.971 -1.415 -97.974 1.00 146.76 265 GLN M C 1
ATOM 5312 O O . GLN C 2 265 ? 7.903 -2.189 -97.740 1.00 144.16 265 GLN M O 1
ATOM 5318 N N . GLN C 2 266 ? 5.874 -1.347 -97.208 1.00 144.42 266 GLN M N 1
ATOM 5319 C CA . GLN C 2 266 ? 5.625 -2.196 -96.034 1.00 141.61 266 GLN M CA 1
ATOM 5320 C C . GLN C 2 266 ? 6.669 -1.984 -94.935 1.00 142.50 266 GLN M C 1
ATOM 5321 O O . GLN C 2 266 ? 7.538 -2.822 -94.674 1.00 144.32 266 GLN M O 1
ATOM 5327 N N . GLY C 2 267 ? 6.554 -0.815 -94.313 1.00 141.02 267 GLY M N 1
ATOM 5328 C CA . GLY C 2 267 ? 7.413 -0.403 -93.213 1.00 139.57 267 GLY M CA 1
ATOM 5329 C C . GLY C 2 267 ? 6.793 0.753 -92.451 1.00 141.94 267 GLY M C 1
ATOM 5330 O O . GLY C 2 267 ? 6.485 0.615 -91.266 1.00 152.31 267 GLY M O 1
ATOM 5331 N N . GLU C 2 268 ? 6.610 1.878 -93.155 1.00 135.17 268 GLU M N 1
ATOM 5332 C CA . GLU C 2 268 ? 6.035 3.138 -92.639 1.00 121.20 268 GLU M CA 1
ATOM 5333 C C . GLU C 2 268 ? 7.100 4.038 -91.997 1.00 112.46 268 GLU M C 1
ATOM 5334 O O . GLU C 2 268 ? 7.866 3.595 -91.130 1.00 110.26 268 GLU M O 1
ATOM 5340 N N . TYR C 2 269 ? 7.134 5.299 -92.432 1.00 100.58 269 TYR M N 1
ATOM 5341 C CA . TYR C 2 269 ? 8.013 6.316 -91.841 1.00 93.92 269 TYR M CA 1
ATOM 5342 C C . TYR C 2 269 ? 7.412 6.844 -90.540 1.00 88.74 269 TYR M C 1
ATOM 5343 O O . TYR C 2 269 ? 6.209 7.070 -90.471 1.00 87.50 269 TYR M O 1
ATOM 5352 N N . GLN C 2 270 ? 8.249 7.049 -89.524 1.00 85.94 270 GLN M N 1
ATOM 5353 C CA . GLN C 2 270 ? 7.792 7.515 -88.206 1.00 87.73 270 GLN M CA 1
ATOM 5354 C C . GLN C 2 270 ? 8.639 8.673 -87.709 1.00 86.03 270 GLN M C 1
ATOM 5355 O O . GLN C 2 270 ? 9.767 8.863 -88.162 1.00 87.91 270 GLN M O 1
ATOM 5361 N N . VAL C 2 271 ? 8.095 9.435 -86.763 1.00 83.58 271 VAL M N 1
ATOM 5362 C CA . VAL C 2 271 ? 8.810 10.580 -86.198 1.00 82.68 271 VAL M CA 1
ATOM 5363 C C . VAL C 2 271 ? 9.764 10.057 -85.134 1.00 83.72 271 VAL M C 1
ATOM 5364 O O . VAL C 2 271 ? 9.342 9.353 -84.219 1.00 87.57 271 VAL M O 1
ATOM 5368 N N . ALA C 2 272 ? 11.044 10.395 -85.265 1.00 87.10 272 ALA M N 1
ATOM 5369 C CA . ALA C 2 272 ? 12.051 10.053 -84.257 1.00 87.89 272 ALA M CA 1
ATOM 5370 C C . ALA C 2 272 ? 11.902 10.986 -83.056 1.00 87.23 272 ALA M C 1
ATOM 5371 O O . ALA C 2 272 ? 11.766 12.201 -83.225 1.00 82.50 272 ALA M O 1
ATOM 5373 N N . ASP C 2 273 ? 11.916 10.414 -81.852 1.00 91.16 273 ASP M N 1
ATOM 5374 C CA . ASP C 2 273 ? 11.834 11.207 -80.631 1.00 95.15 273 ASP M CA 1
ATOM 5375 C C . ASP C 2 273 ? 13.213 11.763 -80.317 1.00 98.43 273 ASP M C 1
ATOM 5376 O O . ASP C 2 273 ? 14.166 11.009 -80.125 1.00 96.16 273 ASP M O 1
ATOM 5381 N N . GLU C 2 274 ? 13.298 13.086 -80.245 1.00 108.99 274 GLU M N 1
ATOM 5382 C CA . GLU C 2 274 ? 14.571 13.785 -80.057 1.00 116.70 274 GLU M CA 1
ATOM 5383 C C . GLU C 2 274 ? 15.083 13.604 -78.628 1.00 115.55 274 GLU M C 1
ATOM 5384 O O . GLU C 2 274 ? 16.279 13.411 -78.415 1.00 114.43 274 GLU M O 1
ATOM 5390 N N . SER C 2 275 ? 14.166 13.661 -77.662 1.00 114.55 275 SER M N 1
ATOM 5391 C CA . SER C 2 275 ? 14.517 13.676 -76.239 1.00 115.09 275 SER M CA 1
ATOM 5392 C C . SER C 2 275 ? 15.136 12.382 -75.686 1.00 114.46 275 SER M C 1
ATOM 5393 O O . SER C 2 275 ? 15.889 12.444 -74.715 1.00 113.56 275 SER M O 1
ATOM 5396 N N . VAL C 2 276 ? 14.847 11.228 -76.295 1.00 115.81 276 VAL M N 1
ATOM 5397 C CA . VAL C 2 276 ? 15.354 9.936 -75.774 1.00 114.75 276 VAL M CA 1
ATOM 5398 C C . VAL C 2 276 ? 16.864 9.710 -75.999 1.00 112.35 276 VAL M C 1
ATOM 5399 O O . VAL C 2 276 ? 17.431 8.788 -75.413 1.00 111.74 276 VAL M O 1
ATOM 5403 N N . VAL C 2 277 ? 17.490 10.517 -76.861 1.00 107.45 277 VAL M N 1
ATOM 5404 C CA . VAL C 2 277 ? 18.955 10.518 -77.034 1.00 101.65 277 VAL M CA 1
ATOM 5405 C C . VAL C 2 277 ? 19.635 11.714 -76.331 1.00 99.80 277 VAL M C 1
ATOM 5406 O O . VAL C 2 277 ? 20.801 11.611 -75.949 1.00 95.43 277 VAL M O 1
ATOM 5410 N N . PHE C 2 278 ? 18.924 12.835 -76.162 1.00 100.96 278 PHE M N 1
ATOM 5411 C CA . PHE C 2 278 ? 19.438 13.965 -75.360 1.00 103.21 278 PHE M CA 1
ATOM 5412 C C . PHE C 2 278 ? 19.417 13.623 -73.881 1.00 107.59 278 PHE M C 1
ATOM 5413 O O . PHE C 2 278 ? 20.427 13.769 -73.193 1.00 113.01 278 PHE M O 1
ATOM 5421 N N . ALA C 2 279 ? 18.257 13.183 -73.394 1.00 109.67 279 ALA M N 1
ATOM 5422 C CA . ALA C 2 279 ? 18.117 12.748 -72.001 1.00 106.55 279 ALA M CA 1
ATOM 5423 C C . ALA C 2 279 ? 19.036 11.555 -71.664 1.00 105.80 279 ALA M C 1
ATOM 5424 O O . ALA C 2 279 ? 19.397 11.364 -70.503 1.00 110.25 279 ALA M O 1
ATOM 5426 N N . GLU C 2 280 ? 19.418 10.777 -72.682 1.00 103.38 280 GLU M N 1
ATOM 5427 C CA . GLU C 2 280 ? 20.420 9.707 -72.538 1.00 101.31 280 GLU M CA 1
ATOM 5428 C C . GLU C 2 280 ? 21.833 10.237 -72.219 1.00 95.51 280 GLU M C 1
ATOM 5429 O O . GLU C 2 280 ? 22.618 9.531 -71.598 1.00 92.99 280 GLU M O 1
ATOM 5435 N N . ILE C 2 281 ? 22.160 11.457 -72.653 1.00 95.90 281 ILE M N 1
ATOM 5436 C CA . ILE C 2 281 ? 23.409 12.134 -72.250 1.00 97.55 281 ILE M CA 1
ATOM 5437 C C . ILE C 2 281 ? 23.191 13.171 -71.129 1.00 100.30 281 ILE M C 1
ATOM 5438 O O . ILE C 2 281 ? 24.144 13.549 -70.445 1.00 101.20 281 ILE M O 1
ATOM 5443 N N . GLN C 2 282 ? 21.951 13.624 -70.935 1.00 103.14 282 GLN M N 1
ATOM 5444 C CA . GLN C 2 282 ? 21.626 14.555 -69.848 1.00 104.07 282 GLN M CA 1
ATOM 5445 C C . GLN C 2 282 ? 21.827 13.918 -68.472 1.00 105.69 282 GLN M C 1
ATOM 5446 O O . GLN C 2 282 ? 22.468 14.518 -67.608 1.00 102.37 282 GLN M O 1
ATOM 5452 N N . GLN C 2 283 ? 21.280 12.712 -68.283 1.00 111.19 283 GLN M N 1
ATOM 5453 C CA . GLN C 2 283 ? 21.407 11.971 -67.012 1.00 115.07 283 GLN M CA 1
ATOM 5454 C C . GLN C 2 283 ? 22.556 10.943 -67.023 1.00 108.82 283 GLN M C 1
ATOM 5455 O O . GLN C 2 283 ? 22.516 9.937 -66.310 1.00 115.39 283 GLN M O 1
ATOM 5461 N N . SER C 2 284 ? 23.563 11.194 -67.855 1.00 97.60 284 SER M N 1
ATOM 5462 C CA . SER C 2 284 ? 24.889 10.605 -67.698 1.00 93.17 284 SER M CA 1
ATOM 5463 C C . SER C 2 284 ? 25.844 11.640 -67.087 1.00 92.31 284 SER M C 1
ATOM 5464 O O . SER C 2 284 ? 26.729 11.294 -66.304 1.00 93.95 284 SER M O 1
ATOM 5467 N N . PHE C 2 285 ? 25.684 12.901 -67.486 1.00 90.24 285 PHE M N 1
ATOM 5468 C CA . PHE C 2 285 ? 26.313 14.038 -66.804 1.00 87.62 285 PHE M CA 1
ATOM 5469 C C . PHE C 2 285 ? 25.826 14.166 -65.361 1.00 84.83 285 PHE M C 1
ATOM 5470 O O . PHE C 2 285 ? 26.590 14.556 -64.483 1.00 84.30 285 PHE M O 1
ATOM 5478 N N . SER C 2 286 ? 24.552 13.848 -65.130 1.00 85.47 286 SER M N 1
ATOM 5479 C CA . SER C 2 286 ? 23.931 13.980 -63.811 1.00 85.00 286 SER M CA 1
ATOM 5480 C C . SER C 2 286 ? 24.486 12.948 -62.832 1.00 81.00 286 SER M C 1
ATOM 5481 O O . SER C 2 286 ? 24.892 13.293 -61.723 1.00 78.40 286 SER M O 1
ATOM 5484 N N . PHE C 2 287 ? 24.490 11.687 -63.256 1.00 82.16 287 PHE M N 1
ATOM 5485 C CA . PHE C 2 287 ? 25.154 10.592 -62.532 1.00 84.51 287 PHE M CA 1
ATOM 5486 C C . PHE C 2 287 ? 26.554 10.991 -62.078 1.00 83.09 287 PHE M C 1
ATOM 5487 O O . PHE C 2 287 ? 26.856 10.947 -60.892 1.00 88.84 287 PHE M O 1
ATOM 5495 N N . MET C 2 288 ? 27.390 11.405 -63.021 1.00 81.52 288 MET M N 1
ATOM 5496 C CA . MET C 2 288 ? 28.794 11.675 -62.721 1.00 82.47 288 MET M CA 1
ATOM 5497 C C . MET C 2 288 ? 29.019 12.963 -61.917 1.00 77.92 288 MET M C 1
ATOM 5498 O O . MET C 2 288 ? 30.061 13.106 -61.275 1.00 76.31 288 MET M O 1
ATOM 5503 N N . THR C 2 289 ? 28.059 13.891 -61.956 1.00 75.11 289 THR M N 1
ATOM 5504 C CA . THR C 2 289 ? 28.044 15.034 -61.030 1.00 76.08 289 THR M CA 1
ATOM 5505 C C . THR C 2 289 ? 27.819 14.514 -59.610 1.00 77.19 289 THR M C 1
ATOM 5506 O O . THR C 2 289 ? 28.570 14.850 -58.694 1.00 80.15 289 THR M O 1
ATOM 5510 N N . THR C 2 290 ? 26.787 13.688 -59.448 1.00 77.84 290 THR M N 1
ATOM 5511 C CA . THR C 2 290 ? 26.435 13.084 -58.158 1.00 76.35 290 THR M CA 1
ATOM 5512 C C . THR C 2 290 ? 27.587 12.316 -57.500 1.00 74.78 290 THR M C 1
ATOM 5513 O O . THR C 2 290 ? 27.769 12.421 -56.290 1.00 77.24 290 THR M O 1
ATOM 5517 N N . ILE C 2 291 ? 28.366 11.572 -58.281 1.00 72.34 291 ILE M N 1
ATOM 5518 C CA . ILE C 2 291 ? 29.469 10.784 -57.717 1.00 74.46 291 ILE M CA 1
ATOM 5519 C C . ILE C 2 291 ? 30.563 11.698 -57.153 1.00 72.80 291 ILE M C 1
ATOM 5520 O O . ILE C 2 291 ? 31.063 11.460 -56.059 1.00 72.86 291 ILE M O 1
ATOM 5525 N N . ILE C 2 292 ? 30.921 12.742 -57.889 1.00 72.19 292 ILE M N 1
ATOM 5526 C CA . ILE C 2 292 ? 31.921 13.700 -57.416 1.00 72.86 292 ILE M CA 1
ATOM 5527 C C . ILE C 2 292 ? 31.331 14.621 -56.336 1.00 70.25 292 ILE M C 1
ATOM 5528 O O . ILE C 2 292 ? 32.004 14.902 -55.343 1.00 75.77 292 ILE M O 1
ATOM 5533 N N . SER C 2 293 ? 30.092 15.083 -56.526 1.00 64.34 293 SER M N 1
ATOM 5534 C CA . SER C 2 293 ? 29.372 15.858 -55.499 1.00 62.05 293 SER M CA 1
ATOM 5535 C C . SER C 2 293 ? 29.242 15.118 -54.172 1.00 60.12 293 SER M C 1
ATOM 5536 O O . SER C 2 293 ? 29.310 15.736 -53.118 1.00 57.96 293 SER M O 1
ATOM 5539 N N . SER C 2 294 ? 29.040 13.803 -54.232 1.00 60.00 294 SER M N 1
ATOM 5540 C CA . SER C 2 294 ? 29.022 12.959 -53.035 1.00 58.90 294 SER M CA 1
ATOM 5541 C C . SER C 2 294 ? 30.372 12.951 -52.325 1.00 58.58 294 SER M C 1
ATOM 5542 O O . SER C 2 294 ? 30.436 13.137 -51.117 1.00 61.31 294 SER M O 1
ATOM 5545 N N . ILE C 2 295 ? 31.449 12.759 -53.077 1.00 58.06 295 ILE M N 1
ATOM 5546 C CA . ILE C 2 295 ? 32.795 12.716 -52.496 1.00 58.64 295 ILE M CA 1
ATOM 5547 C C . ILE C 2 295 ? 33.094 14.051 -51.769 1.00 62.57 295 ILE M C 1
ATOM 5548 O O . ILE C 2 295 ? 33.659 14.061 -50.662 1.00 63.43 295 ILE M O 1
ATOM 5553 N N . ALA C 2 296 ? 32.685 15.167 -52.374 1.00 63.28 296 ALA M N 1
ATOM 5554 C CA . ALA C 2 296 ? 32.765 16.472 -51.711 1.00 64.58 296 ALA M CA 1
ATOM 5555 C C . ALA C 2 296 ? 31.853 16.524 -50.483 1.00 62.79 296 ALA M C 1
ATOM 5556 O O . ALA C 2 296 ? 32.226 17.068 -49.452 1.00 66.66 296 ALA M O 1
ATOM 5558 N N . GLY C 2 297 ? 30.659 15.956 -50.607 1.00 59.57 297 GLY M N 1
ATOM 5559 C CA . GLY C 2 297 ? 29.722 15.848 -49.494 1.00 59.49 297 GLY M CA 1
ATOM 5560 C C . GLY C 2 297 ? 30.244 15.131 -48.266 1.00 60.55 297 GLY M C 1
ATOM 5561 O O . GLY C 2 297 ? 29.813 15.438 -47.158 1.00 62.65 297 GLY M O 1
ATOM 5562 N N . ILE C 2 298 ? 31.175 14.191 -48.453 1.00 62.10 298 ILE M N 1
ATOM 5563 C CA . ILE C 2 298 ? 31.822 13.494 -47.330 1.00 61.70 298 ILE M CA 1
ATOM 5564 C C . ILE C 2 298 ? 32.455 14.540 -46.412 1.00 62.19 298 ILE M C 1
ATOM 5565 O O . ILE C 2 298 ? 32.395 14.405 -45.193 1.00 62.69 298 ILE M O 1
ATOM 5570 N N . SER C 2 299 ? 33.032 15.587 -47.002 1.00 63.31 299 SER M N 1
ATOM 5571 C CA . SER C 2 299 ? 33.565 16.717 -46.238 1.00 66.13 299 SER M CA 1
ATOM 5572 C C . SER C 2 299 ? 32.496 17.438 -45.410 1.00 66.16 299 SER M C 1
ATOM 5573 O O . SER C 2 299 ? 32.723 17.745 -44.239 1.00 71.87 299 SER M O 1
ATOM 5576 N N . LEU C 2 300 ? 31.337 17.701 -46.006 1.00 63.81 300 LEU M N 1
ATOM 5577 C CA . LEU C 2 300 ? 30.219 18.298 -45.261 1.00 60.52 300 LEU M CA 1
ATOM 5578 C C . LEU C 2 300 ? 29.712 17.360 -44.172 1.00 58.31 300 LEU M C 1
ATOM 5579 O O . LEU C 2 300 ? 29.316 17.818 -43.105 1.00 59.86 300 LEU M O 1
ATOM 5584 N N . PHE C 2 301 ? 29.732 16.056 -44.437 1.00 56.30 301 PHE M N 1
ATOM 5585 C CA . PHE C 2 301 ? 29.341 15.075 -43.427 1.00 56.42 301 PHE M CA 1
ATOM 5586 C C . PHE C 2 301 ? 30.313 15.050 -42.248 1.00 57.07 301 PHE M C 1
ATOM 5587 O O . PHE C 2 301 ? 29.874 14.988 -41.100 1.00 57.15 301 PHE M O 1
ATOM 5595 N N . VAL C 2 302 ? 31.617 15.071 -42.531 1.00 57.40 302 VAL M N 1
ATOM 5596 C CA . VAL C 2 302 ? 32.629 15.180 -41.473 1.00 56.62 302 VAL M CA 1
ATOM 5597 C C . VAL C 2 302 ? 32.411 16.490 -40.738 1.00 55.69 302 VAL M C 1
ATOM 5598 O O . VAL C 2 302 ? 32.357 16.496 -39.514 1.00 58.56 302 VAL M O 1
ATOM 5602 N N . GLY C 2 303 ? 32.255 17.581 -41.486 1.00 55.66 303 GLY M N 1
ATOM 5603 C CA . GLY C 2 303 ? 31.890 18.882 -40.909 1.00 56.91 303 GLY M CA 1
ATOM 5604 C C . GLY C 2 303 ? 30.727 18.776 -39.935 1.00 57.47 303 GLY M C 1
ATOM 5605 O O . GLY C 2 303 ? 30.770 19.336 -38.840 1.00 58.12 303 GLY M O 1
ATOM 5606 N N . GLY C 2 304 ? 29.700 18.033 -40.343 1.00 58.99 304 GLY M N 1
ATOM 5607 C CA . GLY C 2 304 ? 28.534 17.733 -39.510 1.00 59.67 304 GLY M CA 1
ATOM 5608 C C . GLY C 2 304 ? 28.827 17.023 -38.196 1.00 58.90 304 GLY M C 1
ATOM 5609 O O . GLY C 2 304 ? 28.262 17.362 -37.162 1.00 59.76 304 GLY M O 1
ATOM 5610 N N . THR C 2 305 ? 29.694 16.018 -38.231 1.00 58.00 305 THR M N 1
ATOM 5611 C CA . THR C 2 305 ? 30.058 15.295 -37.014 1.00 57.34 305 THR M CA 1
ATOM 5612 C C . THR C 2 305 ? 30.859 16.215 -36.099 1.00 58.92 305 THR M C 1
ATOM 5613 O O . THR C 2 305 ? 30.788 16.101 -34.877 1.00 58.30 305 THR M O 1
ATOM 5617 N N . GLY C 2 306 ? 31.613 17.128 -36.706 1.00 60.40 306 GLY M N 1
ATOM 5618 C CA . GLY C 2 306 ? 32.328 18.157 -35.976 1.00 62.83 306 GLY M CA 1
ATOM 5619 C C . GLY C 2 306 ? 31.410 19.096 -35.213 1.00 63.48 306 GLY M C 1
ATOM 5620 O O . GLY C 2 306 ? 31.672 19.416 -34.055 1.00 66.27 306 GLY M O 1
ATOM 5621 N N . VAL C 2 307 ? 30.341 19.553 -35.852 1.00 63.15 307 VAL M N 1
ATOM 5622 C CA . VAL C 2 307 ? 29.424 20.484 -35.182 1.00 65.68 307 VAL M CA 1
ATOM 5623 C C . VAL C 2 307 ? 28.634 19.790 -34.069 1.00 64.83 307 VAL M C 1
ATOM 5624 O O . VAL C 2 307 ? 28.362 20.404 -33.044 1.00 66.95 307 VAL M O 1
ATOM 5628 N N . MET C 2 308 ? 28.286 18.519 -34.266 1.00 66.26 308 MET M N 1
ATOM 5629 C CA . MET C 2 308 ? 27.678 17.690 -33.210 1.00 66.20 308 MET M CA 1
ATOM 5630 C C . MET C 2 308 ? 28.578 17.573 -31.981 1.00 63.86 308 MET M C 1
ATOM 5631 O O . MET C 2 308 ? 28.118 17.717 -30.852 1.00 62.81 308 MET M O 1
ATOM 5636 N N . ASN C 2 309 ? 29.851 17.278 -32.223 1.00 61.57 309 ASN M N 1
ATOM 5637 C CA . ASN C 2 309 ? 30.827 17.011 -31.163 1.00 60.79 309 ASN M CA 1
ATOM 5638 C C . ASN C 2 309 ? 31.076 18.255 -30.283 1.00 61.50 309 ASN M C 1
ATOM 5639 O O . ASN C 2 309 ? 31.051 18.161 -29.058 1.00 65.12 309 ASN M O 1
ATOM 5644 N N . ILE C 2 310 ? 31.297 19.410 -30.911 1.00 60.44 310 ILE M N 1
ATOM 5645 C CA . ILE C 2 310 ? 31.506 20.670 -30.187 1.00 59.95 310 ILE M CA 1
ATOM 5646 C C . ILE C 2 310 ? 30.252 21.080 -29.441 1.00 59.86 310 ILE M C 1
ATOM 5647 O O . ILE C 2 310 ? 30.338 21.688 -28.381 1.00 62.76 310 ILE M O 1
ATOM 5652 N N . MET C 2 311 ? 29.089 20.756 -29.993 1.00 60.58 311 MET M N 1
ATOM 5653 C CA . MET C 2 311 ? 27.831 21.001 -29.291 1.00 59.68 311 MET M CA 1
ATOM 5654 C C . MET C 2 311 ? 27.757 20.169 -28.008 1.00 58.43 311 MET M C 1
ATOM 5655 O O . MET C 2 311 ? 27.292 20.651 -26.979 1.00 53.08 311 MET M O 1
ATOM 5660 N N . LEU C 2 312 ? 28.237 18.928 -28.080 1.00 60.84 312 LEU M N 1
ATOM 5661 C CA . LEU C 2 312 ? 28.315 18.054 -26.911 1.00 61.20 312 LEU M CA 1
ATOM 5662 C C . LEU C 2 312 ? 29.309 18.514 -25.866 1.00 61.75 312 LEU M C 1
ATOM 5663 O O . LEU C 2 312 ? 29.054 18.300 -24.680 1.00 67.80 312 LEU M O 1
ATOM 5668 N N . VAL C 2 313 ? 30.427 19.130 -26.260 1.00 61.11 313 VAL M N 1
ATOM 5669 C CA . VAL C 2 313 ? 31.323 19.687 -25.236 1.00 62.80 313 VAL M CA 1
ATOM 5670 C C . VAL C 2 313 ? 30.644 20.885 -24.581 1.00 61.76 313 VAL M C 1
ATOM 5671 O O . VAL C 2 313 ? 30.743 21.044 -23.376 1.00 61.64 313 VAL M O 1
ATOM 5675 N N . SER C 2 314 ? 29.905 21.683 -25.353 1.00 65.33 314 SER M N 1
ATOM 5676 C CA . SER C 2 314 ? 29.157 22.814 -24.779 1.00 69.74 314 SER M CA 1
ATOM 5677 C C . SER C 2 314 ? 27.978 22.405 -23.863 1.00 68.83 314 SER M C 1
ATOM 5678 O O . SER C 2 314 ? 27.460 23.248 -23.138 1.00 72.31 314 SER M O 1
ATOM 5681 N N . VAL C 2 315 ? 27.559 21.138 -23.885 1.00 67.25 315 VAL M N 1
ATOM 5682 C CA . VAL C 2 315 ? 26.620 20.625 -22.874 1.00 66.26 315 VAL M CA 1
ATOM 5683 C C . VAL C 2 315 ? 27.347 20.363 -21.556 1.00 62.93 315 VAL M C 1
ATOM 5684 O O . VAL C 2 315 ? 26.910 20.832 -20.509 1.00 63.29 315 VAL M O 1
ATOM 5688 N N . THR C 2 316 ? 28.457 19.638 -21.602 1.00 60.01 316 THR M N 1
ATOM 5689 C CA . THR C 2 316 ? 29.175 19.303 -20.370 1.00 61.04 316 THR M CA 1
ATOM 5690 C C . THR C 2 316 ? 29.865 20.556 -19.799 1.00 61.73 316 THR M C 1
ATOM 5691 O O . THR C 2 316 ? 29.885 20.748 -18.584 1.00 62.26 316 THR M O 1
ATOM 5695 N N . GLU C 2 317 ? 30.398 21.410 -20.681 1.00 62.52 317 GLU M N 1
ATOM 5696 C CA . GLU C 2 317 ? 30.872 22.762 -20.311 1.00 63.43 317 GLU M CA 1
ATOM 5697 C C . GLU C 2 317 ? 29.795 23.542 -19.517 1.00 62.20 317 GLU M C 1
ATOM 5698 O O . GLU C 2 317 ? 30.114 24.267 -18.575 1.00 61.03 317 GLU M O 1
ATOM 5704 N N . ARG C 2 318 ? 28.530 23.396 -19.915 1.00 61.27 318 ARG M N 1
ATOM 5705 C CA . ARG C 2 318 ? 27.423 24.168 -19.340 1.00 63.06 318 ARG M CA 1
ATOM 5706 C C . ARG C 2 318 ? 26.379 23.340 -18.553 1.00 63.41 318 ARG M C 1
ATOM 5707 O O . ARG C 2 318 ? 25.227 23.772 -18.406 1.00 59.31 318 ARG M O 1
ATOM 5715 N N . THR C 2 319 ? 26.780 22.178 -18.025 1.00 65.31 319 THR M N 1
ATOM 5716 C CA . THR C 2 319 ? 25.876 21.334 -17.207 1.00 65.98 319 THR M CA 1
ATOM 5717 C C . THR C 2 319 ? 25.372 22.095 -15.966 1.00 64.58 319 THR M C 1
ATOM 5718 O O . THR C 2 319 ? 24.178 22.087 -15.678 1.00 66.05 319 THR M O 1
ATOM 5722 N N . ARG C 2 320 ? 26.274 22.776 -15.265 1.00 63.95 320 ARG M N 1
ATOM 5723 C CA . ARG C 2 320 ? 25.890 23.613 -14.127 1.00 65.97 320 ARG M CA 1
ATOM 5724 C C . ARG C 2 320 ? 25.022 24.806 -14.536 1.00 63.68 320 ARG M C 1
ATOM 5725 O O . ARG C 2 320 ? 24.042 25.128 -13.856 1.00 59.94 320 ARG M O 1
ATOM 5733 N N . GLU C 2 321 ? 25.408 25.456 -15.637 1.00 63.28 321 GLU M N 1
ATOM 5734 C CA . GLU C 2 321 ? 24.650 26.573 -16.226 1.00 63.18 321 GLU M CA 1
ATOM 5735 C C . GLU C 2 321 ? 23.204 26.188 -16.559 1.00 62.62 321 GLU M C 1
ATOM 5736 O O . GLU C 2 321 ? 22.286 26.950 -16.258 1.00 63.74 321 GLU M O 1
ATOM 5742 N N . ILE C 2 322 ? 23.007 25.020 -17.176 1.00 59.83 322 ILE M N 1
ATOM 5743 C CA . ILE C 2 322 ? 21.654 24.523 -17.480 1.00 58.46 322 ILE M CA 1
ATOM 5744 C C . ILE C 2 322 ? 20.877 24.299 -16.183 1.00 56.79 322 ILE M C 1
ATOM 5745 O O . ILE C 2 322 ? 19.714 24.692 -16.078 1.00 56.03 322 ILE M O 1
ATOM 5750 N N . GLY C 2 323 ? 21.528 23.666 -15.210 1.00 55.25 323 GLY M N 1
ATOM 5751 C CA . GLY C 2 323 ? 20.925 23.413 -13.907 1.00 56.18 323 GLY M CA 1
ATOM 5752 C C . GLY C 2 323 ? 20.497 24.678 -13.199 1.00 55.90 323 GLY M C 1
ATOM 5753 O O . GLY C 2 323 ? 19.406 24.742 -12.629 1.00 53.56 323 GLY M O 1
ATOM 5754 N N . LEU C 2 324 ? 21.370 25.680 -13.243 1.00 59.67 324 LEU M N 1
ATOM 5755 C CA . LEU C 2 324 ? 21.077 27.005 -12.698 1.00 61.63 324 LEU M CA 1
ATOM 5756 C C . LEU C 2 324 ? 19.916 27.637 -13.463 1.00 59.94 324 LEU M C 1
ATOM 5757 O O . LEU C 2 324 ? 19.002 28.171 -12.856 1.00 56.11 324 LEU M O 1
ATOM 5762 N N . ARG C 2 325 ? 19.955 27.563 -14.792 1.00 64.25 325 ARG M N 1
ATOM 5763 C CA . ARG C 2 325 ? 18.881 28.109 -15.637 1.00 67.97 325 ARG M CA 1
ATOM 5764 C C . ARG C 2 325 ? 17.512 27.516 -15.306 1.00 70.68 325 ARG M C 1
ATOM 5765 O O . ARG C 2 325 ? 16.499 28.232 -15.305 1.00 75.57 325 ARG M O 1
ATOM 5773 N N . LYS C 2 326 ? 17.490 26.210 -15.039 1.00 67.83 326 LYS M N 1
ATOM 5774 C CA . LYS C 2 326 ? 16.256 25.509 -14.693 1.00 62.92 326 LYS M CA 1
ATOM 5775 C C . LYS C 2 326 ? 15.775 25.865 -13.282 1.00 62.21 326 LYS M C 1
ATOM 5776 O O . LYS C 2 326 ? 14.573 26.004 -13.060 1.00 64.32 326 LYS M O 1
ATOM 5782 N N . ALA C 2 327 ? 16.701 26.041 -12.343 1.00 60.94 327 ALA M N 1
ATOM 5783 C CA . ALA C 2 327 ? 16.359 26.603 -11.027 1.00 61.18 327 ALA M CA 1
ATOM 5784 C C . ALA C 2 327 ? 15.697 27.984 -11.144 1.00 59.80 327 ALA M C 1
ATOM 5785 O O . ALA C 2 327 ? 14.750 28.286 -10.420 1.00 58.41 327 ALA M O 1
ATOM 5787 N N . LEU C 2 328 ? 16.204 28.799 -12.069 1.00 59.55 328 LEU M N 1
ATOM 5788 C CA . LEU C 2 328 ? 15.672 30.144 -12.347 1.00 58.56 328 LEU M CA 1
ATOM 5789 C C . LEU C 2 328 ? 14.367 30.172 -13.166 1.00 58.86 328 LEU M C 1
ATOM 5790 O O . LEU C 2 328 ? 13.670 31.189 -13.172 1.00 58.15 328 LEU M O 1
ATOM 5795 N N . GLY C 2 329 ? 14.041 29.077 -13.852 1.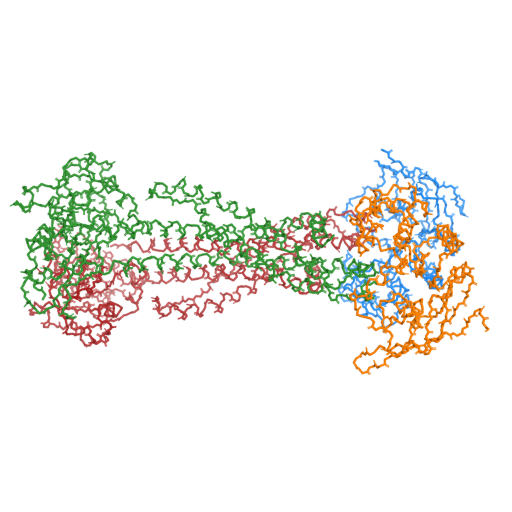00 59.31 329 GLY M N 1
ATOM 5796 C CA . GLY C 2 329 ? 12.779 28.962 -14.591 1.00 61.72 329 GLY M CA 1
ATOM 5797 C C . GLY C 2 329 ? 12.859 28.557 -16.054 1.00 65.77 329 GLY M C 1
ATOM 5798 O O . GLY C 2 329 ? 11.891 28.743 -16.798 1.00 69.86 329 GLY M O 1
ATOM 5799 N N . ALA C 2 330 ? 13.991 28.012 -16.486 1.00 66.72 330 ALA M N 1
ATOM 5800 C CA . ALA C 2 330 ? 14.097 27.452 -17.823 1.00 67.72 330 ALA M CA 1
ATOM 5801 C C . ALA C 2 330 ? 13.379 26.116 -17.844 1.00 69.09 330 ALA M C 1
ATOM 5802 O O . ALA C 2 330 ? 13.548 25.306 -16.929 1.00 64.93 330 ALA M O 1
ATOM 5804 N N . THR C 2 331 ? 12.578 25.899 -18.884 1.00 74.13 331 THR M N 1
ATOM 5805 C CA . THR C 2 331 ? 11.915 24.600 -19.104 1.00 77.23 331 THR M CA 1
ATOM 5806 C C . THR C 2 331 ? 12.772 23.700 -19.996 1.00 71.26 331 THR M C 1
ATOM 5807 O O . THR C 2 331 ? 13.586 24.193 -20.760 1.00 69.14 331 THR M O 1
ATOM 5811 N N . ARG C 2 332 ? 12.600 22.384 -19.859 1.00 69.91 332 ARG M N 1
ATOM 5812 C CA . ARG C 2 332 ? 13.213 21.386 -20.754 1.00 70.85 332 ARG M CA 1
ATOM 5813 C C . ARG C 2 332 ? 13.071 21.789 -22.220 1.00 67.62 332 ARG M C 1
ATOM 5814 O O . ARG C 2 332 ? 14.045 21.768 -22.965 1.00 65.27 332 ARG M O 1
ATOM 5822 N N . ALA C 2 333 ? 11.851 22.170 -22.603 1.00 66.43 333 ALA M N 1
ATOM 5823 C CA . ALA C 2 333 ? 11.520 22.644 -23.956 1.00 66.48 333 ALA M CA 1
ATOM 5824 C C . ALA C 2 333 ? 12.343 23.850 -24.406 1.00 68.32 333 ALA M C 1
ATOM 5825 O O . ALA C 2 333 ? 12.829 23.885 -25.533 1.00 67.75 333 ALA M O 1
ATOM 5827 N N . ASN C 2 334 ? 12.471 24.837 -23.524 1.00 73.15 334 ASN M N 1
ATOM 5828 C CA . ASN C 2 334 ? 13.312 26.011 -23.765 1.00 75.05 334 ASN M CA 1
ATOM 5829 C C . ASN C 2 334 ? 14.727 25.584 -24.118 1.00 74.36 334 ASN M C 1
ATOM 5830 O O . ASN C 2 334 ? 15.253 25.994 -25.146 1.00 81.80 334 ASN M O 1
ATOM 5835 N N . ILE C 2 335 ? 15.324 24.744 -23.272 1.00 71.02 335 ILE M N 1
ATOM 5836 C CA . ILE C 2 335 ? 16.720 24.323 -23.446 1.00 69.03 335 ILE M CA 1
ATOM 5837 C C . ILE C 2 335 ? 16.853 23.545 -24.758 1.00 70.20 335 ILE M C 1
ATOM 5838 O O . ILE C 2 335 ? 17.783 23.780 -25.534 1.00 71.09 335 ILE M O 1
ATOM 5843 N N . LEU C 2 336 ? 15.906 22.642 -25.007 1.00 71.17 336 LEU M N 1
ATOM 5844 C CA . LEU C 2 336 ? 15.896 21.831 -26.231 1.00 72.00 336 LEU M CA 1
ATOM 5845 C C . LEU C 2 336 ? 15.933 22.685 -27.495 1.00 74.94 336 LEU M C 1
ATOM 5846 O O . LEU C 2 336 ? 16.747 22.421 -28.385 1.00 81.64 336 LEU M O 1
ATOM 5851 N N . ILE C 2 337 ? 15.073 23.702 -27.584 1.00 73.35 337 ILE M N 1
ATOM 5852 C CA . ILE C 2 337 ? 15.069 24.545 -28.791 1.00 74.78 337 ILE M CA 1
ATOM 5853 C C . ILE C 2 337 ? 16.214 25.560 -28.790 1.00 73.32 337 ILE M C 1
ATOM 5854 O O . ILE C 2 337 ? 16.615 26.003 -29.856 1.00 77.38 337 ILE M O 1
ATOM 5859 N N . GLN C 2 338 ? 16.744 25.919 -27.618 1.00 72.66 338 GLN M N 1
ATOM 5860 C CA . GLN C 2 338 ? 17.905 26.831 -27.526 1.00 71.95 338 GLN M CA 1
ATOM 5861 C C . GLN C 2 338 ? 19.161 26.205 -28.149 1.00 72.62 338 GLN M C 1
ATOM 5862 O O . GLN C 2 338 ? 19.851 26.847 -28.945 1.00 71.01 338 GLN M O 1
ATOM 5868 N N . PHE C 2 339 ? 19.435 24.952 -27.784 1.00 70.48 339 PHE M N 1
ATOM 5869 C CA . PHE C 2 339 ? 20.589 24.209 -28.306 1.00 68.76 339 PHE M CA 1
ATOM 5870 C C . PHE C 2 339 ? 20.406 23.743 -29.766 1.00 68.18 339 PHE M C 1
ATOM 5871 O O . PHE C 2 339 ? 21.392 23.550 -30.488 1.00 69.43 339 PHE M O 1
ATOM 5879 N N . LEU C 2 340 ? 19.158 23.534 -30.189 1.00 65.79 340 LEU M N 1
ATOM 5880 C CA . LEU C 2 340 ? 18.852 23.366 -31.616 1.00 64.64 340 LEU M CA 1
ATOM 5881 C C . LEU C 2 340 ? 19.242 24.636 -32.366 1.00 63.01 340 LEU M C 1
ATOM 5882 O O . LEU C 2 340 ? 20.140 24.604 -33.206 1.00 62.94 340 LEU M O 1
ATOM 5887 N N . ILE C 2 341 ? 18.599 25.752 -32.007 1.00 61.49 341 ILE M N 1
ATOM 5888 C CA . ILE C 2 341 ? 18.827 27.064 -32.647 1.00 59.08 341 ILE M CA 1
ATOM 5889 C C . ILE C 2 341 ? 20.314 27.399 -32.722 1.00 59.26 341 ILE M C 1
ATOM 5890 O O . ILE C 2 341 ? 20.771 27.928 -33.724 1.00 57.69 341 ILE M O 1
ATOM 5895 N N . GLU C 2 342 ? 21.055 27.067 -31.667 1.00 61.38 342 GLU M N 1
ATOM 5896 C CA . GLU C 2 342 ? 22.490 27.354 -31.583 1.00 61.73 342 GLU M CA 1
ATOM 5897 C C . GLU C 2 342 ? 23.299 26.609 -32.657 1.00 58.98 342 GLU M C 1
ATOM 5898 O O . GLU C 2 342 ? 24.187 27.190 -33.269 1.00 54.97 342 GLU M O 1
ATOM 5904 N N . SER C 2 343 ? 22.977 25.340 -32.896 1.00 59.58 343 SER M N 1
ATOM 5905 C CA . SER C 2 343 ? 23.660 24.567 -33.942 1.00 63.10 343 SER M CA 1
ATOM 5906 C C . SER C 2 343 ? 23.186 24.966 -35.352 1.00 65.65 343 SER M C 1
ATOM 5907 O O . SER C 2 343 ? 23.950 24.888 -36.313 1.00 68.99 343 SER M O 1
ATOM 5910 N N . MET C 2 344 ? 21.931 25.391 -35.467 1.00 66.72 344 MET M N 1
ATOM 5911 C CA . MET C 2 344 ? 21.375 25.851 -36.743 1.00 68.81 344 MET M CA 1
ATOM 5912 C C . MET C 2 344 ? 22.029 27.157 -37.200 1.00 67.32 344 MET M C 1
ATOM 5913 O O . MET C 2 344 ? 22.339 27.314 -38.378 1.00 67.29 344 MET M O 1
ATOM 5918 N N . ILE C 2 345 ? 22.225 28.085 -36.260 1.00 65.15 345 ILE M N 1
ATOM 5919 C CA . ILE C 2 345 ? 22.936 29.343 -36.519 1.00 62.39 345 ILE M CA 1
ATOM 5920 C C . ILE C 2 345 ? 24.356 29.084 -37.038 1.00 62.74 345 ILE M C 1
ATOM 5921 O O . ILE C 2 345 ? 24.840 29.822 -37.894 1.00 64.67 345 ILE M O 1
ATOM 5926 N N . LEU C 2 346 ? 25.015 28.043 -36.532 1.00 61.88 346 LEU M N 1
ATOM 5927 C CA . LEU C 2 346 ? 26.351 27.672 -37.017 1.00 62.16 346 LEU M CA 1
ATOM 5928 C C . LEU C 2 346 ? 26.330 27.155 -38.451 1.00 61.30 346 LEU M C 1
ATOM 5929 O O . LEU C 2 346 ? 27.071 27.650 -39.293 1.00 61.63 346 LEU M O 1
ATOM 5934 N N . THR C 2 347 ? 25.479 26.170 -38.723 1.00 61.04 347 THR M N 1
ATOM 5935 C CA . THR C 2 347 ? 25.445 25.520 -40.040 1.00 60.45 347 THR M CA 1
ATOM 5936 C C . THR C 2 347 ? 24.771 26.346 -41.147 1.00 59.65 347 THR M C 1
ATOM 5937 O O . THR C 2 347 ? 25.093 26.145 -42.314 1.00 59.08 347 THR M O 1
ATOM 5941 N N . LEU C 2 348 ? 23.842 27.245 -40.807 1.00 59.31 348 LEU M N 1
ATOM 5942 C CA . LEU C 2 348 ? 23.244 28.134 -41.821 1.00 61.03 348 LEU M CA 1
ATOM 5943 C C . LEU C 2 348 ? 24.211 29.241 -42.202 1.00 63.52 348 LEU M C 1
ATOM 5944 O O . LEU C 2 348 ? 24.585 29.373 -43.369 1.00 66.14 348 LEU M O 1
ATOM 5949 N N . LEU C 2 349 ? 24.617 30.030 -41.210 1.00 64.02 349 LEU M N 1
ATOM 5950 C CA . LEU C 2 349 ? 25.645 31.059 -41.396 1.00 65.53 349 LEU M CA 1
ATOM 5951 C C . LEU C 2 349 ? 26.878 30.465 -42.075 1.00 66.33 349 LEU M C 1
ATOM 5952 O O . LEU C 2 349 ? 27.558 31.134 -42.858 1.00 68.02 349 LEU M O 1
ATOM 5957 N N . GLY C 2 350 ? 27.153 29.203 -41.750 1.00 66.65 350 GLY M N 1
ATOM 5958 C CA . GLY C 2 350 ? 28.171 28.424 -42.418 1.00 65.93 350 GLY M CA 1
ATOM 5959 C C . GLY C 2 350 ? 27.851 28.138 -43.871 1.00 64.37 350 GLY M C 1
ATOM 5960 O O . GLY C 2 350 ? 28.639 28.446 -44.752 1.00 66.60 350 GLY M O 1
ATOM 5961 N N . GLY C 2 351 ? 26.679 27.572 -44.130 1.00 64.45 351 GLY M N 1
ATOM 5962 C CA . GLY C 2 351 ? 26.259 27.243 -45.492 1.00 65.67 351 GLY M CA 1
ATOM 5963 C C . GLY C 2 351 ? 25.670 28.433 -46.223 1.00 66.20 351 GLY M C 1
ATOM 5964 O O . GLY C 2 351 ? 24.601 28.345 -46.807 1.00 73.08 351 GLY M O 1
ATOM 5965 N N . LEU C 2 352 ? 26.393 29.539 -46.203 1.00 64.13 352 LEU M N 1
ATOM 5966 C CA . LEU C 2 352 ? 25.930 30.814 -46.731 1.00 64.39 352 LEU M CA 1
ATOM 5967 C C . LEU C 2 352 ? 27.165 31.642 -47.022 1.00 66.73 352 LEU M C 1
ATOM 5968 O O . LEU C 2 352 ? 27.324 32.154 -48.129 1.00 71.19 352 LEU M O 1
ATOM 5973 N N . ILE C 2 353 ? 28.031 31.760 -46.013 1.00 66.15 353 ILE M N 1
ATOM 5974 C CA . ILE C 2 353 ? 29.442 32.092 -46.205 1.00 65.60 353 ILE M CA 1
ATOM 5975 C C . ILE C 2 353 ? 30.025 31.112 -47.246 1.00 65.24 353 ILE M C 1
ATOM 5976 O O . ILE C 2 353 ? 30.682 31.526 -48.203 1.00 66.40 353 ILE M O 1
ATOM 5981 N N . GLY C 2 354 ? 29.778 29.819 -47.035 1.00 64.80 354 GLY M N 1
ATOM 5982 C CA . GLY C 2 354 ? 30.131 28.755 -47.978 1.00 64.59 354 GLY M CA 1
ATOM 5983 C C . GLY C 2 354 ? 29.472 28.846 -49.339 1.00 64.73 354 GLY M C 1
ATOM 5984 O O . GLY C 2 354 ? 30.137 28.720 -50.367 1.00 62.24 354 GLY M O 1
ATOM 5985 N N . LEU C 2 355 ? 28.158 29.046 -49.348 1.00 67.77 355 LEU M N 1
ATOM 5986 C CA . LEU C 2 355 ? 27.408 29.213 -50.602 1.00 66.86 355 LEU M CA 1
ATOM 5987 C C . LEU C 2 355 ? 27.949 30.378 -51.424 1.00 66.02 355 LEU M C 1
ATOM 5988 O O . LEU C 2 355 ? 28.039 30.282 -52.643 1.00 66.08 355 LEU M O 1
ATOM 5993 N N . THR C 2 356 ? 28.283 31.473 -50.745 1.00 66.32 356 THR M N 1
ATOM 5994 C CA . THR C 2 356 ? 28.868 32.651 -51.379 1.00 67.19 356 THR M CA 1
ATOM 5995 C C . THR C 2 356 ? 30.241 32.325 -51.972 1.00 65.75 356 THR M C 1
ATOM 5996 O O . THR C 2 356 ? 30.405 32.391 -53.191 1.00 64.23 356 THR M O 1
ATOM 6000 N N . ILE C 2 357 ? 31.204 31.951 -51.123 1.00 65.93 357 ILE M N 1
ATOM 6001 C CA . ILE C 2 357 ? 32.564 31.616 -51.591 1.00 68.58 357 ILE M CA 1
ATOM 6002 C C . ILE C 2 357 ? 32.541 30.582 -52.734 1.00 67.26 357 ILE M C 1
ATOM 6003 O O . ILE C 2 357 ? 33.394 30.626 -53.611 1.00 67.00 357 ILE M O 1
ATOM 6008 N N . ALA C 2 358 ? 31.558 29.683 -52.744 1.00 70.18 358 ALA M N 1
ATOM 6009 C CA . ALA C 2 358 ? 31.343 28.792 -53.897 1.00 73.84 358 ALA M CA 1
ATOM 6010 C C . ALA C 2 358 ? 30.923 29.581 -55.122 1.00 72.17 358 ALA M C 1
ATOM 6011 O O . ALA C 2 358 ? 31.524 29.458 -56.184 1.00 75.94 358 ALA M O 1
ATOM 6013 N N . SER C 2 359 ? 29.883 30.390 -54.959 1.00 72.22 359 SER M N 1
ATOM 6014 C CA . SER C 2 359 ? 29.345 31.195 -56.050 1.00 73.31 359 SER M CA 1
ATOM 6015 C C . SER C 2 359 ? 30.438 32.047 -56.702 1.00 71.88 359 SER M C 1
ATOM 6016 O O . SER C 2 359 ? 30.460 32.218 -57.923 1.00 69.67 359 SER M O 1
ATOM 6019 N N . GLY C 2 360 ? 31.347 32.555 -55.873 1.00 72.00 360 GLY M N 1
ATOM 6020 C CA . GLY C 2 360 ? 32.538 33.244 -56.341 1.00 72.74 360 GLY M CA 1
ATOM 6021 C C . GLY C 2 360 ? 33.378 32.366 -57.240 1.00 74.73 360 GLY M C 1
ATOM 6022 O O . GLY C 2 360 ? 33.354 32.535 -58.452 1.00 80.36 360 GLY M O 1
ATOM 6023 N N . LEU C 2 361 ? 34.097 31.415 -56.645 1.00 78.15 361 LEU M N 1
ATOM 6024 C CA . LEU C 2 361 ? 34.949 30.456 -57.382 1.00 78.17 361 LEU M CA 1
ATOM 6025 C C . LEU C 2 361 ? 34.307 29.900 -58.646 1.00 78.83 361 LEU M C 1
ATOM 6026 O O . LEU C 2 361 ? 34.982 29.727 -59.654 1.00 81.86 361 LEU M O 1
ATOM 6031 N N . THR C 2 362 ? 33.013 29.607 -58.580 1.00 82.55 362 THR M N 1
ATOM 6032 C CA . THR C 2 362 ? 32.260 29.165 -59.748 1.00 88.08 362 THR M CA 1
ATOM 6033 C C . THR C 2 362 ? 32.267 30.211 -60.864 1.00 92.56 362 THR M C 1
ATOM 6034 O O . THR C 2 362 ? 32.510 29.867 -62.018 1.00 95.89 362 THR M O 1
ATOM 6038 N N . ALA C 2 363 ? 31.998 31.472 -60.519 1.00 97.79 363 ALA M N 1
ATOM 6039 C CA . ALA C 2 363 ? 32.024 32.577 -61.495 1.00 99.28 363 ALA M CA 1
ATOM 6040 C C . ALA C 2 363 ? 33.412 32.794 -62.126 1.00 101.15 363 ALA M C 1
ATOM 6041 O O . ALA C 2 363 ? 33.500 33.040 -63.334 1.00 105.95 363 ALA M O 1
ATOM 6043 N N . LEU C 2 364 ? 34.479 32.689 -61.327 1.00 97.33 364 LEU M N 1
ATOM 6044 C CA . LEU C 2 364 ? 35.853 32.772 -61.855 1.00 96.01 364 LEU M CA 1
ATOM 6045 C C . LEU C 2 364 ? 36.319 31.464 -62.521 1.00 94.69 364 LEU M C 1
ATOM 6046 O O . LEU C 2 364 ? 37.231 31.488 -63.344 1.00 97.54 364 LEU M O 1
ATOM 6051 N N . ALA C 2 365 ? 35.717 30.331 -62.168 1.00 95.91 365 ALA M N 1
ATOM 6052 C CA . ALA C 2 365 ? 35.897 29.094 -62.944 1.00 99.02 365 ALA M CA 1
ATOM 6053 C C . ALA C 2 365 ? 35.251 29.211 -64.330 1.00 101.30 365 ALA M C 1
ATOM 6054 O O . ALA C 2 365 ? 35.713 28.586 -65.279 1.00 102.45 365 ALA M O 1
ATOM 6056 N N . GLY C 2 366 ? 34.177 29.997 -64.430 1.00 106.69 366 GLY M N 1
ATOM 6057 C CA . GLY C 2 366 ? 33.518 30.304 -65.704 1.00 107.41 366 GLY M CA 1
ATOM 6058 C C . GLY C 2 366 ? 34.260 31.321 -66.549 1.00 107.78 366 GLY M C 1
ATOM 6059 O O . GLY C 2 366 ? 34.420 31.120 -67.759 1.00 102.22 366 GLY M O 1
ATOM 6060 N N . LEU C 2 367 ? 34.721 32.405 -65.919 1.00 109.31 367 LEU M N 1
ATOM 6061 C CA . LEU C 2 367 ? 35.566 33.419 -66.583 1.00 110.40 367 LEU M CA 1
ATOM 6062 C C . LEU C 2 367 ? 36.999 32.867 -66.753 1.00 104.64 367 LEU M C 1
ATOM 6063 O O . LEU C 2 367 ? 37.983 33.465 -66.312 1.00 97.90 367 LEU M O 1
ATOM 6068 N N . LEU C 2 368 ? 37.082 31.733 -67.445 1.00 101.18 368 LEU M N 1
ATOM 6069 C CA . LEU C 2 368 ? 38.257 30.844 -67.470 1.00 104.23 368 LEU M CA 1
ATOM 6070 C C . LEU C 2 368 ? 37.972 29.669 -68.404 1.00 109.13 368 LEU M C 1
ATOM 6071 O O . LEU C 2 368 ? 38.771 29.372 -69.287 1.00 114.59 368 LEU M O 1
ATOM 6076 N N . LEU C 2 369 ? 36.825 29.012 -68.206 1.00 114.59 369 LEU M N 1
ATOM 6077 C CA . LEU C 2 369 ? 36.303 28.007 -69.162 1.00 114.03 369 LEU M CA 1
ATOM 6078 C C . LEU C 2 369 ? 35.937 28.591 -70.548 1.00 116.06 369 LEU M C 1
ATOM 6079 O O . LEU C 2 369 ? 35.511 27.841 -71.429 1.00 117.89 369 LEU M O 1
ATOM 6084 N N . GLN C 2 370 ? 36.120 29.906 -70.737 1.00 118.13 370 GLN M N 1
ATOM 6085 C CA . GLN C 2 370 ? 35.891 30.592 -72.021 1.00 116.07 370 GLN M CA 1
ATOM 6086 C C . GLN C 2 370 ? 36.824 30.107 -73.142 1.00 115.19 370 GLN M C 1
ATOM 6087 O O . GLN C 2 370 ? 36.475 30.212 -74.320 1.00 110.39 370 GLN M O 1
ATOM 6093 N N . GLY C 2 371 ? 38.001 29.596 -72.777 1.00 114.74 371 GLY M N 1
ATOM 6094 C CA . GLY C 2 371 ? 38.895 28.919 -73.719 1.00 112.93 371 GLY M CA 1
ATOM 6095 C C . GLY C 2 371 ? 38.564 27.440 -73.840 1.00 111.58 371 GLY M C 1
ATOM 6096 O O . GLY C 2 371 ? 39.405 26.595 -73.558 1.00 112.05 371 GLY M O 1
ATOM 6097 N N . LEU C 2 372 ? 37.347 27.150 -74.303 1.00 111.70 372 LEU M N 1
ATOM 6098 C CA . LEU C 2 372 ? 36.749 25.794 -74.360 1.00 112.33 372 LEU M CA 1
ATOM 6099 C C . LEU C 2 372 ? 35.240 25.858 -74.675 1.00 117.51 372 LEU M C 1
ATOM 6100 O O . LEU C 2 372 ? 34.726 25.074 -75.484 1.00 114.46 372 LEU M O 1
ATOM 6105 N N . ILE C 2 373 ? 34.547 26.783 -74.009 1.00 124.01 373 ILE M N 1
ATOM 6106 C CA . ILE C 2 373 ? 33.093 26.905 -74.060 1.00 127.25 373 ILE M CA 1
ATOM 6107 C C . ILE C 2 373 ? 32.678 28.378 -74.188 1.00 129.89 373 ILE M C 1
ATOM 6108 O O . ILE C 2 373 ? 33.274 29.252 -73.564 1.00 133.57 373 ILE M O 1
ATOM 6113 N N . GLU C 2 374 ? 31.656 28.636 -75.002 1.00 129.64 374 GLU M N 1
ATOM 6114 C CA . GLU C 2 374 ? 31.049 29.963 -75.127 1.00 131.59 374 GLU M CA 1
ATOM 6115 C C . GLU C 2 374 ? 29.655 29.903 -74.494 1.00 131.59 374 GLU M C 1
ATOM 6116 O O . GLU C 2 374 ? 28.644 30.073 -75.184 1.00 130.37 374 GLU M O 1
ATOM 6122 N N . GLY C 2 375 ? 29.601 29.661 -73.183 1.00 131.77 375 GLY M N 1
ATOM 6123 C CA . GLY C 2 375 ? 28.338 29.310 -72.527 1.00 126.78 375 GLY M CA 1
ATOM 6124 C C . GLY C 2 375 ? 28.240 29.602 -71.043 1.00 122.75 375 GLY M C 1
ATOM 6125 O O . GLY C 2 375 ? 29.171 29.326 -70.281 1.00 108.06 375 GLY M O 1
ATOM 6126 N N . ILE C 2 376 ? 27.072 30.120 -70.648 1.00 128.50 376 ILE M N 1
ATOM 6127 C CA . ILE C 2 376 ? 26.838 30.695 -69.316 1.00 128.88 376 ILE M CA 1
ATOM 6128 C C . ILE C 2 376 ? 27.060 29.628 -68.248 1.00 122.48 376 ILE M C 1
ATOM 6129 O O . ILE C 2 376 ? 26.314 28.654 -68.164 1.00 113.05 376 ILE M O 1
ATOM 6134 N N . GLU C 2 377 ? 28.116 29.818 -67.464 1.00 124.18 377 GLU M N 1
ATOM 6135 C CA . GLU C 2 377 ? 28.417 28.973 -66.322 1.00 127.84 377 GLU M CA 1
ATOM 6136 C C . GLU C 2 377 ? 28.803 29.878 -65.151 1.00 133.24 377 GLU M C 1
ATOM 6137 O O . GLU C 2 377 ? 29.954 30.304 -65.031 1.00 136.62 377 GLU M O 1
ATOM 6143 N N . VAL C 2 378 ? 27.804 30.219 -64.339 1.00 139.45 378 VAL M N 1
ATOM 6144 C CA . VAL C 2 378 ? 27.995 30.980 -63.090 1.00 144.98 378 VAL M CA 1
ATOM 6145 C C . VAL C 2 378 ? 27.553 30.176 -61.835 1.00 139.66 378 VAL M C 1
ATOM 6146 O O . VAL C 2 378 ? 27.955 30.523 -60.717 1.00 158.98 378 VAL M O 1
ATOM 6150 N N . GLY C 2 379 ? 26.763 29.105 -62.005 1.00 116.65 379 GLY M N 1
ATOM 6151 C CA . GLY C 2 379 ? 26.284 28.282 -60.880 1.00 104.29 379 GLY M CA 1
ATOM 6152 C C . GLY C 2 379 ? 25.463 29.023 -59.845 1.00 95.29 379 GLY M C 1
ATOM 6153 O O . GLY C 2 379 ? 25.470 28.681 -58.661 1.00 86.22 379 GLY M O 1
ATOM 6154 N N . VAL C 2 380 ? 24.748 30.041 -60.309 1.00 96.77 380 VAL M N 1
ATOM 6155 C CA . VAL C 2 380 ? 23.835 30.819 -59.477 1.00 102.76 380 VAL M CA 1
ATOM 6156 C C . VAL C 2 380 ? 22.640 29.911 -59.131 1.00 94.31 380 VAL M C 1
ATOM 6157 O O . VAL C 2 380 ? 22.012 30.091 -58.084 1.00 92.14 380 VAL M O 1
ATOM 6161 N N . SER C 2 381 ? 22.369 28.931 -60.004 1.00 85.78 381 SER M N 1
ATOM 6162 C CA . SER C 2 381 ? 21.110 28.187 -60.047 1.00 85.70 381 SER M CA 1
ATOM 6163 C C . SER C 2 381 ? 20.330 28.213 -58.743 1.00 86.63 381 SER M C 1
ATOM 6164 O O . SER C 2 381 ? 20.669 27.518 -57.789 1.00 89.95 381 SER M O 1
ATOM 6167 N N . ILE C 2 382 ? 19.295 29.050 -58.717 1.00 86.39 382 ILE M N 1
ATOM 6168 C CA . ILE C 2 382 ? 18.373 29.154 -57.586 1.00 85.01 382 ILE M CA 1
ATOM 6169 C C . ILE C 2 382 ? 18.050 27.785 -56.974 1.00 83.58 382 ILE M C 1
ATOM 6170 O O . ILE C 2 382 ? 18.091 27.654 -55.755 1.00 90.34 382 ILE M O 1
ATOM 6175 N N . PRO C 2 383 ? 17.746 26.766 -57.807 1.00 79.21 383 PRO M N 1
ATOM 6176 C CA . PRO C 2 383 ? 17.549 25.419 -57.257 1.00 78.85 383 PRO M CA 1
ATOM 6177 C C . PRO C 2 383 ? 18.734 24.851 -56.468 1.00 78.32 383 PRO M C 1
ATOM 6178 O O . PRO C 2 383 ? 18.501 24.198 -55.455 1.00 82.73 383 PRO M O 1
ATOM 6182 N N . VAL C 2 384 ? 19.973 25.098 -56.902 1.00 75.03 384 VAL M N 1
ATOM 6183 C CA . VAL C 2 384 ? 21.144 24.628 -56.136 1.00 74.79 384 VAL M CA 1
ATOM 6184 C C . VAL C 2 384 ? 21.460 25.559 -54.959 1.00 76.75 384 VAL M C 1
ATOM 6185 O O . VAL C 2 384 ? 21.876 25.092 -53.896 1.00 80.83 384 VAL M O 1
ATOM 6189 N N . ALA C 2 385 ? 21.264 26.864 -55.141 1.00 77.24 385 ALA M N 1
ATOM 6190 C CA . ALA C 2 385 ? 21.439 27.823 -54.045 1.00 77.45 385 ALA M CA 1
ATOM 6191 C C . ALA C 2 385 ? 20.515 27.465 -52.889 1.00 76.53 385 ALA M C 1
ATOM 6192 O O . ALA C 2 385 ? 20.972 27.266 -51.765 1.00 75.32 385 ALA M O 1
ATOM 6194 N N . LEU C 2 386 ? 19.222 27.353 -53.189 1.00 77.80 386 LEU M N 1
ATOM 6195 C CA . LEU C 2 386 ? 18.210 27.005 -52.189 1.00 78.12 386 LEU M CA 1
ATOM 6196 C C . LEU C 2 386 ? 18.452 25.613 -51.605 1.00 77.05 386 LEU M C 1
ATOM 6197 O O . LEU C 2 386 ? 18.274 25.410 -50.407 1.00 82.82 386 LEU M O 1
ATOM 6202 N N . PHE C 2 387 ? 18.871 24.669 -52.443 1.00 74.48 387 PHE M N 1
ATOM 6203 C CA . PHE C 2 387 ? 19.247 23.326 -51.977 1.00 72.75 387 PHE M CA 1
ATOM 6204 C C . PHE C 2 387 ? 20.451 23.343 -51.031 1.00 71.61 387 PHE M C 1
ATOM 6205 O O . PHE C 2 387 ? 20.506 22.540 -50.103 1.00 75.59 387 PHE M O 1
ATOM 6213 N N . SER C 2 388 ? 21.414 24.234 -51.267 1.00 69.83 388 SER M N 1
ATOM 6214 C CA . SER C 2 388 ? 22.560 24.364 -50.359 1.00 70.72 388 SER M CA 1
ATOM 6215 C C . SER C 2 388 ? 22.082 24.748 -48.959 1.00 71.50 388 SER M C 1
ATOM 6216 O O . SER C 2 388 ? 22.469 24.110 -47.980 1.00 73.43 388 SER M O 1
ATOM 6219 N N . LEU C 2 389 ? 21.225 25.773 -48.888 1.00 69.42 389 LEU M N 1
ATOM 6220 C CA . LEU C 2 389 ? 20.654 26.249 -47.615 1.00 66.34 389 LEU M CA 1
ATOM 6221 C C . LEU C 2 389 ? 19.776 25.181 -46.974 1.00 64.99 389 LEU M C 1
ATOM 6222 O O . LEU C 2 389 ? 19.840 24.983 -45.762 1.00 69.38 389 LEU M O 1
ATOM 6227 N N . ALA C 2 390 ? 18.978 24.496 -47.794 1.00 61.38 390 ALA M N 1
ATOM 6228 C CA . ALA C 2 390 ? 18.145 23.371 -47.352 1.00 61.79 390 ALA M CA 1
ATOM 6229 C C . ALA C 2 390 ? 18.949 22.246 -46.705 1.00 63.09 390 ALA M C 1
ATOM 6230 O O . ALA C 2 390 ? 18.533 21.694 -45.683 1.00 63.73 390 ALA M O 1
ATOM 6232 N N . VAL C 2 391 ? 20.085 21.907 -47.316 1.00 65.42 391 VAL M N 1
ATOM 6233 C CA . VAL C 2 391 ? 21.028 20.917 -46.763 1.00 66.94 391 VAL M CA 1
ATOM 6234 C C . VAL C 2 391 ? 21.687 21.468 -45.491 1.00 69.50 391 VAL M C 1
ATOM 6235 O O . VAL C 2 391 ? 21.658 20.826 -44.437 1.00 67.61 391 VAL M O 1
ATOM 6239 N N . SER C 2 392 ? 22.271 22.659 -45.616 1.00 71.28 392 SER M N 1
ATOM 6240 C CA . SER C 2 392 ? 22.877 23.392 -44.498 1.00 71.31 392 SER M CA 1
ATOM 6241 C C . SER C 2 392 ? 21.989 23.430 -43.246 1.00 73.07 392 SER M C 1
ATOM 6242 O O . SER C 2 392 ? 22.492 23.304 -42.125 1.00 74.16 392 SER M O 1
ATOM 6245 N N . ALA C 2 393 ? 20.680 23.597 -43.449 1.00 72.42 393 ALA M N 1
ATOM 6246 C CA . ALA C 2 393 ? 19.694 23.523 -42.364 1.00 71.37 393 ALA M CA 1
ATOM 6247 C C . ALA C 2 393 ? 19.615 22.120 -41.786 1.00 70.47 393 ALA M C 1
ATOM 6248 O O . ALA C 2 393 ? 19.798 21.930 -40.585 1.00 69.42 393 ALA M O 1
ATOM 6250 N N . SER C 2 394 ? 19.361 21.146 -42.653 1.00 69.86 394 SER M N 1
ATOM 6251 C CA . SER C 2 394 ? 19.270 19.739 -42.248 1.00 72.66 394 SER M CA 1
ATOM 6252 C C . SER C 2 394 ? 20.484 19.261 -41.449 1.00 70.93 394 SER M C 1
ATOM 6253 O O . SER C 2 394 ? 20.328 18.536 -40.471 1.00 67.67 394 SER M O 1
ATOM 6256 N N . VAL C 2 395 ? 21.678 19.675 -41.874 1.00 70.37 395 VAL M N 1
ATOM 6257 C CA . VAL C 2 395 ? 22.923 19.282 -41.220 1.00 70.41 395 VAL M CA 1
ATOM 6258 C C . VAL C 2 395 ? 22.887 19.733 -39.767 1.00 71.16 395 VAL M C 1
ATOM 6259 O O . VAL C 2 395 ? 23.088 18.927 -38.868 1.00 73.86 395 VAL M O 1
ATOM 6263 N N . GLY C 2 396 ? 22.608 21.013 -39.541 1.00 73.42 396 GLY M N 1
ATOM 6264 C CA . GLY C 2 396 ? 22.526 21.554 -38.175 1.00 75.82 396 GLY M CA 1
ATOM 6265 C C . GLY C 2 396 ? 21.447 20.901 -37.331 1.00 74.10 396 GLY M C 1
ATOM 6266 O O . GLY C 2 396 ? 21.666 20.578 -36.164 1.00 72.86 396 GLY M O 1
ATOM 6267 N N . MET C 2 397 ? 20.289 20.705 -37.951 1.00 72.84 397 MET M N 1
ATOM 6268 C CA . MET C 2 397 ? 19.143 20.053 -37.335 1.00 71.48 397 MET M CA 1
ATOM 6269 C C . MET C 2 397 ? 19.444 18.594 -36.950 1.00 68.31 397 MET M C 1
ATOM 6270 O O . MET C 2 397 ? 19.172 18.189 -35.823 1.00 66.79 397 MET M O 1
ATOM 6275 N N . ILE C 2 398 ? 20.009 17.825 -37.885 1.00 66.10 398 ILE M N 1
ATOM 6276 C CA . ILE C 2 398 ? 20.341 16.402 -37.672 1.00 62.70 398 ILE M CA 1
ATOM 6277 C C . ILE C 2 398 ? 21.425 16.255 -36.612 1.00 61.75 398 ILE M C 1
ATOM 6278 O O . ILE C 2 398 ? 21.207 15.649 -35.569 1.00 63.04 398 ILE M O 1
ATOM 6283 N N . PHE C 2 399 ? 22.590 16.825 -36.886 1.00 60.55 399 PHE M N 1
ATOM 6284 C CA . PHE C 2 399 ? 23.745 16.658 -36.008 1.00 62.19 399 PHE M CA 1
ATOM 6285 C C . PHE C 2 399 ? 23.612 17.428 -34.691 1.00 61.44 399 PHE M C 1
ATOM 6286 O O . PHE C 2 399 ? 24.391 17.193 -33.767 1.00 60.86 399 PHE M O 1
ATOM 6294 N N . GLY C 2 400 ? 22.636 18.337 -34.608 1.00 60.89 400 GLY M N 1
ATOM 6295 C CA . GLY C 2 400 ? 22.411 19.148 -33.411 1.00 61.75 400 GLY M CA 1
ATOM 6296 C C . GLY C 2 400 ? 21.376 18.688 -32.395 1.00 61.80 400 GLY M C 1
ATOM 6297 O O . GLY C 2 400 ? 21.308 19.287 -31.319 1.00 63.74 400 GLY M O 1
ATOM 6298 N N . VAL C 2 401 ? 20.582 17.653 -32.701 1.00 60.91 401 VAL M N 1
ATOM 6299 C CA . VAL C 2 401 ? 19.521 17.204 -31.767 1.00 61.64 401 VAL M CA 1
ATOM 6300 C C . VAL C 2 401 ? 20.012 16.355 -30.604 1.00 64.60 401 VAL M C 1
ATOM 6301 O O . VAL C 2 401 ? 19.558 16.558 -29.479 1.00 68.22 401 VAL M O 1
ATOM 6305 N N . LEU C 2 402 ? 20.909 15.403 -30.850 1.00 66.28 402 LEU M N 1
ATOM 6306 C CA . LEU C 2 402 ? 21.423 14.565 -29.752 1.00 70.32 402 LEU M CA 1
ATOM 6307 C C . LEU C 2 402 ? 21.992 15.400 -28.588 1.00 69.90 402 LEU M C 1
ATOM 6308 O O . LEU C 2 402 ? 21.631 15.174 -27.436 1.00 73.42 402 LEU M O 1
ATOM 6313 N N . PRO C 2 403 ? 22.859 16.380 -28.887 1.00 69.67 403 PRO M N 1
ATOM 6314 C CA . PRO C 2 403 ? 23.313 17.291 -27.837 1.00 70.05 403 PRO M CA 1
ATOM 6315 C C . PRO C 2 403 ? 22.186 18.114 -27.209 1.00 67.53 403 PRO M C 1
ATOM 6316 O O . PRO C 2 403 ? 22.047 18.131 -25.991 1.00 64.75 403 PRO M O 1
ATOM 6320 N N . ALA C 2 404 ? 21.390 18.781 -28.036 1.00 67.07 404 ALA M N 1
ATOM 6321 C CA . ALA C 2 404 ? 20.290 19.614 -27.545 1.00 66.78 404 ALA M CA 1
ATOM 6322 C C . ALA C 2 404 ? 19.292 18.824 -26.703 1.00 67.26 404 ALA M C 1
ATOM 6323 O O . ALA C 2 404 ? 18.706 19.362 -25.754 1.00 67.87 404 ALA M O 1
ATOM 6325 N N . ASN C 2 405 ? 19.105 17.554 -27.059 1.00 66.18 405 ASN M N 1
ATOM 6326 C CA . ASN C 2 405 ? 18.331 16.632 -26.251 1.00 67.28 405 ASN M CA 1
ATOM 6327 C C . ASN C 2 405 ? 19.030 16.422 -24.916 1.00 65.68 405 ASN M C 1
ATOM 6328 O O . ASN C 2 405 ? 18.434 16.655 -23.865 1.00 62.90 405 ASN M O 1
ATOM 6333 N N . LYS C 2 406 ? 20.295 16.001 -24.968 1.00 65.26 406 LYS M N 1
ATOM 6334 C CA . LYS C 2 406 ? 21.090 15.752 -23.756 1.00 66.41 406 LYS M CA 1
ATOM 6335 C C . LYS C 2 406 ? 20.935 16.894 -22.762 1.00 66.43 406 LYS M C 1
ATOM 6336 O O . LYS C 2 406 ? 20.611 16.665 -21.600 1.00 70.48 406 LYS M O 1
ATOM 6342 N N . ALA C 2 407 ? 21.150 18.115 -23.248 1.00 65.99 407 ALA M N 1
ATOM 6343 C CA . ALA C 2 407 ? 21.050 19.331 -22.445 1.00 65.26 407 ALA M CA 1
ATOM 6344 C C . ALA C 2 407 ? 19.665 19.522 -21.851 1.00 65.05 407 ALA M C 1
ATOM 6345 O O . ALA C 2 407 ? 19.547 19.853 -20.674 1.00 66.84 407 ALA M O 1
ATOM 6347 N N . SER C 2 408 ? 18.625 19.316 -22.656 1.00 66.10 408 SER M N 1
ATOM 6348 C CA . SER C 2 408 ? 17.251 19.519 -22.187 1.00 68.97 408 SER M CA 1
ATOM 6349 C C . SER C 2 408 ? 16.857 18.555 -21.069 1.00 67.47 408 SER M C 1
ATOM 6350 O O . SER C 2 408 ? 16.087 18.916 -20.195 1.00 67.73 408 SER M O 1
ATOM 6353 N N . LYS C 2 409 ? 17.404 17.344 -21.100 1.00 69.24 409 LYS M N 1
ATOM 6354 C CA . LYS C 2 409 ? 17.101 16.314 -20.111 1.00 70.01 409 LYS M CA 1
ATOM 6355 C C . LYS C 2 409 ? 17.884 16.427 -18.798 1.00 66.18 409 LYS M C 1
ATOM 6356 O O . LYS C 2 409 ? 17.591 15.684 -17.874 1.00 67.52 409 LYS M O 1
ATOM 6362 N N . LEU C 2 410 ? 18.863 17.327 -18.697 1.00 65.48 410 LEU M N 1
ATOM 6363 C CA . LEU C 2 410 ? 19.741 17.376 -17.513 1.00 67.35 410 LEU M CA 1
ATOM 6364 C C . LEU C 2 410 ? 19.009 17.748 -16.241 1.00 71.07 410 LEU M C 1
ATOM 6365 O O . LEU C 2 410 ? 18.286 18.744 -16.214 1.00 72.80 410 LEU M O 1
ATOM 6370 N N . ASP C 2 411 ? 19.235 16.959 -15.189 1.00 73.98 411 ASP M N 1
ATOM 6371 C CA . ASP C 2 411 ? 18.533 17.122 -13.916 1.00 74.12 411 ASP M CA 1
ATOM 6372 C C . ASP C 2 411 ? 19.174 18.271 -13.144 1.00 69.44 411 ASP M C 1
ATOM 6373 O O . ASP C 2 411 ? 20.379 18.248 -12.905 1.00 65.64 411 ASP M O 1
ATOM 6378 N N . PRO C 2 412 ? 18.375 19.283 -12.763 1.00 68.45 412 PRO M N 1
ATOM 6379 C CA . PRO C 2 412 ? 18.900 20.390 -11.969 1.00 68.34 412 PRO M CA 1
ATOM 6380 C C . PRO C 2 412 ? 19.623 19.995 -10.689 1.00 65.88 412 PRO M C 1
ATOM 6381 O O . PRO C 2 412 ? 20.617 20.622 -10.353 1.00 62.57 412 PRO M O 1
ATOM 6385 N N . ILE C 2 413 ? 19.129 18.980 -9.981 1.00 68.12 413 ILE M N 1
ATOM 6386 C CA . ILE C 2 413 ? 19.698 18.631 -8.679 1.00 70.98 413 ILE M CA 1
ATOM 6387 C C . ILE C 2 413 ? 21.059 17.986 -8.878 1.00 72.28 413 ILE M C 1
ATOM 6388 O O . ILE C 2 413 ? 22.011 18.345 -8.187 1.00 72.18 413 ILE M O 1
ATOM 6393 N N . GLU C 2 414 ? 21.147 17.034 -9.808 1.00 77.01 414 GLU M N 1
ATOM 6394 C CA . GLU C 2 414 ? 22.430 16.377 -10.107 1.00 81.76 414 GLU M CA 1
ATOM 6395 C C . GLU C 2 414 ? 23.459 17.366 -10.694 1.00 75.68 414 GLU M C 1
ATOM 6396 O O . GLU C 2 414 ? 24.646 17.291 -10.371 1.00 72.91 414 GLU M O 1
ATOM 6402 N N . ALA C 2 415 ? 22.987 18.308 -11.510 1.00 71.50 415 ALA M N 1
ATOM 6403 C CA . ALA C 2 415 ? 23.841 19.337 -12.116 1.00 67.63 415 ALA M CA 1
ATOM 6404 C C . ALA C 2 415 ? 24.373 20.413 -11.150 1.00 65.38 415 ALA M C 1
ATOM 6405 O O . ALA C 2 415 ? 25.431 20.983 -11.404 1.00 66.35 415 ALA M O 1
ATOM 6407 N N . LEU C 2 416 ? 23.642 20.693 -10.068 1.00 65.46 416 LEU M N 1
ATOM 6408 C CA . LEU C 2 416 ? 24.037 21.684 -9.046 1.00 62.15 416 LEU M CA 1
ATOM 6409 C C . LEU C 2 416 ? 24.704 21.011 -7.833 1.00 60.94 416 LEU M C 1
ATOM 6410 O O . LEU C 2 416 ? 25.762 20.380 -7.940 1.00 58.05 416 LEU M O 1
ATOM 6415 N N . MET D 2 1 ? 58.600 7.828 -22.135 1.00 97.28 1 MET S N 1
ATOM 6416 C CA . MET D 2 1 ? 57.360 7.949 -22.964 1.00 94.99 1 MET S CA 1
ATOM 6417 C C . MET D 2 1 ? 56.103 8.042 -22.089 1.00 94.38 1 MET S C 1
ATOM 6418 O O . MET D 2 1 ? 55.078 7.423 -22.389 1.00 90.68 1 MET S O 1
ATOM 6423 N N . GLN D 2 2 ? 56.187 8.812 -21.005 1.00 96.07 2 GLN S N 1
ATOM 6424 C CA . GLN D 2 2 ? 55.021 9.083 -20.160 1.00 97.98 2 GLN S CA 1
ATOM 6425 C C . GLN D 2 2 ? 53.998 9.931 -20.913 1.00 97.17 2 GLN S C 1
ATOM 6426 O O . GLN D 2 2 ? 52.798 9.824 -20.653 1.00 103.00 2 GLN S O 1
ATOM 6432 N N . ASN D 2 3 ? 54.478 10.753 -21.851 1.00 90.96 3 ASN S N 1
ATOM 6433 C CA . ASN D 2 3 ? 53.614 11.536 -22.751 1.00 84.22 3 ASN S CA 1
ATOM 6434 C C . ASN D 2 3 ? 52.605 10.685 -23.535 1.00 81.84 3 ASN S C 1
ATOM 6435 O O . ASN D 2 3 ? 51.495 11.140 -23.815 1.00 76.58 3 ASN S O 1
ATOM 6440 N N . LEU D 2 4 ? 52.996 9.455 -23.871 1.00 83.82 4 LEU S N 1
ATOM 6441 C CA . LEU D 2 4 ? 52.098 8.489 -24.512 1.00 82.46 4 LEU S CA 1
ATOM 6442 C C . LEU D 2 4 ? 51.041 7.971 -23.532 1.00 82.44 4 LEU S C 1
ATOM 6443 O O . LEU D 2 4 ? 49.882 7.817 -23.911 1.00 84.82 4 LEU S O 1
ATOM 6448 N N . LYS D 2 5 ? 51.443 7.686 -22.289 1.00 84.05 5 LYS S N 1
ATOM 6449 C CA . LYS D 2 5 ? 50.493 7.296 -21.229 1.00 83.50 5 LYS S CA 1
ATOM 6450 C C . LYS D 2 5 ? 49.561 8.465 -20.905 1.00 78.20 5 LYS S C 1
ATOM 6451 O O . LYS D 2 5 ? 48.357 8.259 -20.748 1.00 76.56 5 LYS S O 1
ATOM 6457 N N . PHE D 2 6 ? 50.125 9.674 -20.807 1.00 71.55 6 PHE S N 1
ATOM 6458 C CA . PHE D 2 6 ? 49.344 10.907 -20.610 1.00 70.60 6 PHE S CA 1
ATOM 6459 C C . PHE D 2 6 ? 48.343 11.112 -21.738 1.00 69.43 6 PHE S C 1
ATOM 6460 O O . PHE D 2 6 ? 47.193 11.478 -21.500 1.00 67.12 6 PHE S O 1
ATOM 6468 N N . ALA D 2 7 ? 48.807 10.897 -22.965 1.00 71.40 7 ALA S N 1
ATOM 6469 C CA . ALA D 2 7 ? 47.958 10.980 -24.146 1.00 73.02 7 ALA S CA 1
ATOM 6470 C C . ALA D 2 7 ? 46.792 9.994 -24.094 1.00 71.74 7 ALA S C 1
ATOM 6471 O O . ALA D 2 7 ? 45.653 10.371 -24.361 1.00 67.22 7 ALA S O 1
ATOM 6473 N N . PHE D 2 8 ? 47.068 8.741 -23.742 1.00 74.94 8 PHE S N 1
ATOM 6474 C CA . PHE D 2 8 ? 46.009 7.733 -23.731 1.00 79.99 8 PHE S CA 1
ATOM 6475 C C . PHE D 2 8 ? 45.044 7.913 -22.544 1.00 78.12 8 PHE S C 1
ATOM 6476 O O . PHE D 2 8 ? 43.850 7.642 -22.681 1.00 73.92 8 PHE S O 1
ATOM 6484 N N . SER D 2 9 ? 45.548 8.392 -21.404 1.00 79.15 9 SER S N 1
ATOM 6485 C CA . SER D 2 9 ? 44.689 8.739 -20.254 1.00 76.87 9 SER S CA 1
ATOM 6486 C C . SER D 2 9 ? 43.702 9.835 -20.613 1.00 75.57 9 SER S C 1
ATOM 6487 O O . SER D 2 9 ? 42.535 9.773 -20.225 1.00 75.48 9 SER S O 1
ATOM 6490 N N . SER D 2 10 ? 44.186 10.837 -21.346 1.00 74.93 10 SER S N 1
ATOM 6491 C CA . SER D 2 10 ? 43.357 11.950 -21.791 1.00 74.71 10 SER S CA 1
ATOM 6492 C C . SER D 2 10 ? 42.343 11.501 -22.838 1.00 77.96 10 SER S C 1
ATOM 6493 O O . SER D 2 10 ? 41.157 11.826 -22.738 1.00 80.76 10 SER S O 1
ATOM 6496 N N . ILE D 2 11 ? 42.805 10.747 -23.833 1.00 79.74 11 ILE S N 1
ATOM 6497 C CA . ILE D 2 11 ? 41.912 10.178 -24.854 1.00 77.36 11 ILE S CA 1
ATOM 6498 C C . ILE D 2 11 ? 40.796 9.386 -24.170 1.00 75.62 11 ILE S C 1
ATOM 6499 O O . ILE D 2 11 ? 39.621 9.571 -24.482 1.00 72.62 11 ILE S O 1
ATOM 6504 N N . MET D 2 12 ? 41.176 8.549 -23.206 1.00 76.20 12 MET S N 1
ATOM 6505 C CA . MET D 2 12 ? 40.216 7.746 -22.455 1.00 77.44 12 MET S CA 1
ATOM 6506 C C . MET D 2 12 ? 39.386 8.513 -21.439 1.00 78.29 12 MET S C 1
ATOM 6507 O O . MET D 2 12 ? 38.397 7.976 -20.942 1.00 78.71 12 MET S O 1
ATOM 6512 N N . ALA D 2 13 ? 39.782 9.743 -21.115 1.00 81.62 13 ALA S N 1
ATOM 6513 C CA . ALA D 2 13 ? 38.994 10.603 -20.221 1.00 86.62 13 ALA S CA 1
ATOM 6514 C C . ALA D 2 13 ? 37.627 10.967 -20.802 1.00 87.40 13 ALA S C 1
ATOM 6515 O O . ALA D 2 13 ? 36.620 10.957 -20.089 1.00 84.64 13 ALA S O 1
ATOM 6517 N N . HIS D 2 14 ? 37.609 11.300 -22.090 1.00 89.39 14 HIS S N 1
ATOM 6518 C CA . HIS D 2 14 ? 36.375 11.609 -22.810 1.00 90.47 14 HIS S CA 1
ATOM 6519 C C . HIS D 2 14 ? 36.313 10.670 -24.010 1.00 89.65 14 HIS S C 1
ATOM 6520 O O . HIS D 2 14 ? 36.765 11.002 -25.114 1.00 94.56 14 HIS S O 1
ATOM 6527 N N . LYS D 2 15 ? 35.753 9.485 -23.777 1.00 85.99 15 LYS S N 1
ATOM 6528 C CA . LYS D 2 15 ? 35.834 8.383 -24.741 1.00 83.50 15 LYS S CA 1
ATOM 6529 C C . LYS D 2 15 ? 35.007 8.706 -25.980 1.00 80.82 15 LYS S C 1
ATOM 6530 O O . LYS D 2 15 ? 35.509 8.665 -27.103 1.00 81.99 15 LYS S O 1
ATOM 6536 N N . MET D 2 16 ? 33.755 9.087 -25.756 1.00 77.52 16 MET S N 1
ATOM 6537 C CA . MET D 2 16 ? 32.822 9.372 -26.844 1.00 80.50 16 MET S CA 1
ATOM 6538 C C . MET D 2 16 ? 33.110 10.699 -27.564 1.00 75.86 16 MET S C 1
ATOM 6539 O O . MET D 2 16 ? 32.579 10.937 -28.645 1.00 73.54 16 MET S O 1
ATOM 6544 N N . ARG D 2 17 ? 33.938 11.557 -26.971 1.00 75.53 17 ARG S N 1
ATOM 6545 C CA . ARG D 2 17 ? 34.417 12.771 -27.646 1.00 75.88 17 ARG S CA 1
ATOM 6546 C C . ARG D 2 17 ? 35.629 12.444 -28.496 1.00 74.84 17 ARG S C 1
ATOM 6547 O O . ARG D 2 17 ? 35.675 12.809 -29.675 1.00 79.15 17 ARG S O 1
ATOM 6555 N N . SER D 2 18 ? 36.613 11.778 -27.894 1.00 70.16 18 SER S N 1
ATOM 6556 C CA . SER D 2 18 ? 37.765 11.282 -28.644 1.00 68.56 18 SER S CA 1
ATOM 6557 C C . SER D 2 18 ? 37.327 10.388 -29.808 1.00 70.87 18 SER S C 1
ATOM 6558 O O . SER D 2 18 ? 37.943 10.423 -30.870 1.00 72.57 18 SER S O 1
ATOM 6561 N N . LEU D 2 19 ? 36.258 9.609 -29.605 1.00 71.60 19 LEU S N 1
ATOM 6562 C CA . LEU D 2 19 ? 35.674 8.769 -30.662 1.00 69.92 19 LEU S CA 1
ATOM 6563 C C . LEU D 2 19 ? 35.142 9.602 -31.822 1.00 69.28 19 LEU S C 1
ATOM 6564 O O . LEU D 2 19 ? 35.501 9.356 -32.974 1.00 71.57 19 LEU S O 1
ATOM 6569 N N . LEU D 2 20 ? 34.273 10.564 -31.512 1.00 68.71 20 LEU S N 1
ATOM 6570 C CA . LEU D 2 20 ? 33.705 11.458 -32.538 1.00 68.62 20 LEU S CA 1
ATOM 6571 C C . LEU D 2 20 ? 34.763 12.290 -33.251 1.00 69.35 20 LEU S C 1
ATOM 6572 O O . LEU D 2 20 ? 34.590 12.612 -34.426 1.00 71.11 20 LEU S O 1
ATOM 6577 N N . THR D 2 21 ? 35.837 12.643 -32.543 1.00 67.35 21 THR S N 1
ATOM 6578 C CA . THR D 2 21 ? 36.972 13.333 -33.153 1.00 67.48 21 THR S CA 1
ATOM 6579 C C . THR D 2 21 ? 37.734 12.404 -34.099 1.00 67.46 21 THR S C 1
ATOM 6580 O O . THR D 2 21 ? 38.168 12.845 -35.157 1.00 67.97 21 THR S O 1
ATOM 6584 N N . MET D 2 22 ? 37.896 11.136 -33.715 1.00 70.92 22 MET S N 1
ATOM 6585 C CA . MET D 2 22 ? 38.523 10.117 -34.585 1.00 74.30 22 MET S CA 1
ATOM 6586 C C . MET D 2 22 ? 37.702 9.806 -35.844 1.00 72.33 22 MET S C 1
ATOM 6587 O O . MET D 2 22 ? 38.271 9.540 -36.911 1.00 74.69 22 MET S O 1
ATOM 6592 N N . ILE D 2 23 ? 36.378 9.821 -35.713 1.00 66.96 23 ILE S N 1
ATOM 6593 C CA . ILE D 2 23 ? 35.485 9.483 -36.825 1.00 68.12 23 ILE S CA 1
ATOM 6594 C C . ILE D 2 23 ? 35.644 10.455 -38.024 1.00 71.01 23 ILE S C 1
ATOM 6595 O O . ILE D 2 23 ? 35.548 10.042 -39.184 1.00 74.48 23 ILE S O 1
ATOM 6600 N N . GLY D 2 24 ? 35.935 11.722 -37.750 1.00 71.84 24 GLY S N 1
ATOM 6601 C CA . GLY D 2 24 ? 36.342 12.654 -38.800 1.00 70.62 24 GLY S CA 1
ATOM 6602 C C . GLY D 2 24 ? 37.517 12.122 -39.601 1.00 67.70 24 GLY S C 1
ATOM 6603 O O . GLY D 2 24 ? 37.465 12.081 -40.821 1.00 69.56 24 GLY S O 1
ATOM 6604 N N . ILE D 2 25 ? 38.556 11.678 -38.901 1.00 66.01 25 ILE S N 1
ATOM 6605 C CA . ILE D 2 25 ? 39.766 11.155 -39.540 1.00 66.23 25 ILE S CA 1
ATOM 6606 C C . ILE D 2 25 ? 39.539 9.785 -40.199 1.00 69.90 25 ILE S C 1
ATOM 6607 O O . ILE D 2 25 ? 40.138 9.504 -41.245 1.00 75.25 25 ILE S O 1
ATOM 6612 N N . ILE D 2 26 ? 38.680 8.944 -39.617 1.00 67.21 26 ILE S N 1
ATOM 6613 C CA . ILE D 2 26 ? 38.340 7.658 -40.242 1.00 64.82 26 ILE S CA 1
ATOM 6614 C C . ILE D 2 26 ? 37.638 7.921 -41.574 1.00 66.05 26 ILE S C 1
ATOM 6615 O O . ILE D 2 26 ? 38.135 7.525 -42.632 1.00 67.15 26 ILE S O 1
ATOM 6620 N N . ILE D 2 27 ? 36.518 8.638 -41.507 1.00 64.30 27 ILE S N 1
ATOM 6621 C CA . ILE D 2 27 ? 35.757 9.035 -42.696 1.00 62.19 27 ILE S CA 1
ATOM 6622 C C . ILE D 2 27 ? 36.678 9.682 -43.749 1.00 65.40 27 ILE S C 1
ATOM 6623 O O . ILE D 2 27 ? 36.518 9.442 -44.944 1.00 70.25 27 ILE S O 1
ATOM 6628 N N . GLY D 2 28 ? 37.637 10.489 -43.296 1.00 68.28 28 GLY S N 1
ATOM 6629 C CA . GLY D 2 28 ? 38.597 11.159 -44.177 1.00 67.84 28 GLY S CA 1
ATOM 6630 C C . GLY D 2 28 ? 39.611 10.228 -44.809 1.00 67.02 28 GLY S C 1
ATOM 6631 O O . GLY D 2 28 ? 39.748 10.210 -46.031 1.00 67.60 28 GLY S O 1
ATOM 6632 N N . VAL D 2 29 ? 40.316 9.459 -43.977 1.00 64.77 29 VAL S N 1
ATOM 6633 C CA . VAL D 2 29 ? 41.331 8.512 -44.454 1.00 63.99 29 VAL S CA 1
ATOM 6634 C C . VAL D 2 29 ? 40.709 7.352 -45.239 1.00 64.90 29 VAL S C 1
ATOM 6635 O O . VAL D 2 29 ? 41.299 6.892 -46.222 1.00 64.37 29 VAL S O 1
ATOM 6639 N N . SER D 2 30 ? 39.532 6.883 -44.822 1.00 64.73 30 SER S N 1
ATOM 6640 C CA . SER D 2 30 ? 38.851 5.818 -45.566 1.00 63.94 30 SER S CA 1
ATOM 6641 C C . SER D 2 30 ? 38.672 6.232 -47.010 1.00 64.34 30 SER S C 1
ATOM 6642 O O . SER D 2 30 ? 39.255 5.627 -47.904 1.00 63.47 30 SER S O 1
ATOM 6645 N N . SER D 2 31 ? 37.905 7.295 -47.221 1.00 67.45 31 SER S N 1
ATOM 6646 C CA . SER D 2 31 ? 37.553 7.735 -48.568 1.00 71.51 31 SER S CA 1
ATOM 6647 C C . SER D 2 31 ? 38.774 8.113 -49.426 1.00 70.27 31 SER S C 1
ATOM 6648 O O . SER D 2 31 ? 38.760 7.886 -50.637 1.00 71.53 31 SER S O 1
ATOM 6651 N N . VAL D 2 32 ? 39.821 8.667 -48.808 1.00 66.48 32 VAL S N 1
ATOM 6652 C CA . VAL D 2 32 ? 41.062 8.990 -49.531 1.00 64.14 32 VAL S CA 1
ATOM 6653 C C . VAL D 2 32 ? 41.808 7.728 -49.945 1.00 67.46 32 VAL S C 1
ATOM 6654 O O . VAL D 2 32 ? 42.249 7.623 -51.088 1.00 73.01 32 VAL S O 1
ATOM 6658 N N . VAL D 2 33 ? 41.954 6.780 -49.027 1.00 69.05 33 VAL S N 1
ATOM 6659 C CA . VAL D 2 33 ? 42.661 5.534 -49.335 1.00 70.52 33 VAL S CA 1
ATOM 6660 C C . VAL D 2 33 ? 41.898 4.650 -50.337 1.00 73.52 33 VAL S C 1
ATOM 6661 O O . VAL D 2 33 ? 42.536 3.962 -51.132 1.00 75.66 33 VAL S O 1
ATOM 6665 N N . VAL D 2 34 ? 40.558 4.677 -50.314 1.00 75.16 34 VAL S N 1
ATOM 6666 C CA . VAL D 2 34 ? 39.734 3.949 -51.311 1.00 73.05 34 VAL S CA 1
ATOM 6667 C C . VAL D 2 34 ? 39.970 4.462 -52.741 1.00 73.06 34 VAL S C 1
ATOM 6668 O O . VAL D 2 34 ? 40.225 3.663 -53.638 1.00 75.58 34 VAL S O 1
ATOM 6672 N N . ILE D 2 35 ? 39.887 5.776 -52.948 1.00 70.67 35 ILE S N 1
ATOM 6673 C CA . ILE D 2 35 ? 40.147 6.362 -54.276 1.00 69.43 35 ILE S CA 1
ATOM 6674 C C . ILE D 2 35 ? 41.599 6.120 -54.711 1.00 71.89 35 ILE S C 1
ATOM 6675 O O . ILE D 2 35 ? 41.836 5.629 -55.813 1.00 72.96 35 ILE S O 1
ATOM 6680 N N . MET D 2 36 ? 42.554 6.442 -53.841 1.00 74.34 36 MET S N 1
ATOM 6681 C CA . MET D 2 36 ? 43.981 6.178 -54.108 1.00 76.57 36 MET S CA 1
ATOM 6682 C C . MET D 2 36 ? 44.305 4.723 -54.481 1.00 74.83 36 MET S C 1
ATOM 6683 O O . MET D 2 36 ? 45.213 4.483 -55.273 1.00 68.83 36 MET S O 1
ATOM 6688 N N . ALA D 2 37 ? 43.571 3.774 -53.896 1.00 74.28 37 ALA S N 1
ATOM 6689 C CA . ALA D 2 37 ? 43.828 2.344 -54.088 1.00 76.14 37 ALA S CA 1
ATOM 6690 C C . ALA D 2 37 ? 43.233 1.784 -55.374 1.00 76.12 37 ALA S C 1
ATOM 6691 O O . ALA D 2 37 ? 43.850 0.930 -56.006 1.00 76.91 37 ALA S O 1
ATOM 6693 N N . LEU D 2 38 ? 42.038 2.237 -55.751 1.00 77.62 38 LEU S N 1
ATOM 6694 C CA . LEU D 2 38 ? 41.447 1.857 -57.042 1.00 78.61 38 LEU S CA 1
ATOM 6695 C C . LEU D 2 38 ? 42.316 2.406 -58.174 1.00 78.81 38 LEU S C 1
ATOM 6696 O O . LEU D 2 38 ? 42.698 1.670 -59.084 1.00 80.25 38 LEU S O 1
ATOM 6701 N N . GLY D 2 39 ? 42.643 3.694 -58.088 1.00 77.71 39 GLY S N 1
ATOM 6702 C CA . GLY D 2 39 ? 43.549 4.346 -59.029 1.00 76.68 39 GLY S CA 1
ATOM 6703 C C . GLY D 2 39 ? 44.911 3.689 -59.111 1.00 77.73 39 GLY S C 1
ATOM 6704 O O . GLY D 2 39 ? 45.532 3.673 -60.171 1.00 78.27 39 GLY S O 1
ATOM 6705 N N . ASP D 2 40 ? 45.370 3.158 -57.979 1.00 82.41 40 ASP S N 1
ATOM 6706 C CA . ASP D 2 40 ? 46.599 2.360 -57.907 1.00 84.19 40 ASP S CA 1
ATOM 6707 C C . ASP D 2 40 ? 46.430 0.990 -58.549 1.00 82.67 40 ASP S C 1
ATOM 6708 O O . ASP D 2 40 ? 47.350 0.517 -59.198 1.00 87.50 40 ASP S O 1
ATOM 6713 N N . SER D 2 41 ? 45.278 0.348 -58.348 1.00 84.54 41 SER S N 1
ATOM 6714 C CA . SER D 2 41 ? 44.969 -0.937 -59.000 1.00 84.75 41 SER S CA 1
ATOM 6715 C C . SER D 2 41 ? 44.912 -0.799 -60.517 1.00 85.10 41 SER S C 1
ATOM 6716 O O . SER D 2 41 ? 45.492 -1.613 -61.237 1.00 85.21 41 SER S O 1
ATOM 6719 N N . LEU D 2 42 ? 44.211 0.232 -60.989 1.00 85.36 42 LEU S N 1
ATOM 6720 C CA . LEU D 2 42 ? 44.152 0.553 -62.423 1.00 86.43 42 LEU S CA 1
ATOM 6721 C C . LEU D 2 42 ? 45.543 0.764 -63.026 1.00 87.79 42 LEU S C 1
ATOM 6722 O O . LEU D 2 42 ? 45.795 0.340 -64.150 1.00 93.91 42 LEU S O 1
ATOM 6727 N N . SER D 2 43 ? 46.433 1.410 -62.274 1.00 87.88 43 SER S N 1
ATOM 6728 C CA . SER D 2 43 ? 47.816 1.645 -62.709 1.00 86.82 43 SER S CA 1
ATOM 6729 C C . SER D 2 43 ? 48.654 0.356 -62.674 1.00 87.36 43 SER S C 1
ATOM 6730 O O . SER D 2 43 ? 49.345 0.037 -63.638 1.00 86.36 43 SER S O 1
ATOM 6733 N N . ARG D 2 44 ? 48.580 -0.375 -61.562 1.00 91.78 44 ARG S N 1
ATOM 6734 C CA . ARG D 2 44 ? 49.265 -1.676 -61.405 1.00 94.63 44 ARG S CA 1
ATOM 6735 C C . ARG D 2 44 ? 48.810 -2.741 -62.406 1.00 98.50 44 ARG S C 1
ATOM 6736 O O . ARG D 2 44 ? 49.611 -3.586 -62.824 1.00 98.00 44 ARG S O 1
ATOM 6744 N N . GLN D 2 45 ? 47.526 -2.712 -62.762 1.00 101.05 45 GLN S N 1
ATOM 6745 C CA . GLN D 2 45 ? 46.978 -3.608 -63.780 1.00 101.25 45 GLN S CA 1
ATOM 6746 C C . GLN D 2 45 ? 47.577 -3.284 -65.142 1.00 98.04 45 GLN S C 1
ATOM 6747 O O . GLN D 2 45 ? 48.065 -4.177 -65.835 1.00 99.96 45 GLN S O 1
ATOM 6753 N N . VAL D 2 46 ? 47.528 -2.006 -65.514 1.00 92.27 46 VAL S N 1
ATOM 6754 C CA . VAL D 2 46 ? 48.173 -1.527 -66.733 1.00 92.89 46 VAL S CA 1
ATOM 6755 C C . VAL D 2 46 ? 49.655 -1.924 -66.705 1.00 93.19 46 VAL S C 1
ATOM 6756 O O . VAL D 2 46 ? 50.197 -2.356 -67.719 1.00 91.79 46 VAL S O 1
ATOM 6760 N N . ASN D 2 47 ? 50.292 -1.810 -65.542 1.00 95.90 47 ASN S N 1
ATOM 6761 C CA . ASN D 2 47 ? 51.714 -2.151 -65.412 1.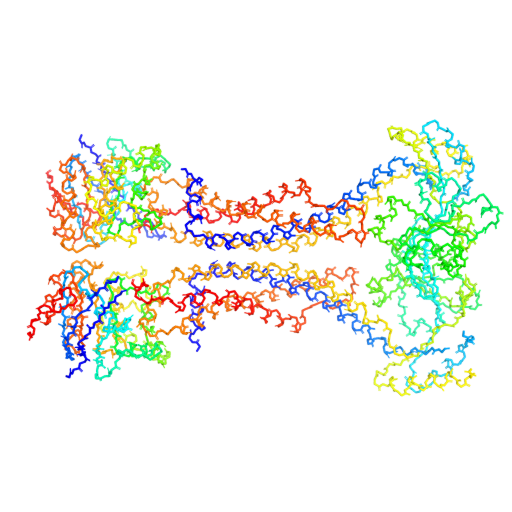00 98.89 47 ASN S CA 1
ATOM 6762 C C . ASN D 2 47 ? 52.029 -3.649 -65.573 1.00 99.45 47 ASN S C 1
ATOM 6763 O O . ASN D 2 47 ? 53.132 -3.994 -66.003 1.00 101.78 47 ASN S O 1
ATOM 6768 N N . LYS D 2 48 ? 51.083 -4.523 -65.219 1.00 97.03 48 LYS S N 1
ATOM 6769 C CA . LYS D 2 48 ? 51.188 -5.956 -65.546 1.00 94.92 48 LYS S CA 1
ATOM 6770 C C . LYS D 2 48 ? 51.130 -6.208 -67.053 1.00 98.26 48 LYS S C 1
ATOM 6771 O O . LYS D 2 48 ? 51.887 -7.022 -67.576 1.00 98.42 48 LYS S O 1
ATOM 6777 N N . ASP D 2 49 ? 50.233 -5.503 -67.742 1.00 103.01 49 ASP S N 1
ATOM 6778 C CA . ASP D 2 49 ? 50.059 -5.648 -69.195 1.00 104.35 49 ASP S CA 1
ATOM 6779 C C . ASP D 2 49 ? 51.276 -5.184 -70.019 1.00 110.46 49 ASP S C 1
ATOM 6780 O O . ASP D 2 49 ? 51.403 -5.543 -71.192 1.00 111.72 49 ASP S O 1
ATOM 6785 N N . MET D 2 50 ? 52.153 -4.379 -69.417 1.00 120.61 50 MET S N 1
ATOM 6786 C CA . MET D 2 50 ? 53.425 -4.009 -70.041 1.00 128.61 50 MET S CA 1
ATOM 6787 C C . MET D 2 50 ? 54.410 -5.183 -70.028 1.00 132.93 50 MET S C 1
ATOM 6788 O O . MET D 2 50 ? 55.198 -5.333 -70.962 1.00 144.47 50 MET S O 1
ATOM 6793 N N . THR D 2 51 ? 54.373 -6.002 -68.975 1.00 131.45 51 THR S N 1
ATOM 6794 C CA . THR D 2 51 ? 55.200 -7.219 -68.907 1.00 130.99 51 THR S CA 1
ATOM 6795 C C . THR D 2 51 ? 54.660 -8.387 -69.775 1.00 131.72 51 THR S C 1
ATOM 6796 O O . THR D 2 51 ? 55.328 -9.418 -69.900 1.00 140.84 51 THR S O 1
ATOM 6800 N N . LYS D 2 52 ? 53.465 -8.231 -70.352 1.00 125.56 52 LYS S N 1
ATOM 6801 C CA . LYS D 2 52 ? 53.044 -9.023 -71.520 1.00 127.03 52 LYS S CA 1
ATOM 6802 C C . LYS D 2 52 ? 53.600 -8.414 -72.818 1.00 129.35 52 LYS S C 1
ATOM 6803 O O . LYS D 2 52 ? 53.976 -9.142 -73.740 1.00 133.10 52 LYS S O 1
ATOM 6809 N N . SER D 2 53 ? 53.658 -7.082 -72.875 1.00 128.52 53 SER S N 1
ATOM 6810 C CA . SER D 2 53 ? 54.285 -6.342 -73.988 1.00 128.55 53 SER S CA 1
ATOM 6811 C C . SER D 2 53 ? 55.834 -6.440 -74.076 1.00 128.08 53 SER S C 1
ATOM 6812 O O . SER D 2 53 ? 56.458 -5.659 -74.805 1.00 128.66 53 SER S O 1
ATOM 6815 N N . GLN D 2 54 ? 56.449 -7.360 -73.326 1.00 125.38 54 GLN S N 1
ATOM 6816 C CA . GLN D 2 54 ? 57.863 -7.724 -73.506 1.00 124.66 54 GLN S CA 1
ATOM 6817 C C . GLN D 2 54 ? 58.086 -9.187 -73.921 1.00 123.69 54 GLN S C 1
ATOM 6818 O O . GLN D 2 54 ? 59.136 -9.512 -74.483 1.00 127.06 54 GLN S O 1
ATOM 6824 N N . LYS D 2 55 ? 57.101 -10.053 -73.673 1.00 119.57 55 LYS S N 1
ATOM 6825 C CA . LYS D 2 55 ? 57.038 -11.364 -74.332 1.00 115.67 55 LYS S CA 1
ATOM 6826 C C . LYS D 2 55 ? 56.591 -11.283 -75.806 1.00 108.72 55 LYS S C 1
ATOM 6827 O O . LYS D 2 55 ? 56.502 -12.312 -76.465 1.00 103.54 55 LYS S O 1
ATOM 6833 N N . ASN D 2 56 ? 56.304 -10.075 -76.308 1.00 105.82 56 ASN S N 1
ATOM 6834 C CA . ASN D 2 56 ? 55.984 -9.836 -77.719 1.00 105.04 56 ASN S CA 1
ATOM 6835 C C . ASN D 2 56 ? 56.984 -8.868 -78.365 1.00 104.00 56 ASN S C 1
ATOM 6836 O O . ASN D 2 56 ? 56.787 -7.644 -78.351 1.00 102.85 56 ASN S O 1
ATOM 6841 N N . ILE D 2 57 ? 58.052 -9.424 -78.938 1.00 100.00 57 ILE S N 1
ATOM 6842 C CA . ILE D 2 57 ? 59.029 -8.621 -79.673 1.00 98.49 57 ILE S CA 1
ATOM 6843 C C . ILE D 2 57 ? 58.391 -8.240 -80.996 1.00 92.29 57 ILE S C 1
ATOM 6844 O O . ILE D 2 57 ? 57.955 -9.115 -81.734 1.00 90.66 57 ILE S O 1
ATOM 6849 N N . SER D 2 58 ? 58.337 -6.941 -81.280 1.00 88.27 58 SER S N 1
ATOM 6850 C CA . SER D 2 58 ? 57.798 -6.430 -82.534 1.00 89.00 58 SER S CA 1
ATOM 6851 C C . SER D 2 58 ? 58.939 -5.851 -83.350 1.00 91.28 58 SER S C 1
ATOM 6852 O O . SER D 2 58 ? 59.640 -4.966 -82.868 1.00 100.51 58 SER S O 1
ATOM 6855 N N . VAL D 2 59 ? 59.121 -6.346 -84.576 1.00 93.98 59 VAL S N 1
ATOM 6856 C CA . VAL D 2 59 ? 60.142 -5.815 -85.501 1.00 91.93 59 VAL S CA 1
ATOM 6857 C C . VAL D 2 59 ? 59.482 -4.985 -86.613 1.00 93.49 59 VAL S C 1
ATOM 6858 O O . VAL D 2 59 ? 58.520 -5.431 -87.239 1.00 94.09 59 VAL S O 1
ATOM 6862 N N . PHE D 2 60 ? 59.992 -3.770 -86.819 1.00 98.78 60 PHE S N 1
ATOM 6863 C CA . PHE D 2 60 ? 59.447 -2.815 -87.794 1.00 105.31 60 PHE S CA 1
ATOM 6864 C C . PHE D 2 60 ? 60.588 -2.127 -88.537 1.00 107.06 60 PHE S C 1
ATOM 6865 O O . PHE D 2 60 ? 61.643 -1.893 -87.952 1.00 120.47 60 PHE S O 1
ATOM 6873 N N . PHE D 2 61 ? 60.377 -1.798 -89.811 1.00 103.85 61 PHE S N 1
ATOM 6874 C CA . PHE D 2 61 ? 61.442 -1.246 -90.661 1.00 102.65 61 PHE S CA 1
ATOM 6875 C C . PHE D 2 61 ? 60.882 -0.249 -91.676 1.00 94.40 61 PHE S C 1
ATOM 6876 O O . PHE D 2 61 ? 60.745 -0.544 -92.865 1.00 88.62 61 PHE S O 1
ATOM 6884 N N . PRO D 2 91 ? 57.053 1.913 -97.342 1.00 119.71 91 PRO S N 1
ATOM 6885 C CA . PRO D 2 91 ? 57.900 0.761 -97.015 1.00 121.37 91 PRO S CA 1
ATOM 6886 C C . PRO D 2 91 ? 58.186 -0.146 -98.233 1.00 123.49 91 PRO S C 1
ATOM 6887 O O . PRO D 2 91 ? 57.896 0.253 -99.367 1.00 115.38 91 PRO S O 1
ATOM 6891 N N . PRO D 2 92 ? 58.807 -1.329 -98.004 1.00 130.71 92 PRO S N 1
ATOM 6892 C CA . PRO D 2 92 ? 58.741 -2.484 -98.915 1.00 129.19 92 PRO S CA 1
ATOM 6893 C C . PRO D 2 92 ? 57.736 -3.550 -98.431 1.00 127.33 92 PRO S C 1
ATOM 6894 O O . PRO D 2 92 ? 57.430 -3.619 -97.234 1.00 122.14 92 PRO S O 1
ATOM 6898 N N . LYS D 2 93 ? 57.236 -4.365 -99.361 1.00 124.27 93 LYS S N 1
ATOM 6899 C CA . LYS D 2 93 ? 56.237 -5.395 -99.056 1.00 121.25 93 LYS S CA 1
ATOM 6900 C C . LYS D 2 93 ? 56.936 -6.619 -98.433 1.00 116.04 93 LYS S C 1
ATOM 6901 O O . LYS D 2 93 ? 57.763 -7.250 -99.099 1.00 109.70 93 LYS S O 1
ATOM 6907 N N . PRO D 2 94 ? 56.630 -6.945 -97.152 1.00 112.22 94 PRO S N 1
ATOM 6908 C CA . PRO D 2 94 ? 57.258 -8.106 -96.523 1.00 107.42 94 PRO S CA 1
ATOM 6909 C C . PRO D 2 94 ? 56.486 -9.387 -96.799 1.00 104.59 94 PRO S C 1
ATOM 6910 O O . PRO D 2 94 ? 55.406 -9.339 -97.390 1.00 109.54 94 PRO S O 1
ATOM 6914 N N . GLN D 2 95 ? 57.030 -10.515 -96.347 1.00 100.19 95 GLN S N 1
ATOM 6915 C CA . GLN D 2 95 ? 56.486 -11.831 -96.675 1.00 96.65 95 GLN S CA 1
ATOM 6916 C C . GLN D 2 95 ? 56.650 -12.826 -95.517 1.00 92.42 95 GLN S C 1
ATOM 6917 O O . GLN D 2 95 ? 57.762 -13.037 -95.015 1.00 85.63 95 GLN S O 1
ATOM 6923 N N . GLU D 2 96 ? 55.532 -13.445 -95.127 1.00 91.26 96 GLU S N 1
ATOM 6924 C CA . GLU D 2 96 ? 55.449 -14.354 -93.967 1.00 89.28 96 GLU S CA 1
ATOM 6925 C C . GLU D 2 96 ? 56.487 -15.492 -93.970 1.00 93.93 96 GLU S C 1
ATOM 6926 O O . GLU D 2 96 ? 56.878 -15.964 -92.905 1.00 98.14 96 GLU S O 1
ATOM 6932 N N . SER D 2 97 ? 56.921 -15.927 -95.154 1.00 100.60 97 SER S N 1
ATOM 6933 C CA . SER D 2 97 ? 57.999 -16.925 -95.305 1.00 102.57 97 SER S CA 1
ATOM 6934 C C . SER D 2 97 ? 59.248 -16.671 -94.437 1.00 105.97 97 SER S C 1
ATOM 6935 O O . SER D 2 97 ? 59.827 -17.620 -93.896 1.00 102.40 97 SER S O 1
ATOM 6938 N N . TRP D 2 98 ? 59.640 -15.398 -94.304 1.00 106.60 98 TRP S N 1
ATOM 6939 C CA . TRP D 2 98 ? 60.841 -15.007 -93.538 1.00 105.63 98 TRP S CA 1
ATOM 6940 C C . TRP D 2 98 ? 60.622 -15.096 -92.030 1.00 104.72 98 TRP S C 1
ATOM 6941 O O . TRP D 2 98 ? 61.525 -15.472 -91.279 1.00 105.10 98 TRP S O 1
ATOM 6952 N N . VAL D 2 99 ? 59.425 -14.712 -91.600 1.00 101.57 99 VAL S N 1
ATOM 6953 C CA . VAL D 2 99 ? 59.076 -14.679 -90.183 1.00 100.40 99 VAL S CA 1
ATOM 6954 C C . VAL D 2 99 ? 58.999 -16.130 -89.693 1.00 106.06 99 VAL S C 1
ATOM 6955 O O . VAL D 2 99 ? 59.521 -16.458 -88.628 1.00 110.71 99 VAL S O 1
ATOM 6959 N N . GLN D 2 100 ? 58.356 -16.984 -90.492 1.00 112.61 100 GLN S N 1
ATOM 6960 C CA . GLN D 2 100 ? 58.323 -18.444 -90.284 1.00 112.90 100 GLN S CA 1
ATOM 6961 C C . GLN D 2 100 ? 59.731 -19.030 -90.147 1.00 108.69 100 GLN S C 1
ATOM 6962 O O . GLN D 2 100 ? 59.983 -19.849 -89.260 1.00 99.72 100 GLN S O 1
ATOM 6968 N N . GLU D 2 101 ? 60.627 -18.602 -91.039 1.00 108.74 101 GLU S N 1
ATOM 6969 C CA . GLU D 2 101 ? 62.040 -18.999 -91.020 1.00 109.57 101 GLU S CA 1
ATOM 6970 C C . GLU D 2 101 ? 62.705 -18.589 -89.704 1.00 108.26 101 GLU S C 1
ATOM 6971 O O . GLU D 2 101 ? 63.180 -19.446 -88.947 1.00 107.84 101 GLU S O 1
ATOM 6977 N N . ALA D 2 102 ? 62.692 -17.284 -89.424 1.00 105.25 102 ALA S N 1
ATOM 6978 C CA . ALA D 2 102 ? 63.338 -16.712 -88.232 1.00 98.31 102 ALA S CA 1
ATOM 6979 C C . ALA D 2 102 ? 62.805 -17.262 -86.902 1.00 95.12 102 ALA S C 1
ATOM 6980 O O . ALA D 2 102 ? 63.496 -17.185 -85.893 1.00 90.38 102 ALA S O 1
ATOM 6982 N N . ALA D 2 103 ? 61.590 -17.816 -86.909 1.00 96.69 103 ALA S N 1
ATOM 6983 C CA . ALA D 2 103 ? 60.964 -18.377 -85.704 1.00 101.69 103 ALA S CA 1
ATOM 6984 C C . ALA D 2 103 ? 61.507 -19.735 -85.256 1.00 103.54 103 ALA S C 1
ATOM 6985 O O . ALA D 2 103 ? 61.109 -20.230 -84.195 1.00 100.66 103 ALA S O 1
ATOM 6987 N N . LYS D 2 104 ? 62.385 -20.348 -86.051 1.00 108.90 104 LYS S N 1
ATOM 6988 C CA . LYS D 2 104 ? 63.122 -21.533 -85.593 1.00 116.17 104 LYS S CA 1
ATOM 6989 C C . LYS D 2 104 ? 64.232 -21.205 -84.578 1.00 117.70 104 LYS S C 1
ATOM 6990 O O . LYS D 2 104 ? 64.683 -22.105 -83.871 1.00 122.86 104 LYS S O 1
ATOM 6996 N N . LEU D 2 105 ? 64.663 -19.939 -84.501 1.00 116.01 105 LEU S N 1
ATOM 6997 C CA . LEU D 2 105 ? 65.729 -19.516 -83.566 1.00 112.15 105 LEU S CA 1
ATOM 6998 C C . LEU D 2 105 ? 65.404 -19.908 -82.121 1.00 115.44 105 LEU S C 1
ATOM 6999 O O . LEU D 2 105 ? 64.239 -19.904 -81.713 1.00 117.43 105 LEU S O 1
ATOM 7004 N N . LYS D 2 106 ? 66.450 -20.238 -81.366 1.00 116.78 106 LYS S N 1
ATOM 7005 C CA . LYS D 2 106 ? 66.326 -21.057 -80.147 1.00 117.75 106 LYS S CA 1
ATOM 7006 C C . LYS D 2 106 ? 65.380 -20.517 -79.074 1.00 116.44 106 LYS S C 1
ATOM 7007 O O . LYS D 2 106 ? 64.589 -21.271 -78.502 1.00 115.16 106 LYS S O 1
ATOM 7013 N N . GLY D 2 107 ? 65.455 -19.216 -78.816 1.00 118.64 107 GLY S N 1
ATOM 7014 C CA . GLY D 2 107 ? 64.572 -18.568 -77.847 1.00 119.32 107 GLY S CA 1
ATOM 7015 C C . GLY D 2 107 ? 63.140 -18.360 -78.320 1.00 119.87 107 GLY S C 1
ATOM 7016 O O . GLY D 2 107 ? 62.223 -18.386 -77.498 1.00 127.19 107 GLY S O 1
ATOM 7017 N N . VAL D 2 108 ? 62.945 -18.174 -79.632 1.00 114.15 108 VAL S N 1
ATOM 7018 C CA . VAL D 2 108 ? 61.636 -17.788 -80.201 1.00 104.75 108 VAL S CA 1
ATOM 7019 C C . VAL D 2 108 ? 60.603 -18.913 -80.021 1.00 96.59 108 VAL S C 1
ATOM 7020 O O . VAL D 2 108 ? 60.744 -19.986 -80.609 1.00 87.76 108 VAL S O 1
ATOM 7024 N N . ASP D 2 109 ? 59.576 -18.646 -79.211 1.00 94.43 109 ASP S N 1
ATOM 7025 C CA . ASP D 2 109 ? 58.524 -19.631 -78.896 1.00 96.65 109 ASP S CA 1
ATOM 7026 C C . ASP D 2 109 ? 57.556 -19.842 -80.058 1.00 92.99 109 ASP S C 1
ATOM 7027 O O . ASP D 2 109 ? 57.191 -20.972 -80.374 1.00 93.69 109 ASP S O 1
ATOM 7032 N N . SER D 2 110 ? 57.123 -18.743 -80.663 1.00 89.87 110 SER S N 1
ATOM 7033 C CA . SER D 2 110 ? 56.245 -18.783 -81.823 1.00 88.03 110 SER S CA 1
ATOM 7034 C C . SER D 2 110 ? 56.293 -17.445 -82.556 1.00 86.97 110 SER S C 1
ATOM 7035 O O . SER D 2 110 ? 57.031 -16.536 -82.168 1.00 87.64 110 SER S O 1
ATOM 7038 N N . TYR D 2 111 ? 55.525 -17.338 -83.632 1.00 88.19 111 TYR S N 1
ATOM 7039 C CA . TYR D 2 111 ? 55.389 -16.083 -84.351 1.00 86.98 111 TYR S CA 1
ATOM 7040 C C . TYR D 2 111 ? 53.950 -15.866 -84.780 1.00 86.40 111 TYR S C 1
ATOM 7041 O O . TYR D 2 111 ? 53.117 -16.785 -84.745 1.00 85.13 111 TYR S O 1
ATOM 7050 N N . TYR D 2 112 ? 53.685 -14.630 -85.185 1.00 82.64 112 TYR S N 1
ATOM 7051 C CA . TYR D 2 112 ? 52.484 -14.285 -85.928 1.00 79.09 112 TYR S CA 1
ATOM 7052 C C . TYR D 2 112 ? 52.697 -12.969 -86.672 1.00 73.68 112 TYR S C 1
ATOM 7053 O O . TYR D 2 112 ? 53.700 -12.285 -86.457 1.00 66.06 112 TYR S O 1
ATOM 7062 N N . VAL D 2 113 ? 51.770 -12.653 -87.573 1.00 74.29 113 VAL S N 1
ATOM 7063 C CA . VAL D 2 113 ? 51.808 -11.406 -88.347 1.00 78.10 113 VAL S CA 1
ATOM 7064 C C . VAL D 2 113 ? 50.386 -10.874 -88.535 1.00 78.23 113 VAL S C 1
ATOM 7065 O O . VAL D 2 113 ? 49.475 -11.655 -88.818 1.00 82.15 113 VAL S O 1
ATOM 7069 N N . THR D 2 114 ? 50.201 -9.557 -88.376 1.00 75.54 114 THR S N 1
ATOM 7070 C CA . THR D 2 114 ? 48.859 -8.957 -88.343 1.00 73.57 114 THR S CA 1
ATOM 7071 C C . THR D 2 114 ? 48.662 -7.734 -89.249 1.00 70.74 114 THR S C 1
ATOM 7072 O O . THR D 2 114 ? 49.592 -7.226 -89.875 1.00 65.15 114 THR S O 1
ATOM 7076 N N . ASN D 2 115 ? 47.408 -7.298 -89.297 1.00 73.26 115 ASN S N 1
ATOM 7077 C CA . ASN D 2 115 ? 46.900 -6.322 -90.238 1.00 76.48 115 ASN S CA 1
ATOM 7078 C C . ASN D 2 115 ? 45.906 -5.461 -89.451 1.00 84.31 115 ASN S C 1
ATOM 7079 O O . ASN D 2 115 ? 45.147 -6.001 -88.639 1.00 88.43 115 ASN S O 1
ATOM 7084 N N . SER D 2 116 ? 45.900 -4.144 -89.670 1.00 90.42 116 SER S N 1
ATOM 7085 C CA . SER D 2 116 ? 45.184 -3.218 -88.775 1.00 94.06 116 SER S CA 1
ATOM 7086 C C . SER D 2 116 ? 44.156 -2.316 -89.469 1.00 100.48 116 SER S C 1
ATOM 7087 O O . SER D 2 116 ? 44.358 -1.887 -90.602 1.00 105.46 116 SER S O 1
ATOM 7090 N N . THR D 2 117 ? 43.048 -2.059 -88.773 1.00 103.83 117 THR S N 1
ATOM 7091 C CA . THR D 2 117 ? 42.159 -0.905 -89.032 1.00 102.97 117 THR S CA 1
ATOM 7092 C C . THR D 2 117 ? 41.206 -0.763 -87.839 1.00 107.61 117 THR S C 1
ATOM 7093 O O . THR D 2 117 ? 40.931 -1.751 -87.148 1.00 109.33 117 THR S O 1
ATOM 7097 N N . ASN D 2 118 ? 40.726 0.458 -87.588 1.00 110.12 118 ASN S N 1
ATOM 7098 C CA . ASN D 2 118 ? 39.853 0.728 -86.432 1.00 107.35 118 ASN S CA 1
ATOM 7099 C C . ASN D 2 118 ? 38.405 0.965 -86.854 1.00 99.74 118 ASN S C 1
ATOM 7100 O O . ASN D 2 118 ? 37.690 1.704 -86.195 1.00 102.83 118 ASN S O 1
ATOM 7105 N N . ALA D 2 119 ? 37.963 0.308 -87.920 1.00 95.27 119 ALA S N 1
ATOM 7106 C CA . ALA D 2 119 ? 36.703 0.670 -88.573 1.00 96.51 119 ALA S CA 1
ATOM 7107 C C . ALA D 2 119 ? 35.440 0.384 -87.738 1.00 95.33 119 ALA S C 1
ATOM 7108 O O . ALA D 2 119 ? 35.509 -0.241 -86.675 1.00 86.66 119 ALA S O 1
ATOM 7110 N N . ILE D 2 120 ? 34.296 0.845 -88.249 1.00 99.11 120 ILE S N 1
ATOM 7111 C CA . ILE D 2 120 ? 33.034 0.893 -87.490 1.00 104.02 120 ILE S CA 1
ATOM 7112 C C . ILE D 2 120 ? 32.097 -0.267 -87.877 1.00 107.58 120 ILE S C 1
ATOM 7113 O O . ILE D 2 120 ? 31.832 -0.492 -89.063 1.00 104.74 120 ILE S O 1
ATOM 7118 N N . LEU D 2 121 ? 31.629 -1.004 -86.863 1.00 108.46 121 LEU S N 1
ATOM 7119 C CA . LEU D 2 121 ? 30.771 -2.190 -87.035 1.00 105.46 121 LEU S CA 1
ATOM 7120 C C . LEU D 2 121 ? 29.302 -1.817 -86.864 1.00 108.69 121 LEU S C 1
ATOM 7121 O O . LEU D 2 121 ? 28.866 -1.537 -85.744 1.00 112.09 121 LEU S O 1
ATOM 7126 N N . THR D 2 122 ? 28.541 -1.828 -87.959 1.00 108.82 122 THR S N 1
ATOM 7127 C CA . THR D 2 122 ? 27.082 -1.630 -87.896 1.00 103.84 122 THR S CA 1
ATOM 7128 C C . THR D 2 122 ? 26.368 -2.995 -87.955 1.00 102.07 122 THR S C 1
ATOM 7129 O O . THR D 2 122 ? 26.944 -3.998 -88.383 1.00 99.43 122 THR S O 1
ATOM 7133 N N . TYR D 2 123 ? 25.130 -3.023 -87.473 1.00 103.40 123 TYR S N 1
ATOM 7134 C CA . TYR D 2 123 ? 24.237 -4.173 -87.644 1.00 107.78 123 TYR S CA 1
ATOM 7135 C C . TYR D 2 123 ? 22.781 -3.703 -87.542 1.00 115.24 123 TYR S C 1
ATOM 7136 O O . TYR D 2 123 ? 22.128 -3.892 -86.508 1.00 115.34 123 TYR S O 1
ATOM 7145 N N . GLN D 2 124 ? 22.287 -3.079 -88.614 1.00 120.68 124 GLN S N 1
ATOM 7146 C CA . GLN D 2 124 ? 20.874 -2.679 -88.719 1.00 123.23 124 GLN S CA 1
ATOM 7147 C C . GLN D 2 124 ? 20.473 -1.770 -87.531 1.00 126.55 124 GLN S C 1
ATOM 7148 O O . GLN D 2 124 ? 20.000 -2.246 -86.498 1.00 128.36 124 GLN S O 1
ATOM 7154 N N . ASP D 2 125 ? 20.733 -0.470 -87.696 1.00 128.11 125 ASP S N 1
ATOM 7155 C CA . ASP D 2 125 ? 20.544 0.602 -86.678 1.00 129.04 125 ASP S CA 1
ATOM 7156 C C . ASP D 2 125 ? 21.522 0.618 -85.468 1.00 131.47 125 ASP S C 1
ATOM 7157 O O . ASP D 2 125 ? 21.936 1.698 -85.031 1.00 136.71 125 ASP S O 1
ATOM 7162 N N . LYS D 2 126 ? 21.885 -0.560 -84.947 1.00 127.48 126 LYS S N 1
ATOM 7163 C CA . LYS D 2 126 ? 22.930 -0.689 -83.912 1.00 120.84 126 LYS S CA 1
ATOM 7164 C C . LYS D 2 126 ? 24.304 -0.420 -84.518 1.00 119.26 126 LYS S C 1
ATOM 7165 O O . LYS D 2 126 ? 24.519 -0.673 -85.704 1.00 122.68 126 LYS S O 1
ATOM 7171 N N . LYS D 2 127 ? 25.230 0.092 -83.710 1.00 114.33 127 LYS S N 1
ATOM 7172 C CA . LYS D 2 127 ? 26.460 0.681 -84.244 1.00 110.14 127 LYS S CA 1
ATOM 7173 C C . LYS D 2 127 ? 27.549 0.840 -83.180 1.00 108.20 127 LYS S C 1
ATOM 7174 O O . LYS D 2 127 ? 27.441 1.707 -82.312 1.00 111.56 127 LYS S O 1
ATOM 7180 N N . VAL D 2 128 ? 28.588 -0.001 -83.254 1.00 105.58 128 VAL S N 1
ATOM 7181 C CA . VAL D 2 128 ? 29.777 0.117 -82.391 1.00 100.16 128 VAL S CA 1
ATOM 7182 C C . VAL D 2 128 ? 30.880 0.912 -83.109 1.00 103.42 128 VAL S C 1
ATOM 7183 O O . VAL D 2 128 ? 31.132 0.719 -84.308 1.00 93.11 128 VAL S O 1
ATOM 7187 N N . GLU D 2 129 ? 31.524 1.799 -82.345 1.00 114.41 129 GLU S N 1
ATOM 7188 C CA . GLU D 2 129 ? 32.427 2.821 -82.873 1.00 121.02 129 GLU S CA 1
ATOM 7189 C C . GLU D 2 129 ? 33.883 2.523 -82.535 1.00 117.71 129 GLU S C 1
ATOM 7190 O O . GLU D 2 129 ? 34.237 2.335 -81.369 1.00 109.97 129 GLU S O 1
ATOM 7196 N N . ASN D 2 130 ? 34.706 2.466 -83.580 1.00 121.76 130 ASN S N 1
ATOM 7197 C CA . ASN D 2 130 ? 36.159 2.428 -83.481 1.00 123.84 130 ASN S CA 1
ATOM 7198 C C . ASN D 2 130 ? 36.647 1.224 -82.679 1.00 124.18 130 ASN S C 1
ATOM 7199 O O . ASN D 2 130 ? 37.356 1.346 -81.672 1.00 124.97 130 ASN S O 1
ATOM 7204 N N . ALA D 2 131 ? 36.209 0.059 -83.155 1.00 118.04 131 ALA S N 1
ATOM 7205 C CA . ALA D 2 131 ? 36.695 -1.228 -82.699 1.00 107.82 131 ALA S CA 1
ATOM 7206 C C . ALA D 2 131 ? 38.001 -1.510 -83.421 1.00 100.55 131 ALA S C 1
ATOM 7207 O O . ALA D 2 131 ? 38.159 -1.142 -84.583 1.00 93.30 131 ALA S O 1
ATOM 7209 N N . ASN D 2 132 ? 38.929 -2.156 -82.723 1.00 97.32 132 ASN S N 1
ATOM 7210 C CA . ASN D 2 132 ? 40.251 -2.467 -83.257 1.00 95.93 132 ASN S CA 1
ATOM 7211 C C . ASN D 2 132 ? 40.189 -3.783 -84.031 1.00 93.74 132 ASN S C 1
ATOM 7212 O O . ASN D 2 132 ? 40.239 -4.865 -83.433 1.00 94.63 132 ASN S O 1
ATOM 7217 N N . LEU D 2 133 ? 40.069 -3.683 -85.357 1.00 87.34 133 LEU S N 1
ATOM 7218 C CA . LEU D 2 133 ? 39.921 -4.860 -86.216 1.00 82.49 133 LEU S CA 1
ATOM 7219 C C . LEU D 2 133 ? 41.274 -5.447 -86.572 1.00 80.96 133 LEU S C 1
ATOM 7220 O O . LEU D 2 133 ? 41.943 -4.950 -87.480 1.00 84.86 133 LEU S O 1
ATOM 7225 N N . THR D 2 134 ? 41.670 -6.504 -85.863 1.00 79.62 134 THR S N 1
ATOM 7226 C CA . THR D 2 134 ? 42.896 -7.236 -86.192 1.00 80.66 134 THR S CA 1
ATOM 7227 C C . THR D 2 134 ? 42.647 -8.153 -87.389 1.00 84.16 134 THR S C 1
ATOM 7228 O O . THR D 2 134 ? 41.568 -8.740 -87.522 1.00 87.16 134 THR S O 1
ATOM 7232 N N . GLY D 2 135 ? 43.647 -8.243 -88.262 1.00 85.07 135 GLY S N 1
ATOM 7233 C CA . GLY D 2 135 ? 43.681 -9.214 -89.350 1.00 85.17 135 GLY S CA 1
ATOM 7234 C C . GLY D 2 135 ? 44.887 -10.094 -89.121 1.00 85.59 135 GLY S C 1
ATOM 7235 O O . GLY D 2 135 ? 45.996 -9.692 -89.428 1.00 85.97 135 GLY S O 1
ATOM 7236 N N . GLY D 2 136 ? 44.671 -11.279 -88.555 1.00 87.84 136 GLY S N 1
ATOM 7237 C CA . GLY D 2 136 ? 45.752 -12.212 -88.248 1.00 85.18 136 GLY S CA 1
ATOM 7238 C C . GLY D 2 136 ? 46.058 -13.141 -89.404 1.00 85.70 136 GLY S C 1
ATOM 7239 O O . GLY D 2 136 ? 45.300 -13.215 -90.374 1.00 85.19 136 GLY S O 1
ATOM 7240 N N . ASN D 2 137 ? 47.189 -13.834 -89.290 1.00 86.45 137 ASN S N 1
ATOM 7241 C CA . ASN D 2 137 ? 47.548 -14.947 -90.171 1.00 84.77 137 ASN S CA 1
ATOM 7242 C C . ASN D 2 137 ? 47.138 -16.264 -89.512 1.00 84.02 137 ASN S C 1
ATOM 7243 O O . ASN D 2 137 ? 46.575 -16.258 -88.413 1.00 82.57 137 ASN S O 1
ATOM 7248 N N . ARG D 2 138 ? 47.419 -17.383 -90.182 1.00 85.04 138 ARG S N 1
ATOM 7249 C CA . ARG D 2 138 ? 47.032 -18.715 -89.691 1.00 84.67 138 ARG S CA 1
ATOM 7250 C C . ARG D 2 138 ? 47.468 -18.965 -88.251 1.00 80.15 138 ARG S C 1
ATOM 7251 O O . ARG D 2 138 ? 46.667 -19.413 -87.438 1.00 78.03 138 ARG S O 1
ATOM 7259 N N . THR D 2 139 ? 48.721 -18.631 -87.943 1.00 79.93 139 THR S N 1
ATOM 7260 C CA . THR D 2 139 ? 49.301 -18.842 -86.605 1.00 82.06 139 THR S CA 1
ATOM 7261 C C . THR D 2 139 ? 48.774 -17.912 -85.501 1.00 88.66 139 THR S C 1
ATOM 7262 O O . THR D 2 139 ? 48.922 -18.228 -84.319 1.00 91.99 139 THR S O 1
ATOM 7266 N N . TYR D 2 140 ? 48.191 -16.772 -85.882 1.00 92.61 140 TYR S N 1
ATOM 7267 C CA . TYR D 2 140 ? 47.721 -15.743 -84.935 1.00 94.31 140 TYR S CA 1
ATOM 7268 C C . TYR D 2 140 ? 46.791 -16.229 -83.809 1.00 96.90 140 TYR S C 1
ATOM 7269 O O . TYR D 2 140 ? 46.827 -15.669 -82.719 1.00 102.70 140 TYR S O 1
ATOM 7278 N N . MET D 2 141 ? 45.976 -17.252 -84.060 1.00 104.84 141 MET S N 1
ATOM 7279 C CA . MET D 2 141 ? 44.921 -17.652 -83.108 1.00 114.49 141 MET S CA 1
ATOM 7280 C C . MET D 2 141 ? 45.469 -18.382 -81.874 1.00 115.78 141 MET S C 1
ATOM 7281 O O . MET D 2 141 ? 45.076 -18.077 -80.746 1.00 109.88 141 MET S O 1
ATOM 7286 N N . ASP D 2 142 ? 46.375 -19.330 -82.094 1.00 120.34 142 ASP S N 1
ATOM 7287 C CA . ASP D 2 142 ? 47.018 -20.072 -80.992 1.00 125.96 142 ASP S CA 1
ATOM 7288 C C . ASP D 2 142 ? 48.323 -19.435 -80.450 1.00 127.70 142 ASP S C 1
ATOM 7289 O O . ASP D 2 142 ? 48.830 -19.869 -79.410 1.00 131.11 142 ASP S O 1
ATOM 7294 N N . ALA D 2 143 ? 48.854 -18.422 -81.143 1.00 123.31 143 ALA S N 1
ATOM 7295 C CA . ALA D 2 143 ? 50.020 -17.657 -80.667 1.00 120.79 143 ALA S CA 1
ATOM 7296 C C . ALA D 2 143 ? 49.624 -16.594 -79.638 1.00 121.93 143 ALA S C 1
ATOM 7297 O O . ALA D 2 143 ? 50.349 -16.374 -78.667 1.00 123.80 143 ALA S O 1
ATOM 7299 N N . VAL D 2 144 ? 48.491 -15.927 -79.878 1.00 125.29 144 VAL S N 1
ATOM 7300 C CA . VAL D 2 144 ? 47.869 -14.994 -78.919 1.00 125.66 144 VAL S CA 1
ATOM 7301 C C . VAL D 2 144 ? 46.915 -15.726 -77.952 1.00 127.62 144 VAL S C 1
ATOM 7302 O O . VAL D 2 144 ? 46.752 -15.289 -76.815 1.00 131.48 144 VAL S O 1
ATOM 7306 N N . LYS D 2 145 ? 46.292 -16.817 -78.410 1.00 127.44 145 LYS S N 1
ATOM 7307 C CA . LYS D 2 145 ? 45.344 -17.627 -77.615 1.00 127.28 145 LYS S CA 1
ATOM 7308 C C . LYS D 2 145 ? 44.009 -16.909 -77.384 1.00 127.76 145 LYS S C 1
ATOM 7309 O O . LYS D 2 145 ? 43.699 -16.484 -76.268 1.00 123.32 145 LYS S O 1
ATOM 7315 N N . ASN D 2 146 ? 43.227 -16.779 -78.454 1.00 132.69 146 ASN S N 1
ATOM 7316 C CA . ASN D 2 146 ? 41.844 -16.284 -78.353 1.00 136.04 146 ASN S CA 1
ATOM 7317 C C . ASN D 2 146 ? 40.880 -17.456 -78.049 1.00 141.83 146 ASN S C 1
ATOM 7318 O O . ASN D 2 146 ? 40.607 -18.285 -78.922 1.00 155.51 146 ASN S O 1
ATOM 7323 N N . GLU D 2 147 ? 40.398 -17.534 -76.801 1.00 133.24 147 GLU S N 1
ATOM 7324 C CA . GLU D 2 147 ? 39.455 -18.586 -76.374 1.00 127.70 147 GLU S CA 1
ATOM 7325 C C . GLU D 2 147 ? 38.053 -18.288 -76.908 1.00 124.66 147 GLU S C 1
ATOM 7326 O O . GLU D 2 147 ? 37.452 -17.277 -76.538 1.00 123.65 147 GLU S O 1
ATOM 7332 N N . ILE D 2 148 ? 37.535 -19.181 -77.754 1.00 121.50 148 ILE S N 1
ATOM 7333 C CA . ILE D 2 148 ? 36.199 -19.009 -78.367 1.00 115.11 148 ILE S CA 1
ATOM 7334 C C . ILE D 2 148 ? 35.084 -19.568 -77.480 1.00 108.40 148 ILE S C 1
ATOM 7335 O O . ILE D 2 148 ? 35.156 -20.707 -77.017 1.00 103.53 148 ILE S O 1
ATOM 7340 N N . ILE D 2 149 ? 34.071 -18.732 -77.244 1.00 106.10 149 ILE S N 1
ATOM 7341 C CA . ILE D 2 149 ? 32.928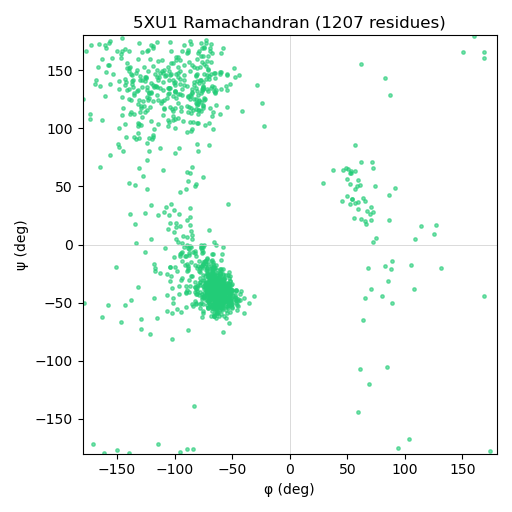 -19.058 -76.378 1.00 102.93 149 ILE S CA 1
ATOM 7342 C C . ILE D 2 149 ? 31.645 -19.386 -77.154 1.00 101.07 149 ILE S C 1
ATOM 7343 O O . ILE D 2 149 ? 30.731 -19.996 -76.597 1.00 97.28 149 ILE S O 1
ATOM 7348 N N . ALA D 2 150 ? 31.572 -18.963 -78.417 1.00 102.12 150 ALA S N 1
ATOM 7349 C CA . ALA D 2 150 ? 30.465 -19.309 -79.304 1.00 102.16 150 ALA S CA 1
ATOM 7350 C C . ALA D 2 150 ? 31.001 -19.716 -80.680 1.00 101.44 150 ALA S C 1
ATOM 7351 O O . ALA D 2 150 ? 31.817 -19.013 -81.275 1.00 101.25 150 ALA S O 1
ATOM 7353 N N . GLY D 2 151 ? 30.533 -20.861 -81.171 1.00 100.68 151 GLY S N 1
ATOM 7354 C CA . GLY D 2 151 ? 30.872 -21.357 -82.499 1.00 98.21 151 GLY S CA 1
ATOM 7355 C C . GLY D 2 151 ? 32.306 -21.799 -82.671 1.00 96.88 151 GLY S C 1
ATOM 7356 O O . GLY D 2 151 ? 32.776 -22.696 -81.967 1.00 100.52 151 GLY S O 1
ATOM 7357 N N . ARG D 2 152 ? 32.993 -21.146 -83.606 1.00 92.23 152 ARG S N 1
ATOM 7358 C CA . ARG D 2 152 ? 34.267 -21.627 -84.142 1.00 91.47 152 ARG S CA 1
ATOM 7359 C C . ARG D 2 152 ? 35.229 -20.474 -84.377 1.00 88.39 152 ARG S C 1
ATOM 7360 O O . ARG D 2 152 ? 34.801 -19.348 -84.628 1.00 83.12 152 ARG S O 1
ATOM 7368 N N . SER D 2 153 ? 36.526 -20.771 -84.297 1.00 87.03 153 SER S N 1
ATOM 7369 C CA . SER D 2 153 ? 37.574 -19.804 -84.622 1.00 87.49 153 SER S CA 1
ATOM 7370 C C . SER D 2 153 ? 37.916 -19.878 -86.112 1.00 88.57 153 SER S C 1
ATOM 7371 O O . SER D 2 153 ? 37.277 -20.619 -86.868 1.00 92.75 153 SER S O 1
ATOM 7374 N N . LEU D 2 154 ? 38.917 -19.111 -86.536 1.00 86.28 154 LEU S N 1
ATOM 7375 C CA . LEU D 2 154 ? 39.352 -19.144 -87.924 1.00 86.21 154 LEU S CA 1
ATOM 7376 C C . LEU D 2 154 ? 39.913 -20.523 -88.255 1.00 90.90 154 LEU S C 1
ATOM 7377 O O . LEU D 2 154 ? 40.854 -20.984 -87.605 1.00 87.61 154 LEU S O 1
ATOM 7382 N N . ARG D 2 155 ? 39.286 -21.178 -89.236 1.00 97.70 155 ARG S N 1
ATOM 7383 C CA . ARG D 2 155 ? 39.787 -22.416 -89.845 1.00 98.15 155 ARG S CA 1
ATOM 7384 C C . ARG D 2 155 ? 40.631 -22.004 -91.061 1.00 91.35 155 ARG S C 1
ATOM 7385 O O . ARG D 2 155 ? 40.644 -20.822 -91.440 1.00 82.69 155 ARG S O 1
ATOM 7393 N N . GLU D 2 156 ? 41.336 -22.960 -91.668 1.00 88.32 156 GLU S N 1
ATOM 7394 C CA . GLU D 2 156 ? 42.179 -22.667 -92.845 1.00 84.15 156 GLU S CA 1
ATOM 7395 C C . GLU D 2 156 ? 41.361 -22.391 -94.110 1.00 81.92 156 GLU S C 1
ATOM 7396 O O . GLU D 2 156 ? 41.683 -21.475 -94.860 1.00 80.38 156 GLU S O 1
ATOM 7402 N N . GLN D 2 157 ? 40.301 -23.162 -94.339 1.00 84.65 157 GLN S N 1
ATOM 7403 C CA . GLN D 2 157 ? 39.404 -22.910 -95.487 1.00 91.81 157 GLN S CA 1
ATOM 7404 C C . GLN D 2 157 ? 38.752 -21.500 -95.511 1.00 90.20 157 GLN S C 1
ATOM 7405 O O . GLN D 2 157 ? 38.016 -21.179 -96.446 1.00 93.72 157 GLN S O 1
ATOM 7411 N N . ASP D 2 158 ? 39.022 -20.675 -94.496 1.00 86.21 158 ASP S N 1
ATOM 7412 C CA . ASP D 2 158 ? 38.689 -19.245 -94.515 1.00 83.75 158 ASP S CA 1
ATOM 7413 C C . ASP D 2 158 ? 39.791 -18.419 -95.157 1.00 80.43 158 ASP S C 1
ATOM 7414 O O . ASP D 2 158 ? 39.514 -17.411 -95.814 1.00 84.43 158 ASP S O 1
ATOM 7419 N N . PHE D 2 159 ? 41.040 -18.824 -94.936 1.00 75.21 159 PHE S N 1
ATOM 7420 C CA . PHE D 2 159 ? 42.177 -18.215 -95.618 1.00 71.97 159 PHE S CA 1
ATOM 7421 C C . PHE D 2 159 ? 42.176 -18.617 -97.085 1.00 73.03 159 PHE S C 1
ATOM 7422 O O . PHE D 2 159 ? 42.189 -17.760 -97.974 1.00 71.34 159 PHE S O 1
ATOM 7430 N N . LYS D 2 160 ? 42.145 -19.926 -97.318 1.00 77.14 160 LYS S N 1
ATOM 7431 C CA . LYS D 2 160 ? 42.303 -20.493 -98.659 1.00 81.50 160 LYS S CA 1
ATOM 7432 C C . LYS D 2 160 ? 41.219 -20.012 -99.636 1.00 83.40 160 LYS S C 1
ATOM 7433 O O . LYS D 2 160 ? 41.536 -19.575 -100.748 1.00 82.58 160 LYS S O 1
ATOM 7439 N N . GLU D 2 161 ? 39.957 -20.059 -99.206 1.00 84.31 161 GLU S N 1
ATOM 7440 C CA . GLU D 2 161 ? 38.822 -19.685 -100.063 1.00 85.94 161 GLU S CA 1
ATOM 7441 C C . GLU D 2 161 ? 38.508 -18.172 -100.084 1.00 81.83 161 GLU S C 1
ATOM 7442 O O . GLU D 2 161 ? 37.501 -17.765 -100.659 1.00 83.03 161 GLU S O 1
ATOM 7448 N N . PHE D 2 162 ? 39.372 -17.348 -99.486 1.00 79.95 162 PHE S N 1
ATOM 7449 C CA . PHE D 2 162 ? 39.233 -15.882 -99.482 1.00 80.26 162 PHE S CA 1
ATOM 7450 C C . PHE D 2 162 ? 37.892 -15.418 -98.911 1.00 81.10 162 PHE S C 1
ATOM 7451 O O . PHE D 2 162 ? 37.208 -14.575 -99.492 1.00 80.89 162 PHE S O 1
ATOM 7459 N N . ALA D 2 163 ? 37.536 -15.978 -97.759 1.00 82.63 163 ALA S N 1
ATOM 7460 C CA . ALA D 2 163 ? 36.264 -15.684 -97.103 1.00 82.67 163 ALA S CA 1
ATOM 7461 C C . ALA D 2 163 ? 36.349 -14.389 -96.305 1.00 82.60 163 ALA S C 1
ATOM 7462 O O . ALA D 2 163 ? 37.398 -14.070 -95.736 1.00 85.73 163 ALA S O 1
ATOM 7464 N N . SER D 2 164 ? 35.234 -13.659 -96.269 1.00 79.98 164 SER S N 1
ATOM 7465 C CA . SER D 2 164 ? 35.060 -12.521 -95.363 1.00 80.33 164 SER S CA 1
ATOM 7466 C C . SER D 2 164 ? 34.313 -12.960 -94.083 1.00 81.53 164 SER S C 1
ATOM 7467 O O . SER D 2 164 ? 33.092 -12.800 -93.965 1.00 80.97 164 SER S O 1
ATOM 7470 N N . VAL D 2 165 ? 35.069 -13.521 -93.137 1.00 79.41 165 VAL S N 1
ATOM 7471 C CA . VAL D 2 165 ? 34.531 -13.947 -91.844 1.00 79.43 165 VAL S CA 1
ATOM 7472 C C . VAL D 2 165 ? 35.248 -13.222 -90.710 1.00 80.95 165 VAL S C 1
ATOM 7473 O O . VAL D 2 165 ? 36.353 -12.703 -90.899 1.00 81.34 165 VAL S O 1
ATOM 7477 N N . ILE D 2 166 ? 34.606 -13.193 -89.541 1.00 82.99 166 ILE S N 1
ATOM 7478 C CA . ILE D 2 166 ? 35.024 -12.339 -88.417 1.00 83.89 166 ILE S CA 1
ATOM 7479 C C . ILE D 2 166 ? 34.706 -12.966 -87.046 1.00 82.85 166 ILE S C 1
ATOM 7480 O O . ILE D 2 166 ? 33.657 -13.595 -86.858 1.00 77.37 166 ILE S O 1
ATOM 7485 N N . LEU D 2 167 ? 35.637 -12.791 -86.111 1.00 81.88 167 LEU S N 1
ATOM 7486 C CA . LEU D 2 167 ? 35.429 -13.119 -84.711 1.00 81.22 167 LEU S CA 1
ATOM 7487 C C . LEU D 2 167 ? 35.154 -11.821 -83.980 1.00 84.94 167 LEU S C 1
ATOM 7488 O O . LEU D 2 167 ? 35.762 -10.804 -84.296 1.00 83.60 167 LEU S O 1
ATOM 7493 N N . LEU D 2 168 ? 34.233 -11.859 -83.020 1.00 88.59 168 LEU S N 1
ATOM 7494 C CA . LEU D 2 168 ? 33.913 -10.699 -82.185 1.00 90.27 168 LEU S CA 1
ATOM 7495 C C . LEU D 2 168 ? 34.293 -10.997 -80.739 1.00 94.93 168 LEU S C 1
ATOM 7496 O O . LEU D 2 168 ? 34.261 -12.158 -80.312 1.00 94.44 168 LEU S O 1
ATOM 7501 N N . ASP D 2 169 ? 34.655 -9.953 -79.991 1.00 93.94 169 ASP S N 1
ATOM 7502 C CA . ASP D 2 169 ? 34.931 -10.102 -78.557 1.00 90.33 169 ASP S CA 1
ATOM 7503 C C . ASP D 2 169 ? 33.637 -10.067 -77.765 1.00 91.67 169 ASP S C 1
ATOM 7504 O O . ASP D 2 169 ? 32.669 -9.449 -78.199 1.00 87.45 169 ASP S O 1
ATOM 7509 N N . GLU D 2 170 ? 33.639 -10.730 -76.606 1.00 97.71 170 GLU S N 1
ATOM 7510 C CA . GLU D 2 170 ? 32.423 -10.965 -75.805 1.00 100.53 170 GLU S CA 1
ATOM 7511 C C . GLU D 2 170 ? 31.588 -9.702 -75.553 1.00 104.35 170 GLU S C 1
ATOM 7512 O O . GLU D 2 170 ? 30.384 -9.691 -75.796 1.00 102.53 170 GLU S O 1
ATOM 7518 N N . GLU D 2 171 ? 32.239 -8.649 -75.073 1.00 114.34 171 GLU S N 1
ATOM 7519 C CA . GLU D 2 171 ? 31.556 -7.375 -74.790 1.00 121.70 171 GLU S CA 1
ATOM 7520 C C . GLU D 2 171 ? 31.112 -6.635 -76.077 1.00 116.16 171 GLU S C 1
ATOM 7521 O O . GLU D 2 171 ? 30.088 -5.949 -76.069 1.00 116.07 171 GLU S O 1
ATOM 7527 N N . LEU D 2 172 ? 31.872 -6.784 -77.166 1.00 109.82 172 LEU S N 1
ATOM 7528 C CA . LEU D 2 172 ? 31.443 -6.330 -78.506 1.00 103.53 172 LEU S CA 1
ATOM 7529 C C . LEU D 2 172 ? 30.312 -7.193 -79.056 1.00 101.55 172 LEU S C 1
ATOM 7530 O O . LEU D 2 172 ? 29.444 -6.700 -79.776 1.00 102.87 172 LEU S O 1
ATOM 7535 N N . SER D 2 173 ? 30.370 -8.488 -78.758 1.00 96.92 173 SER S N 1
ATOM 7536 C CA . SER D 2 173 ? 29.317 -9.432 -79.129 1.00 94.24 173 SER S CA 1
ATOM 7537 C C . SER D 2 173 ? 27.976 -9.025 -78.515 1.00 97.16 173 SER S C 1
ATOM 7538 O O . SER D 2 173 ? 26.995 -8.853 -79.244 1.00 92.80 173 SER S O 1
ATOM 7541 N N . ILE D 2 174 ? 27.947 -8.852 -77.188 1.00 102.46 174 ILE S N 1
ATOM 7542 C CA . ILE D 2 174 ? 26.703 -8.490 -76.482 1.00 100.63 174 ILE S CA 1
ATOM 7543 C C . ILE D 2 174 ? 26.201 -7.092 -76.859 1.00 98.43 174 ILE S C 1
ATOM 7544 O O . ILE D 2 174 ? 25.007 -6.914 -77.071 1.00 102.64 174 ILE S O 1
ATOM 7549 N N . SER D 2 175 ? 27.104 -6.120 -76.978 1.00 98.17 175 SER S N 1
ATOM 7550 C CA . SER D 2 175 ? 26.713 -4.742 -77.309 1.00 100.49 175 SER S CA 1
ATOM 7551 C C . SER D 2 175 ? 26.099 -4.618 -78.704 1.00 98.31 175 SER S C 1
ATOM 7552 O O . SER D 2 175 ? 25.235 -3.775 -78.926 1.00 97.77 175 SER S O 1
ATOM 7555 N N . LEU D 2 176 ? 26.534 -5.472 -79.626 1.00 103.81 176 LEU S N 1
ATOM 7556 C CA . LEU D 2 176 ? 26.066 -5.437 -81.012 1.00 105.51 176 LEU S CA 1
ATOM 7557 C C . LEU D 2 176 ? 24.872 -6.383 -81.268 1.00 109.27 176 LEU S C 1
ATOM 7558 O O . LEU D 2 176 ? 24.045 -6.091 -82.137 1.00 112.70 176 LEU S O 1
ATOM 7563 N N . PHE D 2 177 ? 24.768 -7.481 -80.503 1.00 112.30 177 PHE S N 1
ATOM 7564 C CA . PHE D 2 177 ? 23.729 -8.516 -80.705 1.00 112.86 177 PHE S CA 1
ATOM 7565 C C . PHE D 2 177 ? 23.078 -9.080 -79.407 1.00 114.70 177 PHE S C 1
ATOM 7566 O O . PHE D 2 177 ? 22.596 -10.213 -79.410 1.00 116.33 177 PHE S O 1
ATOM 7574 N N . GLU D 2 178 ? 23.043 -8.315 -78.312 1.00 116.22 178 GLU S N 1
ATOM 7575 C CA . GLU D 2 178 ? 22.468 -8.771 -77.006 1.00 113.89 178 GLU S CA 1
ATOM 7576 C C . GLU D 2 178 ? 23.190 -9.964 -76.335 1.00 106.42 178 GLU S C 1
ATOM 7577 O O . GLU D 2 178 ? 23.749 -9.809 -75.250 1.00 104.28 178 GLU S O 1
ATOM 7583 N N . SER D 2 179 ? 23.155 -11.140 -76.967 1.00 101.28 179 SER S N 1
ATOM 7584 C CA . SER D 2 179 ? 23.815 -12.361 -76.456 1.00 97.41 179 SER S CA 1
ATOM 7585 C C . SER D 2 179 ? 25.118 -12.678 -77.236 1.00 95.38 179 SER S C 1
ATOM 7586 O O . SER D 2 179 ? 25.451 -11.964 -78.181 1.00 83.08 179 SER S O 1
ATOM 7589 N N . PRO D 2 180 ? 25.887 -13.708 -76.803 1.00 103.24 180 PRO S N 1
ATOM 7590 C CA . PRO D 2 180 ? 26.973 -14.266 -77.636 1.00 107.12 180 PRO S CA 1
ATOM 7591 C C . PRO D 2 180 ? 26.510 -15.195 -78.763 1.00 108.90 180 PRO S C 1
ATOM 7592 O O . PRO D 2 180 ? 26.909 -15.002 -79.916 1.00 111.91 180 PRO S O 1
ATOM 7596 N N . GLN D 2 181 ? 25.689 -16.192 -78.431 1.00 107.13 181 GLN S N 1
ATOM 7597 C CA . GLN D 2 181 ? 25.166 -17.136 -79.428 1.00 105.44 181 GLN S CA 1
ATOM 7598 C C . GLN D 2 181 ? 24.250 -16.448 -80.451 1.00 105.94 181 GLN S C 1
ATOM 7599 O O . GLN D 2 181 ? 24.178 -16.875 -81.603 1.00 100.94 181 GLN S O 1
ATOM 7605 N N . GLU D 2 182 ? 23.564 -15.388 -80.017 1.00 107.89 182 GLU S N 1
ATOM 7606 C CA . GLU D 2 182 ? 22.712 -14.563 -80.887 1.00 110.54 182 GLU S CA 1
ATOM 7607 C C . GLU D 2 182 ? 23.490 -13.968 -82.066 1.00 107.09 182 GLU S C 1
ATOM 7608 O O . GLU D 2 182 ? 23.039 -14.053 -83.211 1.00 107.87 182 GLU S O 1
ATOM 7614 N N . ALA D 2 183 ? 24.653 -13.379 -81.777 1.00 104.41 183 ALA S N 1
ATOM 7615 C CA . ALA D 2 183 ? 25.514 -12.755 -82.803 1.00 102.99 183 ALA S CA 1
ATOM 7616 C C . ALA D 2 183 ? 25.981 -13.720 -83.887 1.00 100.36 183 ALA S C 1
ATOM 7617 O O . ALA D 2 183 ? 26.198 -13.316 -85.033 1.00 100.47 183 ALA S O 1
ATOM 7619 N N . ILE D 2 184 ? 26.131 -14.987 -83.516 1.00 94.82 184 ILE S N 1
ATOM 7620 C CA . ILE D 2 184 ? 26.708 -15.991 -84.397 1.00 92.42 184 ILE S CA 1
ATOM 7621 C C . ILE D 2 184 ? 25.924 -16.167 -85.701 1.00 90.47 184 ILE S C 1
ATOM 7622 O O . ILE D 2 184 ? 24.707 -15.989 -85.740 1.00 91.36 184 ILE S O 1
ATOM 7627 N N . ASN D 2 185 ? 26.644 -16.511 -86.763 1.00 90.78 185 ASN S N 1
ATOM 7628 C CA . ASN D 2 185 ? 26.061 -16.747 -88.082 1.00 93.16 185 ASN S CA 1
ATOM 7629 C C . ASN D 2 185 ? 25.173 -15.602 -88.602 1.00 93.62 185 ASN S C 1
ATOM 7630 O O . ASN D 2 185 ? 24.183 -15.847 -89.293 1.00 98.65 185 ASN S O 1
ATOM 7635 N N . LYS D 2 186 ? 25.537 -14.358 -88.285 1.00 90.58 186 LYS S N 1
ATOM 7636 C CA . LYS D 2 186 ? 24.819 -13.184 -88.801 1.00 90.76 186 LYS S CA 1
ATOM 7637 C C . LYS D 2 186 ? 25.788 -12.194 -89.430 1.00 84.62 186 LYS S C 1
ATOM 7638 O O . LYS D 2 186 ? 26.994 -12.299 -89.242 1.00 87.49 186 LYS S O 1
ATOM 7644 N N . VAL D 2 187 ? 25.249 -11.240 -90.179 1.00 80.53 187 VAL S N 1
ATOM 7645 C CA . VAL D 2 187 ? 26.063 -10.334 -90.981 1.00 81.25 187 VAL S CA 1
ATOM 7646 C C . VAL D 2 187 ? 26.360 -9.060 -90.187 1.00 84.06 187 VAL S C 1
ATOM 7647 O O . VAL D 2 187 ? 25.441 -8.427 -89.648 1.00 79.59 187 VAL S O 1
ATOM 7651 N N . VAL D 2 188 ? 27.648 -8.706 -90.119 1.00 86.53 188 VAL S N 1
ATOM 7652 C CA . VAL D 2 188 ? 28.103 -7.419 -89.583 1.00 87.03 188 VAL S CA 1
ATOM 7653 C C . VAL D 2 188 ? 28.456 -6.547 -90.769 1.00 90.56 188 VAL S C 1
ATOM 7654 O O . VAL D 2 188 ? 28.747 -7.061 -91.848 1.00 92.70 188 VAL S O 1
ATOM 7658 N N . GLU D 2 189 ? 28.421 -5.235 -90.563 1.00 97.77 189 GLU S N 1
ATOM 7659 C CA . GLU D 2 189 ? 28.902 -4.268 -91.545 1.00 102.60 189 GLU S CA 1
ATOM 7660 C C . GLU D 2 189 ? 30.157 -3.585 -90.969 1.00 105.80 189 GLU S C 1
ATOM 7661 O O . GLU D 2 189 ? 30.097 -2.506 -90.368 1.00 104.85 189 GLU S O 1
ATOM 7667 N N . VAL D 2 190 ? 31.293 -4.258 -91.140 1.00 108.42 190 VAL S N 1
ATOM 7668 C CA . VAL D 2 190 ? 32.583 -3.740 -90.706 1.00 108.61 190 VAL S CA 1
ATOM 7669 C C . VAL D 2 190 ? 33.033 -2.768 -91.790 1.00 112.88 190 VAL S C 1
ATOM 7670 O O . VAL D 2 190 ? 33.431 -3.195 -92.882 1.00 108.39 190 VAL S O 1
ATOM 7674 N N . ASN D 2 191 ? 32.921 -1.468 -91.497 1.00 120.49 191 ASN S N 1
ATOM 7675 C CA . ASN D 2 191 ? 33.235 -0.382 -92.447 1.00 120.73 191 ASN S CA 1
ATOM 7676 C C . ASN D 2 191 ? 32.451 -0.464 -93.775 1.00 114.92 191 ASN S C 1
ATOM 7677 O O . ASN D 2 191 ? 32.876 0.098 -94.791 1.00 101.58 191 ASN S O 1
ATOM 7682 N N . GLY D 2 192 ? 31.310 -1.153 -93.761 1.00 116.79 192 GLY S N 1
ATOM 7683 C CA . GLY D 2 192 ? 30.536 -1.385 -94.968 1.00 116.38 192 GLY S CA 1
ATOM 7684 C C . GLY D 2 192 ? 30.547 -2.783 -95.519 1.00 116.32 192 GLY S C 1
ATOM 7685 O O . GLY D 2 192 ? 29.524 -3.251 -96.026 1.00 117.76 192 GLY S O 1
ATOM 7686 N N . PHE D 2 193 ? 31.702 -3.440 -95.447 1.00 114.98 193 PHE S N 1
ATOM 7687 C CA . PHE D 2 193 ? 31.850 -4.776 -96.021 1.00 112.10 193 PHE S CA 1
ATOM 7688 C C . PHE D 2 193 ? 31.174 -5.840 -95.165 1.00 98.92 193 PHE S C 1
ATOM 7689 O O . PHE D 2 193 ? 31.294 -5.834 -93.943 1.00 92.13 193 PHE S O 1
ATOM 7697 N N . SER D 2 194 ? 30.457 -6.742 -95.833 1.00 90.97 194 SER S N 1
ATOM 7698 C CA . SER D 2 194 ? 29.678 -7.774 -95.167 1.00 84.80 194 SER S CA 1
ATOM 7699 C C . SER D 2 194 ? 30.621 -8.848 -94.651 1.00 80.53 194 SER S C 1
ATOM 7700 O O . SER D 2 194 ? 31.355 -9.461 -95.429 1.00 79.16 194 SER S O 1
ATOM 7703 N N . TYR D 2 195 ? 30.612 -9.049 -93.338 1.00 78.45 195 TYR S N 1
ATOM 7704 C CA . TYR D 2 195 ? 31.395 -10.093 -92.691 1.00 80.90 195 TYR S CA 1
ATOM 7705 C C . TYR D 2 195 ? 30.432 -11.011 -91.951 1.00 81.79 195 TYR S C 1
ATOM 7706 O O . TYR D 2 195 ? 29.574 -10.532 -91.209 1.00 87.85 195 TYR S O 1
ATOM 7715 N N . ARG D 2 196 ? 30.565 -12.319 -92.166 1.00 79.88 196 ARG S N 1
ATOM 7716 C CA . ARG D 2 196 ? 29.778 -13.313 -91.429 1.00 81.06 196 ARG S CA 1
ATOM 7717 C C . ARG D 2 196 ? 30.420 -13.602 -90.079 1.00 75.91 196 ARG S C 1
ATOM 7718 O O . ARG D 2 196 ? 31.581 -13.997 -90.022 1.00 76.69 196 ARG S O 1
ATOM 7726 N N . VAL D 2 197 ? 29.659 -13.449 -89.000 1.00 74.43 197 VAL S N 1
ATOM 7727 C CA . VAL D 2 197 ? 30.173 -13.753 -87.666 1.00 77.44 197 VAL S CA 1
ATOM 7728 C C . VAL D 2 197 ? 30.246 -15.267 -87.519 1.00 75.00 197 VAL S C 1
ATOM 7729 O O . VAL D 2 197 ? 29.226 -15.921 -87.320 1.00 76.28 197 VAL S O 1
ATOM 7733 N N . ILE D 2 198 ? 31.453 -15.810 -87.636 1.00 75.11 198 ILE S N 1
ATOM 7734 C CA . ILE D 2 198 ? 31.666 -17.260 -87.499 1.00 77.50 198 ILE S CA 1
ATOM 7735 C C . ILE D 2 198 ? 31.910 -17.694 -86.055 1.00 82.71 198 ILE S C 1
ATOM 7736 O O . ILE D 2 198 ? 31.723 -18.867 -85.729 1.00 84.17 198 ILE S O 1
ATOM 7741 N N . GLY D 2 199 ? 32.314 -16.753 -85.196 1.00 90.65 199 GLY S N 1
ATOM 7742 C CA . GLY D 2 199 ? 32.461 -17.013 -83.759 1.00 92.06 199 GLY S CA 1
ATOM 7743 C C . GLY D 2 199 ? 32.591 -15.772 -82.890 1.00 94.01 199 GLY S C 1
ATOM 7744 O O . GLY D 2 199 ? 32.698 -14.648 -83.382 1.00 94.90 199 GLY S O 1
ATOM 7745 N N . VAL D 2 200 ? 32.563 -15.994 -81.581 1.00 98.27 200 VAL S N 1
ATOM 7746 C CA . VAL D 2 200 ? 32.744 -14.939 -80.587 1.00 99.85 200 VAL S CA 1
ATOM 7747 C C . VAL D 2 200 ? 33.743 -15.450 -79.557 1.00 95.10 200 VAL S C 1
ATOM 7748 O O . VAL D 2 200 ? 33.600 -16.569 -79.065 1.00 91.75 200 VAL S O 1
ATOM 7752 N N . TYR D 2 201 ? 34.737 -14.626 -79.227 1.00 93.34 201 TYR S N 1
ATOM 7753 C CA . TYR D 2 201 ? 35.820 -15.034 -78.325 1.00 94.47 201 TYR S CA 1
ATOM 7754 C C . TYR D 2 201 ? 35.911 -14.160 -77.079 1.00 102.14 201 TYR S C 1
ATOM 7755 O O . TYR D 2 201 ? 35.209 -13.151 -76.960 1.00 102.78 201 TYR S O 1
ATOM 7764 N N . THR D 2 202 ? 36.764 -14.577 -76.145 1.00 111.37 202 THR S N 1
ATOM 7765 C CA . THR D 2 202 ? 37.140 -13.743 -74.996 1.00 121.23 202 THR S CA 1
ATOM 7766 C C . THR D 2 202 ? 38.513 -14.106 -74.436 1.00 125.38 202 THR S C 1
ATOM 7767 O O . THR D 2 202 ? 39.047 -15.191 -74.682 1.00 120.47 202 THR S O 1
ATOM 7771 N N . SER D 2 203 ? 39.066 -13.161 -73.687 1.00 133.03 203 SER S N 1
ATOM 7772 C CA . SER D 2 203 ? 40.292 -13.361 -72.931 1.00 135.38 203 SER S CA 1
ATOM 7773 C C . SER D 2 203 ? 40.292 -12.357 -71.775 1.00 141.99 203 SER S C 1
ATOM 7774 O O . SER D 2 203 ? 39.370 -11.537 -71.666 1.00 146.02 203 SER S O 1
ATOM 7777 N N . PRO D 2 204 ? 41.302 -12.435 -70.891 1.00 141.03 204 PRO S N 1
ATOM 7778 C CA . PRO D 2 204 ? 41.522 -11.324 -69.966 1.00 136.16 204 PRO S CA 1
ATOM 7779 C C . PRO D 2 204 ? 41.878 -10.028 -70.712 1.00 128.61 204 PRO S C 1
ATOM 7780 O O . PRO D 2 204 ? 41.275 -8.985 -70.453 1.00 124.74 204 PRO S O 1
ATOM 7784 N N . GLU D 2 205 ? 42.807 -10.128 -71.665 1.00 123.15 205 GLU S N 1
ATOM 7785 C CA . GLU D 2 205 ? 43.299 -8.976 -72.442 1.00 125.41 205 GLU S CA 1
ATOM 7786 C C . GLU D 2 205 ? 42.220 -8.233 -73.249 1.00 124.60 205 GLU S C 1
ATOM 7787 O O . GLU D 2 205 ? 42.418 -7.071 -73.609 1.00 121.04 205 GLU S O 1
ATOM 7793 N N . ALA D 2 206 ? 41.109 -8.909 -73.552 1.00 126.12 206 ALA S N 1
ATOM 7794 C CA . ALA D 2 206 ? 39.952 -8.282 -74.198 1.00 124.19 206 ALA S CA 1
ATOM 7795 C C . ALA D 2 206 ? 39.079 -7.580 -73.173 1.00 122.61 206 ALA S C 1
ATOM 7796 O O . ALA D 2 206 ? 38.729 -6.416 -73.359 1.00 120.26 206 ALA S O 1
ATOM 7798 N N . LYS D 2 207 ? 38.753 -8.281 -72.085 1.00 125.22 207 LYS S N 1
ATOM 7799 C CA . LYS D 2 207 ? 37.926 -7.726 -70.991 1.00 127.92 207 LYS S CA 1
ATOM 7800 C C . LYS D 2 207 ? 38.466 -6.411 -70.389 1.00 121.29 207 LYS S C 1
ATOM 7801 O O . LYS D 2 207 ? 37.696 -5.605 -69.857 1.00 111.85 207 LYS S O 1
ATOM 7807 N N . ARG D 2 208 ? 39.782 -6.212 -70.479 1.00 116.20 208 ARG S N 1
ATOM 7808 C CA . ARG D 2 208 ? 40.427 -4.956 -70.093 1.00 111.49 208 ARG S CA 1
ATOM 7809 C C . ARG D 2 208 ? 40.632 -3.953 -71.239 1.00 109.26 208 ARG S C 1
ATOM 7810 O O . ARG D 2 208 ? 40.906 -2.792 -70.971 1.00 110.24 208 ARG S O 1
ATOM 7818 N N . SER D 2 209 ? 40.489 -4.371 -72.499 1.00 109.78 209 SER S N 1
ATOM 7819 C CA . SER D 2 209 ? 40.511 -3.434 -73.647 1.00 111.51 209 SER S CA 1
ATOM 7820 C C . SER D 2 209 ? 39.527 -2.273 -73.494 1.00 114.13 209 SER S C 1
ATOM 7821 O O . SER D 2 209 ? 39.690 -1.231 -74.129 1.00 115.11 209 SER S O 1
ATOM 7824 N N . LYS D 2 210 ? 38.491 -2.485 -72.682 1.00 117.37 210 LYS S N 1
ATOM 7825 C CA . LYS D 2 210 ? 37.601 -1.422 -72.213 1.00 117.79 210 LYS S CA 1
ATOM 7826 C C . LYS D 2 210 ? 38.360 -0.190 -71.695 1.00 115.43 210 LYS S C 1
ATOM 7827 O O . LYS D 2 210 ? 37.988 0.933 -72.030 1.00 116.56 210 LYS S O 1
ATOM 7833 N N . ILE D 2 211 ? 39.430 -0.404 -70.917 1.00 114.54 211 ILE S N 1
ATOM 7834 C CA . ILE D 2 211 ? 40.180 0.701 -70.265 1.00 110.38 211 ILE S CA 1
ATOM 7835 C C . ILE D 2 211 ? 41.166 1.456 -71.170 1.00 106.88 211 ILE S C 1
ATOM 7836 O O . ILE D 2 211 ? 41.553 2.577 -70.844 1.00 109.52 211 ILE S O 1
ATOM 7841 N N . TYR D 2 212 ? 41.554 0.859 -72.297 1.00 104.58 212 TYR S N 1
ATOM 7842 C CA . TYR D 2 212 ? 42.441 1.511 -73.268 1.00 103.44 212 TYR S CA 1
ATOM 7843 C C . TYR D 2 212 ? 41.638 2.245 -74.354 1.00 108.05 212 TYR S C 1
ATOM 7844 O O . TYR D 2 212 ? 42.221 2.726 -75.333 1.00 116.11 212 TYR S O 1
ATOM 7853 N N . GLY D 2 213 ? 40.313 2.329 -74.189 1.00 108.06 213 GLY S N 1
ATOM 7854 C CA . GLY D 2 213 ? 39.444 3.033 -75.127 1.00 105.42 213 GLY S CA 1
ATOM 7855 C C . GLY D 2 213 ? 39.260 2.321 -76.451 1.00 105.49 213 GLY S C 1
ATOM 7856 O O . GLY D 2 213 ? 39.025 2.972 -77.466 1.00 109.66 213 GLY S O 1
ATOM 7857 N N . PHE D 2 214 ? 39.372 0.991 -76.447 1.00 106.52 214 PHE S N 1
ATOM 7858 C CA . PHE D 2 214 ? 39.116 0.186 -77.639 1.00 105.63 214 PHE S CA 1
ATOM 7859 C C . PHE D 2 214 ? 37.636 -0.183 -77.662 1.00 105.28 214 PHE S C 1
ATOM 7860 O O . PHE D 2 214 ? 37.152 -0.859 -76.746 1.00 97.50 214 PHE S O 1
ATOM 7868 N N . GLY D 2 215 ? 36.933 0.259 -78.712 1.00 104.17 215 GLY S N 1
ATOM 7869 C CA . GLY D 2 215 ? 35.504 -0.029 -78.905 1.00 100.28 215 GLY S CA 1
ATOM 7870 C C . GLY D 2 215 ? 35.157 -1.505 -79.013 1.00 96.97 215 GLY S C 1
ATOM 7871 O O . GLY D 2 215 ? 34.028 -1.906 -78.726 1.00 98.49 215 GLY S O 1
ATOM 7872 N N . GLY D 2 216 ? 36.137 -2.307 -79.418 1.00 94.01 216 GLY S N 1
ATOM 7873 C CA . GLY D 2 216 ? 35.982 -3.744 -79.580 1.00 93.46 216 GLY S CA 1
ATOM 7874 C C . GLY D 2 216 ? 37.194 -4.304 -80.304 1.00 92.52 216 GLY S C 1
ATOM 7875 O O . GLY D 2 216 ? 37.922 -3.571 -80.975 1.00 88.13 216 GLY S O 1
ATOM 7876 N N . LEU D 2 217 ? 37.398 -5.609 -80.187 1.00 91.40 217 LEU S N 1
ATOM 7877 C CA . LEU D 2 217 ? 38.556 -6.281 -80.757 1.00 88.42 217 LEU S CA 1
ATOM 7878 C C . LEU D 2 217 ? 38.107 -7.403 -81.688 1.00 85.08 217 LEU S C 1
ATOM 7879 O O . LEU D 2 217 ? 38.215 -8.576 -81.331 1.00 80.38 217 LEU S O 1
ATOM 7884 N N . PRO D 2 218 ? 37.581 -7.053 -82.877 1.00 83.84 218 PRO S N 1
ATOM 7885 C CA . PRO D 2 218 ? 37.319 -8.135 -83.828 1.00 86.66 218 PRO S CA 1
ATOM 7886 C C . PRO D 2 218 ? 38.591 -8.652 -84.524 1.00 89.27 218 PRO S C 1
ATOM 7887 O O . PRO D 2 218 ? 39.485 -7.864 -84.850 1.00 92.83 218 PRO S O 1
ATOM 7891 N N . ILE D 2 219 ? 38.661 -9.966 -84.729 1.00 84.57 219 ILE S N 1
ATOM 7892 C CA . ILE D 2 219 ? 39.766 -10.596 -85.439 1.00 80.00 219 ILE S CA 1
ATOM 7893 C C . ILE D 2 219 ? 39.242 -11.093 -86.770 1.00 76.21 219 ILE S C 1
ATOM 7894 O O . ILE D 2 219 ? 38.084 -11.491 -86.862 1.00 77.80 219 ILE S O 1
ATOM 7899 N N . THR D 2 220 ? 40.091 -11.076 -87.794 1.00 72.77 220 THR S N 1
ATOM 7900 C CA . THR D 2 220 ? 39.744 -11.675 -89.083 1.00 72.95 220 THR S CA 1
ATOM 7901 C C . THR D 2 220 ? 40.962 -12.216 -89.855 1.00 73.34 220 THR S C 1
ATOM 7902 O O . THR D 2 220 ? 42.083 -12.230 -89.353 1.00 74.51 220 THR S O 1
ATOM 7906 N N . THR D 2 221 ? 40.701 -12.701 -91.063 1.00 74.83 221 THR S N 1
ATOM 7907 C CA . THR D 2 221 ? 41.730 -13.199 -91.972 1.00 75.95 221 THR S CA 1
ATOM 7908 C C . THR D 2 221 ? 42.424 -11.982 -92.579 1.00 72.70 221 THR S C 1
ATOM 7909 O O . THR D 2 221 ? 41.762 -11.139 -93.189 1.00 72.32 221 THR S O 1
ATOM 7913 N N . ASN D 2 222 ? 43.745 -11.888 -92.407 1.00 69.78 222 ASN S N 1
ATOM 7914 C CA . ASN D 2 222 ? 44.517 -10.767 -92.966 1.00 69.74 222 ASN S CA 1
ATOM 7915 C C . ASN D 2 222 ? 44.564 -10.738 -94.500 1.00 71.69 222 ASN S C 1
ATOM 7916 O O . ASN D 2 222 ? 44.848 -9.692 -95.083 1.00 75.48 222 ASN S O 1
ATOM 7921 N N . ILE D 2 223 ? 44.291 -11.877 -95.138 1.00 73.32 223 ILE S N 1
ATOM 7922 C CA . ILE D 2 223 ? 44.063 -11.931 -96.591 1.00 75.32 223 ILE S CA 1
ATOM 7923 C C . ILE D 2 223 ? 42.860 -11.059 -96.957 1.00 78.65 223 ILE S C 1
ATOM 7924 O O . ILE D 2 223 ? 42.912 -10.321 -97.942 1.00 81.78 223 ILE S O 1
ATOM 7929 N N . SER D 2 224 ? 41.801 -11.139 -96.143 1.00 82.74 224 SER S N 1
ATOM 7930 C CA . SER D 2 224 ? 40.524 -10.453 -96.390 1.00 87.56 224 SER S CA 1
ATOM 7931 C C . SER D 2 224 ? 40.469 -9.033 -95.814 1.00 90.20 224 SER S C 1
ATOM 7932 O O . SER D 2 224 ? 39.457 -8.347 -95.964 1.00 92.96 224 SER S O 1
ATOM 7935 N N . LEU D 2 225 ? 41.529 -8.619 -95.122 1.00 90.61 225 LEU S N 1
ATOM 7936 C CA . LEU D 2 225 ? 41.728 -7.219 -94.763 1.00 87.52 225 LEU S CA 1
ATOM 7937 C C . LEU D 2 225 ? 42.467 -6.515 -95.889 1.00 87.27 225 LEU S C 1
ATOM 7938 O O . LEU D 2 225 ? 42.147 -5.384 -96.228 1.00 87.38 225 LEU S O 1
ATOM 7943 N N . ALA D 2 226 ? 43.452 -7.195 -96.465 1.00 88.85 226 ALA S N 1
ATOM 7944 C CA . ALA D 2 226 ? 44.176 -6.683 -97.622 1.00 92.45 226 ALA S CA 1
ATOM 7945 C C . ALA D 2 226 ? 43.328 -6.586 -98.893 1.00 92.99 226 ALA S C 1
ATOM 7946 O O . ALA D 2 226 ? 43.557 -5.703 -99.720 1.00 100.65 226 ALA S O 1
ATOM 7948 N N . ALA D 2 227 ? 42.370 -7.494 -99.055 1.00 91.67 227 ALA S N 1
ATOM 7949 C CA . ALA D 2 227 ? 41.453 -7.454 -100.199 1.00 92.58 227 ALA S CA 1
ATOM 7950 C C . ALA D 2 227 ? 40.396 -6.357 -100.038 1.00 90.13 227 ALA S C 1
ATOM 7951 O O . ALA D 2 227 ? 40.212 -5.532 -100.935 1.00 86.46 227 ALA S O 1
ATOM 7953 N N . ASN D 2 228 ? 39.724 -6.349 -98.885 1.00 89.92 228 ASN S N 1
ATOM 7954 C CA . ASN D 2 228 ? 38.565 -5.479 -98.640 1.00 87.71 228 ASN S CA 1
ATOM 7955 C C . ASN D 2 228 ? 38.903 -4.035 -98.238 1.00 87.15 228 ASN S C 1
ATOM 7956 O O . ASN D 2 228 ? 37.997 -3.212 -98.157 1.00 90.64 228 ASN S O 1
ATOM 7961 N N . PHE D 2 229 ? 40.172 -3.732 -97.956 1.00 89.92 229 PHE S N 1
ATOM 7962 C CA . PHE D 2 229 ? 40.603 -2.356 -97.613 1.00 93.13 229 PHE S CA 1
ATOM 7963 C C . PHE D 2 229 ? 41.862 -1.827 -98.312 1.00 96.53 229 PHE S C 1
ATOM 7964 O O . PHE D 2 229 ? 42.268 -0.695 -98.045 1.00 96.33 229 PHE S O 1
ATOM 7972 N N . ASN D 2 230 ? 42.475 -2.622 -99.192 1.00 104.00 230 ASN S N 1
ATOM 7973 C CA . ASN D 2 230 ? 43.718 -2.245 -99.887 1.00 103.48 230 ASN S CA 1
ATOM 7974 C C . ASN D 2 230 ? 44.858 -1.815 -98.944 1.00 101.14 230 ASN S C 1
ATOM 7975 O O . ASN D 2 230 ? 45.592 -0.868 -99.236 1.00 102.19 230 ASN S O 1
ATOM 7980 N N . ILE D 2 231 ? 44.984 -2.514 -97.817 1.00 95.88 231 ILE S N 1
ATOM 7981 C CA . ILE D 2 231 ? 46.125 -2.372 -96.918 1.00 94.99 231 ILE S CA 1
ATOM 7982 C C . ILE D 2 231 ? 47.023 -3.547 -97.291 1.00 96.54 231 ILE S C 1
ATOM 7983 O O . ILE D 2 231 ? 46.565 -4.485 -97.946 1.00 89.42 231 ILE S O 1
ATOM 7988 N N . ASP D 2 232 ? 48.301 -3.485 -96.915 1.00 102.19 232 ASP S N 1
ATOM 7989 C CA . ASP D 2 232 ? 49.221 -4.613 -97.116 1.00 99.99 232 ASP S CA 1
ATOM 7990 C C . ASP D 2 232 ? 48.807 -5.806 -96.259 1.00 96.62 232 ASP S C 1
ATOM 7991 O O . ASP D 2 232 ? 48.265 -5.639 -95.162 1.00 91.14 232 ASP S O 1
ATOM 7996 N N . GLU D 2 233 ? 49.072 -7.002 -96.786 1.00 95.67 233 GLU S N 1
ATOM 7997 C CA . GLU D 2 233 ? 48.672 -8.274 -96.159 1.00 91.75 233 GLU S CA 1
ATOM 7998 C C . GLU D 2 233 ? 49.279 -8.398 -94.764 1.00 90.56 233 GLU S C 1
ATOM 7999 O O . GLU D 2 233 ? 48.615 -8.854 -93.828 1.00 84.19 233 GLU S O 1
ATOM 8005 N N . ILE D 2 234 ? 50.521 -7.927 -94.643 1.00 91.06 234 ILE S N 1
ATOM 8006 C CA . ILE D 2 234 ? 51.328 -8.057 -93.433 1.00 88.49 234 ILE S CA 1
ATOM 8007 C C . ILE D 2 234 ? 51.914 -6.686 -93.071 1.00 84.05 234 ILE S C 1
ATOM 8008 O O . ILE D 2 234 ? 52.577 -6.049 -93.894 1.00 79.87 234 ILE S O 1
ATOM 8013 N N . ALA D 2 235 ? 51.646 -6.249 -91.840 1.00 82.37 235 ALA S N 1
ATOM 8014 C CA . ALA D 2 235 ? 52.005 -4.901 -91.370 1.00 82.07 235 ALA S CA 1
ATOM 8015 C C . ALA D 2 235 ? 52.709 -4.862 -90.008 1.00 78.11 235 ALA S C 1
ATOM 8016 O O . ALA D 2 235 ? 53.567 -4.011 -89.800 1.00 78.30 235 ALA S O 1
ATOM 8018 N N . SER D 2 236 ? 52.319 -5.732 -89.075 1.00 76.51 236 SER S N 1
ATOM 8019 C CA . SER D 2 236 ? 53.087 -5.975 -87.848 1.00 77.79 236 SER S CA 1
ATOM 8020 C C . SER D 2 236 ? 53.731 -7.354 -87.917 1.00 80.95 236 SER S C 1
ATOM 8021 O O . SER D 2 236 ? 53.141 -8.285 -88.476 1.00 83.93 236 SER S O 1
ATOM 8024 N N . ILE D 2 237 ? 54.938 -7.477 -87.359 1.00 78.72 237 ILE S N 1
ATOM 8025 C CA . ILE D 2 237 ? 55.664 -8.753 -87.321 1.00 75.55 237 ILE S CA 1
ATOM 8026 C C . ILE D 2 237 ? 56.091 -9.011 -85.882 1.00 75.22 237 ILE S C 1
ATOM 8027 O O . ILE D 2 237 ? 56.974 -8.335 -85.366 1.00 76.25 237 ILE S O 1
ATOM 8032 N N . VAL D 2 238 ? 55.465 -9.992 -85.243 1.00 77.07 238 VAL S N 1
ATOM 8033 C CA . VAL D 2 238 ? 55.662 -10.235 -83.821 1.00 82.71 238 VAL S CA 1
ATOM 8034 C C . VAL D 2 238 ? 56.385 -11.557 -83.602 1.00 84.79 238 VAL S C 1
ATOM 8035 O O . VAL D 2 238 ? 56.032 -12.575 -84.203 1.00 86.94 238 VAL S O 1
ATOM 8039 N N . PHE D 2 239 ? 57.385 -11.526 -82.723 1.00 85.87 239 PHE S N 1
ATOM 8040 C CA . PHE D 2 239 ? 58.093 -12.720 -82.289 1.00 85.43 239 PHE S CA 1
ATOM 8041 C C . PHE D 2 239 ? 57.842 -12.983 -80.814 1.00 89.69 239 PHE S C 1
ATOM 8042 O O . PHE D 2 239 ? 58.391 -12.306 -79.938 1.00 87.57 239 PHE S O 1
ATOM 8050 N N . ARG D 2 240 ? 56.979 -13.964 -80.572 1.00 96.19 240 ARG S N 1
ATOM 8051 C CA . ARG D 2 240 ? 56.674 -14.450 -79.242 1.00 103.42 240 ARG S CA 1
ATOM 8052 C C . ARG D 2 240 ? 57.897 -15.151 -78.649 1.00 111.52 240 ARG S C 1
ATOM 8053 O O . ARG D 2 240 ? 58.284 -16.222 -79.119 1.00 117.22 240 ARG S O 1
ATOM 8061 N N . VAL D 2 241 ? 58.508 -14.531 -77.639 1.00 120.84 241 VAL S N 1
ATOM 8062 C CA . VAL D 2 241 ? 59.584 -15.156 -76.852 1.00 120.49 241 VAL S CA 1
ATOM 8063 C C . VAL D 2 241 ? 59.144 -15.189 -75.382 1.00 123.43 241 VAL S C 1
ATOM 8064 O O . VAL D 2 241 ? 58.891 -14.143 -74.785 1.00 123.90 241 VAL S O 1
ATOM 8068 N N . ASN D 2 242 ? 59.028 -16.397 -74.820 1.00 127.79 242 ASN S N 1
ATOM 8069 C CA . ASN D 2 242 ? 58.578 -16.591 -73.429 1.00 131.78 242 ASN S CA 1
ATOM 8070 C C . ASN D 2 242 ? 59.725 -16.925 -72.448 1.00 131.64 242 ASN S C 1
ATOM 8071 O O . ASN D 2 242 ? 59.556 -17.710 -71.509 1.00 133.18 242 ASN S O 1
ATOM 8076 N N . ASP D 2 243 ? 60.892 -16.331 -72.695 1.00 128.49 243 ASP S N 1
ATOM 8077 C CA . ASP D 2 243 ? 61.933 -16.163 -71.692 1.00 125.29 243 ASP S CA 1
ATOM 8078 C C . ASP D 2 243 ? 62.155 -14.641 -71.592 1.00 124.52 243 ASP S C 1
ATOM 8079 O O . ASP D 2 243 ? 62.709 -14.022 -72.511 1.00 120.23 243 ASP S O 1
ATOM 8084 N N . THR D 2 244 ? 61.669 -14.044 -70.500 1.00 122.42 244 THR S N 1
ATOM 8085 C CA . THR D 2 244 ? 61.795 -12.596 -70.257 1.00 120.00 244 THR S CA 1
ATOM 8086 C C . THR D 2 244 ? 63.255 -12.143 -70.265 1.00 119.24 244 THR S C 1
ATOM 8087 O O . THR D 2 244 ? 63.599 -11.154 -70.921 1.00 107.67 244 THR S O 1
ATOM 8091 N N . SER D 2 245 ? 64.108 -12.896 -69.567 1.00 127.40 245 SER S N 1
ATOM 8092 C CA . SER D 2 245 ? 65.556 -12.640 -69.520 1.00 133.95 245 SER S CA 1
ATOM 8093 C C . SER D 2 245 ? 66.281 -13.200 -70.761 1.00 135.21 245 SER S C 1
ATOM 8094 O O . SER D 2 245 ? 67.259 -13.946 -70.649 1.00 131.66 245 SER S O 1
ATOM 8097 N N . LEU D 2 246 ? 65.772 -12.827 -71.936 1.00 135.88 246 LEU S N 1
ATOM 8098 C CA . LEU D 2 246 ? 66.325 -13.208 -73.243 1.00 129.59 246 LEU S CA 1
ATOM 8099 C C . LEU D 2 246 ? 66.061 -12.163 -74.351 1.00 128.15 246 LEU S C 1
ATOM 8100 O O . LEU D 2 246 ? 66.742 -12.185 -75.371 1.00 123.84 246 LEU S O 1
ATOM 8105 N N . THR D 2 247 ? 65.077 -11.273 -74.164 1.00 129.36 247 THR S N 1
ATOM 8106 C CA . THR D 2 247 ? 64.674 -10.279 -75.173 1.00 129.05 247 THR S CA 1
ATOM 8107 C C . THR D 2 247 ? 65.791 -9.294 -75.554 1.00 128.45 247 THR S C 1
ATOM 8108 O O . THR D 2 247 ? 65.835 -8.827 -76.695 1.00 125.18 247 THR S O 1
ATOM 8112 N N . PRO D 2 248 ? 66.681 -8.957 -74.605 1.00 129.86 248 PRO S N 1
ATOM 8113 C CA . PRO D 2 248 ? 67.957 -8.388 -75.045 1.00 130.62 248 PRO S CA 1
ATOM 8114 C C . PRO D 2 248 ? 68.833 -9.451 -75.736 1.00 137.48 248 PRO S C 1
ATOM 8115 O O . PRO D 2 248 ? 68.829 -10.602 -75.309 1.00 141.20 248 PRO S O 1
ATOM 8119 N N . THR D 2 249 ? 69.557 -9.055 -76.790 1.00 142.87 249 THR S N 1
ATOM 8120 C CA . THR D 2 249 ? 70.411 -9.936 -77.656 1.00 145.29 249 THR S CA 1
ATOM 8121 C C . THR D 2 249 ? 69.659 -10.747 -78.738 1.00 143.94 249 THR S C 1
ATOM 8122 O O . THR D 2 249 ? 70.124 -10.816 -79.882 1.00 145.78 249 THR S O 1
ATOM 8126 N N . LEU D 2 250 ? 68.529 -11.364 -78.378 1.00 135.88 250 LEU S N 1
ATOM 8127 C CA . LEU D 2 250 ? 67.696 -12.132 -79.326 1.00 121.01 250 LEU S CA 1
ATOM 8128 C C . LEU D 2 250 ? 66.917 -11.179 -80.234 1.00 112.37 250 LEU S C 1
ATOM 8129 O O . LEU D 2 250 ? 67.031 -11.244 -81.459 1.00 109.66 250 LEU S O 1
ATOM 8134 N N . GLY D 2 251 ? 66.137 -10.298 -79.612 1.00 106.68 251 GLY S N 1
ATOM 8135 C CA . GLY D 2 251 ? 65.337 -9.294 -80.306 1.00 105.00 251 GLY S CA 1
ATOM 8136 C C . GLY D 2 251 ? 66.085 -8.400 -81.276 1.00 106.43 251 GLY S C 1
ATOM 8137 O O . GLY D 2 251 ? 65.561 -8.101 -82.347 1.00 105.16 251 GLY S O 1
ATOM 8138 N N . PRO D 2 252 ? 67.301 -7.945 -80.908 1.00 111.95 252 PRO S N 1
ATOM 8139 C CA . PRO D 2 252 ? 68.101 -7.230 -81.913 1.00 116.09 252 PRO S CA 1
ATOM 8140 C C . PRO D 2 252 ? 68.604 -8.114 -83.070 1.00 121.29 252 PRO S C 1
ATOM 8141 O O . PRO D 2 252 ? 68.763 -7.608 -84.181 1.00 116.36 252 PRO S O 1
ATOM 8145 N N . GLU D 2 253 ? 68.842 -9.406 -82.819 1.00 132.13 253 GLU S N 1
ATOM 8146 C CA . GLU D 2 253 ? 69.251 -10.349 -83.880 1.00 141.71 253 GLU S CA 1
ATOM 8147 C C . GLU D 2 253 ? 68.128 -10.544 -84.912 1.00 144.78 253 GLU S C 1
ATOM 8148 O O . GLU D 2 253 ? 68.383 -10.503 -86.125 1.00 152.42 253 GLU S O 1
ATOM 8154 N N . LEU D 2 254 ? 66.901 -10.753 -84.427 1.00 135.48 254 LEU S N 1
ATOM 8155 C CA . LEU D 2 254 ? 65.724 -10.897 -85.297 1.00 123.76 254 LEU S CA 1
ATOM 8156 C C . LEU D 2 254 ? 65.510 -9.684 -86.215 1.00 126.76 254 LEU S C 1
ATOM 8157 O O . LEU D 2 254 ? 65.152 -9.859 -87.382 1.00 129.70 254 LEU S O 1
ATOM 8162 N N . ALA D 2 255 ? 65.749 -8.474 -85.697 1.00 128.06 255 ALA S N 1
ATOM 8163 C CA . ALA D 2 255 ? 65.643 -7.237 -86.496 1.00 128.86 255 ALA S CA 1
ATOM 8164 C C . ALA D 2 255 ? 66.714 -7.146 -87.581 1.00 134.18 255 ALA S C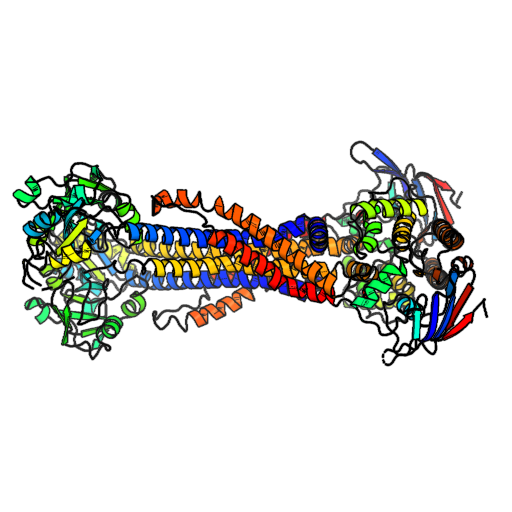 1
ATOM 8165 O O . ALA D 2 255 ? 66.467 -6.561 -88.629 1.00 138.77 255 ALA S O 1
ATOM 8167 N N . ARG D 2 256 ? 67.891 -7.715 -87.317 1.00 141.56 256 ARG S N 1
ATOM 8168 C CA . ARG D 2 256 ? 69.006 -7.756 -88.277 1.00 144.79 256 ARG S CA 1
ATOM 8169 C C . ARG D 2 256 ? 69.138 -9.116 -89.014 1.00 144.31 256 ARG S C 1
ATOM 8170 O O . ARG D 2 256 ? 70.139 -9.357 -89.693 1.00 152.71 256 ARG S O 1
ATOM 8178 N N . LYS D 2 257 ? 68.135 -9.992 -88.874 1.00 140.98 257 LYS S N 1
ATOM 8179 C CA . LYS D 2 257 ? 67.945 -11.161 -89.757 1.00 139.46 257 LYS S CA 1
ATOM 8180 C C . LYS D 2 257 ? 66.846 -10.857 -90.777 1.00 135.01 257 LYS S C 1
ATOM 8181 O O . LYS D 2 257 ? 66.995 -11.122 -91.973 1.00 127.45 257 LYS S O 1
ATOM 8187 N N . MET D 2 258 ? 65.743 -10.294 -90.287 1.00 133.10 258 MET S N 1
ATOM 8188 C CA . MET D 2 258 ? 64.682 -9.756 -91.139 1.00 130.04 258 MET S CA 1
ATOM 8189 C C . MET D 2 258 ? 65.126 -8.525 -91.967 1.00 137.26 258 MET S C 1
ATOM 8190 O O . MET D 2 258 ? 64.293 -7.944 -92.666 1.00 144.44 258 MET S O 1
ATOM 8195 N N . THR D 2 259 ? 66.398 -8.103 -91.866 1.00 140.11 259 THR S N 1
ATOM 8196 C CA . THR D 2 259 ? 66.990 -7.102 -92.781 1.00 143.99 259 THR S CA 1
ATOM 8197 C C . THR D 2 259 ? 67.927 -7.711 -93.840 1.00 141.58 259 THR S C 1
ATOM 8198 O O . THR D 2 259 ? 68.204 -7.062 -94.856 1.00 136.56 259 THR S O 1
ATOM 8202 N N . GLU D 2 260 ? 68.425 -8.930 -93.602 1.00 140.24 260 GLU S N 1
ATOM 8203 C CA . GLU D 2 260 ? 69.203 -9.673 -94.616 1.00 142.05 260 GLU S CA 1
ATOM 8204 C C . GLU D 2 260 ? 68.412 -9.974 -95.894 1.00 138.16 260 GLU S C 1
ATOM 8205 O O . GLU D 2 260 ? 69.002 -10.095 -96.970 1.00 140.72 260 GLU S O 1
ATOM 8211 N N . LEU D 2 261 ? 67.091 -10.102 -95.770 1.00 129.51 261 LEU S N 1
ATOM 8212 C CA . LEU D 2 261 ? 66.229 -10.410 -96.911 1.00 122.45 261 LEU S CA 1
ATOM 8213 C C . LEU D 2 261 ? 66.028 -9.154 -97.782 1.00 122.23 261 LEU S C 1
ATOM 8214 O O . LEU D 2 261 ? 66.458 -9.136 -98.937 1.00 117.56 261 LEU S O 1
ATOM 8219 N N . ALA D 2 262 ? 65.415 -8.108 -97.220 1.00 126.19 262 ALA S N 1
ATOM 8220 C CA . ALA D 2 262 ? 65.277 -6.797 -97.897 1.00 125.87 262 ALA S CA 1
ATOM 8221 C C . ALA D 2 262 ? 66.331 -5.771 -97.415 1.00 125.19 262 ALA S C 1
ATOM 8222 O O . ALA D 2 262 ? 66.253 -5.264 -96.290 1.00 119.71 262 ALA S O 1
ATOM 8224 N N . GLY D 2 263 ? 67.307 -5.472 -98.275 1.00 123.51 263 GLY S N 1
ATOM 8225 C CA . GLY D 2 263 ? 68.381 -4.523 -97.955 1.00 119.41 263 GLY S CA 1
ATOM 8226 C C . GLY D 2 263 ? 67.956 -3.075 -98.120 1.00 114.64 263 GLY S C 1
ATOM 8227 O O . GLY D 2 263 ? 67.924 -2.552 -99.234 1.00 111.29 263 GLY S O 1
ATOM 8228 N N . ASP D 2 273 ? 61.605 -2.521 -82.138 1.00 127.25 273 ASP S N 1
ATOM 8229 C CA . ASP D 2 273 ? 62.156 -1.806 -80.988 1.00 135.62 273 ASP S CA 1
ATOM 8230 C C . ASP D 2 273 ? 61.090 -1.579 -79.885 1.00 135.83 273 ASP S C 1
ATOM 8231 O O . ASP D 2 273 ? 59.930 -1.946 -80.067 1.00 126.51 273 ASP S O 1
ATOM 8236 N N . GLU D 2 274 ? 61.496 -0.938 -78.779 1.00 140.62 274 GLU S N 1
ATOM 8237 C CA . GLU D 2 274 ? 60.827 -1.038 -77.447 1.00 134.36 274 GLU S CA 1
ATOM 8238 C C . GLU D 2 274 ? 59.342 -0.654 -77.346 1.00 125.02 274 GLU S C 1
ATOM 8239 O O . GLU D 2 274 ? 58.778 -0.063 -78.269 1.00 111.65 274 GLU S O 1
ATOM 8245 N N . SER D 2 275 ? 58.746 -0.986 -76.192 1.00 124.23 275 SER S N 1
ATOM 8246 C CA . SER D 2 275 ? 57.316 -0.773 -75.896 1.00 126.89 275 SER S CA 1
ATOM 8247 C C . SER D 2 275 ? 56.821 0.631 -76.235 1.00 130.80 275 SER S C 1
ATOM 8248 O O . SER D 2 275 ? 57.580 1.602 -76.174 1.00 134.36 275 SER S O 1
ATOM 8251 N N . VAL D 2 276 ? 55.531 0.719 -76.554 1.00 136.44 276 VAL S N 1
ATOM 8252 C CA . VAL D 2 276 ? 54.928 1.921 -77.159 1.00 138.71 276 VAL S CA 1
ATOM 8253 C C . VAL D 2 276 ? 54.554 2.972 -76.080 1.00 138.82 276 VAL S C 1
ATOM 8254 O O . VAL D 2 276 ? 55.334 3.188 -75.144 1.00 138.41 276 VAL S O 1
ATOM 8258 N N . VAL D 2 277 ? 53.391 3.624 -76.199 1.00 139.60 277 VAL S N 1
ATOM 8259 C CA . VAL D 2 277 ? 52.927 4.634 -75.228 1.00 136.10 277 VAL S CA 1
ATOM 8260 C C . VAL D 2 277 ? 52.132 3.997 -74.073 1.00 129.23 277 VAL S C 1
ATOM 8261 O O . VAL D 2 277 ? 51.007 4.395 -73.753 1.00 122.14 277 VAL S O 1
ATOM 8265 N N . PHE D 2 278 ? 52.757 3.019 -73.425 1.00 125.10 278 PHE S N 1
ATOM 8266 C CA . PHE D 2 278 ? 52.085 2.193 -72.426 1.00 118.19 278 PHE S CA 1
ATOM 8267 C C . PHE D 2 278 ? 52.030 2.951 -71.108 1.00 109.87 278 PHE S C 1
ATOM 8268 O O . PHE D 2 278 ? 51.035 2.876 -70.393 1.00 106.48 278 PHE S O 1
ATOM 8276 N N . ALA D 2 279 ? 53.099 3.691 -70.807 1.00 105.63 279 ALA S N 1
ATOM 8277 C CA . ALA D 2 279 ? 53.121 4.640 -69.695 1.00 100.77 279 ALA S CA 1
ATOM 8278 C C . ALA D 2 279 ? 52.642 6.008 -70.188 1.00 94.60 279 ALA S C 1
ATOM 8279 O O . ALA D 2 279 ? 53.383 6.987 -70.178 1.00 90.75 279 ALA S O 1
ATOM 8281 N N . GLU D 2 280 ? 51.394 6.037 -70.645 1.00 93.17 280 GLU S N 1
ATOM 8282 C CA . GLU D 2 280 ? 50.718 7.257 -71.095 1.00 95.72 280 GLU S CA 1
ATOM 8283 C C . GLU D 2 280 ? 49.281 7.243 -70.576 1.00 96.02 280 GLU S C 1
ATOM 8284 O O . GLU D 2 280 ? 48.798 8.246 -70.060 1.00 98.82 280 GLU S O 1
ATOM 8290 N N . ILE D 2 281 ? 48.598 6.113 -70.761 1.00 97.10 281 ILE S N 1
ATOM 8291 C CA . ILE D 2 281 ? 47.455 5.717 -69.923 1.00 100.22 281 ILE S CA 1
ATOM 8292 C C . ILE D 2 281 ? 47.820 5.611 -68.413 1.00 101.66 281 ILE S C 1
ATOM 8293 O O . ILE D 2 281 ? 47.003 5.961 -67.556 1.00 101.70 281 ILE S O 1
ATOM 8298 N N . GLN D 2 282 ? 49.027 5.126 -68.099 1.00 101.94 282 GLN S N 1
ATOM 8299 C CA . GLN D 2 282 ? 49.559 5.084 -66.709 1.00 99.06 282 GLN S CA 1
ATOM 8300 C C . GLN D 2 282 ? 49.637 6.474 -66.058 1.00 96.53 282 GLN S C 1
ATOM 8301 O O . GLN D 2 282 ? 49.325 6.639 -64.876 1.00 91.67 282 GLN S O 1
ATOM 8307 N N . GLN D 2 283 ? 50.114 7.438 -66.845 1.00 95.01 283 GLN S N 1
ATOM 8308 C CA . GLN D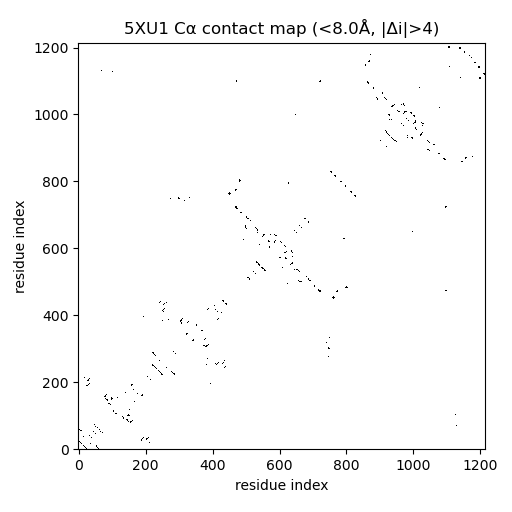 2 283 ? 50.136 8.860 -66.487 1.00 93.27 283 GLN S CA 1
ATOM 8309 C C . GLN D 2 283 ? 48.712 9.436 -66.383 1.00 89.30 283 GLN S C 1
ATOM 8310 O O . GLN D 2 283 ? 48.398 10.145 -65.427 1.00 90.04 283 GLN S O 1
ATOM 8316 N N . SER D 2 284 ? 47.857 9.127 -67.354 1.00 86.72 284 SER S N 1
ATOM 8317 C CA . SER D 2 284 ? 46.505 9.712 -67.415 1.00 88.57 284 SER S CA 1
ATOM 8318 C C . SER D 2 284 ? 45.588 9.264 -66.264 1.00 89.36 284 SER S C 1
ATOM 8319 O O . SER D 2 284 ? 44.798 10.057 -65.737 1.00 83.42 284 SER S O 1
ATOM 8322 N N . PHE D 2 285 ? 45.698 7.990 -65.895 1.00 91.82 285 PHE S N 1
ATOM 8323 C CA . PHE D 2 285 ? 44.990 7.440 -64.737 1.00 91.39 285 PHE S CA 1
ATOM 8324 C C . PHE D 2 285 ? 45.452 8.091 -63.446 1.00 89.64 285 PHE S C 1
ATOM 8325 O O . PHE D 2 285 ? 44.639 8.647 -62.708 1.00 91.16 285 PHE S O 1
ATOM 8333 N N . SER D 2 286 ? 46.757 8.031 -63.194 1.00 87.84 286 SER S N 1
ATOM 8334 C CA . SER D 2 286 ? 47.363 8.670 -62.022 1.00 87.91 286 SER S CA 1
ATOM 8335 C C . SER D 2 286 ? 46.884 10.117 -61.814 1.00 84.03 286 SER S C 1
ATOM 8336 O O . SER D 2 286 ? 46.625 10.529 -60.685 1.00 84.03 286 SER S O 1
ATOM 8339 N N . PHE D 2 287 ? 46.747 10.870 -62.904 1.00 82.21 287 PHE S N 1
ATOM 8340 C CA . PHE D 2 287 ? 46.196 12.230 -62.855 1.00 80.33 287 PHE S CA 1
ATOM 8341 C C . PHE D 2 287 ? 44.741 12.239 -62.385 1.00 81.63 287 PHE S C 1
ATOM 8342 O O . PHE D 2 287 ? 44.384 13.017 -61.507 1.00 81.91 287 PHE S O 1
ATOM 8350 N N . MET D 2 288 ? 43.903 11.390 -62.977 1.00 83.86 288 MET S N 1
ATOM 8351 C CA . MET D 2 288 ? 42.490 11.323 -62.576 1.00 84.72 288 MET S CA 1
ATOM 8352 C C . MET D 2 288 ? 42.315 10.794 -61.146 1.00 81.22 288 MET S C 1
ATOM 8353 O O . MET D 2 288 ? 41.370 11.189 -60.459 1.00 78.31 288 MET S O 1
ATOM 8358 N N . THR D 2 289 ? 43.230 9.926 -60.703 1.00 78.97 289 THR S N 1
ATOM 8359 C CA . THR D 2 289 ? 43.258 9.441 -59.318 1.00 76.83 289 THR S CA 1
ATOM 8360 C C . THR D 2 289 ? 43.488 10.598 -58.353 1.00 78.01 289 THR S C 1
ATOM 8361 O O . THR D 2 289 ? 42.742 10.754 -57.388 1.00 90.10 289 THR S O 1
ATOM 8365 N N . THR D 2 290 ? 44.515 11.399 -58.624 1.00 71.02 290 THR S N 1
ATOM 8366 C CA . THR D 2 290 ? 44.801 12.606 -57.848 1.00 67.37 290 THR S CA 1
ATOM 8367 C C . THR D 2 290 ? 43.605 13.544 -57.705 1.00 67.23 290 THR S C 1
ATOM 8368 O O . THR D 2 290 ? 43.196 13.852 -56.586 1.00 67.82 290 THR S O 1
ATOM 8372 N N . ILE D 2 291 ? 43.058 13.989 -58.834 1.00 68.01 291 ILE S N 1
ATOM 8373 C CA . ILE D 2 291 ? 42.007 15.014 -58.840 1.00 72.67 291 ILE S CA 1
ATOM 8374 C C . ILE D 2 291 ? 40.833 14.579 -57.960 1.00 76.43 291 ILE S C 1
ATOM 8375 O O . ILE D 2 291 ? 40.344 15.360 -57.140 1.00 79.29 291 ILE S O 1
ATOM 8380 N N . ILE D 2 292 ? 40.401 13.331 -58.128 1.00 77.80 292 ILE S N 1
ATOM 8381 C CA . ILE D 2 292 ? 39.312 12.776 -57.327 1.00 75.66 292 ILE S CA 1
ATOM 8382 C C . ILE D 2 292 ? 39.759 12.544 -55.878 1.00 72.02 292 ILE S C 1
ATOM 8383 O O . ILE D 2 292 ? 39.064 12.978 -54.964 1.00 73.16 292 ILE S O 1
ATOM 8388 N N . SER D 2 293 ? 40.908 11.899 -55.664 1.00 70.18 293 SER S N 1
ATOM 8389 C CA . SER D 2 293 ? 41.398 11.621 -54.291 1.00 71.58 293 SER S CA 1
ATOM 8390 C C . SER D 2 293 ? 41.576 12.885 -53.427 1.00 70.25 293 SER S C 1
ATOM 8391 O O . SER D 2 293 ? 41.420 12.831 -52.203 1.00 69.27 293 SER S O 1
ATOM 8394 N N . SER D 2 294 ? 41.901 14.008 -54.068 1.00 67.73 294 SER S N 1
ATOM 8395 C CA . SER D 2 294 ? 41.988 15.311 -53.395 1.00 64.72 294 SER S CA 1
ATOM 8396 C C . SER D 2 294 ? 40.626 15.837 -52.908 1.00 64.12 294 SER S C 1
ATOM 8397 O O . SER D 2 294 ? 40.529 16.395 -51.813 1.00 60.14 294 SER S O 1
ATOM 8400 N N . ILE D 2 295 ? 39.579 15.635 -53.708 1.00 65.44 295 ILE S N 1
ATOM 8401 C CA . ILE D 2 295 ? 38.209 16.001 -53.312 1.00 65.51 295 ILE S CA 1
ATOM 8402 C C . ILE D 2 295 ? 37.796 15.170 -52.085 1.00 65.15 295 ILE S C 1
ATOM 8403 O O . ILE D 2 295 ? 37.217 15.706 -51.134 1.00 68.28 295 ILE S O 1
ATOM 8408 N N . ALA D 2 296 ? 38.108 13.875 -52.099 1.00 64.69 296 ALA S N 1
ATOM 8409 C CA . ALA D 2 296 ? 37.963 13.034 -50.900 1.00 67.14 296 ALA S CA 1
ATOM 8410 C C . ALA D 2 296 ? 38.810 13.573 -49.737 1.00 67.09 296 ALA S C 1
ATOM 8411 O O . ALA D 2 296 ? 38.357 13.602 -48.591 1.00 65.75 296 ALA S O 1
ATOM 8413 N N . GLY D 2 297 ? 40.032 14.001 -50.058 1.00 65.18 297 GLY S N 1
ATOM 8414 C CA . GLY D 2 297 ? 40.959 14.603 -49.099 1.00 63.87 297 GLY S CA 1
ATOM 8415 C C . GLY D 2 297 ? 40.508 15.848 -48.360 1.00 62.70 297 GLY S C 1
ATOM 8416 O O . GLY D 2 297 ? 41.062 16.171 -47.304 1.00 60.52 297 GLY S O 1
ATOM 8417 N N . ILE D 2 298 ? 39.520 16.559 -48.896 1.00 62.71 298 ILE S N 1
ATOM 8418 C CA . ILE D 2 298 ? 38.956 17.692 -48.175 1.00 63.60 298 ILE S CA 1
ATOM 8419 C C . ILE D 2 298 ? 38.335 17.209 -46.863 1.00 66.11 298 ILE S C 1
ATOM 8420 O O . ILE D 2 298 ? 38.549 17.825 -45.820 1.00 67.68 298 ILE S O 1
ATOM 8425 N N . SER D 2 299 ? 37.595 16.102 -46.906 1.00 68.65 299 SER S N 1
ATOM 8426 C CA . SER D 2 299 ? 36.987 15.550 -45.686 1.00 70.22 299 SER S CA 1
ATOM 8427 C C . SER D 2 299 ? 38.018 15.230 -44.593 1.00 67.04 299 SER S C 1
ATOM 8428 O O . SER D 2 299 ? 37.701 15.302 -43.404 1.00 64.77 299 SER S O 1
ATOM 8431 N N . LEU D 2 300 ? 39.242 14.890 -45.000 1.00 65.34 300 LEU S N 1
ATOM 8432 C CA . LEU D 2 300 ? 40.358 14.756 -44.064 1.00 65.56 300 LEU S CA 1
ATOM 8433 C C . LEU D 2 300 ? 40.848 16.115 -43.554 1.00 66.15 300 LEU S C 1
ATOM 8434 O O . LEU D 2 300 ? 41.254 16.222 -42.395 1.00 68.69 300 LEU S O 1
ATOM 8439 N N . PHE D 2 301 ? 40.839 17.138 -44.409 1.00 64.38 301 PHE S N 1
ATOM 8440 C CA . PHE D 2 301 ? 41.173 18.500 -43.968 1.00 64.33 301 PHE S CA 1
ATOM 8441 C C . PHE D 2 301 ? 40.157 19.063 -42.960 1.00 66.19 301 PHE S C 1
ATOM 8442 O O . PHE D 2 301 ? 40.553 19.771 -42.031 1.00 67.59 301 PHE S O 1
ATOM 8450 N N . VAL D 2 302 ? 38.867 18.766 -43.142 1.00 67.11 302 VAL S N 1
ATOM 8451 C CA . VAL D 2 302 ? 37.836 19.198 -42.179 1.00 67.91 302 VAL S CA 1
ATOM 8452 C C . VAL D 2 302 ? 37.973 18.375 -40.905 1.00 67.55 302 VAL S C 1
ATOM 8453 O O . VAL D 2 302 ? 37.898 18.919 -39.807 1.00 69.37 302 VAL S O 1
ATOM 8457 N N . GLY D 2 303 ? 38.176 17.069 -41.056 1.00 67.49 303 GLY S N 1
ATOM 8458 C CA . GLY D 2 303 ? 38.513 16.203 -39.926 1.00 68.08 303 GLY S CA 1
ATOM 8459 C C . GLY D 2 303 ? 39.708 16.708 -39.126 1.00 66.10 303 GLY S C 1
ATOM 8460 O O . GLY D 2 303 ? 39.734 16.599 -37.902 1.00 66.36 303 GLY S O 1
ATOM 8461 N N . GLY D 2 304 ? 40.690 17.269 -39.825 1.00 64.01 304 GLY S N 1
ATOM 8462 C CA . GLY D 2 304 ? 41.848 17.888 -39.197 1.00 63.52 304 GLY S CA 1
ATOM 8463 C C . GLY D 2 304 ? 41.538 19.163 -38.432 1.00 62.95 304 GLY S C 1
ATOM 8464 O O . GLY D 2 304 ? 42.067 19.361 -37.344 1.00 62.08 304 GLY S O 1
ATOM 8465 N N . THR D 2 305 ? 40.694 20.036 -38.991 1.00 64.01 305 THR S N 1
ATOM 8466 C CA . THR D 2 305 ? 40.221 21.220 -38.248 1.00 65.19 305 THR S CA 1
ATOM 8467 C C . THR D 2 305 ? 39.288 20.782 -37.121 1.00 65.08 305 THR S C 1
ATOM 8468 O O . THR D 2 305 ? 39.093 21.509 -36.144 1.00 65.06 305 THR S O 1
ATOM 8472 N N . GLY D 2 306 ? 38.700 19.600 -37.280 1.00 64.69 306 GLY S N 1
ATOM 8473 C CA . GLY D 2 306 ? 37.972 18.942 -36.214 1.00 66.34 306 GLY S CA 1
ATOM 8474 C C . GLY D 2 306 ? 38.804 18.754 -34.964 1.00 65.30 306 GLY S C 1
ATOM 8475 O O . GLY D 2 306 ? 38.379 19.162 -33.880 1.00 66.89 306 GLY S O 1
ATOM 8476 N N . VAL D 2 307 ? 39.992 18.158 -35.107 1.00 63.46 307 VAL S N 1
ATOM 8477 C CA . VAL D 2 307 ? 40.803 17.846 -33.925 1.00 62.43 307 VAL S CA 1
ATOM 8478 C C . VAL D 2 307 ? 41.295 19.144 -33.335 1.00 62.94 307 VAL S C 1
ATOM 8479 O O . VAL D 2 307 ? 41.254 19.314 -32.121 1.00 66.90 307 VAL S O 1
ATOM 8483 N N . MET D 2 308 ? 41.712 20.077 -34.190 1.00 63.77 308 MET S N 1
ATOM 8484 C CA . MET D 2 308 ? 42.255 21.338 -33.700 1.00 66.01 308 MET S CA 1
ATOM 8485 C C . MET D 2 308 ? 41.237 22.055 -32.834 1.00 63.96 308 MET S C 1
ATOM 8486 O O . MET D 2 308 ? 41.608 22.642 -31.825 1.00 68.45 308 MET S O 1
ATOM 8491 N N . ASN D 2 309 ? 39.966 21.993 -33.219 1.00 60.86 309 ASN S N 1
ATOM 8492 C CA . ASN D 2 309 ? 38.911 22.631 -32.441 1.00 61.77 309 ASN S CA 1
ATOM 8493 C C . ASN D 2 309 ? 38.727 21.921 -31.094 1.00 62.57 309 ASN S C 1
ATOM 8494 O O . ASN D 2 309 ? 38.642 22.580 -30.055 1.00 63.94 309 ASN S O 1
ATOM 8499 N N . ILE D 2 310 ? 38.691 20.586 -31.122 1.00 62.12 310 ILE S N 1
ATOM 8500 C CA . ILE D 2 310 ? 38.577 19.765 -29.901 1.00 62.93 310 ILE S CA 1
ATOM 8501 C C . ILE D 2 310 ? 39.808 19.865 -28.989 1.00 63.76 310 ILE S C 1
ATOM 8502 O O . ILE D 2 310 ? 39.678 19.833 -27.767 1.00 61.25 310 ILE S O 1
ATOM 8507 N N . MET D 2 311 ? 40.995 19.974 -29.570 1.00 66.22 311 MET S N 1
ATOM 8508 C CA . MET D 2 311 ? 42.200 20.166 -28.768 1.00 68.69 311 MET S CA 1
ATOM 8509 C C . MET D 2 311 ? 42.251 21.554 -28.140 1.00 70.74 311 MET S C 1
ATOM 8510 O O . MET D 2 311 ? 42.778 21.705 -27.044 1.00 71.77 311 MET S O 1
ATOM 8515 N N . LEU D 2 312 ? 41.692 22.558 -28.816 1.00 70.74 312 LEU S N 1
ATOM 8516 C CA . LEU D 2 312 ? 41.656 23.920 -28.270 1.00 67.96 312 LEU S CA 1
ATOM 8517 C C . LEU D 2 312 ? 40.740 24.041 -27.063 1.00 68.66 312 LEU S C 1
ATOM 8518 O O . LEU D 2 312 ? 41.076 24.769 -26.121 1.00 69.96 312 LEU S O 1
ATOM 8523 N N . VAL D 2 313 ? 39.599 23.340 -27.087 1.00 67.68 313 VAL S N 1
ATOM 8524 C CA . VAL D 2 313 ? 38.726 23.278 -25.903 1.00 67.64 313 VAL S CA 1
ATOM 8525 C C . VAL D 2 313 ? 39.408 22.456 -24.808 1.00 65.10 313 VAL S C 1
ATOM 8526 O O . VAL D 2 313 ? 39.322 22.803 -23.638 1.00 64.44 313 VAL S O 1
ATOM 8530 N N . SER D 2 314 ? 40.101 21.385 -25.199 1.00 65.54 314 SER S N 1
ATOM 8531 C CA . SER D 2 314 ? 40.885 20.584 -24.261 1.00 64.59 314 SER S CA 1
ATOM 8532 C C . SER D 2 314 ? 41.793 21.500 -23.457 1.00 61.62 314 SER S C 1
ATOM 8533 O O . SER D 2 314 ? 41.771 21.462 -22.237 1.00 66.28 314 SER S O 1
ATOM 8536 N N . VAL D 2 315 ? 42.528 22.375 -24.133 1.00 58.39 315 VAL S N 1
ATOM 8537 C CA . VAL D 2 315 ? 43.487 23.234 -23.444 1.00 57.66 315 VAL S CA 1
ATOM 8538 C C . VAL D 2 315 ? 42.771 24.193 -22.492 1.00 57.52 315 VAL S C 1
ATOM 8539 O O . VAL D 2 315 ? 43.138 24.256 -21.326 1.00 58.28 315 VAL S O 1
ATOM 8543 N N . THR D 2 316 ? 41.757 24.920 -22.959 1.00 58.59 316 THR S N 1
ATOM 8544 C CA . THR D 2 316 ? 41.060 25.855 -22.064 1.00 63.40 316 THR S CA 1
ATOM 8545 C C . THR D 2 316 ? 40.429 25.098 -20.916 1.00 61.89 316 THR S C 1
ATOM 8546 O O . THR D 2 316 ? 40.586 25.489 -19.763 1.00 66.82 316 THR S O 1
ATOM 8550 N N . GLU D 2 317 ? 39.758 23.992 -21.223 1.00 60.16 317 GLU S N 1
ATOM 8551 C CA . GLU D 2 317 ? 38.986 23.285 -20.208 1.00 58.67 317 GLU S CA 1
ATOM 8552 C C . GLU D 2 317 ? 39.831 22.452 -19.272 1.00 56.75 317 GLU S C 1
ATOM 8553 O O . GLU D 2 317 ? 39.286 21.877 -18.341 1.00 62.86 317 GLU S O 1
ATOM 8559 N N . ARG D 2 318 ? 41.139 22.385 -19.493 1.00 56.17 318 ARG S N 1
ATOM 8560 C CA . ARG D 2 318 ? 42.043 21.959 -18.423 1.00 59.89 318 ARG S CA 1
ATOM 8561 C C . ARG D 2 318 ? 43.282 22.851 -18.296 1.00 59.23 318 ARG S C 1
ATOM 8562 O O . ARG D 2 318 ? 44.426 22.388 -18.256 1.00 54.74 318 ARG S O 1
ATOM 8570 N N . THR D 2 319 ? 43.018 24.153 -18.215 1.00 63.13 319 THR S N 1
ATOM 8571 C CA . THR D 2 319 ? 44.027 25.143 -17.837 1.00 64.59 319 THR S CA 1
ATOM 8572 C C . THR D 2 319 ? 44.484 24.874 -16.391 1.00 63.52 319 THR S C 1
ATOM 8573 O O . THR D 2 319 ? 45.674 24.954 -16.098 1.00 61.96 319 THR S O 1
ATOM 8577 N N . ARG D 2 320 ? 43.540 24.521 -15.515 1.00 64.33 320 ARG S N 1
ATOM 8578 C CA . ARG D 2 320 ? 43.837 24.281 -14.098 1.00 68.28 320 ARG S CA 1
ATOM 8579 C C . ARG D 2 320 ? 44.752 23.077 -13.889 1.00 65.02 320 ARG S C 1
ATOM 8580 O O . ARG D 2 320 ? 45.650 23.120 -13.040 1.00 61.10 320 ARG S O 1
ATOM 8588 N N . GLU D 2 321 ? 44.496 22.006 -14.642 1.00 62.93 321 GLU S N 1
ATOM 8589 C CA . GLU D 2 321 ? 45.403 20.856 -14.703 1.00 62.02 321 GLU S CA 1
ATOM 8590 C C . GLU D 2 321 ? 46.796 21.305 -15.147 1.00 61.35 321 GLU S C 1
ATOM 8591 O O . GLU D 2 321 ? 47.778 20.979 -14.493 1.00 63.01 321 GLU S O 1
ATOM 8597 N N . ILE D 2 322 ? 46.873 22.069 -16.238 1.00 57.30 322 ILE S N 1
ATOM 8598 C CA . ILE D 2 322 ? 48.163 22.504 -16.792 1.00 53.81 322 ILE S CA 1
ATOM 8599 C C . ILE D 2 322 ? 48.997 23.285 -15.768 1.00 52.81 322 ILE S C 1
ATOM 8600 O O . ILE D 2 322 ? 50.208 23.098 -15.684 1.00 52.76 322 ILE S O 1
ATOM 8605 N N . GLY D 2 323 ? 48.350 24.136 -14.981 1.00 52.91 323 GLY S N 1
ATOM 8606 C CA . GLY D 2 323 ? 49.024 24.828 -13.887 1.00 53.37 323 GLY S CA 1
ATOM 8607 C C . GLY D 2 323 ? 49.454 23.883 -12.780 1.00 53.92 323 GLY S C 1
ATOM 8608 O O . GLY D 2 323 ? 50.591 23.946 -12.307 1.00 53.65 323 GLY S O 1
ATOM 8609 N N . LEU D 2 324 ? 48.529 23.018 -12.366 1.00 54.43 324 LEU S N 1
ATOM 8610 C CA . LEU D 2 324 ? 48.814 21.956 -11.399 1.00 55.10 324 LEU S CA 1
ATOM 8611 C C . LEU D 2 324 ? 50.048 21.178 -11.831 1.00 56.68 324 LEU S C 1
ATOM 8612 O O . LEU D 2 324 ? 51.015 21.105 -11.091 1.00 60.74 324 LEU S O 1
ATOM 8617 N N . ARG D 2 325 ? 50.041 20.672 -13.061 1.00 58.25 325 ARG S N 1
ATOM 8618 C CA . ARG D 2 325 ? 51.161 19.863 -13.585 1.00 59.52 325 ARG S CA 1
ATOM 8619 C C . ARG D 2 325 ? 52.486 20.605 -13.532 1.00 58.02 325 ARG S C 1
ATOM 8620 O O . ARG D 2 325 ? 53.518 20.022 -13.193 1.00 58.76 325 ARG S O 1
ATOM 8628 N N . LYS D 2 326 ? 52.443 21.888 -13.879 1.00 56.62 326 LYS S N 1
ATOM 8629 C CA . LYS D 2 326 ? 53.631 22.732 -13.859 1.00 55.44 326 LYS S CA 1
ATOM 8630 C C . LYS D 2 326 ? 54.130 23.002 -12.433 1.00 52.53 326 LYS S C 1
ATOM 8631 O O . LYS D 2 326 ? 55.334 23.144 -12.217 1.00 53.11 326 LYS S O 1
ATOM 8637 N N . ALA D 2 327 ? 53.221 23.058 -11.464 1.00 50.20 327 ALA S N 1
ATOM 8638 C CA . ALA D 2 327 ? 53.618 23.138 -10.056 1.00 50.22 327 ALA S CA 1
ATOM 8639 C C . ALA D 2 327 ? 54.268 21.834 -9.572 1.00 49.44 327 ALA S C 1
ATOM 8640 O O . ALA D 2 327 ? 55.158 21.858 -8.736 1.00 46.75 327 ALA S O 1
ATOM 8642 N N . LEU D 2 328 ? 53.826 20.696 -10.100 1.00 51.60 328 LEU S N 1
ATOM 8643 C CA . LEU D 2 328 ? 54.491 19.418 -9.822 1.00 54.57 328 LEU S CA 1
ATOM 8644 C C . LEU D 2 328 ? 55.823 19.197 -10.576 1.00 56.08 328 LEU S C 1
ATOM 8645 O O . LEU D 2 328 ? 56.497 18.191 -10.337 1.00 55.65 328 LEU S O 1
ATOM 8650 N N . GLY D 2 329 ? 56.201 20.110 -11.473 1.00 56.49 329 GLY S N 1
ATOM 8651 C CA . GLY D 2 329 ? 57.493 20.046 -12.160 1.00 57.26 329 GLY S CA 1
ATOM 8652 C C . GLY D 2 329 ? 57.457 19.809 -13.658 1.00 57.84 329 GLY S C 1
ATOM 8653 O O . GLY D 2 329 ? 58.488 19.459 -14.253 1.00 58.53 329 GLY S O 1
ATOM 8654 N N . ALA D 2 330 ? 56.295 20.000 -14.278 1.00 58.06 330 ALA S N 1
ATOM 8655 C CA . ALA D 2 330 ? 56.200 19.952 -15.729 1.00 62.07 330 ALA S CA 1
ATOM 8656 C C . ALA D 2 330 ? 56.791 21.238 -16.306 1.00 66.10 330 ALA S C 1
ATOM 8657 O O . ALA D 2 330 ? 56.501 22.325 -15.814 1.00 69.30 330 ALA S O 1
ATOM 8659 N N . THR D 2 331 ? 57.628 21.101 -17.333 1.00 70.85 331 THR S N 1
ATOM 8660 C CA . THR D 2 331 ? 58.244 22.246 -18.019 1.00 72.44 331 THR S CA 1
ATOM 8661 C C . THR D 2 331 ? 57.310 22.776 -19.110 1.00 71.96 331 THR S C 1
ATOM 8662 O O . THR D 2 331 ? 56.270 22.178 -19.401 1.00 69.00 331 THR S O 1
ATOM 8666 N N . ARG D 2 332 ? 57.689 23.902 -19.707 1.00 74.34 332 ARG S N 1
ATOM 8667 C CA . ARG D 2 332 ? 56.990 24.424 -20.885 1.00 77.35 332 ARG S CA 1
ATOM 8668 C C . ARG D 2 332 ? 57.037 23.364 -21.987 1.00 74.16 332 ARG S C 1
ATOM 8669 O O . ARG D 2 332 ? 56.017 23.024 -22.568 1.00 73.74 332 ARG S O 1
ATOM 8677 N N . ALA D 2 333 ? 58.226 22.819 -22.229 1.00 71.87 333 ALA S N 1
ATOM 8678 C CA . ALA D 2 333 ? 58.440 21.816 -23.272 1.00 69.96 333 ALA S CA 1
ATOM 8679 C C . ALA D 2 333 ? 57.697 20.496 -23.041 1.00 69.32 333 ALA S C 1
ATOM 8680 O O . ALA D 2 333 ? 57.269 19.856 -24.002 1.00 73.00 333 ALA S O 1
ATOM 8682 N N . ASN D 2 334 ? 57.565 20.082 -21.780 1.00 66.70 334 ASN S N 1
ATOM 8683 C CA . ASN D 2 334 ? 56.828 18.859 -21.434 1.00 63.04 334 ASN S CA 1
ATOM 8684 C C . ASN D 2 334 ? 55.382 18.967 -21.868 1.00 60.58 334 ASN S C 1
ATOM 8685 O O . ASN D 2 334 ? 54.872 18.072 -22.539 1.00 62.59 334 ASN S O 1
ATOM 8690 N N . ILE D 2 335 ? 54.741 20.067 -21.474 1.00 55.41 335 ILE S N 1
ATOM 8691 C CA . ILE D 2 335 ? 53.332 20.309 -21.768 1.00 54.60 335 ILE S CA 1
ATOM 8692 C C . ILE D 2 335 ? 53.127 20.399 -23.283 1.00 58.04 335 ILE S C 1
ATOM 8693 O O . ILE D 2 335 ? 52.100 19.942 -23.799 1.00 59.87 335 ILE S O 1
ATOM 8698 N N . LEU D 2 336 ? 54.120 20.958 -23.982 1.00 60.75 336 LEU S N 1
ATOM 8699 C CA . LEU D 2 336 ? 54.089 21.128 -25.445 1.00 62.08 336 LEU S CA 1
ATOM 8700 C C . LEU D 2 336 ? 54.026 19.775 -26.151 1.00 62.28 336 LEU S C 1
ATOM 8701 O O . LEU D 2 336 ? 53.061 19.485 -26.870 1.00 57.55 336 LEU S O 1
ATOM 8706 N N . ILE D 2 337 ? 55.024 18.929 -25.893 1.00 65.20 337 ILE S N 1
ATOM 8707 C CA . ILE D 2 337 ? 55.092 17.612 -26.539 1.00 69.44 337 ILE S CA 1
ATOM 8708 C C . ILE D 2 337 ? 54.119 16.580 -25.940 1.00 68.55 337 ILE S C 1
ATOM 8709 O O . ILE D 2 337 ? 54.085 15.461 -26.420 1.00 72.38 337 ILE S O 1
ATOM 8714 N N . GLN D 2 338 ? 53.359 16.941 -24.898 1.00 67.17 338 GLN S N 1
ATOM 8715 C CA . GLN D 2 338 ? 52.271 16.102 -24.365 1.00 65.31 338 GLN S CA 1
ATOM 8716 C C . GLN D 2 338 ? 51.004 16.316 -25.158 1.00 63.85 338 GLN S C 1
ATOM 8717 O O . GLN D 2 338 ? 50.387 15.357 -25.620 1.00 63.77 338 GLN S O 1
ATOM 8723 N N . PHE D 2 339 ? 50.611 17.583 -25.280 1.00 63.54 339 PHE S N 1
ATOM 8724 C CA . PHE D 2 339 ? 49.403 17.967 -26.028 1.00 64.78 339 PHE S CA 1
ATOM 8725 C C . PHE D 2 339 ? 49.515 17.741 -27.540 1.00 69.41 339 PHE S C 1
ATOM 8726 O O . PHE D 2 339 ? 48.497 17.710 -28.242 1.00 70.01 339 PHE S O 1
ATOM 8734 N N . LEU D 2 340 ? 50.749 17.611 -28.030 1.00 71.61 340 LEU S N 1
ATOM 8735 C CA . LEU D 2 340 ? 51.016 17.289 -29.422 1.00 68.67 340 LEU S CA 1
ATOM 8736 C C . LEU D 2 340 ? 50.886 15.785 -29.653 1.00 64.64 340 LEU S C 1
ATOM 8737 O O . LEU D 2 340 ? 50.144 15.356 -30.533 1.00 62.94 340 LEU S O 1
ATOM 8742 N N . ILE D 2 341 ? 51.570 14.990 -28.831 1.00 61.91 341 ILE S N 1
ATOM 8743 C CA . ILE D 2 341 ? 51.446 13.529 -28.880 1.00 60.54 341 ILE S CA 1
ATOM 8744 C C . ILE D 2 341 ? 49.972 13.118 -28.788 1.00 61.46 341 ILE S C 1
ATOM 8745 O O . ILE D 2 341 ? 49.586 12.126 -29.398 1.00 64.40 341 ILE S O 1
ATOM 8750 N N . GLU D 2 342 ? 49.152 13.867 -28.043 1.00 63.01 342 GLU S N 1
ATOM 8751 C CA . GLU D 2 342 ? 47.735 13.508 -27.880 1.00 64.35 342 GLU S CA 1
ATOM 8752 C C . GLU D 2 342 ? 46.923 13.676 -29.154 1.00 65.33 342 GLU S C 1
ATOM 8753 O O . GLU D 2 342 ? 46.055 12.851 -29.436 1.00 66.56 342 GLU S O 1
ATOM 8759 N N . SER D 2 343 ? 47.193 14.744 -29.904 1.00 65.53 343 SER S N 1
ATOM 8760 C CA . SER D 2 343 ? 46.508 14.990 -31.180 1.00 65.88 343 SER S CA 1
ATOM 8761 C C . SER D 2 343 ? 47.064 14.124 -32.296 1.00 63.59 343 SER S C 1
ATOM 8762 O O . SER D 2 343 ? 46.356 13.812 -33.251 1.00 65.52 343 SER S O 1
ATOM 8765 N N . MET D 2 344 ? 48.336 13.761 -32.190 1.00 61.71 344 MET S N 1
ATOM 8766 C CA . MET D 2 344 ? 48.924 12.823 -33.127 1.00 64.70 344 MET S CA 1
ATOM 8767 C C . MET D 2 344 ? 48.337 11.425 -32.912 1.00 67.50 344 MET S C 1
ATOM 8768 O O . MET D 2 344 ? 47.827 10.834 -33.858 1.00 71.89 344 MET S O 1
ATOM 8773 N N . ILE D 2 345 ? 48.364 10.918 -31.677 1.00 67.82 345 ILE S N 1
ATOM 8774 C CA . ILE D 2 345 ? 47.757 9.610 -31.360 1.00 66.77 345 ILE S CA 1
ATOM 8775 C C . ILE D 2 345 ? 46.302 9.557 -31.827 1.00 69.59 345 ILE S C 1
ATOM 8776 O O . ILE D 2 345 ? 45.858 8.553 -32.388 1.00 70.54 345 ILE S O 1
ATOM 8781 N N . LEU D 2 346 ? 45.584 10.652 -31.610 1.00 72.03 346 LEU S N 1
ATOM 8782 C CA . LEU D 2 346 ? 44.161 10.721 -31.907 1.00 74.53 346 LEU S CA 1
ATOM 8783 C C . LEU D 2 346 ? 43.880 10.621 -33.411 1.00 71.26 346 LEU S C 1
ATOM 8784 O O . LEU D 2 346 ? 42.984 9.889 -33.816 1.00 70.09 346 LEU S O 1
ATOM 8789 N N . THR D 2 347 ? 44.652 11.332 -34.229 1.00 69.29 347 THR S N 1
ATOM 8790 C CA . THR D 2 347 ? 44.535 11.215 -35.688 1.00 72.33 347 THR S CA 1
ATOM 8791 C C . THR D 2 347 ? 45.168 9.923 -36.211 1.00 75.50 347 THR S C 1
ATOM 8792 O O . THR D 2 347 ? 44.590 9.235 -37.055 1.00 76.62 347 THR S O 1
ATOM 8796 N N . LEU D 2 348 ? 46.365 9.612 -35.719 1.00 77.77 348 LEU S N 1
ATOM 8797 C CA . LEU D 2 348 ? 47.091 8.403 -36.122 1.00 76.25 348 LEU S CA 1
ATOM 8798 C C . LEU D 2 348 ? 46.243 7.149 -35.912 1.00 73.75 348 LEU S C 1
ATOM 8799 O O . LEU D 2 348 ? 46.174 6.302 -36.798 1.00 72.41 348 LEU S O 1
ATOM 8804 N N . LEU D 2 349 ? 45.595 7.046 -34.753 1.00 73.50 349 LEU S N 1
ATOM 8805 C CA . LEU D 2 349 ? 44.633 5.965 -34.508 1.00 76.23 349 LEU S CA 1
ATOM 8806 C C . LEU D 2 349 ? 43.520 5.953 -35.536 1.00 75.26 349 LEU S C 1
ATOM 8807 O O . LEU D 2 349 ? 43.202 4.905 -36.094 1.00 76.24 349 LEU S O 1
ATOM 8812 N N . GLY D 2 350 ? 42.927 7.123 -35.759 1.00 74.10 350 GLY S N 1
ATOM 8813 C CA . GLY D 2 350 ? 41.870 7.290 -36.752 1.00 74.16 350 GLY S CA 1
ATOM 8814 C C . GLY D 2 350 ? 42.332 6.925 -38.149 1.00 72.31 350 GLY S C 1
ATOM 8815 O O . GLY D 2 350 ? 41.581 6.330 -38.917 1.00 68.66 350 GLY S O 1
ATOM 8816 N N . GLY D 2 351 ? 43.573 7.280 -38.472 1.00 72.27 351 GLY S N 1
ATOM 8817 C CA . GLY D 2 351 ? 44.185 6.889 -39.730 1.00 74.20 351 GLY S CA 1
ATOM 8818 C C . GLY D 2 351 ? 44.364 5.388 -39.806 1.00 76.72 351 GLY S C 1
ATOM 8819 O O . GLY D 2 351 ? 44.020 4.770 -40.813 1.00 81.66 351 GLY S O 1
ATOM 8820 N N . LEU D 2 352 ? 44.881 4.802 -38.728 1.00 75.29 352 LEU S N 1
ATOM 8821 C CA . LEU D 2 352 ? 45.130 3.365 -38.681 1.00 71.48 352 LEU S CA 1
ATOM 8822 C C . LEU D 2 352 ? 43.819 2.583 -38.735 1.00 68.68 352 LEU S C 1
ATOM 8823 O O . LEU D 2 352 ? 43.736 1.576 -39.432 1.00 70.83 352 LEU S O 1
ATOM 8828 N N . ILE D 2 353 ? 42.791 3.047 -38.032 1.00 66.99 353 ILE S N 1
ATOM 8829 C CA . ILE D 2 353 ? 41.468 2.424 -38.146 1.00 68.05 353 ILE S CA 1
ATOM 8830 C C . ILE D 2 353 ? 40.974 2.626 -39.574 1.00 68.45 353 ILE S C 1
ATOM 8831 O O . ILE D 2 353 ? 40.646 1.658 -40.251 1.00 71.69 353 ILE S O 1
ATOM 8836 N N . GLY D 2 354 ? 40.952 3.884 -40.018 1.00 69.17 354 GLY S N 1
ATOM 8837 C CA . GLY D 2 354 ? 40.470 4.277 -41.357 1.00 69.20 354 GLY S CA 1
ATOM 8838 C C . GLY D 2 354 ? 41.073 3.506 -42.516 1.00 68.21 354 GLY S C 1
ATOM 8839 O O . GLY D 2 354 ? 40.411 3.237 -43.522 1.00 63.42 354 GLY S O 1
ATOM 8840 N N . LEU D 2 355 ? 42.348 3.164 -42.358 1.00 69.99 355 LEU S N 1
ATOM 8841 C CA . LEU D 2 355 ? 43.071 2.315 -43.298 1.00 69.47 355 LEU S CA 1
ATOM 8842 C C . LEU D 2 355 ? 42.464 0.914 -43.374 1.00 64.58 355 LEU S C 1
ATOM 8843 O O . LEU D 2 355 ? 42.151 0.428 -44.454 1.00 61.21 355 LEU S O 1
ATOM 8848 N N . THR D 2 356 ? 42.287 0.289 -42.215 1.00 62.19 356 THR S N 1
ATOM 8849 C CA . THR D 2 356 ? 41.663 -1.026 -42.127 1.00 62.36 356 THR S CA 1
ATOM 8850 C C . THR D 2 356 ? 40.288 -1.017 -42.785 1.00 65.56 356 THR S C 1
ATOM 8851 O O . THR D 2 356 ? 40.045 -1.790 -43.704 1.00 68.19 356 THR S O 1
ATOM 8855 N N . ILE D 2 357 ? 39.405 -0.125 -42.341 1.00 71.67 357 ILE S N 1
ATOM 8856 C CA . ILE D 2 357 ? 38.056 0.010 -42.954 1.00 74.49 357 ILE S CA 1
ATOM 8857 C C . ILE D 2 357 ? 38.109 0.335 -44.474 1.00 76.90 357 ILE S C 1
ATOM 8858 O O . ILE D 2 357 ? 37.186 -0.012 -45.206 1.00 75.87 357 ILE S O 1
ATOM 8863 N N . ALA D 2 358 ? 39.200 0.944 -44.946 1.00 78.97 358 ALA S N 1
ATOM 8864 C CA . ALA D 2 358 ? 39.456 1.110 -46.392 1.00 81.19 358 ALA S CA 1
ATOM 8865 C C . ALA D 2 358 ? 40.173 -0.078 -47.076 1.00 82.73 358 ALA S C 1
ATOM 8866 O O . ALA D 2 358 ? 40.843 0.102 -48.101 1.00 86.80 358 ALA S O 1
ATOM 8868 N N . SER D 2 359 ? 40.063 -1.274 -46.503 1.00 79.98 359 SER S N 1
ATOM 8869 C CA . SER D 2 359 ? 40.566 -2.498 -47.130 1.00 77.19 359 SER S CA 1
ATOM 8870 C C . SER D 2 359 ? 39.410 -3.453 -47.379 1.00 77.16 359 SER S C 1
ATOM 8871 O O . SER D 2 359 ? 39.304 -4.026 -48.459 1.00 81.01 359 SER S O 1
ATOM 8874 N N . GLY D 2 360 ? 38.552 -3.634 -46.378 1.00 74.93 360 GLY S N 1
ATOM 8875 C CA . GLY D 2 360 ? 37.237 -4.215 -46.596 1.00 76.84 360 GLY S CA 1
ATOM 8876 C C . GLY D 2 360 ? 36.513 -3.496 -47.723 1.00 79.14 360 GLY S C 1
ATOM 8877 O O . GLY D 2 360 ? 36.041 -4.132 -48.665 1.00 84.72 360 GLY S O 1
ATOM 8878 N N . LEU D 2 361 ? 36.455 -2.168 -47.639 1.00 78.29 361 LEU S N 1
ATOM 8879 C CA . LEU D 2 361 ? 35.843 -1.352 -48.689 1.00 75.84 361 LEU S CA 1
ATOM 8880 C C . LEU D 2 361 ? 36.528 -1.525 -50.039 1.00 78.24 361 LEU S C 1
ATOM 8881 O O . LEU D 2 361 ? 35.854 -1.630 -51.059 1.00 81.77 361 LEU S O 1
ATOM 8886 N N . THR D 2 362 ? 37.856 -1.580 -50.045 1.00 81.06 362 THR S N 1
ATOM 8887 C CA . THR D 2 362 ? 38.613 -1.790 -51.283 1.00 87.08 362 THR S CA 1
ATOM 8888 C C . THR D 2 362 ? 38.867 -3.287 -51.570 1.00 89.40 362 THR S C 1
ATOM 8889 O O . THR D 2 362 ? 39.989 -3.701 -51.880 1.00 91.54 362 THR S O 1
ATOM 8893 N N . ALA D 2 363 ? 37.807 -4.085 -51.453 1.00 88.92 363 ALA S N 1
ATOM 8894 C CA . ALA D 2 363 ? 37.823 -5.518 -51.765 1.00 86.69 363 ALA S CA 1
ATOM 8895 C C . ALA D 2 363 ? 36.484 -5.898 -52.393 1.00 89.64 363 ALA S C 1
ATOM 8896 O O . ALA D 2 363 ? 36.455 -6.499 -53.472 1.00 98.36 363 ALA S O 1
ATOM 8898 N N . LEU D 2 364 ? 35.384 -5.548 -51.722 1.00 86.79 364 LEU S N 1
ATOM 8899 C CA . LEU D 2 364 ? 34.057 -5.543 -52.354 1.00 90.19 364 LEU S CA 1
ATOM 8900 C C . LEU D 2 364 ? 33.949 -4.494 -53.479 1.00 95.55 364 LEU S C 1
ATOM 8901 O O . LEU D 2 364 ? 33.068 -4.591 -54.338 1.00 94.92 364 LEU S O 1
ATOM 8906 N N . ALA D 2 365 ? 34.828 -3.490 -53.463 1.00 102.90 365 ALA S N 1
ATOM 8907 C CA . ALA D 2 365 ? 35.076 -2.654 -54.643 1.00 110.23 365 ALA S CA 1
ATOM 8908 C C . ALA D 2 365 ? 35.646 -3.500 -55.787 1.00 114.21 365 ALA S C 1
ATOM 8909 O O . ALA D 2 365 ? 35.274 -3.318 -56.948 1.00 116.22 365 ALA S O 1
ATOM 8911 N N . GLY D 2 366 ? 36.570 -4.400 -55.446 1.00 118.29 366 GLY S N 1
ATOM 8912 C CA . GLY D 2 366 ? 37.048 -5.440 -56.359 1.00 118.37 366 GLY S CA 1
ATOM 8913 C C . GLY D 2 366 ? 35.925 -6.240 -56.992 1.00 117.83 366 GLY S C 1
ATOM 8914 O O . GLY D 2 366 ? 35.895 -6.410 -58.210 1.00 125.19 366 GLY S O 1
ATOM 8915 N N . LEU D 2 367 ? 34.989 -6.699 -56.165 1.00 111.44 367 LEU S N 1
ATOM 8916 C CA . LEU D 2 367 ? 33.823 -7.446 -56.646 1.00 108.82 367 LEU S CA 1
ATOM 8917 C C . LEU D 2 367 ? 32.867 -6.579 -57.488 1.00 108.92 367 LEU S C 1
ATOM 8918 O O . LEU D 2 367 ? 32.352 -7.051 -58.501 1.00 105.74 367 LEU S O 1
ATOM 8923 N N . LEU D 2 368 ? 32.645 -5.323 -57.089 1.00 111.60 368 LEU S N 1
ATOM 8924 C CA . LEU D 2 368 ? 31.880 -4.358 -57.909 1.00 117.45 368 LEU S CA 1
ATOM 8925 C C . LEU D 2 368 ? 32.494 -4.193 -59.306 1.00 122.53 368 LEU S C 1
ATOM 8926 O O . LEU D 2 368 ? 31.766 -4.144 -60.300 1.00 123.66 368 LEU S O 1
ATOM 8931 N N . LEU D 2 369 ? 33.827 -4.133 -59.376 1.00 127.03 369 LEU S N 1
ATOM 8932 C CA . LEU D 2 369 ? 34.543 -4.006 -60.654 1.00 130.97 369 LEU S CA 1
ATOM 8933 C C . LEU D 2 369 ? 34.895 -5.360 -61.326 1.00 134.25 369 LEU S C 1
ATOM 8934 O O . LEU D 2 369 ? 35.801 -5.410 -62.162 1.00 144.58 369 LEU S O 1
ATOM 8939 N N . GLN D 2 370 ? 34.186 -6.442 -60.973 1.00 129.30 370 GLN S N 1
ATOM 8940 C CA . GLN D 2 370 ? 34.188 -7.689 -61.769 1.00 121.39 370 GLN S CA 1
ATOM 8941 C C . GLN D 2 370 ? 33.120 -7.667 -62.867 1.00 120.51 370 GLN S C 1
ATOM 8942 O O . GLN D 2 370 ? 33.024 -8.614 -63.646 1.00 117.95 370 GLN S O 1
ATOM 8948 N N . GLY D 2 371 ? 32.308 -6.610 -62.904 1.00 123.92 371 GLY S N 1
ATOM 8949 C CA . GLY D 2 371 ? 31.410 -6.341 -64.021 1.00 128.10 371 GLY S CA 1
ATOM 8950 C C . GLY D 2 371 ? 32.057 -5.393 -65.013 1.00 134.70 371 GLY S C 1
ATOM 8951 O O . GLY D 2 371 ? 32.232 -5.736 -66.182 1.00 143.16 371 GLY S O 1
ATOM 8952 N N . LEU D 2 372 ? 32.440 -4.210 -64.529 1.00 134.36 372 LEU S N 1
ATOM 8953 C CA . LEU D 2 372 ? 32.894 -3.101 -65.385 1.00 132.13 372 LEU S CA 1
ATOM 8954 C C . LEU D 2 372 ? 34.239 -3.405 -66.067 1.00 133.64 372 LEU S C 1
ATOM 8955 O O . LEU D 2 372 ? 34.338 -3.400 -67.298 1.00 126.42 372 LEU S O 1
ATOM 8960 N N . ILE D 2 373 ? 35.254 -3.696 -65.254 1.00 139.53 373 ILE S N 1
ATOM 8961 C CA . ILE D 2 373 ? 36.638 -3.840 -65.722 1.00 139.10 373 ILE S CA 1
ATOM 8962 C C . ILE D 2 373 ? 37.026 -5.321 -65.724 1.00 129.71 373 ILE S C 1
ATOM 8963 O O . ILE D 2 373 ? 37.429 -5.848 -66.757 1.00 129.24 373 ILE S O 1
ATOM 8968 N N . GLU D 2 374 ? 36.913 -5.954 -64.555 1.00 122.63 374 GLU S N 1
ATOM 8969 C CA . GLU D 2 374 ? 37.038 -7.410 -64.340 1.00 121.17 374 GLU S CA 1
ATOM 8970 C C . GLU D 2 374 ? 38.381 -8.052 -64.691 1.00 115.98 374 GLU S C 1
ATOM 8971 O O . GLU D 2 374 ? 39.153 -7.537 -65.497 1.00 117.43 374 GLU S O 1
ATOM 8977 N N . GLY D 2 375 ? 38.645 -9.186 -64.047 1.00 113.35 375 GLY S N 1
ATOM 8978 C CA . GLY D 2 375 ? 39.980 -9.785 -64.029 1.00 113.11 375 GLY S CA 1
ATOM 8979 C C . GLY D 2 375 ? 41.032 -8.955 -63.293 1.00 115.51 375 GLY S C 1
ATOM 8980 O O . GLY D 2 375 ? 42.230 -9.194 -63.464 1.00 108.88 375 GLY S O 1
ATOM 8981 N N . ILE D 2 376 ? 40.591 -8.005 -62.455 1.00 118.25 376 ILE S N 1
ATOM 8982 C CA . ILE D 2 376 ? 41.479 -7.020 -61.817 1.00 113.03 376 ILE S CA 1
ATOM 8983 C C . ILE D 2 376 ? 41.768 -7.467 -60.394 1.00 109.28 376 ILE S C 1
ATOM 8984 O O . ILE D 2 376 ? 40.875 -7.969 -59.710 1.00 109.00 376 ILE S O 1
ATOM 8989 N N . GLU D 2 377 ? 43.015 -7.289 -59.962 1.00 108.07 377 GLU S N 1
ATOM 8990 C CA . GLU D 2 377 ? 43.376 -7.413 -58.553 1.00 105.62 377 GLU S CA 1
ATOM 8991 C C . GLU D 2 377 ? 43.276 -6.019 -57.953 1.00 103.48 377 GLU S C 1
ATOM 8992 O O . GLU D 2 377 ? 44.115 -5.162 -58.225 1.00 106.24 377 GLU S O 1
ATOM 8998 N N . VAL D 2 378 ? 42.226 -5.798 -57.166 1.00 100.75 378 VAL S N 1
ATOM 8999 C CA . VAL D 2 378 ? 41.972 -4.512 -56.526 1.00 100.10 378 VAL S CA 1
ATOM 9000 C C . VAL D 2 378 ? 42.317 -4.620 -55.044 1.00 98.12 378 VAL S C 1
ATOM 9001 O O . VAL D 2 378 ? 41.944 -5.589 -54.384 1.00 99.21 378 VAL S O 1
ATOM 9005 N N . GLY D 2 379 ? 43.025 -3.617 -54.529 1.00 95.97 379 GLY S N 1
ATOM 9006 C CA . GLY D 2 379 ? 43.423 -3.592 -53.122 1.00 92.29 379 GLY S CA 1
ATOM 9007 C C . GLY D 2 379 ? 44.345 -2.443 -52.763 1.00 89.57 379 GLY S C 1
ATOM 9008 O O . GLY D 2 379 ? 44.699 -1.616 -53.609 1.00 90.49 379 GLY S O 1
ATOM 9009 N N . VAL D 2 380 ? 44.761 -2.421 -51.503 1.00 87.39 380 VAL S N 1
ATOM 9010 C CA . VAL D 2 380 ? 45.540 -1.306 -50.955 1.00 86.54 380 VAL S CA 1
ATOM 9011 C C . VAL D 2 380 ? 47.008 -1.714 -50.792 1.00 79.62 380 VAL S C 1
ATOM 9012 O O . VAL D 2 380 ? 47.354 -2.490 -49.901 1.00 69.53 380 VAL S O 1
ATOM 9016 N N . SER D 2 381 ? 47.861 -1.172 -51.661 1.00 81.09 381 SER S N 1
ATOM 9017 C CA . SER D 2 381 ? 49.293 -1.494 -51.655 1.00 86.18 381 SER S CA 1
ATOM 9018 C C . SER D 2 381 ? 49.980 -0.954 -50.412 1.00 90.36 381 SER S C 1
ATOM 9019 O O . SER D 2 381 ? 49.497 -0.005 -49.789 1.00 100.67 381 SER S O 1
ATOM 9022 N N . ILE D 2 382 ? 51.116 -1.561 -50.074 1.00 90.22 382 ILE S N 1
ATOM 9023 C CA . ILE D 2 382 ? 51.903 -1.180 -48.889 1.00 87.11 382 ILE S CA 1
ATOM 9024 C C . ILE D 2 382 ? 52.379 0.284 -48.903 1.00 85.77 382 ILE S C 1
ATOM 9025 O O . ILE D 2 382 ? 52.344 0.932 -47.854 1.00 86.53 382 ILE S O 1
ATOM 9030 N N . PRO D 2 383 ? 52.819 0.811 -50.069 1.00 82.92 383 PRO S N 1
ATOM 9031 C CA . PRO D 2 383 ? 53.071 2.261 -50.137 1.00 85.37 383 PRO S CA 1
ATOM 9032 C C . PRO D 2 383 ? 51.841 3.143 -49.849 1.00 85.54 383 PRO S C 1
ATOM 9033 O O . PRO D 2 383 ? 51.942 4.078 -49.047 1.00 84.78 383 PRO S O 1
ATOM 9037 N N . VAL D 2 384 ? 50.708 2.840 -50.486 1.00 84.38 384 VAL S N 1
ATOM 9038 C CA . VAL D 2 384 ? 49.439 3.550 -50.229 1.00 86.23 384 VAL S CA 1
ATOM 9039 C C . VAL D 2 384 ? 49.028 3.462 -48.755 1.00 85.85 384 VAL S C 1
ATOM 9040 O O . VAL D 2 384 ? 48.580 4.455 -48.170 1.00 82.88 384 VAL S O 1
ATOM 9044 N N . ALA D 2 385 ? 49.186 2.276 -48.171 1.00 86.34 385 ALA S N 1
ATOM 9045 C CA . ALA D 2 385 ? 48.817 2.034 -46.778 1.00 87.51 385 ALA S CA 1
ATOM 9046 C C . ALA D 2 385 ? 49.576 2.936 -45.804 1.00 89.50 385 ALA S C 1
ATOM 9047 O O . ALA D 2 385 ? 48.964 3.600 -44.966 1.00 89.12 385 ALA S O 1
ATOM 9049 N N . LEU D 2 386 ? 50.901 2.968 -45.931 1.00 91.02 386 LEU S N 1
ATOM 9050 C CA . LEU D 2 386 ? 51.742 3.795 -45.047 1.00 90.73 386 LEU S CA 1
ATOM 9051 C C . LEU D 2 386 ? 51.902 5.248 -45.507 1.00 88.17 386 LEU S C 1
ATOM 9052 O O . LEU D 2 386 ? 52.338 6.087 -44.717 1.00 93.16 386 LEU S O 1
ATOM 9057 N N . PHE D 2 387 ? 51.563 5.552 -46.762 1.00 81.63 387 PHE S N 1
ATOM 9058 C CA . PHE D 2 387 ? 51.356 6.945 -47.170 1.00 76.40 387 PHE S CA 1
ATOM 9059 C C . PHE D 2 387 ? 50.269 7.561 -46.297 1.00 78.19 387 PHE S C 1
ATOM 9060 O O . PHE D 2 387 ? 50.436 8.668 -45.789 1.00 75.78 387 PHE S O 1
ATOM 9068 N N . SER D 2 388 ? 49.168 6.827 -46.126 1.00 82.18 388 SER S N 1
ATOM 9069 C CA . SER D 2 388 ? 48.042 7.277 -45.301 1.00 84.62 388 SER S CA 1
ATOM 9070 C C . SER D 2 388 ? 48.434 7.450 -43.837 1.00 84.28 388 SER S C 1
ATOM 9071 O O . SER D 2 388 ? 47.975 8.391 -43.189 1.00 91.39 388 SER S O 1
ATOM 9074 N N . LEU D 2 389 ? 49.263 6.541 -43.320 1.00 77.90 389 LEU S N 1
ATOM 9075 C CA . LEU D 2 389 ? 49.760 6.661 -41.952 1.00 74.22 389 LEU S CA 1
ATOM 9076 C C . LEU D 2 389 ? 50.614 7.901 -41.806 1.00 70.87 389 LEU S C 1
ATOM 9077 O O . LEU D 2 389 ? 50.363 8.699 -40.914 1.00 74.52 389 LEU S O 1
ATOM 9082 N N . ALA D 2 390 ? 51.582 8.088 -42.701 1.00 68.28 390 ALA S N 1
ATOM 9083 C CA . ALA D 2 390 ? 52.374 9.336 -42.745 1.00 66.59 390 ALA S CA 1
ATOM 9084 C C . ALA D 2 390 ? 51.491 10.594 -42.782 1.00 66.45 390 ALA S C 1
ATOM 9085 O O . ALA D 2 390 ? 51.736 11.548 -42.038 1.00 65.60 390 ALA S O 1
ATOM 9087 N N . VAL D 2 391 ? 50.462 10.584 -43.630 1.00 65.45 391 VAL S N 1
ATOM 9088 C CA . VAL D 2 391 ? 49.545 11.720 -43.730 1.00 65.22 391 VAL S CA 1
ATOM 9089 C C . VAL D 2 391 ? 48.798 11.891 -42.415 1.00 66.97 391 VAL S C 1
ATOM 9090 O O . VAL D 2 391 ? 48.899 12.947 -41.794 1.00 69.62 391 VAL S O 1
ATOM 9094 N N . SER D 2 392 ? 48.074 10.857 -41.986 1.00 66.68 392 SER S N 1
ATOM 9095 C CA . SER D 2 392 ? 47.239 10.945 -40.776 1.00 65.67 392 SER S CA 1
ATOM 9096 C C . SER D 2 392 ? 48.050 11.356 -39.550 1.00 65.98 392 SER S C 1
ATOM 9097 O O . SER D 2 392 ? 47.562 12.112 -38.707 1.00 66.93 392 SER S O 1
ATOM 9100 N N . ALA D 2 393 ? 49.289 10.865 -39.471 1.00 67.06 393 ALA S N 1
ATOM 9101 C CA . ALA D 2 393 ? 50.254 11.314 -38.460 1.00 65.03 393 ALA S CA 1
ATOM 9102 C C . ALA D 2 393 ? 50.521 12.799 -38.629 1.00 65.23 393 ALA S C 1
ATOM 9103 O O . ALA D 2 393 ? 50.434 13.569 -37.675 1.00 66.31 393 ALA S O 1
ATOM 9105 N N . SER D 2 394 ? 50.835 13.188 -39.860 1.00 66.35 394 SER S N 1
ATOM 9106 C CA . SER D 2 394 ? 51.096 14.587 -40.190 1.00 66.31 394 SER S CA 1
ATOM 9107 C C . SER D 2 394 ? 49.880 15.512 -39.973 1.00 64.63 394 SER S C 1
ATOM 9108 O O . SER D 2 394 ? 50.049 16.651 -39.542 1.00 62.53 394 SER S O 1
ATOM 9111 N N . VAL D 2 395 ? 48.671 15.022 -40.249 1.00 63.96 395 VAL S N 1
ATOM 9112 C CA . VAL D 2 395 ? 47.442 15.783 -39.978 1.00 63.61 395 VAL S CA 1
ATOM 9113 C C . VAL D 2 395 ? 47.367 16.114 -38.496 1.00 65.17 395 VAL S C 1
ATOM 9114 O O . VAL D 2 395 ? 47.169 17.266 -38.130 1.00 66.92 395 VAL S O 1
ATOM 9118 N N . GLY D 2 396 ? 47.539 15.099 -37.656 1.00 67.63 396 GLY S N 1
ATOM 9119 C CA . GLY D 2 396 ? 47.596 15.284 -36.207 1.00 70.41 396 GLY S CA 1
ATOM 9120 C C . GLY D 2 396 ? 48.623 16.290 -35.726 1.00 74.59 396 GLY S C 1
ATOM 9121 O O . GLY D 2 396 ? 48.346 17.050 -34.795 1.00 77.83 396 GLY S O 1
ATOM 9122 N N . MET D 2 397 ? 49.804 16.298 -36.349 1.00 75.46 397 MET S N 1
ATOM 9123 C CA . MET D 2 397 ? 50.856 17.249 -35.984 1.00 77.71 397 MET S CA 1
ATOM 9124 C C . MET D 2 397 ? 50.531 18.675 -36.414 1.00 75.31 397 MET S C 1
ATOM 9125 O O . MET D 2 397 ? 50.583 19.586 -35.593 1.00 74.37 397 MET S O 1
ATOM 9130 N N . ILE D 2 398 ? 50.225 18.867 -37.698 1.00 73.66 398 ILE S N 1
ATOM 9131 C CA . ILE D 2 398 ? 50.023 20.215 -38.255 1.00 71.98 398 ILE S CA 1
ATOM 9132 C C . ILE D 2 398 ? 48.964 20.930 -37.424 1.00 72.51 398 ILE S C 1
ATOM 9133 O O . ILE D 2 398 ? 49.229 21.970 -36.818 1.00 75.20 398 ILE S O 1
ATOM 9138 N N . PHE D 2 399 ? 47.778 20.337 -37.376 1.00 71.46 399 PHE S N 1
ATOM 9139 C CA . PHE D 2 399 ? 46.660 20.910 -36.635 1.00 73.02 399 PHE S CA 1
ATOM 9140 C C . PHE D 2 399 ? 46.907 20.995 -35.120 1.00 78.35 399 PHE S C 1
ATOM 9141 O O . PHE D 2 399 ? 46.529 21.983 -34.486 1.00 80.85 399 PHE S O 1
ATOM 9149 N N . GLY D 2 400 ? 47.581 19.988 -34.565 1.00 80.19 400 GLY S N 1
ATOM 9150 C CA . GLY D 2 400 ? 47.822 19.884 -33.124 1.00 77.99 400 GLY S CA 1
ATOM 9151 C C . GLY D 2 400 ? 48.925 20.708 -32.456 1.00 76.58 400 GLY S C 1
ATOM 9152 O O . GLY D 2 400 ? 48.940 20.788 -31.221 1.00 76.81 400 GLY S O 1
ATOM 9153 N N . VAL D 2 401 ? 49.853 21.295 -33.223 1.00 72.61 401 VAL S N 1
ATOM 9154 C CA . VAL D 2 401 ? 50.889 22.179 -32.627 1.00 69.85 401 VAL S CA 1
ATOM 9155 C C . VAL D 2 401 ? 50.345 23.500 -32.095 1.00 71.63 401 VAL S C 1
ATOM 9156 O O . VAL D 2 401 ? 50.933 24.084 -31.184 1.00 72.31 401 VAL S O 1
ATOM 9160 N N . LEU D 2 402 ? 49.250 23.986 -32.674 1.00 71.23 402 LEU S N 1
ATOM 9161 C CA . LEU D 2 402 ? 48.749 25.308 -32.316 1.00 68.57 402 LEU S CA 1
ATOM 9162 C C . LEU D 2 402 ? 48.144 25.368 -30.911 1.00 64.51 402 LEU S C 1
ATOM 9163 O O . LEU D 2 402 ? 48.438 26.310 -30.172 1.00 61.39 402 LEU S O 1
ATOM 9168 N N . PRO D 2 403 ? 47.305 24.372 -30.538 1.00 61.83 403 PRO S N 1
ATOM 9169 C CA . PRO D 2 403 ? 46.826 24.288 -29.156 1.00 61.42 403 PRO S CA 1
ATOM 9170 C C . PRO D 2 403 ? 47.896 23.793 -28.174 1.00 62.63 403 PRO S C 1
ATOM 9171 O O . PRO D 2 403 ? 47.945 24.260 -27.038 1.00 63.84 403 PRO S O 1
ATOM 9175 N N . ALA D 2 404 ? 48.738 22.854 -28.604 1.00 64.17 404 ALA S N 1
ATOM 9176 C CA . ALA D 2 404 ? 49.852 22.366 -27.778 1.00 64.29 404 ALA S CA 1
ATOM 9177 C C . ALA D 2 404 ? 50.805 23.485 -27.369 1.00 63.65 404 ALA S C 1
ATOM 9178 O O . ALA D 2 404 ? 51.355 23.470 -26.267 1.00 63.92 404 ALA S O 1
ATOM 9180 N N . ASN D 2 405 ? 51.001 24.443 -28.270 1.00 65.73 405 ASN S N 1
ATOM 9181 C CA . ASN D 2 405 ? 51.711 25.677 -27.958 1.00 67.36 405 ASN S CA 1
ATOM 9182 C C . ASN D 2 405 ? 50.972 26.508 -26.903 1.00 65.01 405 ASN S C 1
ATOM 9183 O O . ASN D 2 405 ? 51.553 26.862 -25.875 1.00 62.63 405 ASN S O 1
ATOM 9188 N N . LYS D 2 406 ? 49.698 26.810 -27.144 1.00 64.01 406 LYS S N 1
ATOM 9189 C CA . LYS D 2 406 ? 48.916 27.584 -26.177 1.00 65.33 406 LYS S CA 1
ATOM 9190 C C . LYS D 2 406 ? 48.947 26.930 -24.797 1.00 62.61 406 LYS S C 1
ATOM 9191 O O . LYS D 2 406 ? 49.130 27.609 -23.793 1.00 64.69 406 LYS S O 1
ATOM 9197 N N . ALA D 2 407 ? 48.797 25.611 -24.764 1.00 62.41 407 ALA S N 1
ATOM 9198 C CA . ALA D 2 407 ? 48.943 24.835 -23.532 1.00 64.07 407 ALA S CA 1
ATOM 9199 C C . ALA D 2 407 ? 50.299 25.053 -22.871 1.00 65.11 407 ALA S C 1
ATOM 9200 O O . ALA D 2 407 ? 50.369 25.250 -21.663 1.00 63.80 407 ALA S O 1
ATOM 9202 N N . SER D 2 408 ? 51.368 25.006 -23.667 1.00 67.46 408 SER S N 1
ATOM 9203 C CA . SER D 2 408 ? 52.734 25.099 -23.139 1.00 68.42 408 SER S CA 1
ATOM 9204 C C . SER D 2 408 ? 53.044 26.448 -22.496 1.00 70.81 408 SER S C 1
ATOM 9205 O O . SER D 2 408 ? 53.693 26.494 -21.456 1.00 72.94 408 SER S O 1
ATOM 9208 N N . LYS D 2 409 ? 52.559 27.534 -23.098 1.00 74.76 409 LYS S N 1
ATOM 9209 C CA . LYS D 2 409 ? 52.831 28.892 -22.599 1.00 76.87 409 LYS S CA 1
ATOM 9210 C C . LYS D 2 409 ? 51.871 29.376 -21.494 1.00 75.20 409 LYS S C 1
ATOM 9211 O O . LYS D 2 409 ? 51.967 30.525 -21.074 1.00 80.31 409 LYS S O 1
ATOM 9217 N N . LEU D 2 410 ? 50.962 28.518 -21.023 1.00 73.02 410 LEU S N 1
ATOM 9218 C CA . LEU D 2 410 ? 50.065 28.855 -19.899 1.00 70.86 410 LEU S CA 1
ATOM 9219 C C . LEU D 2 410 ? 50.815 29.187 -18.612 1.00 71.79 410 LEU S C 1
ATOM 9220 O O . LEU D 2 410 ? 51.717 28.454 -18.214 1.00 73.10 410 LEU S O 1
ATOM 9225 N N . ASP D 2 411 ? 50.418 30.277 -17.959 1.00 73.75 411 ASP S N 1
ATOM 9226 C CA . ASP D 2 411 ? 51.054 30.713 -16.715 1.00 75.22 411 ASP S CA 1
ATOM 9227 C C . ASP D 2 411 ? 50.478 29.863 -15.580 1.00 71.56 411 ASP S C 1
ATOM 9228 O O . ASP D 2 411 ? 49.250 29.746 -15.479 1.00 70.44 411 ASP S O 1
ATOM 9233 N N . PRO D 2 412 ? 51.350 29.248 -14.746 1.00 68.62 412 PRO S N 1
ATOM 9234 C CA . PRO D 2 412 ? 50.855 28.461 -13.608 1.00 68.25 412 PRO S CA 1
ATOM 9235 C C . PRO D 2 412 ? 50.063 29.259 -12.592 1.00 66.90 412 PRO S C 1
ATOM 9236 O O . PRO D 2 412 ? 49.106 28.739 -12.033 1.00 63.34 412 PRO S O 1
ATOM 9240 N N . ILE D 2 413 ? 50.470 30.503 -12.358 1.00 70.81 413 ILE S N 1
ATOM 9241 C CA . ILE D 2 413 ? 49.815 31.360 -11.367 1.00 76.66 413 ILE S CA 1
ATOM 9242 C C . ILE D 2 413 ? 48.355 31.624 -11.725 1.00 79.51 413 ILE S C 1
ATOM 9243 O O . ILE D 2 413 ? 47.468 31.366 -10.909 1.00 76.88 413 ILE S O 1
ATOM 9248 N N . GLU D 2 414 ? 48.117 32.128 -12.935 1.00 87.27 414 GLU S N 1
ATOM 9249 C CA . GLU D 2 414 ? 46.751 32.394 -13.415 1.00 92.48 414 GLU S CA 1
ATOM 9250 C C . GLU D 2 414 ? 45.898 31.117 -13.542 1.00 87.34 414 GLU S C 1
ATOM 9251 O O . GLU D 2 414 ? 44.681 31.159 -13.346 1.00 88.67 414 GLU S O 1
ATOM 9257 N N . ALA D 2 415 ? 46.542 29.993 -13.853 1.00 79.34 415 ALA S N 1
ATOM 9258 C CA . ALA D 2 415 ? 45.866 28.695 -13.920 1.00 73.09 415 ALA S CA 1
ATOM 9259 C C . ALA D 2 415 ? 45.315 28.225 -12.574 1.00 67.98 415 ALA S C 1
ATOM 9260 O O . ALA D 2 415 ? 44.220 27.685 -12.510 1.00 66.34 415 ALA S O 1
ATOM 9262 N N . LEU D 2 416 ? 46.075 28.440 -11.508 1.00 69.39 416 LEU S N 1
ATOM 9263 C CA . LEU D 2 416 ? 45.719 27.961 -10.159 1.00 71.39 416 LEU S CA 1
ATOM 9264 C C . LEU D 2 416 ? 44.826 28.941 -9.374 1.00 69.13 416 LEU S C 1
ATOM 9265 O O . LEU D 2 416 ? 43.910 29.563 -9.928 1.00 67.10 416 LEU S O 1
#

Radius of gyration: 45.05 Å; Cα contacts (8 Å, |Δi|>4): 2425; chains: 4; bounding box: 73×73×130 Å

Sequence (1215 aa):
KQLISLKNIFRSYELQVLKNINLEVNEGEFVAIMGPSGSGKSTLMNTIGMLDTPTSGEYYLEGQEVAGLGEKQLAKVRNQQIGFVFQQFFLLSKLNALQNVELPLIYAGVSSSKRRKLAEEYLDKVELTERSHHLPSELSGGQKQRVAIARALVNNPSIILADEPTGALDTKTGNQIMQLLVDLNKEGKTIIMVTHEPEIAAYAKRQIVIRDGVISSDSAQKQLISLKNIFRSYRNGDQELQVLKNINLEVNEGEFVAIMGPSGSGKSTLMNTIGMLDTPTSGEYYLEGQEVAGLGEKQLAKVRNQQIGFVFQQFFLLSKLNALQNVELPLIYAGVSSSKRRKLAEEYLDKVELTERSHHLPSELSGGQKQRVAIARALVNNPSIILADEPTGALDTKTGNQIMQLLVDLNKEGKTIIMVTHEPEIAAYAKRQIVIRDGVISSDSAQQNLKFAFSSIMAHKMRSLLTMIGIIIGVSSVVVIMALGDSLSRQVNKDMTKSQKNISVFFSPKKPPKPQESWVQEAAKLKGVDSYYVTNSTNAILTYQDKKVENANLTGGNRTYMDAVKNEIIAGRSLREQDFKEFASVILLDEELSISLFESPQEAINKVVEVNGFSYRVIGVYTSPEAKRSKIYGFGGLPITTNISLAANFNIDEIASIVFRVNDTSLTPTLGPELARKMTELAGLQQGEYQVADESVVFAEIQQSFSFMTTIISSIAGISLFVGGTGVMNIMLVSVTERTREIGLRKALGATRANILIQFLIESMILTLLGGLIGLTIASGLTALAGLLLQGLIEGIEVGVSIPVALFSLAVSASVGMIFGVLPANKASKLDPIEALMQNLKFAFSSIMAHKMRSLLTMIGIIIGVSSVVVIMALGDSLSRQVNKDMTKSQKNISVFFPPKPQESWVQEAAKLKGVDSYYVTNSTNAILTYQDKKVENANLTGGNRTYMDAVKNEIIAGRSLREQDFKEFASVILLDEELSISLFESPQEAINKVVEVNGFSYRVIGVYTSPEAKRSKIYGFGGLPITTNISLAANFNIDEIASIVFRVNDTSLTPTLGPELARKMTELAGDESVVFAEIQQSFSFMTTIISSIAGISLFVGGTGVMNIMLVSVTERTREIGLRKALGATRANILIQFLIESMILTLLGGLIGLTIASGLTALAGLLLQGLIEGIEVGVSIPVALFSLAVSASVGMIFGVLPANKASKLDPIEAL

CATH classification: 3.40.50.300

Solvent-accessible surface area: 55283 Å² total; per-residue (Å²): 144,74,4,0,9,2,90,65,0,61,38,35,118,204,118,84,21,0,59,67,0,76,6,96,0,68,90,20,40,1,0,0,0,47,23,73,112,78,3,4,24,68,19,0,14,35,2,0,0,6,18,14,62,23,76,57,29,64,2,68,1,79,50,90,64,1,23,70,53,36,70,157,101,10,1,127,10,15,8,89,26,11,3,16,4,20,62,116,19,31,24,20,72,120,28,20,0,2,59,1,0,20,4,4,3,27,43,22,89,42,66,71,81,112,15,119,151,42,0,74,95,25,8,105,81,0,125,18,100,156,90,41,110,49,57,12,98,104,11,63,23,6,50,52,0,34,0,0,1,0,4,5,2,5,33,104,3,15,0,5,4,0,64,18,0,13,20,43,18,41,60,154,25,2,74,94,0,0,87,9,3,27,50,9,7,153,118,31,37,1,2,0,0,6,2,97,37,94,131,16,2,76,65,11,136,24,43,1,26,0,124,88,0,66,38,61,47,36,71,67,201,188,72,10,0,21,4,88,53,0,58,24,12,66,157,114,86,145,119,122,98,75,19,0,64,75,0,66,8,107,0,49,107,18,36,2,0,1,1,44,16,80,110,68,2,5,33,72,11,1,15,26,1,0,0,7,22,14,68,19,78,55,27,49,3,59,7,92,46,140,66,9,30,66,47,46,52,154,94,15,2,135,28,12,10,90,29,11,3,15,2,22,43,100,22,27,25,21,69,118,39,23,0,9,68,0,0,22,2,7,2,44,42,42,66,36,56,74,99,114,43,125,131,59,0,70,100,33,8,112,89,0,129,28,136,59,154,20,88,37,62,10,91,94,11,60,24,8,39,51,0,27,0,0,0,0,6,6,2,3,35,104,4,20,0,0,2,0,60,5,0,14,18,44,30,34,86,161,39,2,63,107,0,0,84,12,0,32,57,4,5,146,112,34,39,1,0,0,0,10,1,83,22,84,104,15,4,77,74,8,136,25,67,0,55,0,181,90,0,62,37,61,58,53,73,77,228,131,22,86,144,23,0,108,65,10,19,80,29,46,134,100,28,12,88,16,9,30,56,4,0,20,38,0,3,13,18,19,5,31,35,45,0,61,13,35,8,69,22,128,8,0,60,92,17,43,77,92,13,88,68,30,5,22,2,86,57,16,95,179,128,157,43,176,31,114,55,77,45,0,88,65,0,13,142,48,188,28,20,89,33,29,18,0,13,2,45,11,28,1,70,0,52,38,161,130,63,118,27,101,56,0,37,0,18,0,0,1,105,42,27,11,119,8,33,146,25,115,57,57,9,50,67,37,20,119,94,86,2,8,145,104,142,22,38,13,0,0,0,5,44,57,2,0,82,55,1,6,127,31,14,121,93,0,46,99,58,53,0,59,1,50,68,81,66,1,109,1,12,0,0,7,12,11,90,64,4,56,28,13,96,32,61,51,66,36,5,32,0,2,0,0,9,32,3,0,21,76,44,24,88,47,105,83,15,74,49,5,10,0,14,0,56,82,61,87,54,34,100,92,20,0,69,48,0,4,125,43,0,14,104,56,9,35,124,76,122,1,62,15,55,65,30,87,46,42,97,104,38,50,134,67,31,145,43,33,53,128,108,26,78,78,43,13,60,22,0,21,45,0,11,105,4,3,0,14,24,1,30,4,8,4,20,6,1,0,77,70,19,41,130,39,2,0,2,14,2,1,14,11,0,15,85,59,39,1,51,78,4,2,26,40,5,0,43,45,8,0,70,77,0,0,82,94,0,27,90,91,0,37,39,89,0,30,103,25,8,143,117,62,98,70,100,17,90,18,134,18,60,8,84,12,107,81,12,21,110,94,5,58,56,42,0,28,51,14,0,79,112,23,0,54,112,0,0,64,87,0,4,138,36,52,8,58,154,21,59,199,57,34,82,91,16,0,91,45,15,5,89,21,61,141,98,32,9,79,22,8,22,52,4,0,23,35,0,2,9,17,20,1,28,26,45,0,45,10,34,3,38,20,132,11,0,74,102,16,54,73,84,36,73,63,41,17,52,11,147,152,175,86,144,31,107,52,54,48,0,110,103,1,18,177,63,216,17,12,92,38,23,16,1,14,1,64,31,64,8,22,0,41,56,128,138,76,99,21,75,44,0,45,0,26,0,0,0,93,38,21,20,116,12,40,156,17,114,63,68,5,48,54,28,19,134,95,80,4,4,136,124,153,28,38,13,0,0,0,0,46,28,2,0,82,71,0,6,119,40,39,117,89,0,19,102,70,57,0,55,0,54,14,105,66,0,111,0,13,0,0,12,13,19,78,84,1,49,15,5,81,30,62,66,89,35,2,31,0,5,0,0,6,30,5,0,20,72,25,45,141,61,70,62,9,65,43,19,10,0,40,0,76,65,81,104,56,35,96,110,17,9,50,85,0,18,160,37,18,43,140,84,44,119,128,146,40,124,100,36,83,97,30,39,119,61,39,57,109,117,24,75,83,53,15,63,28,0,21,50,0,12,104,5,2,0,12,22,0,27,7,8,1,16,7,2,0,71,67,33,45,122,30,0,0,2,13,3,3,15,7,0,12,84,63,50,0,47,83,3,0,24,46,11,0,52,29,3,0,60,55,0,0,96,67,0,24,91,86,0,41,46,79,2,54,110,14,9,134,128,18,85,54,130,15,27,48,16,134,26,27,37,9,128,81,11,17,102,93,4,47,62,44,0,30,40,15,0,89,114,23,0,59,107,0,0,72,91,0,4,121,34,60,16,59,149,10,50

Organism: Streptococcus pneumoniae (strain ATCC BAA-255 / R6) (NCBI:txid171101)

Nearest PDB structures (foldseek):
  5xu1-assembly1_S  TM=1.003E+00  e=3.046E-58  Streptococcus pneumoniae R6
  5xu1-assembly1_M  TM=9.568E-01  e=6.524E-49  Streptococcus pneumoniae R6
  5nik-assembly1_J  TM=5.786E-01  e=1.655E-19  Escherichia coli K-12
  5lj7-assembly1_B  TM=5.301E-01  e=6.449E-20  Aggregatibacter actinomycetemcomitans
  3ftj-assembly1_A  TM=7.056E-01  e=3.115E-08  Aggregatibacter actinomycetemcomitans

Secondary structure (DSSP, 8-state):
-EEEEEEEEEEE---EEEEEEEEEEETT-EEEEE-STTSSHHHHHHHHTTSS--SEEEEEETTEE-TT--HHHHHHHHHHHEEEEETT----TTS-HHHHHHHHHHHTT--HHHHHHHHHHHHHHTT--S-TT--GGGS-HHHHHHHHHHHHHTT--SEEEEESTTSSS-HHHHHHHHHHHHHHHHHT-EEEEE-S-HHHHTTSSEEEEEETTEEEEETT-/-EEEEEEEEEEEEEETTEEEEEEEEEEEEEETT-EEEEE--TTS-HHHHHHHHHTSS--SEEEEEETTEE-TT--HHHHHHHHHHHEEEE-SS----TTS-HHHHHHHHHHHHT--HHHHHHHHHHHHHHTT--S-TTS-GGG--HHHHHHHHHHHHHTT--SEEEEE-GGGGS-HHHHHHHHHHHHHHHHTT-EEEEE-S-HHHHTTSSEEEEEETTEEEE-S--/-HHHHHHHHHHHTHHHHHHHHHHHHHHHHHHHHHHHHHHHHHHHHHHHHHHGGGEEEEEE-S-------HHHHHHHTTSTT--EEEEEEEEEE--EETTEE-S-EEEEEE-SHHHHHTT-EEEEE----HHHHHTT--EEEEEHHHHHHHHSSHHHHTT-EEESSS-EEEEEEEEE-HHHHHTTTTT-S---EEEHHHHHHHSS--S-SEEEEE-SSGGGHHHHHHHHHHHHHHHH---SS-EEEPPSHHHHHHHHHHHHHHHHHHHHHHHHHHHHHHHHHHHHHHHHHHHTHHHHHHHHHHT--HHHHHHHHHHHHHHHHHHHHHHHHHHHHHHHHHHHTTTTTT--S------HHHHHHHHHHHHHHHHHHHHHHHHHHHT--HHHH-/-HHHHHHHHHHHHSHHHHHHHHHHHHHHHHHHHHHHHHHHHHHHHHHHHHTTTTSEEEE-------HHHHHHHTTSTT--EEEEEEEE---EEETTEEE-S--EEEE-TTHHHHHT-EEEEE----THHHHTT--EEEEEHHHHHHHHSSHHHHTT-EEEETTEEEEEEEEEE-HHHHTGGGGT-S---EEETHHHHHHH---S--EEEEE---GGGHHHHHHHHHTTTTTS------SHHHHHHHHHHHHHHHHHHHHHHHHHHHHHHHHHHHHHHHHTHHHHHHHHHTT--HHHHHHHHHHHHHHHHHHHHHHHHHHHHHHHHHHHHHHHHHT-S------HHHHHHHHHHHHHHHHHHHHHHHHHHHT--HHHH-

B-factor: mean 84.9, std 20.19, range [33.1, 160.21]

Foldseek 3Di:
DWFKFWAQFWACDVRTQAGGAGDTDHWLFEEEEEEDPSLCLVVVLCCQLVVDATPDTWIAGHNRTQRPDDPVVSVVLSLLAEQEAEQQLPFDQPAFLLVSLLVSVVVVPDDPVVSSVLSVVLLVLLPNPPRNGPGVVPDDLLNSSSSSNSSSPSSPHQEYEEEANCNVPDPVSLVVVLVSVLVVSVVIHYYYYYDHDPVSSVSGDKYWYGGRNYTDDIRVD/DWFKFWAQFWAFDDDPPGRHTAAGGAGDTDDWLFFEEEEEDPSNPPVVVLCCRLVVDATPDTFIQGVHRTQRPDDPVVSVQLNLQAEQEQEQQGPFDQVAFLQVSLLVSVVVVPDDPVVSSVLSVVLLVLLPADPDRRDGCVPPDLLNSSSSSVSSSPSSPHQEYEHENNCNVHDPVSSVVVLVSVLVVSVVTRHYYYYDNDPVSSVSGPKYWYGDRNYTDDIPPD/DLLVLLVVVCVVCVVLLVVLLVLLLQLLLQLLLLVQQLVQLLVVLVVVVVVCLLKWKKDWFQACDDDADPVLLVVLQVPPLFPAKWFKDWDFWFKDDDPATDYGAIEIATDQRRCVVVPWAWDEADDDDPCCVVVLAQAKEWEAVLCCRRQVGQHRQAQGWIQTRNRTYGYGTYTYDQCQQAVVSVPHSTYMYHHLSNVCPVPVDHRGDIIMTGRPVSVCCVPSNVSSQVSSCVVVDPPNTGMHTDDPVVVSVVVSVVSVVVSVVSSVVSNVSNVVSLLSLLVVLQVVLVVCLLVLLVVVVVPQALVSLLVSQLSSLLCSLQVSLVSSLVVSLVVQQVVVVVCSVPRPGDRRSPPPVSSVVSNVVSNVSSNVSRRVSSNVNSPRHSVVSD/DVLLVLLVVLCVVCVVLLVVLLVLLLLLLLLLLLLLQQLVLLLVVLVVVVLVVLLKQWADDPDADDVVLLQVLCVPDQFPDKWFWDWDQFKKADPPQIFGRAIEIAIAPCVCVLVPWAFDEADDDDVCCQVVVAQAKEWEQVRCCSRQVHQNRQAQDWIQGNHDTHHHRTYTYDLVQLQVLLVPHSTYMYHHLSNVCVVPVDRSGDIIITRGPPSVPCPPSSVVSNVSSCVVPVDDDDVSCVSSVVSVVVSVVSSVVSNVSNVVSLLSLLVVLLCVLVVQLLVLLVVVVVPQALVNLLSSQLSSLLCSQLVSLLVSLVSSFVVQVVVLVVCCPRRRPTDTGRDPCSSVVSSVVSSVSSRVSRNVSSNVSSPRDSVVSD